Protein AF-A0A5J5DNN4-F1 (afdb_monomer_lite)

InterPro domains:
  IPR005844 Alpha-D-phosphohexomutase, alpha/beta/alpha domain I [PF02878] (53-198)
  IPR005845 Alpha-D-phosphohexomutase, alpha/beta/alpha domain II [PF02879] (226-315)
  IPR005846 Alpha-D-phosphohexomutase, alpha/beta/alpha domain III [PF02880] (324-445)
  IPR011993 PH-like domain superfamily [G3DSA:2.30.29.30] (633-802)
  IPR016055 Alpha-D-phosphohexomutase, alpha/beta/alpha I/II/III [SSF53738] (43-234)
  IPR016055 Alpha-D-phosphohexomutase, alpha/beta/alpha I/II/III [SSF53738] (225-314)
  IPR016055 Alpha-D-phosphohexomutase, alpha/beta/alpha I/II/III [SSF53738] (314-448)
  IPR016066 Alpha-D-phosphohexomutase, conserved site [PS00710] (157-166)
  IPR036900 Alpha-D-phosphohexomutase, C-terminal domain superfamily [SSF55957] (454-537)

Foldseek 3Di:
DPPPFADLPDPQLVVQLVVQLVFDPQVLQNVVSSVCRVVSVSVVSCQQEVDAFAFALQGGKDFDHHHRNHDDLLVLQLLLQLVLVLLVVVDVCQLVQAFEEAEKAADDVSRRDDRVLSSLLSLQNCVVVNGFYAYAPDHDDPLLFLLCLAVSQHQKGWYWAPPFDFLRMIGIWIAGSLSARDHPPVRVSSRVSSVVRSHGDPRSNVSVVSVVDPSYHHCHPVSLVVVLVQLLVQQQPLVLQLVFPAAAEDFQLLIPAQVLLQSNSVSSNHDGHHYLPVGRHHDSNSVQDRISACQVDPSSCVSVVVVCVVVVRDFPDDDDDDFQLLLLLLLLVLQVVSVCVVDPDPVLQALEEEEEAPLHWCLNVLVCVVVVHYYDYDDCVLSVSVVVVGHHQWYYYRSNFIDRGSSHNGGDPSSSSNSVSSSQSVVVVVVHGSVRVSLVSCLVRNDKDKDKFKWAAPDVVLLVVLLQCQCCPPNRHRDHDQAQVPWGWDDKDDPDPPAQWIWTATPQQKIKIWHDDPRHRIIMMMIIRTGGNPPSPVVVSVVVSVVVVVSCCVRRVVCVVSVIHGDDDPPDPDDPDDDDDDDDDDDDDDDDDDDDDDDDDDDDDDYDDDDDDDDDDDDDDDDDDDDDDDDDDDDDDDDDDDDDDDDDDDDDDDDDDDDDPDFDKDKFKKWFQDKDWDDPPCDLVCFQVRQVVSVPPDDDDDDDDDDDDDDDDDDPVRHGFIWIFIDTQFKTWIWTDDDPDDDDDPVPTDTPDMDGPVVVLSQQPSYPDQFKTWDWDDDPPTIMIIMMGGPDPPRPDPDPPDD

Organism: NCBI:txid54343

Radius of gyration: 35.08 Å; chains: 1; bounding box: 100×88×107 Å

Secondary structure (DSSP, 8-state):
-TT-PPP-S-HHHHHHHHHHHHH---HHHHHHHHHHHHTT-HHHHHHHHSSPPPPBTTBEEEEB-SSSSSB-HHHHHHHHHHHHHHHHHH-TTHHHH-EEEEE-S-EETTTTEEHHHHHHHHHHHHHTTT--EEE-SS---TTHHHHHHHHHT-SEEEEE--TTS-TTEEEEEEEETTSSBP-TTHHHHHHHHHHTT-SPPGGGG-HHHHTT-TTEE--HHHHHHHHHHHHGGG---HHHHHH-----EE--TTSTTHHHHHHHHHHTT---PEE-HHHHS--TT-TT-SS--GGGTHHHHHHHHHHHHHTT---SSS--PPPHHHHHHHHHHHHHHHHHHH--SHHHHTTEEEEE-TTS-THHHHHHHHHT-EEEE-STHHHHHHHTT-EEEEEEETTTEEE--TT-SS--HHHHHHHHHHHHHHHHTTT--HHHHHHHHHHHH-EEEE--EEEE---HHHHHHHHHHHHSGGG-TT---SEETTEEEEEEEES-SSSSEEEEEETTSEEEEEEE-SSSSEEEEEEEEEE-TT---HHHHHHHHHHHHHHHIIIII-TTTTTPEEPPP------------------PPPP--------PPPPP-------------------------------------------------------------EEEEEEEEEEEEE-TT--TTTHHHHHHHHHH-PPPP---------S-PPPGGGTT-EEEEEE-SS-EEEEE---TT----TTSS-EEEEE-HHHHHHHHTT-SSTTEEEEEEE-SS-EEEEEEEESSSS---S-----

pLDDT: mean 78.02, std 24.99, range [20.95, 98.94]

Sequence (803 aa):
MENGLSTTGNSKLDQAVKQWLQYDKNPKTASMVQELVKEGAVEALKKYFSSRMEFGTAGLRAAMGPGTSCMNDLTIIQTTQGFCHYLEKSFDTFKERGVVIGYDARAHPPSGGSSKRFASLAAAVFISRGVPVHLFSDITPTPFVPFTVLHLGLCAGIMVTASHNPKQDNGYKVYWDNGAQIVSPHDKGISQAIEENLEPWPESWSTEEALKSPLLKDPYQDIHTQYFKAIQKHCHHRNLNKSSKVKIVHTSVHGVGHTFVQSAFKAFDLHPPYAVEEQKDPDPEFPTVKYPNPEEGEGVLTLSFALAEREGATVVGQWRVFSGNELGALLGWWMFRCWKNQNCGAAAVKNLYMLSSTVSSKILRAIALKEGFHFEWMGNRARELLDQGKTVLFAFEEAIGYMCSPSVLDKDGVSAAAIAGEMISYLATKSSSLSQQLTAIYEEYGYHISKNSYFICHDQDVTRSLFERLRNYSGQKDSYPTKCGCFSISAVLPTSRSSQMITFTFSNGGVATMRTSGTEPKIKYYTELCAAPGNSNVTHLKKELDDLVDAIVENFFEPEKNKLQPKPEHTRLAKYDSKSRGRQLPLTPPAMEGLYFEVKPRRDGPSRPGSAEKPLPNITLNHRSRPCSSLSHITSSTLCPQKPYSARERNTTLGGKIKEEGEEEIRYKLILIGSLPVHHLTTMAMLPWVVVEISKSRPAEKNLGAGLWSGGQLDPSTCNQTVFLCVSALLVRCVSVLGEGVVWDPLTHTVLFECRPHQVTKLIHNSQEPSSFGCLVRDTKNCACYVFQCQDSTKVCVCVKIR

Structure (mmCIF, N/CA/C/O backbone):
data_AF-A0A5J5DNN4-F1
#
_entry.id   AF-A0A5J5DNN4-F1
#
loop_
_atom_site.group_PDB
_atom_site.id
_atom_site.type_symbol
_atom_site.label_atom_id
_atom_site.label_alt_id
_atom_site.label_comp_id
_atom_site.label_asym_id
_atom_site.label_entity_id
_atom_site.label_seq_id
_atom_site.pdbx_PDB_ins_code
_atom_site.Cartn_x
_atom_site.Cartn_y
_atom_site.Cartn_z
_atom_site.occupancy
_atom_site.B_iso_or_equiv
_atom_site.auth_seq_id
_atom_site.auth_comp_id
_atom_site.auth_asym_id
_atom_site.auth_atom_id
_atom_site.pdbx_PDB_model_num
ATOM 1 N N . MET A 1 1 ? -19.894 19.365 38.255 1.00 50.62 1 MET A N 1
ATOM 2 C CA . MET A 1 1 ? -19.599 18.009 37.740 1.00 50.62 1 MET A CA 1
ATOM 3 C C . MET A 1 1 ? -19.631 17.055 38.920 1.00 50.62 1 MET A C 1
ATOM 5 O O . MET A 1 1 ? -18.997 17.367 39.915 1.00 50.62 1 MET A O 1
ATOM 9 N N . GLU A 1 2 ? -20.380 15.954 38.853 1.00 43.12 2 GLU A N 1
ATOM 10 C CA . GLU A 1 2 ? -20.715 15.148 40.049 1.00 43.12 2 GLU A CA 1
ATOM 11 C C . GLU A 1 2 ? -19.610 14.182 40.522 1.00 43.12 2 GLU A C 1
ATOM 13 O O . GLU A 1 2 ? -19.668 13.718 41.652 1.00 43.12 2 GLU A O 1
ATOM 18 N N . ASN A 1 3 ? -18.562 13.944 39.720 1.00 48.94 3 ASN A N 1
ATOM 19 C CA . ASN A 1 3 ? -17.510 12.955 40.020 1.00 48.94 3 ASN A CA 1
ATOM 20 C C . ASN A 1 3 ? -16.156 13.568 40.447 1.00 48.94 3 ASN A C 1
ATOM 22 O O . ASN A 1 3 ? -15.115 12.953 40.240 1.00 48.94 3 ASN A O 1
ATOM 26 N N . GLY A 1 4 ? -16.131 14.791 40.989 1.00 57.00 4 GLY A N 1
ATOM 27 C CA . GLY A 1 4 ? -14.917 15.371 41.600 1.00 57.00 4 GLY A CA 1
ATOM 28 C C . GLY A 1 4 ? -13.737 15.687 40.662 1.00 57.00 4 GLY A C 1
ATOM 29 O O . GLY A 1 4 ? -12.667 16.047 41.143 1.00 57.00 4 GLY A O 1
ATOM 30 N N . LEU A 1 5 ? -13.914 15.581 39.341 1.00 62.59 5 LEU A N 1
ATOM 31 C CA . LEU A 1 5 ? -12.908 15.969 38.347 1.00 62.59 5 LEU A CA 1
ATOM 32 C C . LEU A 1 5 ? -12.748 17.498 38.289 1.00 62.59 5 LEU A C 1
ATOM 34 O O . LEU A 1 5 ? -13.735 18.235 38.202 1.00 62.59 5 LEU A O 1
ATOM 38 N N . SER A 1 6 ? -11.497 17.962 38.295 1.00 67.62 6 SER A N 1
ATOM 39 C CA . SER A 1 6 ? -11.097 19.352 38.052 1.00 67.62 6 SER A CA 1
ATOM 40 C C . SER A 1 6 ? -11.575 19.827 36.675 1.00 67.62 6 SER A C 1
ATOM 42 O O . SER A 1 6 ? -11.400 19.134 35.676 1.00 67.62 6 SER A O 1
ATOM 44 N N . THR A 1 7 ? -12.167 21.023 36.603 1.00 75.81 7 THR A N 1
ATOM 45 C CA . THR A 1 7 ? -12.537 21.640 35.316 1.00 75.81 7 THR A CA 1
ATOM 46 C C . THR A 1 7 ? -11.297 22.129 34.570 1.00 75.81 7 THR A C 1
ATOM 48 O O . THR A 1 7 ? -10.399 22.723 35.165 1.00 75.81 7 THR A O 1
ATOM 51 N N . THR A 1 8 ? -11.267 21.928 33.253 1.00 76.25 8 THR A N 1
ATOM 52 C CA . THR A 1 8 ? -10.230 22.478 32.362 1.00 76.25 8 THR A CA 1
ATOM 53 C C . THR A 1 8 ? -10.441 23.961 32.035 1.00 76.25 8 THR A C 1
ATOM 55 O O . THR A 1 8 ? -9.649 24.550 31.300 1.00 76.25 8 THR A O 1
ATOM 58 N N . GLY A 1 9 ? -11.536 24.569 32.512 1.00 78.69 9 GLY A N 1
ATOM 59 C CA . GLY A 1 9 ? -11.973 25.910 32.113 1.00 78.69 9 GLY A CA 1
ATOM 60 C C . GLY A 1 9 ? -12.621 25.971 30.721 1.00 78.69 9 GLY A C 1
ATOM 61 O O . GLY A 1 9 ? -13.058 27.040 30.300 1.00 78.69 9 GLY A O 1
ATOM 62 N N . ASN A 1 10 ? -12.723 24.844 30.006 1.00 84.31 10 ASN A N 1
ATOM 63 C CA . ASN A 1 10 ? -13.400 24.737 28.716 1.00 84.31 10 ASN A CA 1
ATOM 64 C C . ASN A 1 10 ? -14.517 23.687 28.798 1.00 84.31 10 ASN A C 1
ATOM 66 O O . ASN A 1 10 ? -14.261 22.485 28.800 1.00 84.31 10 ASN A O 1
ATOM 70 N N . SER A 1 11 ? -15.771 24.143 28.809 1.00 86.88 11 SER A N 1
ATOM 71 C CA . SER A 1 11 ? -16.946 23.277 28.975 1.00 86.88 11 SER A CA 1
ATOM 72 C C . SER A 1 11 ? -17.093 22.203 27.892 1.00 86.88 11 SER A C 1
ATOM 74 O O . SER A 1 11 ? -17.558 21.107 28.194 1.00 86.88 11 SER A O 1
ATOM 76 N N . LYS A 1 12 ? -16.660 22.472 26.650 1.00 89.31 12 LYS A N 1
ATOM 77 C CA . LYS A 1 12 ? -16.677 21.473 25.566 1.00 89.31 12 LYS A CA 1
ATOM 78 C C . LYS A 1 12 ? -15.655 20.364 25.813 1.00 89.31 12 LYS A C 1
ATOM 80 O O . LYS A 1 12 ? -15.958 19.197 25.582 1.00 89.31 12 LYS A O 1
ATOM 85 N N . LEU A 1 13 ? -14.466 20.727 26.298 1.00 90.88 13 LEU A N 1
ATOM 86 C CA . LEU A 1 13 ? -13.407 19.773 26.628 1.00 90.88 13 LEU A CA 1
ATOM 87 C C . LEU A 1 13 ? -13.798 18.919 27.842 1.00 90.88 13 LEU A C 1
ATOM 89 O O . LEU A 1 13 ? -13.702 17.697 27.775 1.00 90.88 13 LEU A O 1
ATOM 93 N N . ASP A 1 14 ? -14.323 19.545 28.900 1.00 90.94 14 ASP A N 1
ATOM 94 C CA . ASP A 1 14 ? -14.837 18.848 30.088 1.00 90.94 14 ASP A CA 1
ATOM 95 C C . ASP A 1 14 ? -15.946 17.843 29.721 1.00 90.94 14 ASP A C 1
ATOM 97 O O . ASP A 1 14 ? -15.953 16.710 30.207 1.00 90.94 14 ASP A O 1
ATOM 101 N N . GLN A 1 15 ? -16.865 18.225 28.824 1.00 92.12 15 GLN A N 1
ATOM 102 C CA . GLN A 1 15 ? -17.929 17.343 28.340 1.00 92.12 15 GLN A CA 1
ATOM 103 C C . GLN A 1 15 ? -17.380 16.167 27.517 1.00 92.12 15 GLN A C 1
ATOM 105 O O . GLN A 1 15 ? -17.783 15.029 27.762 1.00 92.12 15 GLN A O 1
ATOM 110 N N . ALA A 1 16 ? -16.452 16.417 26.586 1.00 93.00 16 ALA A N 1
ATOM 111 C CA . ALA A 1 16 ? -15.834 15.372 25.766 1.00 93.00 16 ALA A CA 1
ATOM 112 C C . ALA A 1 16 ? -15.063 14.352 26.623 1.00 93.00 16 ALA A C 1
ATOM 114 O O . ALA A 1 16 ? -15.222 13.145 26.442 1.00 93.00 16 ALA A O 1
ATOM 115 N N . VAL A 1 17 ? -14.296 14.830 27.609 1.00 95.56 17 VAL A N 1
ATOM 116 C CA . VAL A 1 17 ? -13.583 13.986 28.580 1.00 95.56 17 VAL A CA 1
ATOM 117 C C . VAL A 1 17 ? -14.564 13.159 29.418 1.00 95.56 17 VAL A C 1
ATOM 119 O O . VAL A 1 17 ? -14.379 11.948 29.540 1.00 95.56 17 VAL A O 1
ATOM 122 N N . LYS A 1 18 ? -15.632 13.772 29.957 1.00 94.00 18 LYS A N 1
ATOM 123 C CA . LYS A 1 18 ? -16.647 13.057 30.753 1.00 94.00 18 LYS A CA 1
ATOM 124 C C . LYS A 1 18 ? -17.340 11.961 29.937 1.00 94.00 18 LYS A C 1
ATOM 126 O O . LYS A 1 18 ? -17.487 10.848 30.433 1.00 94.00 18 LYS A O 1
ATOM 131 N N . GLN A 1 19 ? -17.758 12.263 28.706 1.00 94.94 19 GLN A N 1
ATOM 132 C CA . GLN A 1 19 ? -18.444 11.302 27.837 1.00 94.94 19 GLN A CA 1
ATOM 133 C C . GLN A 1 19 ? -17.520 10.147 27.433 1.00 94.94 19 GLN A C 1
ATOM 135 O O . GLN A 1 19 ? -17.921 8.988 27.473 1.00 94.94 19 GLN A O 1
ATOM 140 N N . TRP A 1 20 ? -16.265 10.440 27.094 1.00 96.81 20 TRP A N 1
ATOM 141 C CA . TRP A 1 20 ? -15.301 9.404 26.735 1.00 96.81 20 TRP A CA 1
ATOM 142 C C . TRP A 1 20 ? -14.981 8.487 27.927 1.00 96.81 20 TRP A C 1
ATOM 144 O O . TRP A 1 20 ? -14.999 7.273 27.763 1.00 96.81 20 TRP A O 1
ATOM 154 N N . LEU A 1 21 ? -14.812 9.034 29.141 1.00 96.62 21 LEU A N 1
ATOM 155 C CA . LEU A 1 21 ? -14.639 8.248 30.376 1.00 96.62 21 LEU A CA 1
ATOM 156 C C . LEU A 1 21 ? -15.882 7.433 30.781 1.00 96.62 21 LEU A C 1
ATOM 158 O O . LEU A 1 21 ? -15.760 6.494 31.561 1.00 96.62 21 LEU A O 1
ATOM 162 N N . GLN A 1 22 ? -17.072 7.788 30.289 1.00 96.12 22 GLN A N 1
ATOM 163 C CA . GLN A 1 22 ? -18.293 6.995 30.468 1.00 96.12 22 GLN A CA 1
ATOM 164 C C . GLN A 1 22 ? -18.346 5.796 29.504 1.00 96.12 22 GLN A C 1
ATOM 166 O O . GLN A 1 22 ? -18.951 4.775 29.831 1.00 96.12 22 GLN A O 1
ATOM 171 N N . TYR A 1 23 ? -17.742 5.919 28.319 1.00 97.06 23 TYR A N 1
ATOM 172 C CA . TYR A 1 23 ? -17.803 4.907 27.263 1.00 97.06 23 TYR A CA 1
ATOM 173 C C . TYR A 1 23 ? -16.580 3.981 27.209 1.00 97.06 23 TYR A C 1
ATOM 175 O O . TYR A 1 23 ? -16.749 2.809 26.872 1.00 97.06 23 TYR A O 1
ATOM 183 N N . ASP A 1 24 ? -15.372 4.462 27.517 1.00 96.69 24 ASP A N 1
ATOM 184 C CA . ASP A 1 24 ? -14.155 3.642 27.498 1.00 96.69 24 ASP A CA 1
ATOM 185 C C . ASP A 1 24 ? -14.097 2.705 28.713 1.00 96.69 24 ASP A C 1
ATOM 187 O O . ASP A 1 24 ? -14.154 3.143 29.861 1.00 96.69 24 ASP A O 1
ATOM 191 N N . LYS A 1 25 ? -13.957 1.398 28.461 1.00 96.00 25 LYS A N 1
ATOM 192 C CA . LYS A 1 25 ? -13.813 0.370 29.509 1.00 96.00 25 LYS A CA 1
ATOM 193 C C . LYS A 1 25 ? -12.375 -0.133 29.668 1.00 96.00 25 LYS A C 1
ATOM 195 O O . LYS A 1 25 ? -12.145 -1.092 30.403 1.00 96.00 25 LYS A O 1
ATOM 200 N N . ASN A 1 26 ? -11.398 0.467 28.984 1.00 96.38 26 ASN A N 1
ATOM 201 C CA . ASN A 1 26 ? -9.994 0.108 29.151 1.00 96.38 26 ASN A CA 1
ATOM 202 C C . ASN A 1 26 ? -9.388 0.868 30.349 1.00 96.38 26 ASN A C 1
ATOM 204 O O . ASN A 1 26 ? -9.248 2.091 30.301 1.00 96.38 26 ASN A O 1
ATOM 208 N N . PRO A 1 27 ? -8.974 0.169 31.425 1.00 96.56 27 PRO A N 1
ATOM 209 C CA . PRO A 1 27 ? -8.499 0.830 32.636 1.00 96.56 27 PRO A CA 1
ATOM 210 C C . PRO A 1 27 ? -7.217 1.639 32.409 1.00 96.56 27 PRO A C 1
ATOM 212 O O . PRO A 1 27 ? -7.030 2.654 33.068 1.00 96.56 27 PRO A O 1
ATOM 215 N N . LYS A 1 28 ? -6.347 1.250 31.465 1.00 97.50 28 LYS A N 1
ATOM 216 C CA . LYS A 1 28 ? -5.095 1.973 31.196 1.00 97.50 28 LYS A CA 1
ATOM 217 C C . LYS A 1 28 ? -5.367 3.336 30.571 1.00 97.50 28 LYS A C 1
ATOM 219 O O . LYS A 1 28 ? -4.886 4.347 31.073 1.00 97.50 28 LYS A O 1
ATOM 224 N N . THR A 1 29 ? -6.157 3.379 29.500 1.00 97.25 29 THR A N 1
ATOM 225 C CA . THR A 1 29 ? -6.492 4.639 28.824 1.00 97.25 29 THR A CA 1
ATOM 226 C C . THR A 1 29 ? -7.408 5.516 29.679 1.00 97.25 29 THR A C 1
ATOM 228 O O . THR A 1 29 ? -7.217 6.731 29.691 1.00 97.25 29 THR A O 1
ATOM 231 N N . ALA A 1 30 ? -8.310 4.929 30.474 1.00 96.44 30 ALA A N 1
ATOM 232 C CA . ALA A 1 30 ? -9.082 5.657 31.480 1.00 96.44 30 ALA A CA 1
ATOM 233 C C . ALA A 1 30 ? -8.187 6.313 32.552 1.00 96.44 30 ALA A C 1
ATOM 235 O O . ALA A 1 30 ? -8.322 7.515 32.793 1.00 96.44 30 ALA A O 1
ATOM 236 N N . SER A 1 31 ? -7.236 5.576 33.145 1.00 96.62 31 SER A N 1
ATOM 237 C CA . SER A 1 31 ? -6.292 6.132 34.128 1.00 96.62 31 SER A CA 1
ATOM 238 C C . SER A 1 31 ? -5.433 7.252 33.539 1.00 96.62 31 SER A C 1
ATOM 240 O O . SER A 1 31 ? -5.339 8.307 34.160 1.00 96.62 31 SER A O 1
ATOM 242 N N . MET A 1 32 ? -4.912 7.097 32.313 1.00 96.50 32 MET A N 1
ATOM 243 C CA . MET A 1 32 ? -4.156 8.164 31.633 1.00 96.50 32 MET A CA 1
ATOM 244 C C . MET A 1 32 ? -4.957 9.474 31.529 1.00 96.50 32 MET A C 1
ATOM 246 O O . MET A 1 32 ? -4.408 10.554 31.729 1.00 96.50 32 MET A O 1
ATOM 250 N N . VAL A 1 33 ? -6.259 9.413 31.224 1.00 96.44 33 VAL A N 1
ATOM 251 C CA . VAL A 1 33 ? -7.107 10.619 31.154 1.00 96.44 33 VAL A CA 1
ATOM 252 C C . VAL A 1 33 ? -7.389 11.187 32.544 1.00 96.44 33 VAL A C 1
ATOM 254 O O . VAL A 1 33 ? -7.335 12.402 32.726 1.00 96.44 33 VAL A O 1
ATOM 257 N N . GLN A 1 34 ? -7.662 10.334 33.533 1.00 94.69 34 GLN A N 1
ATOM 258 C CA . GLN A 1 34 ? -7.910 10.757 34.916 1.00 94.69 34 GLN A CA 1
ATOM 259 C C . GLN A 1 34 ? -6.688 11.452 35.537 1.00 94.69 34 GLN A C 1
ATOM 261 O O . GLN A 1 34 ? -6.844 12.470 36.213 1.00 94.69 34 GLN A O 1
ATOM 266 N N . GLU A 1 35 ? -5.479 10.954 35.266 1.00 94.94 35 GLU A N 1
ATOM 267 C CA . GLU A 1 35 ? -4.212 11.573 35.670 1.00 94.94 35 GLU A CA 1
ATOM 268 C C . GLU A 1 35 ? -4.037 12.955 35.029 1.00 94.94 35 GLU A C 1
ATOM 270 O O . GLU A 1 35 ? -3.863 13.937 35.749 1.00 94.94 35 GLU A O 1
ATOM 275 N N . LEU A 1 36 ? -4.215 13.077 33.708 1.00 94.56 36 LEU A N 1
ATOM 276 C CA . LEU A 1 36 ? -4.119 14.366 33.007 1.00 94.56 36 LEU A CA 1
ATOM 277 C C . LEU A 1 36 ? -5.132 15.410 33.515 1.00 94.56 36 LEU A C 1
ATOM 279 O O . LEU A 1 36 ? -4.816 16.599 33.569 1.00 94.56 36 LEU A O 1
ATOM 283 N N . VAL A 1 37 ? -6.343 14.994 33.908 1.00 91.75 37 VAL A N 1
ATOM 284 C CA . VAL A 1 37 ? -7.329 15.899 34.529 1.00 91.75 37 VAL A CA 1
ATOM 285 C C . VAL A 1 37 ? -6.897 16.313 35.938 1.00 91.75 37 VAL A C 1
ATOM 287 O O . VAL A 1 37 ? -6.982 17.496 36.279 1.00 91.75 37 VAL A O 1
ATOM 290 N N . LYS A 1 38 ? -6.398 15.370 36.747 1.00 90.94 38 LYS A N 1
ATOM 291 C CA . LYS A 1 38 ? -5.888 15.623 38.105 1.00 90.94 38 LYS A CA 1
ATOM 292 C C . LYS A 1 38 ? -4.681 16.569 38.108 1.00 90.94 38 LYS A C 1
ATOM 294 O O . LYS A 1 38 ? -4.567 17.400 39.003 1.00 90.94 38 LYS A O 1
ATOM 299 N N . GLU A 1 39 ? -3.809 16.464 37.109 1.00 93.00 39 GLU A N 1
ATOM 300 C CA . GLU A 1 39 ? -2.645 17.339 36.913 1.00 93.00 39 GLU A CA 1
ATOM 301 C C . GLU A 1 39 ? -3.001 18.712 36.318 1.00 93.00 39 GLU A C 1
ATOM 303 O O . GLU A 1 39 ? -2.156 19.604 36.280 1.00 93.00 39 GLU A O 1
ATOM 308 N N . GLY A 1 40 ? -4.235 18.907 35.835 1.00 90.19 40 GLY A N 1
ATOM 309 C CA . GLY A 1 40 ? -4.625 20.129 35.127 1.00 90.19 40 GLY A CA 1
ATOM 310 C C . GLY A 1 40 ? -3.934 20.284 33.766 1.00 90.19 40 GLY A C 1
ATOM 311 O O . GLY A 1 40 ? -3.735 21.404 33.295 1.00 90.19 40 GLY A O 1
ATOM 312 N N . ALA A 1 41 ? -3.565 19.177 33.113 1.00 92.56 41 ALA A N 1
ATOM 313 C CA . ALA A 1 41 ? -2.799 19.140 31.867 1.00 92.56 41 ALA A CA 1
ATOM 314 C C . ALA A 1 41 ? -3.656 19.486 30.625 1.00 92.56 41 ALA A C 1
ATOM 316 O O . ALA A 1 41 ? -3.788 18.698 29.683 1.00 92.56 41 ALA A O 1
ATOM 317 N N . VAL A 1 42 ? -4.249 20.687 30.611 1.00 91.44 42 VAL A N 1
ATOM 318 C CA . VAL A 1 42 ? -5.247 21.130 29.617 1.00 91.44 42 VAL A CA 1
ATOM 319 C C . VAL A 1 42 ? -4.757 21.002 28.169 1.00 91.44 42 VAL A C 1
ATOM 321 O O . VAL A 1 42 ? -5.523 20.562 27.316 1.00 91.44 42 VAL A O 1
ATOM 324 N N . GLU A 1 43 ? -3.494 21.316 27.864 1.00 90.38 43 GLU A N 1
ATOM 325 C CA . GLU A 1 43 ? -2.964 21.194 26.492 1.00 90.38 43 GLU A CA 1
ATOM 326 C C . GLU A 1 43 ? -2.813 19.735 26.029 1.00 90.38 43 GLU A C 1
ATOM 328 O O . GLU A 1 43 ? -3.056 19.422 24.860 1.00 90.38 43 GLU A O 1
ATOM 333 N N . ALA A 1 44 ? -2.486 18.814 26.941 1.00 92.25 44 ALA A N 1
ATOM 334 C CA . ALA A 1 44 ? -2.463 17.386 26.636 1.00 92.25 44 ALA A CA 1
ATOM 335 C C . ALA A 1 44 ? -3.886 16.855 26.404 1.00 92.25 44 ALA A C 1
ATOM 337 O O . ALA A 1 44 ? -4.129 16.156 25.421 1.00 92.25 44 ALA A O 1
ATOM 338 N N . LEU A 1 45 ? -4.848 17.255 27.243 1.00 94.31 45 LEU A N 1
ATOM 339 C CA . LEU A 1 45 ? -6.263 16.929 27.044 1.00 94.31 45 LEU A CA 1
ATOM 340 C C . LEU A 1 45 ? -6.780 17.486 25.707 1.00 94.31 45 LEU A C 1
ATOM 342 O O . LEU A 1 45 ? -7.373 16.741 24.931 1.00 94.31 45 LEU A O 1
ATOM 346 N N . LYS A 1 46 ? -6.476 18.744 25.357 1.00 92.19 46 LYS A N 1
ATOM 347 C CA . LYS A 1 46 ? -6.799 19.306 24.034 1.00 92.19 46 LYS A CA 1
ATOM 348 C C . LYS A 1 46 ? -6.248 18.441 22.901 1.00 92.19 46 LYS A C 1
ATOM 350 O O . LYS A 1 46 ? -7.001 18.131 21.981 1.00 92.19 46 LYS A O 1
ATOM 355 N N . LYS A 1 47 ? -4.984 18.010 22.957 1.00 90.75 47 LYS A N 1
ATOM 356 C CA . LYS A 1 47 ? -4.397 17.131 21.932 1.00 90.75 47 LYS A CA 1
ATOM 357 C C . LYS A 1 47 ? -5.201 15.834 21.735 1.00 90.75 47 LYS A C 1
ATOM 359 O O . LYS A 1 47 ? -5.410 15.425 20.594 1.00 90.75 47 LYS A O 1
ATOM 364 N N . TYR A 1 48 ? -5.678 15.212 22.815 1.00 94.75 48 TYR A N 1
ATOM 365 C CA . TYR A 1 48 ? -6.426 13.947 22.761 1.00 94.75 48 TYR A CA 1
ATOM 366 C C . TYR A 1 48 ? -7.929 14.092 22.446 1.00 94.75 48 TYR A C 1
ATOM 368 O O . TYR A 1 48 ? -8.540 13.113 22.017 1.00 94.75 48 TYR A O 1
ATOM 376 N N . PHE A 1 49 ? -8.524 15.277 22.637 1.00 95.12 49 PHE A N 1
ATOM 377 C CA . PHE A 1 49 ? -9.985 15.474 22.606 1.00 95.12 49 PHE A CA 1
ATOM 378 C C . PHE A 1 49 ? -10.503 16.611 21.704 1.00 95.12 49 PHE A C 1
ATOM 380 O O . PHE A 1 49 ? -11.715 16.745 21.556 1.00 95.12 49 PHE A O 1
ATOM 387 N N . SER A 1 50 ? -9.648 17.445 21.095 1.00 83.62 50 SER A N 1
ATOM 388 C CA . SER A 1 50 ? -10.128 18.600 20.297 1.00 83.62 50 SER A CA 1
ATOM 389 C C . SER A 1 50 ? -10.728 18.220 18.942 1.00 83.62 50 SER A C 1
ATOM 391 O O . SER A 1 50 ? -11.499 18.994 18.379 1.00 83.62 50 SER A O 1
ATOM 393 N N . SER A 1 51 ? -10.361 17.059 18.402 1.00 85.50 51 SER A N 1
ATOM 394 C CA . SER A 1 51 ? -10.804 16.568 17.097 1.00 85.50 51 SER A CA 1
ATOM 395 C C . SER A 1 51 ? -10.902 15.050 17.125 1.00 85.50 51 SER A C 1
ATOM 397 O O . SER A 1 51 ? -10.007 14.375 17.630 1.00 85.50 51 SER A O 1
ATOM 399 N N . ARG A 1 52 ? -11.967 14.497 16.554 1.00 90.12 52 ARG A N 1
ATOM 400 C CA . ARG A 1 52 ? -12.062 13.060 16.299 1.00 90.12 52 ARG A CA 1
ATOM 401 C C . ARG A 1 52 ? -11.218 12.693 15.076 1.00 90.12 52 ARG A C 1
ATOM 403 O O . ARG A 1 52 ? -11.079 13.509 14.169 1.00 90.12 52 ARG A O 1
ATOM 410 N N . MET A 1 53 ? -10.648 11.490 15.047 1.00 90.06 53 MET A N 1
ATOM 411 C CA . MET A 1 53 ? -9.976 10.993 13.842 1.00 90.06 53 MET A CA 1
ATOM 412 C C . MET A 1 53 ? -10.966 10.845 12.682 1.00 90.06 53 MET A C 1
ATOM 414 O O . MET A 1 53 ? -11.993 10.185 12.825 1.00 90.06 53 MET A O 1
ATOM 418 N N . GLU A 1 54 ? -10.630 11.415 11.527 1.00 87.62 54 GLU A N 1
ATOM 419 C CA . GLU A 1 54 ? -11.444 11.310 10.316 1.00 87.62 54 GLU A CA 1
ATOM 420 C C . GLU A 1 54 ? -11.253 9.948 9.634 1.00 87.62 54 GLU A C 1
ATOM 422 O O . GLU A 1 54 ? -10.128 9.517 9.371 1.00 87.62 54 GLU A O 1
ATOM 427 N N . PHE A 1 55 ? -12.360 9.277 9.306 1.00 92.25 55 PHE A N 1
ATOM 428 C CA . PHE A 1 55 ? -12.348 8.052 8.509 1.00 92.25 55 PHE A CA 1
ATOM 429 C C . PHE A 1 55 ? -12.316 8.394 7.011 1.00 92.25 55 PHE A C 1
ATOM 431 O O . PHE A 1 55 ? -13.226 9.049 6.502 1.00 92.25 55 PHE A O 1
ATOM 438 N N . GLY A 1 56 ? -11.277 7.947 6.300 1.00 88.19 56 GLY A N 1
ATOM 439 C CA . GLY A 1 56 ? -11.101 8.204 4.864 1.00 88.19 56 GLY A CA 1
ATOM 440 C C . GLY A 1 56 ? -10.861 6.938 4.039 1.00 88.19 56 GLY A C 1
ATOM 441 O O . GLY A 1 56 ? -10.942 5.820 4.541 1.00 88.19 56 GLY A O 1
ATOM 442 N N . THR A 1 57 ? -10.485 7.099 2.767 1.00 84.25 57 THR A N 1
ATOM 443 C CA . THR A 1 57 ? -10.129 5.970 1.876 1.00 84.25 57 THR A CA 1
ATOM 444 C C . THR A 1 57 ? -8.984 5.110 2.425 1.00 84.25 57 THR A C 1
ATOM 446 O O . THR A 1 57 ? -8.931 3.905 2.194 1.00 84.25 57 THR A O 1
ATOM 449 N N . ALA A 1 58 ? -8.078 5.707 3.208 1.00 84.25 58 ALA A N 1
ATOM 450 C CA . ALA A 1 58 ? -6.992 5.023 3.910 1.00 84.25 58 ALA A CA 1
ATOM 451 C C . ALA A 1 58 ? -7.435 4.261 5.180 1.00 84.25 58 ALA A C 1
ATOM 453 O O . ALA A 1 58 ? -6.591 3.619 5.814 1.00 84.25 58 ALA A O 1
ATOM 454 N N . GLY A 1 59 ? -8.719 4.340 5.549 1.00 92.44 59 GLY A N 1
ATOM 455 C CA . GLY A 1 59 ? -9.231 3.943 6.855 1.00 92.44 59 GLY A CA 1
ATOM 456 C C . GLY A 1 59 ? -8.843 4.941 7.952 1.00 92.44 59 GLY A C 1
ATOM 457 O O . GLY A 1 59 ? -8.700 6.133 7.677 1.00 92.44 59 GLY A O 1
ATOM 458 N N . LEU A 1 60 ? -8.638 4.452 9.179 1.00 94.38 60 LEU A N 1
ATOM 459 C CA . LEU A 1 60 ? -8.069 5.234 10.290 1.00 94.38 60 LEU A CA 1
ATOM 460 C C . LEU A 1 60 ? -6.573 4.968 10.462 1.00 94.38 60 LEU A C 1
ATOM 462 O O . LEU A 1 60 ? -6.108 3.845 10.243 1.00 94.38 60 LEU A O 1
ATOM 466 N N . ARG A 1 61 ? -5.828 5.980 10.925 1.00 93.25 61 ARG A N 1
ATOM 467 C CA . ARG A 1 61 ? -4.444 5.826 11.393 1.00 93.25 61 ARG A CA 1
ATOM 468 C C . ARG A 1 61 ? -4.036 6.947 12.347 1.00 93.25 61 ARG A C 1
ATOM 470 O O . ARG A 1 61 ? -4.112 8.112 11.972 1.00 93.25 61 ARG A O 1
ATOM 477 N N . ALA A 1 62 ? -3.544 6.586 13.530 1.00 93.38 62 ALA A N 1
ATOM 478 C CA . ALA A 1 62 ? -2.909 7.506 14.476 1.00 93.38 62 ALA A CA 1
ATOM 479 C C . ALA A 1 62 ? -2.093 6.740 15.527 1.00 93.38 62 ALA A C 1
ATOM 481 O O . ALA A 1 62 ? -2.166 5.511 15.616 1.00 93.38 62 ALA A O 1
ATOM 482 N N . ALA A 1 63 ? -1.379 7.488 16.370 1.00 95.06 63 ALA A N 1
ATOM 483 C CA . ALA A 1 63 ? -0.764 6.975 17.587 1.00 95.06 63 ALA A CA 1
ATOM 484 C C . ALA A 1 63 ? -1.801 6.288 18.498 1.00 95.06 63 ALA A C 1
ATOM 486 O O . ALA A 1 63 ? -2.929 6.766 18.654 1.00 95.06 63 ALA A O 1
ATOM 487 N N . MET A 1 64 ? -1.404 5.179 19.120 1.00 97.44 64 MET A N 1
ATOM 488 C CA . MET A 1 64 ? -2.183 4.473 20.131 1.00 97.44 64 MET A CA 1
ATOM 489 C C . MET A 1 64 ? -2.168 5.247 21.451 1.00 97.44 64 MET A C 1
ATOM 491 O O . MET A 1 64 ? -1.104 5.564 21.981 1.00 97.44 64 MET A O 1
ATOM 495 N N . GLY A 1 65 ? -3.340 5.537 22.008 1.00 97.12 65 GLY A N 1
ATOM 496 C CA . GLY A 1 65 ? -3.457 6.400 23.184 1.00 97.12 65 GLY A CA 1
ATOM 497 C C . GLY A 1 65 ? -4.900 6.790 23.510 1.00 97.12 65 GLY A C 1
ATOM 498 O O . GLY A 1 65 ? -5.817 6.390 22.793 1.00 97.12 65 GLY A O 1
ATOM 499 N N . PRO A 1 66 ? -5.117 7.550 24.594 1.00 97.50 66 PRO A N 1
ATOM 500 C CA . PRO A 1 66 ? -6.449 7.936 25.050 1.00 97.50 66 PRO A CA 1
ATOM 501 C C . PRO A 1 66 ? -7.126 8.982 24.148 1.00 97.50 66 PRO A C 1
ATOM 503 O O . PRO A 1 66 ? -6.476 9.670 23.362 1.00 97.50 66 PRO A O 1
ATOM 506 N N . GLY A 1 67 ? -8.437 9.146 24.331 1.0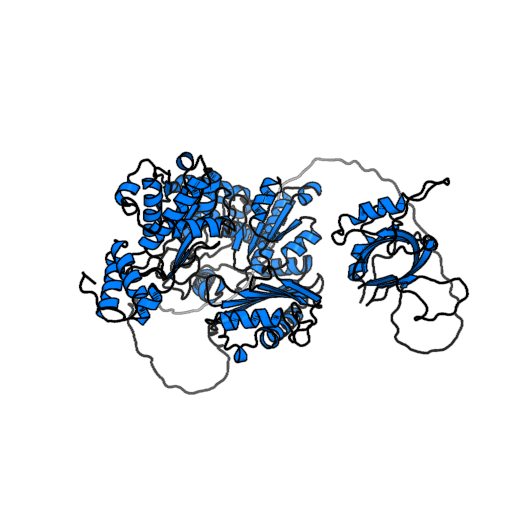0 96.88 67 GLY A N 1
ATOM 507 C CA . GLY A 1 67 ? -9.241 10.191 23.691 1.00 96.88 67 GLY A CA 1
ATOM 508 C C . GLY A 1 67 ? -9.722 9.870 22.274 1.00 96.88 67 GLY A C 1
ATOM 509 O O . GLY A 1 67 ? -9.672 8.733 21.812 1.00 96.88 67 GLY A O 1
ATOM 510 N N . THR A 1 68 ? -10.256 10.879 21.588 1.00 95.31 68 THR A N 1
ATOM 511 C CA . THR A 1 68 ? -10.869 10.752 20.252 1.00 95.31 68 THR A CA 1
ATOM 512 C C . THR A 1 68 ? -9.887 10.974 19.099 1.00 95.31 68 THR A C 1
ATOM 514 O O . THR A 1 68 ? -10.194 10.597 17.968 1.00 95.31 68 THR A O 1
ATOM 517 N N . SER A 1 69 ? -8.719 11.564 19.377 1.00 95.19 69 SER A N 1
ATOM 518 C CA . SER A 1 69 ? -7.636 11.809 18.408 1.00 95.19 69 SER A CA 1
ATOM 519 C C . SER A 1 69 ? -6.696 10.607 18.188 1.00 95.19 69 SER A C 1
ATOM 521 O O . SER A 1 69 ? -5.739 10.724 17.422 1.00 95.19 69 SER A O 1
ATOM 523 N N . CYS A 1 70 ? -6.894 9.488 18.894 1.00 96.75 70 CYS A N 1
ATOM 524 C CA . CYS A 1 70 ? -5.931 8.385 18.983 1.00 96.75 70 CYS A CA 1
ATOM 525 C C . CYS A 1 70 ? -6.573 7.012 18.765 1.00 96.75 70 CYS A C 1
ATOM 527 O O . CYS A 1 70 ? -7.762 6.822 18.998 1.00 96.75 70 CYS A O 1
ATOM 529 N N . MET A 1 71 ? -5.763 6.028 18.365 1.00 97.81 71 MET A N 1
ATOM 530 C CA . MET A 1 71 ? -6.204 4.636 18.243 1.00 97.81 71 MET A CA 1
ATOM 531 C C . MET A 1 71 ? -6.346 3.997 19.634 1.00 97.81 71 MET A C 1
ATOM 533 O O . MET A 1 71 ? -5.365 3.864 20.368 1.00 97.81 71 MET A O 1
ATOM 537 N N . ASN A 1 72 ? -7.554 3.567 19.986 1.00 98.31 72 ASN A N 1
ATOM 538 C CA . ASN A 1 72 ? -7.859 2.835 21.218 1.00 98.31 72 ASN A CA 1
ATOM 539 C C . ASN A 1 72 ? -9.101 1.949 21.046 1.00 98.31 72 ASN A C 1
ATOM 541 O O . ASN A 1 72 ? -9.747 1.952 19.997 1.00 98.31 72 ASN A O 1
ATOM 545 N N . ASP A 1 73 ? -9.417 1.185 22.090 1.00 98.44 73 ASP A N 1
ATOM 546 C CA . ASP A 1 73 ? -10.505 0.210 22.096 1.00 98.44 73 ASP A CA 1
ATOM 547 C C . ASP A 1 73 ? -11.866 0.848 21.778 1.00 98.44 73 ASP A C 1
ATOM 549 O O . ASP A 1 73 ? -12.588 0.351 20.912 1.00 98.44 73 ASP A O 1
ATOM 553 N N . LEU A 1 74 ? -12.187 1.981 22.416 1.00 98.38 74 LEU A N 1
ATOM 554 C CA . LEU A 1 74 ? -13.434 2.705 22.176 1.00 98.38 74 LEU A CA 1
ATOM 555 C C . LEU A 1 74 ? -13.532 3.203 20.726 1.00 98.38 74 LEU A C 1
ATOM 557 O O . LEU A 1 74 ? -14.575 3.035 20.092 1.00 98.38 74 LEU A O 1
ATOM 561 N N . THR A 1 75 ? -12.456 3.765 20.168 1.00 97.94 75 THR A N 1
ATOM 562 C CA . THR A 1 75 ? -12.420 4.160 18.752 1.00 97.94 75 THR A CA 1
ATOM 563 C C . THR A 1 75 ? -12.682 2.965 17.840 1.00 97.94 75 THR A C 1
ATOM 565 O O . THR A 1 75 ? -13.489 3.078 16.919 1.00 97.94 75 THR A O 1
ATOM 568 N N . ILE A 1 76 ? -12.039 1.819 18.080 1.00 98.56 76 ILE A N 1
ATOM 569 C CA . ILE A 1 76 ? -12.221 0.604 17.271 1.00 98.56 76 ILE A CA 1
ATOM 570 C C . ILE A 1 76 ? -13.667 0.105 17.334 1.00 98.56 76 ILE A C 1
ATOM 572 O O . ILE A 1 76 ? -14.232 -0.234 16.290 1.00 98.56 76 ILE A O 1
ATOM 576 N N . ILE A 1 77 ? -14.279 0.114 18.522 1.00 98.75 77 ILE A N 1
ATOM 577 C CA . ILE A 1 77 ? -15.693 -0.221 18.702 1.00 98.75 77 ILE A CA 1
ATOM 578 C C . ILE A 1 77 ? -16.566 0.730 17.881 1.00 98.75 77 ILE A C 1
ATOM 580 O O . ILE A 1 77 ? -17.245 0.276 16.966 1.00 98.75 77 ILE A O 1
ATOM 584 N N . GLN A 1 78 ? -16.494 2.041 18.123 1.00 98.50 78 GLN A N 1
ATOM 585 C CA . GLN A 1 78 ? -17.319 3.045 17.432 1.00 98.50 78 GLN A CA 1
ATOM 586 C C . GLN A 1 78 ? -17.153 2.984 15.902 1.00 98.50 78 GLN A C 1
ATOM 588 O O . GLN A 1 78 ? -18.132 3.039 15.159 1.00 98.50 78 GLN A O 1
ATOM 593 N N . THR A 1 79 ? -15.914 2.803 15.432 1.00 98.62 79 THR A N 1
ATOM 594 C CA . THR A 1 79 ? -15.586 2.635 14.006 1.00 98.62 79 THR A CA 1
ATOM 595 C C . THR A 1 79 ? -16.275 1.405 13.427 1.00 98.62 79 THR A C 1
ATOM 597 O O . THR A 1 79 ? -16.905 1.474 12.374 1.00 98.62 79 THR A O 1
ATOM 600 N N . THR A 1 80 ? -16.193 0.277 14.135 1.00 98.88 80 THR A N 1
ATOM 601 C CA . THR A 1 80 ? -16.783 -0.982 13.676 1.00 98.88 80 THR A CA 1
ATOM 602 C C . THR A 1 80 ? -18.310 -0.969 13.781 1.00 98.88 80 THR A C 1
ATOM 604 O O . THR A 1 80 ? -18.966 -1.580 12.946 1.00 98.88 80 THR A O 1
ATOM 607 N N . GLN A 1 81 ? -18.897 -0.237 14.734 1.00 98.75 81 GLN A N 1
ATOM 608 C CA . GLN A 1 81 ? -20.352 -0.073 14.848 1.00 98.75 81 GLN A CA 1
ATOM 609 C C . GLN A 1 81 ? -20.915 0.683 13.647 1.00 98.75 81 GLN A C 1
ATOM 611 O O . GLN A 1 81 ? -21.826 0.188 12.983 1.00 98.75 81 GLN A O 1
ATOM 616 N N . GLY A 1 82 ? -20.321 1.835 13.316 1.00 98.56 82 GLY A N 1
ATOM 617 C CA . GLY A 1 82 ? -20.682 2.586 12.117 1.00 98.56 82 GLY A CA 1
ATOM 618 C C . GLY A 1 82 ? -20.461 1.782 10.839 1.00 98.56 82 GLY A C 1
ATOM 619 O O . GLY A 1 82 ? -21.325 1.754 9.965 1.00 98.56 82 GLY A O 1
ATOM 620 N N . PHE A 1 83 ? -19.352 1.043 10.752 1.00 98.75 83 PHE A N 1
ATOM 621 C CA . PHE A 1 83 ? -19.087 0.193 9.595 1.00 98.75 83 PHE A CA 1
ATOM 622 C C . PHE A 1 83 ? -20.085 -0.972 9.468 1.00 98.75 83 PHE A C 1
ATOM 624 O O . PHE A 1 83 ? -20.596 -1.218 8.378 1.00 98.75 83 PHE A O 1
ATOM 631 N N . CYS A 1 84 ? -20.439 -1.637 10.572 1.00 98.75 84 CYS A N 1
ATOM 632 C CA . CYS A 1 84 ? -21.466 -2.679 10.615 1.00 98.75 84 CYS A CA 1
ATOM 633 C C . CYS A 1 84 ? -22.835 -2.141 10.181 1.00 98.75 84 CYS A C 1
ATOM 635 O O . CYS A 1 84 ? -23.478 -2.738 9.324 1.00 98.75 84 CYS A O 1
ATOM 637 N N . HIS A 1 85 ? -23.243 -0.980 10.699 1.00 98.44 85 HIS A N 1
ATOM 638 C CA . HIS A 1 85 ? -24.487 -0.314 10.315 1.00 98.44 85 HIS A CA 1
ATOM 639 C C . HIS A 1 85 ? -24.511 0.078 8.826 1.00 98.44 85 HIS A C 1
ATOM 641 O O . HIS A 1 85 ? -25.533 -0.060 8.151 1.00 98.44 85 HIS A O 1
ATOM 647 N N . TYR A 1 86 ? -23.378 0.535 8.284 1.00 98.62 86 TYR A N 1
ATOM 648 C CA . TYR A 1 86 ? -23.244 0.844 6.861 1.00 98.62 86 TYR A CA 1
ATOM 649 C C . TYR A 1 86 ? -23.299 -0.416 5.980 1.00 98.62 86 TYR A C 1
ATOM 651 O O . TYR A 1 86 ? -23.934 -0.390 4.926 1.00 98.62 86 TYR A O 1
ATOM 659 N N . LEU A 1 87 ? -22.697 -1.529 6.412 1.00 98.62 87 LEU A N 1
ATOM 660 C CA . LEU A 1 87 ? -22.771 -2.819 5.716 1.00 98.62 87 LEU A CA 1
ATOM 661 C C . LEU A 1 87 ? -24.181 -3.426 5.755 1.00 98.62 87 LEU A C 1
ATOM 663 O O . LEU A 1 87 ? -24.648 -3.882 4.715 1.00 98.62 87 LEU A O 1
ATOM 667 N N . GLU A 1 88 ? -24.890 -3.356 6.890 1.00 97.94 88 GLU A N 1
ATOM 668 C CA . GLU A 1 88 ? -26.304 -3.763 6.999 1.00 97.94 88 GLU A CA 1
ATOM 669 C C . GLU A 1 88 ? -27.203 -2.983 6.022 1.00 97.94 88 GLU A C 1
ATOM 671 O O . GLU A 1 88 ? -28.107 -3.565 5.433 1.00 97.94 88 GLU A O 1
ATOM 676 N N . LYS A 1 89 ? -26.931 -1.689 5.792 1.00 97.69 89 LYS A N 1
ATOM 677 C CA . LYS A 1 89 ? -27.627 -0.871 4.778 1.00 97.69 89 LYS A CA 1
ATOM 678 C C . LYS A 1 89 ? -27.192 -1.157 3.331 1.00 97.69 89 LYS A C 1
ATOM 680 O O . LYS A 1 89 ? -27.896 -0.753 2.410 1.00 97.69 89 LYS A O 1
ATOM 685 N N . SER A 1 90 ? -26.023 -1.768 3.122 1.00 97.94 90 SER A N 1
ATOM 686 C CA . SER A 1 90 ? -25.409 -1.939 1.792 1.00 97.94 90 SER A CA 1
ATOM 687 C C . SER A 1 90 ? -25.591 -3.340 1.201 1.00 97.94 90 SER A C 1
ATOM 689 O O . SER A 1 90 ? -25.450 -3.500 -0.009 1.00 97.94 90 SER A O 1
ATOM 691 N N . PHE A 1 91 ? -25.869 -4.351 2.030 1.00 97.94 91 PHE A N 1
ATOM 692 C CA . PHE A 1 91 ? -25.957 -5.748 1.609 1.00 97.94 91 PHE A CA 1
ATOM 693 C C . PHE A 1 91 ? -27.063 -6.508 2.358 1.00 97.94 91 PHE A C 1
ATOM 695 O O . PHE A 1 91 ? -26.897 -6.853 3.527 1.00 97.94 91 PHE A O 1
ATOM 702 N N . ASP A 1 92 ? -28.129 -6.901 1.658 1.00 97.12 92 ASP A N 1
ATOM 703 C CA . ASP A 1 92 ? -29.192 -7.752 2.229 1.00 97.12 92 ASP A CA 1
ATOM 704 C C . ASP A 1 92 ? -28.643 -9.098 2.751 1.00 97.12 92 ASP A C 1
ATOM 706 O O . ASP A 1 92 ? -29.070 -9.619 3.779 1.00 97.12 92 ASP A O 1
ATOM 710 N N . THR A 1 93 ? -27.621 -9.632 2.074 1.00 97.31 93 THR A N 1
ATOM 711 C CA . THR A 1 93 ? -26.935 -10.896 2.398 1.00 97.31 93 THR A CA 1
ATOM 712 C C . THR A 1 93 ? -25.856 -10.758 3.481 1.00 97.31 93 THR A C 1
ATOM 714 O O . THR A 1 93 ? -25.073 -11.685 3.703 1.00 97.31 93 THR A O 1
ATOM 717 N N . PHE A 1 94 ? -25.764 -9.618 4.179 1.00 98.38 94 PHE A N 1
ATOM 718 C CA . PHE A 1 94 ? -24.650 -9.352 5.097 1.00 98.38 94 PHE A CA 1
ATOM 719 C C . PHE A 1 94 ? -24.529 -10.374 6.236 1.00 98.38 94 PHE A C 1
ATOM 721 O O . PHE A 1 94 ? -23.424 -10.816 6.551 1.00 98.38 94 PHE A O 1
ATOM 728 N N . LYS A 1 95 ? -25.657 -10.806 6.816 1.00 97.75 95 LYS A N 1
ATOM 729 C CA . LYS A 1 95 ? -25.674 -11.794 7.914 1.00 97.75 95 LYS A CA 1
ATOM 730 C C . LYS A 1 95 ? -25.432 -13.234 7.449 1.00 97.75 95 LYS A C 1
ATOM 732 O O . LYS A 1 95 ? -25.217 -14.109 8.278 1.00 97.75 95 LYS A O 1
ATOM 737 N N . GLU A 1 96 ? -25.413 -13.472 6.140 1.00 97.69 96 GLU A N 1
ATOM 738 C CA . GLU A 1 96 ? -25.053 -14.759 5.536 1.00 97.69 96 GLU A CA 1
ATOM 739 C C . GLU A 1 96 ? -23.566 -14.787 5.153 1.00 97.69 96 GLU A C 1
ATOM 741 O O . GLU A 1 96 ? -22.854 -15.739 5.472 1.00 97.69 96 GLU A O 1
ATOM 746 N N . ARG A 1 97 ? -23.092 -13.719 4.492 1.00 98.44 97 ARG A N 1
ATOM 747 C CA . ARG A 1 97 ? -21.729 -13.600 3.944 1.00 98.44 97 ARG A CA 1
ATOM 748 C C . ARG A 1 97 ? -20.689 -13.190 4.986 1.00 98.44 97 ARG A C 1
ATOM 750 O O . ARG A 1 97 ? -19.581 -13.710 4.964 1.00 98.44 97 ARG A O 1
ATOM 757 N N . GLY A 1 98 ? -21.018 -12.268 5.891 1.00 98.69 98 GLY A N 1
ATOM 758 C CA . GLY A 1 98 ? -20.106 -11.805 6.939 1.00 98.69 98 GLY A CA 1
ATOM 759 C C . GLY A 1 98 ? -18.880 -11.015 6.454 1.00 98.69 98 GLY A C 1
ATOM 760 O O . GLY A 1 98 ? -18.863 -10.447 5.356 1.00 98.69 98 GLY A O 1
ATOM 761 N N . VAL A 1 99 ? -17.850 -10.964 7.309 1.00 98.94 99 VAL A N 1
ATOM 762 C CA . VAL A 1 99 ? -16.584 -10.226 7.092 1.00 98.94 99 VAL A CA 1
ATOM 763 C C . VAL A 1 99 ? -15.345 -11.064 7.420 1.00 98.94 99 VAL A C 1
ATOM 765 O O . VAL A 1 99 ? -15.434 -12.050 8.148 1.00 98.94 99 VAL A O 1
ATOM 768 N N . VAL A 1 100 ? -14.169 -10.632 6.951 1.00 98.94 100 VAL A N 1
ATOM 769 C CA . VAL A 1 100 ? -12.849 -11.123 7.406 1.00 98.94 100 VAL A CA 1
ATOM 770 C C . VAL A 1 100 ? -12.081 -10.038 8.162 1.00 98.94 100 VAL A C 1
ATOM 772 O O . VAL A 1 100 ? -12.161 -8.862 7.814 1.00 98.94 100 VAL A O 1
ATOM 775 N N . ILE A 1 101 ? -11.312 -10.421 9.183 1.00 98.94 101 ILE A N 1
ATOM 776 C CA . ILE A 1 101 ? -10.483 -9.516 9.986 1.00 98.94 101 ILE A CA 1
ATOM 777 C C . ILE A 1 101 ? -9.076 -10.112 10.140 1.00 98.94 101 ILE A C 1
ATOM 779 O O . ILE A 1 101 ? -8.918 -11.224 10.644 1.00 98.94 101 ILE A O 1
ATOM 783 N N . GLY A 1 102 ? -8.058 -9.362 9.714 1.00 98.62 102 GLY A N 1
ATOM 784 C CA . GLY A 1 102 ? -6.634 -9.667 9.900 1.00 98.62 102 GLY A CA 1
ATOM 785 C C . GLY A 1 102 ? -5.900 -8.559 10.658 1.00 98.62 102 GLY A C 1
ATOM 786 O O . GLY A 1 102 ? -6.412 -7.445 10.809 1.00 98.62 102 GLY A O 1
ATOM 787 N N . TYR A 1 103 ? -4.696 -8.857 11.149 1.00 98.56 103 TYR A N 1
ATOM 788 C CA . TYR A 1 103 ? -3.900 -7.926 11.953 1.00 98.56 103 TYR A CA 1
ATOM 789 C C . TYR A 1 103 ? -2.388 -8.153 11.825 1.00 98.56 103 TYR A C 1
ATOM 791 O O . TYR A 1 103 ? -1.930 -9.258 11.532 1.00 98.56 103 TYR A O 1
ATOM 799 N N . ASP A 1 104 ? -1.609 -7.092 12.061 1.00 96.88 104 ASP A N 1
ATOM 800 C CA . ASP A 1 104 ? -0.148 -7.162 12.183 1.00 96.88 104 ASP A CA 1
ATOM 801 C C . ASP A 1 104 ? 0.326 -7.327 13.645 1.00 96.88 104 ASP A C 1
ATOM 803 O O . ASP A 1 104 ? -0.472 -7.523 14.560 1.00 96.88 104 ASP A O 1
ATOM 807 N N . ALA A 1 105 ? 1.640 -7.276 13.876 1.00 95.38 105 ALA A N 1
ATOM 808 C CA . ALA A 1 105 ? 2.240 -7.494 15.195 1.00 95.38 105 ALA A CA 1
ATOM 809 C C . ALA A 1 105 ? 2.255 -6.256 16.122 1.00 95.38 105 ALA A C 1
ATOM 811 O O . ALA A 1 105 ? 2.811 -6.334 17.216 1.00 95.38 105 ALA A O 1
ATOM 812 N N . ARG A 1 106 ? 1.695 -5.101 15.720 1.00 95.50 106 ARG A N 1
ATOM 813 C CA . ARG A 1 106 ? 1.856 -3.844 16.479 1.00 95.50 106 ARG A CA 1
ATOM 814 C C . ARG A 1 106 ? 1.178 -3.896 17.848 1.00 95.50 106 ARG A C 1
ATOM 816 O O . ARG A 1 106 ? 0.040 -4.347 17.992 1.00 95.50 106 ARG A O 1
ATOM 823 N N . ALA A 1 107 ? 1.858 -3.340 18.844 1.00 96.56 107 ALA A N 1
ATOM 824 C CA . ALA A 1 107 ? 1.373 -3.203 20.209 1.00 96.56 107 ALA A CA 1
ATOM 825 C C . ALA A 1 107 ? 1.889 -1.902 20.832 1.00 96.56 107 ALA A C 1
ATOM 827 O O . ALA A 1 107 ? 2.964 -1.428 20.483 1.00 96.56 107 ALA A O 1
ATOM 828 N N . HIS A 1 108 ? 1.132 -1.347 21.775 1.00 96.38 108 HIS A N 1
ATOM 829 C CA . HIS A 1 108 ? 1.545 -0.215 22.600 1.00 96.38 108 HIS A CA 1
ATOM 830 C C . HIS A 1 108 ? 1.224 -0.520 24.074 1.00 96.38 108 HIS A C 1
ATOM 832 O O . HIS A 1 108 ? 0.159 -0.128 24.578 1.00 96.38 108 HIS A O 1
ATOM 838 N N . PRO A 1 109 ? 2.127 -1.232 24.785 1.00 94.56 109 PRO A N 1
ATOM 839 C CA . PRO A 1 109 ? 1.904 -1.705 26.153 1.00 94.56 109 PRO A CA 1
ATOM 840 C C . PRO A 1 109 ? 1.427 -0.648 27.170 1.00 94.56 109 PRO A C 1
ATOM 842 O O . PRO A 1 109 ? 0.577 -1.014 27.992 1.00 94.56 109 PRO A O 1
ATOM 845 N N . PRO A 1 110 ? 1.865 0.633 27.124 1.00 95.38 110 PRO A N 1
ATOM 846 C CA . PRO A 1 110 ? 1.337 1.696 27.986 1.00 95.38 110 PRO A CA 1
ATOM 847 C C . PRO A 1 110 ? -0.179 1.895 27.864 1.00 95.38 110 PRO A C 1
ATOM 849 O O . PRO A 1 110 ? -0.866 1.938 28.877 1.00 95.38 110 PRO A O 1
ATOM 852 N N . SER A 1 111 ? -0.723 1.921 26.642 1.00 95.25 111 SER A N 1
ATOM 853 C CA . SER A 1 111 ? -2.179 2.023 26.410 1.00 95.25 111 SER A CA 1
ATOM 854 C C . SER A 1 111 ? -2.933 0.695 26.572 1.00 95.25 111 SER A C 1
ATOM 856 O O . SER A 1 111 ? -4.155 0.670 26.686 1.00 95.25 111 SER A O 1
ATOM 858 N N . GLY A 1 112 ? -2.220 -0.435 26.520 1.00 95.38 112 GLY A N 1
ATOM 859 C CA . GLY A 1 112 ? -2.822 -1.768 26.401 1.00 95.38 112 GLY A CA 1
ATOM 860 C C . GLY A 1 112 ? -3.378 -2.099 25.008 1.00 95.38 112 GLY A C 1
ATOM 861 O O . GLY A 1 112 ? -3.825 -3.225 24.801 1.00 95.38 112 GLY A O 1
ATOM 862 N N . GLY A 1 113 ? -3.327 -1.163 24.055 1.00 96.81 113 GLY A N 1
ATOM 863 C CA . GLY A 1 113 ? -3.721 -1.389 22.667 1.00 96.81 113 GLY A CA 1
ATOM 864 C C . GLY A 1 113 ? -2.750 -2.307 21.918 1.00 96.81 113 GLY A C 1
ATOM 865 O O . GLY A 1 113 ? -1.535 -2.270 22.128 1.00 96.81 113 GLY A O 1
ATOM 866 N N . SER A 1 114 ? -3.287 -3.129 21.020 1.00 98.00 114 SER A N 1
ATOM 867 C CA . SER A 1 114 ? -2.523 -3.924 20.052 1.00 98.00 114 SER A CA 1
ATOM 868 C C . SER A 1 114 ? -3.402 -4.288 18.863 1.00 98.00 114 SER A C 1
ATOM 870 O O . SER A 1 114 ? -4.627 -4.330 18.991 1.00 98.00 114 SER A O 1
ATOM 872 N N . SER A 1 115 ? -2.800 -4.587 17.711 1.00 98.38 115 SER A N 1
ATOM 873 C CA . SER A 1 115 ? -3.558 -4.942 16.505 1.00 98.38 115 SER A CA 1
ATOM 874 C C . SER A 1 115 ? -4.427 -6.184 16.725 1.00 98.38 115 SER A C 1
ATOM 876 O O . SER A 1 115 ? -5.581 -6.203 16.303 1.00 98.38 115 SER A O 1
ATOM 878 N N . LYS A 1 116 ? -3.926 -7.172 17.483 1.00 98.00 116 LYS A N 1
ATOM 879 C CA . LYS A 1 116 ? -4.698 -8.350 17.909 1.00 98.00 116 LYS A CA 1
ATOM 880 C C . LYS A 1 116 ? -5.899 -7.973 18.785 1.00 98.00 116 LYS A C 1
ATOM 882 O O . LYS A 1 116 ? -7.007 -8.423 18.515 1.00 98.00 116 LYS A O 1
ATOM 887 N N . ARG A 1 117 ? -5.713 -7.114 19.799 1.00 97.88 117 ARG A N 1
ATOM 888 C CA . ARG A 1 117 ? -6.809 -6.655 20.677 1.00 97.88 117 ARG A CA 1
ATOM 889 C C . ARG A 1 117 ? -7.884 -5.908 19.888 1.00 97.88 117 ARG A C 1
ATOM 891 O O . ARG A 1 117 ? -9.069 -6.185 20.046 1.00 97.88 117 ARG A O 1
ATOM 898 N N . PHE A 1 118 ? -7.465 -4.995 19.019 1.00 98.75 118 PHE A N 1
ATOM 899 C CA . PHE A 1 118 ? -8.353 -4.222 18.158 1.00 98.75 118 PHE A CA 1
ATOM 900 C C . PHE A 1 118 ? -9.114 -5.120 17.163 1.00 98.75 118 PHE A C 1
ATOM 902 O O . PHE A 1 118 ? -10.312 -4.932 16.967 1.00 98.75 118 PHE A O 1
ATOM 909 N N . ALA A 1 119 ? -8.478 -6.151 16.599 1.00 98.81 119 ALA A N 1
ATOM 910 C CA . ALA A 1 119 ? -9.160 -7.129 15.751 1.00 98.81 119 ALA A CA 1
ATOM 911 C C . ALA A 1 119 ? -10.216 -7.950 16.518 1.00 98.81 119 ALA A C 1
ATOM 913 O O . ALA A 1 119 ? -11.326 -8.128 16.017 1.00 98.81 119 ALA A O 1
ATOM 914 N N . SER A 1 120 ? -9.924 -8.383 17.753 1.00 98.56 120 SER A N 1
ATOM 915 C CA . SER A 1 120 ? -10.906 -9.062 18.614 1.00 98.56 120 SER A CA 1
ATOM 916 C C . SER A 1 120 ? -12.101 -8.170 18.976 1.00 98.56 120 SER A C 1
ATOM 918 O O . SER A 1 120 ? -13.231 -8.653 19.008 1.00 98.56 120 SER A O 1
ATOM 920 N N . LEU A 1 121 ? -11.879 -6.874 19.225 1.00 98.81 121 LEU A N 1
ATOM 921 C CA . LEU A 1 121 ? -12.955 -5.905 19.486 1.00 98.81 121 LEU A CA 1
ATOM 922 C C . LEU A 1 121 ? -13.833 -5.689 18.248 1.00 98.81 121 LEU A C 1
ATOM 924 O O . LEU A 1 121 ? -15.057 -5.717 18.350 1.00 98.81 121 LEU A O 1
ATOM 928 N N . ALA A 1 122 ? -13.226 -5.556 17.067 1.00 98.88 122 ALA A N 1
ATOM 929 C CA . ALA A 1 122 ? -13.974 -5.476 15.816 1.00 98.88 122 ALA A CA 1
ATOM 930 C C . ALA A 1 122 ? -14.821 -6.746 15.578 1.00 98.88 122 ALA A C 1
ATOM 932 O O . ALA A 1 122 ? -15.996 -6.646 15.229 1.00 98.88 122 ALA A O 1
ATOM 933 N N . ALA A 1 123 ? -14.272 -7.938 15.846 1.00 98.81 123 ALA A N 1
ATOM 934 C CA . ALA A 1 123 ? -15.019 -9.194 15.763 1.00 98.81 123 ALA A CA 1
ATOM 935 C C . ALA A 1 123 ? -16.225 -9.232 16.724 1.00 98.81 123 ALA A C 1
ATOM 937 O O . ALA A 1 123 ? -17.315 -9.632 16.314 1.00 98.81 123 ALA A O 1
ATOM 938 N N . ALA A 1 124 ? -16.064 -8.773 17.972 1.00 98.69 124 ALA A N 1
ATOM 939 C CA . ALA A 1 124 ? -17.150 -8.720 18.956 1.00 98.69 124 ALA A CA 1
ATOM 940 C C . ALA A 1 124 ? -18.309 -7.803 18.519 1.00 98.69 124 ALA A C 1
ATOM 942 O O . ALA A 1 124 ? -19.480 -8.167 18.658 1.00 98.69 124 ALA A O 1
ATOM 943 N N . VAL A 1 125 ? -18.002 -6.651 17.913 1.00 98.81 125 VAL A N 1
ATOM 944 C CA . VAL A 1 125 ? -19.017 -5.733 17.368 1.00 98.81 125 VAL A CA 1
ATOM 945 C C . VAL A 1 125 ? -19.859 -6.382 16.261 1.00 98.81 125 VAL A C 1
ATOM 947 O O . VAL A 1 125 ? -21.080 -6.264 16.289 1.00 98.81 125 VAL A O 1
ATOM 950 N N . PHE A 1 126 ? -19.256 -7.112 15.320 1.00 98.81 126 PHE A N 1
ATOM 951 C CA . PHE A 1 126 ? -20.025 -7.831 14.292 1.00 98.81 126 PHE A CA 1
ATOM 952 C C . PHE A 1 126 ? -20.830 -9.003 14.873 1.00 98.81 126 PHE A C 1
ATOM 954 O O . PHE A 1 126 ? -22.015 -9.163 14.569 1.00 98.81 126 PHE A O 1
ATOM 961 N N . ILE A 1 127 ? -20.220 -9.795 15.759 1.00 98.69 127 ILE A N 1
ATOM 962 C CA . ILE A 1 127 ? -20.859 -10.975 16.356 1.00 98.69 127 ILE A CA 1
ATOM 963 C C . ILE A 1 127 ? -22.069 -10.588 17.217 1.00 98.69 127 ILE A C 1
ATOM 965 O O . ILE A 1 127 ? -23.101 -11.250 17.128 1.00 98.69 127 ILE A O 1
ATOM 969 N N . SER A 1 128 ? -22.005 -9.478 17.963 1.00 97.75 128 SER A N 1
ATOM 970 C CA . SER A 1 128 ? -23.156 -8.941 18.715 1.00 97.75 128 SER A CA 1
ATOM 971 C C . SER A 1 128 ? -24.345 -8.515 17.836 1.00 97.75 128 SER A C 1
ATOM 973 O O . SER A 1 128 ? -25.469 -8.419 18.325 1.00 97.75 128 SER A O 1
ATOM 975 N N . ARG A 1 129 ? -24.146 -8.325 16.522 1.00 97.81 129 ARG A N 1
ATOM 976 C CA . ARG A 1 129 ? -25.222 -8.091 15.537 1.00 97.81 129 ARG A CA 1
ATOM 977 C C . ARG A 1 129 ? -25.618 -9.335 14.739 1.00 97.81 129 ARG A C 1
ATOM 979 O O . ARG A 1 129 ? -26.439 -9.235 13.823 1.00 97.81 129 ARG A O 1
ATOM 986 N N . GLY A 1 130 ? -25.094 -10.505 15.104 1.00 97.81 130 GLY A N 1
ATOM 987 C CA . GLY A 1 130 ? -25.378 -11.774 14.436 1.00 97.81 130 GLY A CA 1
ATOM 988 C C . GLY A 1 130 ? -24.676 -11.927 13.084 1.00 97.81 130 GLY A C 1
ATOM 989 O O . GLY A 1 130 ? -25.149 -12.682 12.242 1.00 97.81 130 GLY A O 1
ATOM 990 N N . VAL A 1 131 ? -23.584 -11.193 12.851 1.00 98.69 131 VAL A N 1
ATOM 991 C CA . VAL A 1 131 ? -22.816 -11.238 11.600 1.00 98.69 131 VAL A CA 1
ATOM 992 C C . VAL A 1 131 ? -21.689 -12.281 11.718 1.00 98.69 131 VAL A C 1
ATOM 994 O O . VAL A 1 131 ? -20.941 -12.241 12.699 1.00 98.69 131 VAL A O 1
ATOM 997 N N . PRO A 1 132 ? -21.518 -13.197 10.743 1.00 98.75 132 PRO A N 1
ATOM 998 C CA . PRO A 1 132 ? -20.379 -14.114 10.694 1.00 98.75 132 PRO A CA 1
ATOM 999 C C . PRO A 1 132 ? -19.037 -13.379 10.553 1.00 98.75 132 PRO A C 1
ATOM 1001 O O . PRO A 1 132 ? -18.913 -12.433 9.773 1.00 98.75 132 PRO A O 1
ATOM 1004 N N . VAL A 1 133 ? -18.008 -13.843 11.265 1.00 98.94 133 VAL A N 1
ATOM 1005 C CA . VAL A 1 133 ? -16.666 -13.242 11.245 1.00 98.94 133 VAL A CA 1
ATOM 1006 C C . VAL A 1 133 ? -15.602 -14.303 10.997 1.00 98.94 133 VAL A C 1
ATOM 1008 O O . VAL A 1 133 ? -15.472 -15.269 11.744 1.00 98.94 133 VAL A O 1
ATOM 1011 N N . HIS A 1 134 ? -14.782 -14.077 9.977 1.00 98.88 134 HIS A N 1
ATOM 1012 C CA . HIS A 1 134 ? -13.553 -14.814 9.716 1.00 98.88 134 HIS A CA 1
ATOM 1013 C C . HIS A 1 134 ? -12.367 -14.053 10.334 1.00 98.88 134 HIS A C 1
ATOM 1015 O O . HIS A 1 134 ? -11.815 -13.154 9.706 1.00 98.88 134 HIS A O 1
ATOM 1021 N N . LEU A 1 135 ? -11.985 -14.364 11.573 1.00 98.81 135 LEU A N 1
ATOM 1022 C CA . LEU A 1 135 ? -10.862 -13.717 12.267 1.00 98.81 135 LEU A CA 1
ATOM 1023 C C . LEU A 1 135 ? -9.624 -14.606 12.168 1.00 98.81 135 LEU A C 1
ATOM 1025 O O . LEU A 1 135 ? -9.643 -15.724 12.677 1.00 98.81 135 LEU A O 1
ATOM 1029 N N . PHE A 1 136 ? -8.544 -14.111 11.562 1.00 98.62 136 PHE A N 1
ATOM 1030 C CA . PHE A 1 136 ? -7.265 -14.825 11.575 1.00 98.62 136 PHE A CA 1
ATOM 1031 C C . PHE A 1 136 ? -6.772 -15.021 13.017 1.00 98.62 136 PHE A C 1
ATOM 1033 O O . PHE A 1 136 ? -6.667 -14.057 13.776 1.00 98.62 136 PHE A O 1
ATOM 1040 N N . SER A 1 137 ? -6.457 -16.263 13.397 1.00 96.50 137 SER A N 1
ATOM 1041 C CA . SER A 1 137 ? -5.987 -16.607 14.753 1.00 96.50 137 SER A CA 1
ATOM 1042 C C . SER A 1 137 ? -4.584 -16.082 15.095 1.00 96.50 137 SER A C 1
ATOM 1044 O O . SER A 1 137 ? -4.233 -15.934 16.275 1.00 96.50 137 SER A O 1
ATOM 1046 N N . ASP A 1 138 ? -3.796 -15.757 14.072 1.00 96.69 138 ASP A N 1
ATOM 1047 C CA . ASP A 1 138 ? -2.431 -15.253 14.168 1.00 96.69 138 ASP A CA 1
ATOM 1048 C C . ASP A 1 138 ? -2.169 -14.121 13.154 1.00 96.69 138 ASP A C 1
ATOM 1050 O O . ASP A 1 138 ? -2.989 -13.836 12.276 1.00 96.69 138 ASP A O 1
ATOM 1054 N N . ILE A 1 139 ? -1.029 -13.446 13.304 1.00 96.31 139 ILE A N 1
ATOM 1055 C CA . ILE A 1 139 ? -0.596 -12.336 12.454 1.00 96.31 139 ILE A CA 1
ATOM 1056 C C . ILE A 1 139 ? -0.631 -12.699 10.966 1.00 96.31 139 ILE A C 1
ATOM 1058 O O . ILE A 1 139 ? -0.261 -13.799 10.550 1.00 96.31 139 ILE A O 1
ATOM 1062 N N . THR A 1 140 ? -1.048 -11.746 10.137 1.00 95.50 140 THR A N 1
ATOM 1063 C CA . THR A 1 140 ? -1.208 -11.962 8.695 1.00 95.50 140 THR A CA 1
ATOM 1064 C C . THR A 1 140 ? -0.711 -10.777 7.871 1.00 95.50 140 THR A C 1
ATOM 1066 O O . THR A 1 140 ? -0.811 -9.624 8.295 1.00 95.50 140 THR A O 1
ATOM 1069 N N . PRO A 1 141 ? -0.152 -11.015 6.670 1.00 96.69 141 PRO A N 1
ATOM 1070 C CA . PRO A 1 141 ? 0.202 -9.943 5.759 1.00 96.69 141 PRO A CA 1
ATOM 1071 C C . PRO A 1 141 ? -1.080 -9.358 5.162 1.00 96.69 141 PRO A C 1
ATOM 1073 O O . PRO A 1 141 ? -1.996 -10.089 4.793 1.00 96.69 141 PRO A O 1
ATOM 1076 N N . THR A 1 142 ? -1.108 -8.032 4.999 1.00 96.56 142 THR A N 1
ATOM 1077 C CA . THR A 1 142 ? -2.242 -7.294 4.407 1.00 96.56 142 THR A CA 1
ATOM 1078 C C . THR A 1 142 ? -2.906 -7.984 3.195 1.00 96.56 142 THR A C 1
ATOM 1080 O O . THR A 1 142 ? -4.127 -8.095 3.240 1.00 96.56 142 THR A O 1
ATOM 1083 N N . PRO A 1 143 ? -2.193 -8.504 2.165 1.00 96.69 143 PRO A N 1
ATOM 1084 C CA . PRO A 1 143 ? -2.814 -9.166 1.005 1.00 96.69 143 PRO A CA 1
ATOM 1085 C C . PRO A 1 143 ? -3.729 -10.366 1.316 1.00 96.69 143 PRO A C 1
ATOM 1087 O O . PRO A 1 143 ? -4.602 -10.673 0.505 1.00 96.69 143 PRO A O 1
ATOM 1090 N N . PHE A 1 144 ? -3.595 -11.026 2.475 1.00 98.06 144 PHE A N 1
ATOM 1091 C CA . PHE A 1 144 ? -4.473 -12.146 2.847 1.00 98.06 144 PHE A CA 1
ATOM 1092 C C . PHE A 1 144 ? -5.922 -11.697 3.083 1.00 98.06 144 PHE A C 1
ATOM 1094 O O . PHE A 1 144 ? -6.845 -12.458 2.800 1.00 98.06 144 PHE A O 1
ATOM 1101 N N . VAL A 1 145 ? -6.145 -10.466 3.554 1.00 98.31 145 VAL A N 1
ATOM 1102 C CA . VAL A 1 145 ? -7.490 -9.929 3.822 1.00 98.31 145 VAL A CA 1
ATOM 1103 C C . VAL A 1 145 ? -8.312 -9.782 2.527 1.00 98.31 145 VAL A C 1
ATOM 1105 O O . VAL A 1 145 ? -9.314 -10.488 2.409 1.00 98.31 145 VAL A O 1
ATOM 1108 N N . PRO A 1 146 ? -7.913 -8.976 1.517 1.00 96.81 146 PRO A N 1
ATOM 1109 C CA . PRO A 1 146 ? -8.655 -8.869 0.259 1.00 96.81 146 PRO A CA 1
ATOM 1110 C C . PRO A 1 146 ? -8.689 -10.180 -0.539 1.00 96.81 146 PRO A C 1
ATOM 1112 O O . PRO A 1 146 ? -9.698 -10.459 -1.187 1.00 96.81 146 PRO A O 1
ATOM 1115 N N . PHE A 1 147 ? -7.651 -11.025 -0.447 1.00 98.00 147 PHE A N 1
ATOM 1116 C CA . PHE A 1 147 ? -7.704 -12.379 -1.006 1.00 98.00 147 PHE A CA 1
ATOM 1117 C C . PHE A 1 147 ? -8.846 -13.199 -0.387 1.00 98.00 147 PHE A C 1
ATOM 1119 O O . PHE A 1 147 ? -9.612 -13.823 -1.113 1.00 98.00 147 PHE A O 1
ATOM 1126 N N . THR A 1 148 ? -9.000 -13.168 0.941 1.00 98.62 148 THR A N 1
ATOM 1127 C CA . THR A 1 148 ? -10.061 -13.904 1.652 1.00 98.62 148 THR A CA 1
ATOM 1128 C C . THR A 1 148 ? -11.450 -13.381 1.308 1.00 98.62 148 THR A C 1
ATOM 1130 O O . THR A 1 148 ? -12.356 -14.188 1.105 1.00 98.62 148 THR A O 1
ATOM 1133 N N . VAL A 1 149 ? -11.616 -12.056 1.188 1.00 98.31 149 VAL A N 1
ATOM 1134 C CA . VAL A 1 149 ? -12.885 -11.446 0.751 1.00 98.31 149 VAL A CA 1
ATOM 1135 C C . VAL A 1 149 ? -13.321 -12.025 -0.593 1.00 98.31 149 VAL A C 1
ATOM 1137 O O . VAL A 1 149 ? -14.439 -12.521 -0.706 1.00 98.31 149 VAL A O 1
ATOM 1140 N N . LEU A 1 150 ? -12.419 -12.036 -1.580 1.00 96.69 150 LEU A N 1
ATOM 1141 C CA . LEU A 1 150 ? -12.692 -12.581 -2.911 1.00 96.69 150 LEU A CA 1
ATOM 1142 C C . LEU A 1 150 ? -12.855 -14.106 -2.914 1.00 96.69 150 LEU A C 1
ATOM 1144 O O . LEU A 1 150 ? -13.699 -14.627 -3.638 1.00 96.69 150 LEU A O 1
ATOM 1148 N N . HIS A 1 151 ? -12.051 -14.828 -2.131 1.00 97.75 151 HIS A N 1
ATOM 1149 C CA . HIS A 1 151 ? -12.039 -16.291 -2.129 1.00 97.75 151 HIS A CA 1
ATOM 1150 C C . HIS A 1 151 ? -13.291 -16.897 -1.484 1.00 97.75 151 HIS A C 1
ATOM 1152 O O . HIS A 1 151 ? -13.806 -17.898 -1.978 1.00 97.75 151 HIS A O 1
ATOM 1158 N N . LEU A 1 152 ? -13.782 -16.287 -0.401 1.00 98.06 152 LEU A N 1
ATOM 1159 C CA . LEU A 1 152 ? -14.960 -16.747 0.341 1.00 98.06 152 LEU A CA 1
ATOM 1160 C C . LEU A 1 152 ? -16.238 -15.958 0.001 1.00 98.06 152 LEU A C 1
ATOM 1162 O O . LEU A 1 152 ? -17.306 -16.286 0.509 1.00 98.06 152 LEU A O 1
ATOM 1166 N N . GLY A 1 153 ? -16.147 -14.927 -0.847 1.00 97.69 153 GLY A N 1
ATOM 1167 C CA . GLY A 1 153 ? -17.287 -14.103 -1.252 1.00 97.69 153 GLY A CA 1
ATOM 1168 C C . GLY A 1 153 ? -17.871 -13.259 -0.115 1.00 97.69 153 GLY A C 1
ATOM 1169 O O . GLY A 1 153 ? -19.085 -13.090 -0.043 1.00 97.69 153 GLY A O 1
ATOM 1170 N N . LEU A 1 154 ? -17.039 -12.734 0.786 1.00 98.69 154 LEU A N 1
ATOM 1171 C CA . LEU A 1 154 ? -17.475 -11.966 1.966 1.00 98.69 154 LEU A CA 1
ATOM 1172 C C . LEU A 1 154 ? -17.944 -10.551 1.574 1.00 98.69 154 LEU A C 1
ATOM 1174 O O . LEU A 1 154 ? -17.641 -10.087 0.476 1.00 98.69 154 LEU A O 1
ATOM 1178 N N . CYS A 1 155 ? -18.671 -9.845 2.446 1.00 98.62 155 CYS A N 1
ATOM 1179 C CA . CYS A 1 155 ? -19.108 -8.465 2.160 1.00 98.62 155 CYS A CA 1
ATOM 1180 C C . CYS A 1 155 ? -18.003 -7.418 2.373 1.00 98.62 155 CYS A C 1
ATOM 1182 O O . CYS A 1 155 ? -18.049 -6.343 1.781 1.00 98.62 155 CYS A O 1
ATOM 1184 N N . ALA A 1 156 ? -17.031 -7.699 3.243 1.00 98.56 156 ALA A N 1
ATOM 1185 C CA . ALA A 1 156 ? -15.926 -6.790 3.529 1.00 98.56 156 ALA A CA 1
ATOM 1186 C C . ALA A 1 156 ? -14.746 -7.491 4.213 1.00 98.56 156 ALA A C 1
ATOM 1188 O O . ALA A 1 156 ? -14.881 -8.578 4.783 1.00 98.56 156 ALA A O 1
ATOM 1189 N N . GLY A 1 157 ? -13.596 -6.817 4.206 1.00 98.62 157 GLY A N 1
ATOM 1190 C CA . GLY A 1 157 ? -12.411 -7.199 4.967 1.00 98.62 157 GLY A CA 1
ATOM 1191 C C . GLY A 1 157 ? -11.834 -6.033 5.765 1.00 98.62 157 GLY A C 1
ATOM 1192 O O . GLY A 1 157 ? -11.824 -4.898 5.293 1.00 98.62 157 GLY A O 1
ATOM 1193 N N . ILE A 1 158 ? -11.316 -6.310 6.959 1.00 98.81 158 ILE A N 1
ATOM 1194 C CA . ILE A 1 158 ? -10.612 -5.347 7.814 1.00 98.81 158 ILE A CA 1
ATOM 1195 C C . ILE A 1 158 ? -9.171 -5.808 8.005 1.00 98.81 158 ILE A C 1
ATOM 1197 O O . ILE A 1 158 ? -8.922 -6.969 8.325 1.00 98.81 158 ILE A O 1
ATOM 1201 N N . MET A 1 159 ? -8.222 -4.886 7.854 1.00 98.50 159 MET A N 1
ATOM 1202 C CA . MET A 1 159 ? -6.826 -5.108 8.223 1.00 98.50 159 MET A CA 1
ATOM 1203 C C . MET A 1 159 ? -6.410 -4.094 9.289 1.00 98.50 159 MET A C 1
ATOM 1205 O O . MET A 1 159 ? -6.323 -2.893 9.015 1.00 98.50 159 MET A O 1
ATOM 1209 N N . VAL A 1 160 ? -6.122 -4.581 10.496 1.00 98.62 160 VAL A N 1
ATOM 1210 C CA . VAL A 1 160 ? -5.628 -3.755 11.602 1.00 98.62 160 VAL A CA 1
ATOM 1211 C C . VAL A 1 160 ? -4.110 -3.610 11.488 1.00 98.62 160 VAL A C 1
ATOM 1213 O O . VAL A 1 160 ? -3.358 -4.554 11.735 1.00 98.62 160 VAL A O 1
ATOM 1216 N N . THR A 1 161 ? -3.664 -2.442 11.024 1.00 96.38 161 THR A N 1
ATOM 1217 C CA . THR A 1 161 ? -2.250 -2.125 10.775 1.00 96.38 161 THR A CA 1
ATOM 1218 C C . THR A 1 161 ? -2.047 -0.635 10.484 1.00 96.38 161 THR A C 1
ATOM 1220 O O . THR A 1 161 ? -2.838 -0.014 9.769 1.00 96.38 161 THR A O 1
ATOM 1223 N N . ALA A 1 162 ? -0.916 -0.071 10.924 1.00 92.81 162 ALA A N 1
ATOM 1224 C CA . ALA A 1 162 ? -0.422 1.224 10.435 1.00 92.81 162 ALA A CA 1
ATOM 1225 C C . ALA A 1 162 ? 0.609 1.110 9.291 1.00 92.81 162 ALA A C 1
ATOM 1227 O O . ALA A 1 162 ? 1.182 2.112 8.867 1.00 92.81 162 ALA A O 1
ATOM 1228 N N . SER A 1 163 ? 0.826 -0.083 8.728 1.00 89.81 163 SER A N 1
ATOM 1229 C CA . SER A 1 163 ? 1.750 -0.310 7.609 1.00 89.81 163 SER A CA 1
ATOM 1230 C C . SER A 1 163 ? 3.205 0.054 7.984 1.00 89.81 163 SER A C 1
ATOM 1232 O O . SER A 1 163 ? 3.753 -0.559 8.896 1.00 89.81 163 SER A O 1
ATOM 1234 N N . HIS A 1 164 ? 3.826 1.042 7.328 1.00 87.38 164 HIS A N 1
ATOM 1235 C CA . HIS A 1 164 ? 5.209 1.491 7.562 1.00 87.38 164 HIS A CA 1
ATOM 1236 C C . HIS A 1 164 ? 5.356 2.595 8.631 1.00 87.38 164 HIS A C 1
ATOM 1238 O O . HIS A 1 164 ? 6.458 3.094 8.856 1.00 87.38 164 HIS A O 1
ATOM 1244 N N . ASN A 1 165 ? 4.255 3.044 9.245 1.00 86.44 165 ASN A N 1
ATOM 1245 C CA . ASN A 1 165 ? 4.266 4.144 10.215 1.00 86.44 165 ASN A CA 1
ATOM 1246 C C . ASN A 1 165 ? 5.123 3.836 11.465 1.00 86.44 165 ASN A C 1
ATOM 1248 O O . ASN A 1 165 ? 5.413 2.665 11.739 1.00 86.44 165 ASN A O 1
ATOM 1252 N N . PRO A 1 166 ? 5.482 4.859 12.270 1.00 87.06 166 PRO A N 1
ATOM 1253 C CA . PRO A 1 166 ? 6.149 4.678 13.561 1.00 87.06 166 PRO A CA 1
ATOM 1254 C C . PRO A 1 166 ? 5.470 3.624 14.444 1.00 87.06 166 PRO A C 1
ATOM 1256 O O . PRO A 1 166 ? 4.264 3.409 14.346 1.00 87.06 166 PRO A O 1
ATOM 1259 N N . LYS A 1 167 ? 6.229 2.979 15.336 1.00 90.62 167 LYS A N 1
ATOM 1260 C CA . LYS A 1 167 ? 5.723 1.880 16.179 1.00 90.62 167 LYS A CA 1
ATOM 1261 C C . LYS A 1 167 ? 4.516 2.222 17.053 1.00 90.62 167 LYS A C 1
ATOM 1263 O O . LYS A 1 167 ? 3.658 1.377 17.270 1.00 90.62 167 LYS A O 1
ATOM 1268 N N . GLN A 1 168 ? 4.431 3.481 17.481 1.00 93.44 168 GLN A N 1
ATOM 1269 C CA . GLN A 1 168 ? 3.326 3.975 18.300 1.00 93.44 168 GLN A CA 1
ATOM 1270 C C . GLN A 1 168 ? 2.003 4.045 17.531 1.00 93.44 168 GLN A C 1
ATOM 1272 O O . GLN A 1 168 ? 0.949 4.085 18.157 1.00 93.44 168 GLN A O 1
ATOM 1277 N N . ASP A 1 169 ? 2.029 4.048 16.197 1.00 94.19 169 ASP A N 1
ATOM 1278 C CA . ASP A 1 169 ? 0.823 4.137 15.382 1.00 94.19 169 ASP A CA 1
ATOM 1279 C C . ASP A 1 169 ? 0.178 2.767 15.174 1.00 94.19 169 ASP A C 1
ATOM 1281 O O . ASP A 1 169 ? 0.855 1.768 14.905 1.00 94.19 169 ASP A O 1
ATOM 1285 N N . ASN A 1 170 ? -1.154 2.752 15.180 1.00 96.88 170 ASN A N 1
ATOM 1286 C CA . ASN A 1 170 ? -1.951 1.669 14.610 1.00 96.88 170 ASN A CA 1
ATOM 1287 C C . ASN A 1 170 ? -2.958 2.227 13.589 1.00 96.88 170 ASN A C 1
ATOM 1289 O O . ASN A 1 170 ? -3.029 3.437 13.365 1.00 96.88 170 ASN A O 1
ATOM 1293 N N . GLY A 1 171 ? -3.711 1.354 12.929 1.00 96.69 171 GLY A N 1
ATOM 1294 C CA . GLY A 1 171 ? -4.699 1.756 11.939 1.00 96.69 171 GLY A CA 1
ATOM 1295 C C . GLY A 1 171 ? -5.747 0.688 11.675 1.00 96.69 171 GLY A C 1
ATOM 1296 O O . GLY A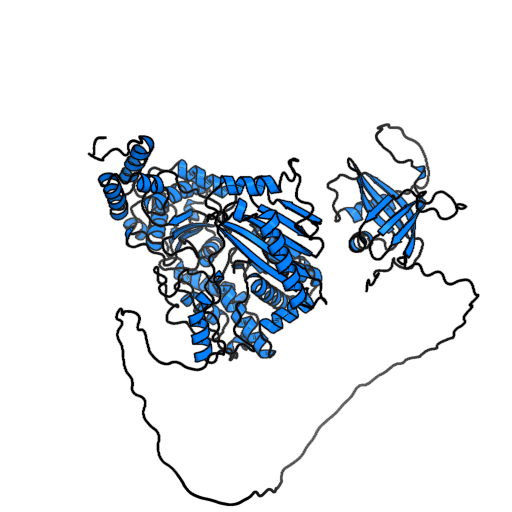 1 171 ? -5.601 -0.462 12.079 1.00 96.69 171 GLY A O 1
ATOM 1297 N N . TYR A 1 172 ? -6.812 1.089 10.991 1.00 98.06 172 TYR A N 1
ATOM 1298 C CA . TYR A 1 172 ? -7.964 0.255 10.660 1.00 98.06 172 TYR A CA 1
ATOM 1299 C C . TYR A 1 172 ? -8.269 0.458 9.178 1.00 98.06 172 TYR A C 1
ATOM 1301 O O . TYR A 1 172 ? -8.870 1.466 8.813 1.00 98.06 172 TYR A O 1
ATOM 1309 N N . LYS A 1 173 ? -7.794 -0.447 8.317 1.00 96.81 173 LYS A N 1
ATOM 1310 C CA . LYS A 1 173 ? -8.023 -0.403 6.863 1.00 96.81 173 LYS A CA 1
ATOM 1311 C C . LYS A 1 173 ? -9.237 -1.250 6.495 1.00 96.81 173 LYS A C 1
ATOM 1313 O O . LYS A 1 173 ? -9.423 -2.316 7.077 1.00 96.81 173 LYS A O 1
ATOM 1318 N N . VAL A 1 174 ? -9.994 -0.819 5.487 1.00 97.56 174 VAL A N 1
ATOM 1319 C CA . VAL A 1 174 ? -11.194 -1.515 4.999 1.00 97.56 174 VAL A CA 1
ATOM 1320 C C . VAL A 1 174 ? -11.082 -1.847 3.509 1.00 97.56 174 VAL A C 1
ATOM 1322 O O . VAL A 1 174 ? -10.707 -1.004 2.692 1.00 97.56 174 VAL A O 1
ATOM 1325 N N . TYR A 1 175 ? -11.470 -3.075 3.179 1.00 96.88 175 TYR A N 1
ATOM 1326 C CA . TYR A 1 175 ? -11.636 -3.616 1.835 1.00 96.88 175 TYR A CA 1
ATOM 1327 C C . TYR A 1 175 ? -13.117 -3.927 1.607 1.00 96.88 175 TYR A C 1
ATOM 1329 O O . TYR A 1 175 ? -13.782 -4.453 2.503 1.00 96.88 175 TYR A O 1
ATOM 1337 N N . TRP A 1 176 ? -13.630 -3.589 0.427 1.00 96.62 176 TRP A N 1
ATOM 1338 C CA . TRP A 1 176 ? -15.018 -3.860 0.042 1.00 96.62 176 TRP A CA 1
ATOM 1339 C C . TRP A 1 176 ? -15.165 -5.272 -0.548 1.00 96.62 176 TRP A C 1
ATOM 1341 O O . TRP A 1 176 ? -14.166 -5.967 -0.738 1.00 96.62 176 TRP A O 1
ATOM 1351 N N . ASP A 1 177 ? -16.390 -5.705 -0.854 1.00 96.12 177 ASP A N 1
ATOM 1352 C CA . ASP A 1 177 ? -16.689 -7.065 -1.338 1.00 96.12 177 ASP A CA 1
ATOM 1353 C C . ASP A 1 177 ? -15.971 -7.451 -2.646 1.00 96.12 177 ASP A C 1
ATOM 1355 O O . ASP A 1 177 ? -15.698 -8.620 -2.913 1.00 96.12 177 ASP A O 1
ATOM 1359 N N . ASN A 1 178 ? -15.586 -6.448 -3.431 1.00 93.38 178 ASN A N 1
ATOM 1360 C CA . ASN A 1 178 ? -14.787 -6.580 -4.642 1.00 93.38 178 ASN A CA 1
ATOM 1361 C C . ASN A 1 178 ? -13.277 -6.805 -4.392 1.00 93.38 178 ASN A C 1
ATOM 1363 O O . ASN A 1 178 ? -12.504 -6.837 -5.353 1.00 93.38 178 ASN A O 1
ATOM 1367 N N . GLY A 1 179 ? -12.845 -6.921 -3.130 1.00 93.06 179 GLY A N 1
ATOM 1368 C CA . GLY A 1 179 ? -11.452 -7.124 -2.722 1.00 93.06 179 GLY A CA 1
ATOM 1369 C C . GLY A 1 179 ? -10.537 -5.907 -2.891 1.00 93.06 179 GLY A C 1
ATOM 1370 O O . GLY A 1 179 ? -9.340 -6.019 -2.640 1.00 93.06 179 GLY A O 1
ATOM 1371 N N . ALA A 1 180 ? -11.058 -4.754 -3.312 1.00 92.25 180 ALA A N 1
ATOM 1372 C CA . ALA A 1 180 ? -10.302 -3.510 -3.406 1.00 92.25 180 ALA A CA 1
ATOM 1373 C C . ALA A 1 180 ? -10.462 -2.670 -2.130 1.00 92.25 180 ALA A C 1
ATOM 1375 O O . ALA A 1 180 ? -11.447 -2.779 -1.393 1.00 92.25 180 ALA A O 1
ATOM 1376 N N . GLN A 1 181 ? -9.483 -1.805 -1.869 1.00 91.94 181 GLN A N 1
ATOM 1377 C CA . GLN A 1 181 ? -9.574 -0.815 -0.799 1.00 91.94 181 GLN A CA 1
ATOM 1378 C C . GLN A 1 181 ? -10.684 0.209 -1.107 1.00 91.94 181 GLN A C 1
ATOM 1380 O O . GLN A 1 181 ? -10.884 0.599 -2.258 1.00 91.94 181 GLN A O 1
ATOM 1385 N N . ILE A 1 182 ? -11.416 0.649 -0.080 1.00 91.62 182 ILE A N 1
ATOM 1386 C CA . ILE A 1 182 ? -12.553 1.564 -0.256 1.00 91.62 182 ILE A CA 1
ATOM 1387 C C . ILE A 1 182 ? -12.164 2.936 -0.835 1.00 91.62 182 ILE A C 1
ATOM 1389 O O . ILE A 1 182 ? -11.128 3.524 -0.519 1.00 91.62 182 ILE A O 1
ATOM 1393 N N . VAL A 1 183 ? -13.073 3.481 -1.642 1.00 88.06 183 VAL A N 1
ATOM 1394 C CA . VAL A 1 183 ? -13.036 4.844 -2.193 1.00 88.06 183 VAL A CA 1
ATOM 1395 C C . VAL A 1 183 ? -14.406 5.508 -2.018 1.00 88.06 183 VAL A C 1
ATOM 1397 O O . VAL A 1 183 ? -15.358 4.867 -1.568 1.00 88.06 183 VAL A O 1
ATOM 1400 N N . SER A 1 184 ? -14.536 6.789 -2.369 1.00 84.31 184 SER A N 1
ATOM 1401 C CA . SER A 1 184 ? -15.840 7.464 -2.347 1.00 84.31 184 SER A CA 1
ATOM 1402 C C . SER A 1 184 ? -16.837 6.810 -3.316 1.00 84.31 184 SER A C 1
ATOM 1404 O O . SER A 1 184 ? -16.442 6.469 -4.432 1.00 84.31 184 SER A O 1
ATOM 1406 N N . PRO A 1 185 ? -18.116 6.641 -2.924 1.00 92.12 185 PRO A N 1
ATOM 1407 C CA . PRO A 1 185 ? -18.775 7.242 -1.754 1.00 92.12 185 PRO A CA 1
ATOM 1408 C C . PRO A 1 185 ? -18.667 6.458 -0.431 1.00 92.12 185 PRO A C 1
ATOM 1410 O O . PRO A 1 185 ? -19.119 6.968 0.594 1.00 92.12 185 PRO A O 1
ATOM 1413 N N . HIS A 1 186 ? -18.098 5.246 -0.421 1.00 95.06 186 HIS A N 1
ATOM 1414 C CA . HIS A 1 186 ? -18.098 4.380 0.768 1.00 95.06 186 HIS A CA 1
ATOM 1415 C C . HIS A 1 186 ? -17.321 4.977 1.947 1.00 95.06 186 HIS A C 1
ATOM 1417 O O . HIS A 1 186 ? -17.775 4.867 3.080 1.00 95.06 186 HIS A O 1
ATOM 1423 N N . ASP A 1 187 ? -16.201 5.661 1.693 1.00 92.94 187 ASP A N 1
ATOM 1424 C CA . ASP A 1 187 ? -15.421 6.352 2.733 1.00 92.94 187 ASP A CA 1
ATOM 1425 C C . ASP A 1 187 ? -16.276 7.318 3.576 1.00 92.94 187 ASP A C 1
ATOM 1427 O O . ASP A 1 187 ? -16.297 7.237 4.804 1.00 92.94 187 ASP A O 1
ATOM 1431 N N . LYS A 1 188 ? -17.054 8.174 2.911 1.00 94.25 188 LYS A N 1
ATOM 1432 C CA . LYS A 1 188 ? -17.961 9.145 3.534 1.00 94.25 188 LYS A CA 1
ATOM 1433 C C . LYS A 1 188 ? -19.174 8.483 4.172 1.00 94.25 188 LYS A C 1
ATOM 1435 O O . LYS A 1 188 ? -19.573 8.900 5.252 1.00 94.25 188 LYS A O 1
ATOM 1440 N N . GLY A 1 189 ? -19.744 7.465 3.524 1.00 97.75 189 GLY A N 1
ATOM 1441 C CA . GLY A 1 189 ? -20.885 6.720 4.062 1.00 97.75 189 GLY A CA 1
ATOM 1442 C C . GLY A 1 189 ? -20.550 6.011 5.377 1.00 97.75 189 GLY A C 1
ATOM 1443 O O . GLY A 1 189 ? -21.321 6.092 6.331 1.00 97.75 189 GLY A O 1
ATOM 1444 N N . ILE A 1 190 ? -19.365 5.398 5.455 1.00 98.06 190 ILE A N 1
ATOM 1445 C CA . ILE A 1 190 ? -18.843 4.796 6.686 1.00 98.06 190 ILE A CA 1
ATOM 1446 C C . ILE A 1 190 ? -18.555 5.884 7.726 1.00 98.06 190 ILE A C 1
ATOM 1448 O O . ILE A 1 190 ? -19.005 5.757 8.859 1.00 98.06 190 ILE A O 1
ATOM 1452 N N . SER A 1 191 ? -17.873 6.972 7.347 1.00 96.75 191 SER A N 1
ATOM 1453 C CA . SER A 1 191 ? -17.575 8.091 8.257 1.00 96.75 191 SER A CA 1
ATOM 1454 C C . SER A 1 191 ? -18.842 8.675 8.902 1.00 96.75 191 SER A C 1
ATOM 1456 O O . SER A 1 191 ? -18.914 8.793 10.122 1.00 96.75 191 SER A O 1
ATOM 1458 N N . GLN A 1 192 ? -19.896 8.922 8.114 1.00 97.88 192 GLN A N 1
ATOM 1459 C CA . GLN A 1 192 ? -21.197 9.354 8.633 1.00 97.88 192 GLN A CA 1
ATOM 1460 C C . GLN A 1 192 ? -21.811 8.314 9.585 1.00 97.88 192 GLN A C 1
ATOM 1462 O O . GLN A 1 192 ? -22.257 8.666 10.674 1.00 97.88 192 GLN A O 1
ATOM 1467 N N . ALA A 1 193 ? -21.807 7.032 9.208 1.00 98.31 193 ALA A N 1
ATOM 1468 C CA . ALA A 1 193 ? -22.371 5.976 10.044 1.00 98.31 193 ALA A CA 1
ATOM 1469 C C . ALA A 1 193 ? -21.629 5.811 11.387 1.00 98.31 193 ALA A C 1
ATOM 1471 O O . ALA A 1 193 ? -22.244 5.388 12.365 1.00 98.31 193 ALA A O 1
ATOM 1472 N N . ILE A 1 194 ? -20.336 6.157 11.463 1.00 98.12 194 ILE A N 1
ATOM 1473 C CA . ILE A 1 194 ? -19.561 6.181 12.716 1.00 98.12 194 ILE A CA 1
ATOM 1474 C C . ILE A 1 194 ? -20.061 7.293 13.641 1.00 98.12 194 ILE A C 1
ATOM 1476 O O . ILE A 1 194 ? -20.311 7.022 14.815 1.00 98.12 194 ILE A O 1
ATOM 1480 N N . GLU A 1 195 ? -20.265 8.508 13.126 1.00 96.69 195 GLU A N 1
ATOM 1481 C CA . GLU A 1 195 ? -20.818 9.624 13.911 1.00 96.69 195 GLU A CA 1
ATOM 1482 C C . GLU A 1 195 ? -22.265 9.356 14.371 1.00 96.69 195 GLU A C 1
ATOM 1484 O O . GLU A 1 195 ? -22.661 9.774 15.457 1.00 96.69 195 GLU A O 1
ATOM 1489 N N . GLU A 1 196 ? -23.040 8.590 13.595 1.00 97.50 196 GLU A N 1
ATOM 1490 C CA . GLU A 1 196 ? -24.382 8.116 13.975 1.00 97.50 196 GLU A CA 1
ATOM 1491 C C . GLU A 1 196 ? -24.367 7.019 15.069 1.00 97.50 196 GLU A C 1
ATOM 1493 O O . GLU A 1 196 ? -25.401 6.764 15.682 1.00 97.50 196 GLU A O 1
ATOM 1498 N N . ASN A 1 197 ? -23.227 6.360 15.337 1.00 97.06 197 ASN A N 1
ATOM 1499 C CA . ASN A 1 197 ? -23.131 5.163 16.195 1.00 97.06 197 ASN A CA 1
ATOM 1500 C C . ASN A 1 197 ? -22.015 5.257 17.262 1.00 97.06 197 ASN A C 1
ATOM 1502 O O . ASN A 1 197 ? -21.276 4.296 17.500 1.00 97.06 197 ASN A O 1
ATOM 1506 N N . LEU A 1 198 ? -21.889 6.418 17.917 1.00 96.44 198 LEU A N 1
ATOM 1507 C CA . LEU A 1 198 ? -20.834 6.689 18.907 1.00 96.44 198 LEU A CA 1
ATOM 1508 C C . LEU A 1 198 ? -21.047 6.046 20.290 1.00 96.44 198 LEU A C 1
ATOM 1510 O O . LEU A 1 198 ? -20.070 5.851 21.015 1.00 96.44 198 LEU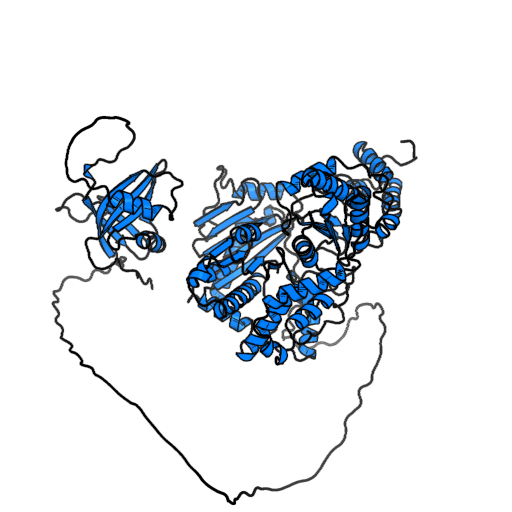 A O 1
ATOM 1514 N N . GLU A 1 199 ? -22.275 5.720 20.689 1.00 97.75 199 GLU A N 1
ATOM 1515 C CA . GLU A 1 199 ? -22.519 5.024 21.959 1.00 97.75 199 GLU A CA 1
ATOM 1516 C C . GLU A 1 199 ? -22.206 3.520 21.812 1.00 97.75 199 GLU A C 1
ATOM 1518 O O . GLU A 1 199 ? -22.750 2.878 20.907 1.00 97.75 199 GLU A O 1
ATOM 1523 N N . PRO A 1 200 ? -21.329 2.926 22.649 1.00 98.06 200 PRO A N 1
ATOM 1524 C CA . PRO A 1 200 ? -21.020 1.502 22.562 1.00 98.06 200 PRO A CA 1
ATOM 1525 C C . PRO A 1 200 ? -22.242 0.623 22.834 1.00 98.06 200 PRO A C 1
ATOM 1527 O O . PRO A 1 200 ? -22.903 0.757 23.863 1.00 98.06 200 PRO A O 1
ATOM 1530 N N . TRP A 1 201 ? -22.504 -0.337 21.951 1.00 97.38 201 TRP A N 1
ATOM 1531 C CA . TRP A 1 201 ? -23.515 -1.371 22.165 1.00 97.38 201 TRP A CA 1
ATOM 1532 C C . TRP A 1 201 ? -23.114 -2.247 23.368 1.00 97.38 201 TRP A C 1
ATOM 1534 O O . TRP A 1 201 ? -21.910 -2.452 23.573 1.00 97.38 201 TRP A O 1
ATOM 1544 N N . PRO A 1 202 ? -24.056 -2.774 24.174 1.00 92.19 202 PRO A N 1
ATOM 1545 C CA . PRO A 1 202 ? -23.726 -3.410 25.455 1.00 92.19 202 PRO A CA 1
ATOM 1546 C C . PRO A 1 202 ? -22.685 -4.537 25.337 1.00 92.19 202 PRO A C 1
ATOM 1548 O O . PRO A 1 202 ? -21.729 -4.582 26.116 1.00 92.19 202 PRO A O 1
ATOM 1551 N N . GLU A 1 203 ? -22.821 -5.372 24.305 1.00 94.38 203 GLU A N 1
ATOM 1552 C CA . GLU A 1 203 ? -21.999 -6.551 24.014 1.00 94.38 203 GLU A CA 1
ATOM 1553 C C . GLU A 1 203 ? -20.750 -6.243 23.158 1.00 94.38 203 GLU A C 1
ATOM 1555 O O . GLU A 1 203 ? -19.926 -7.126 22.928 1.00 94.38 203 GLU A O 1
ATOM 1560 N N . SER A 1 204 ? -20.553 -4.998 22.700 1.00 94.25 204 SER A N 1
ATOM 1561 C CA . SER A 1 204 ? -19.404 -4.609 21.847 1.00 94.25 204 SER A CA 1
ATOM 1562 C C . SER A 1 204 ? -18.030 -4.830 22.498 1.00 94.25 204 SER A C 1
ATOM 1564 O O . SER A 1 204 ? -17.015 -4.932 21.810 1.00 94.25 204 SER A O 1
ATOM 1566 N N . TRP A 1 205 ? -18.002 -4.922 23.829 1.00 96.69 205 TRP A N 1
ATOM 1567 C CA . TRP A 1 205 ? -16.805 -5.143 24.643 1.00 96.69 205 TRP A CA 1
ATOM 1568 C C . TRP A 1 205 ? -16.539 -6.628 24.958 1.00 96.69 205 TRP A C 1
ATOM 1570 O O . TRP A 1 205 ? -15.468 -6.953 25.470 1.00 96.69 205 TRP A O 1
ATOM 1580 N N . SER A 1 206 ? -17.490 -7.522 24.666 1.00 94.75 206 SER A N 1
ATOM 1581 C CA . SER A 1 206 ? -17.503 -8.941 25.061 1.00 94.75 206 SER A CA 1
ATOM 1582 C C . SER A 1 206 ? -16.633 -9.815 24.150 1.00 94.75 206 SER A C 1
ATOM 1584 O O . SER A 1 206 ? -17.108 -10.697 23.431 1.00 94.75 206 SER A O 1
ATOM 1586 N N . THR A 1 207 ? -15.326 -9.538 24.131 1.00 94.75 207 THR A N 1
ATOM 1587 C CA . THR A 1 207 ? -14.374 -10.241 23.256 1.00 94.75 207 THR A CA 1
ATOM 1588 C C . THR A 1 207 ? -14.190 -11.709 23.631 1.00 94.75 207 THR A C 1
ATOM 1590 O O . THR A 1 207 ? -14.012 -12.536 22.741 1.00 94.75 207 THR A O 1
ATOM 1593 N N . GLU A 1 208 ? -14.273 -12.071 24.913 1.00 95.06 208 GLU A N 1
ATOM 1594 C CA . GLU A 1 208 ? -14.123 -13.460 25.362 1.00 95.06 208 GLU A CA 1
ATOM 1595 C C . GLU A 1 208 ? -15.308 -14.344 24.964 1.00 95.06 208 GLU A C 1
ATOM 1597 O O . GLU A 1 208 ? -15.129 -15.528 24.677 1.00 95.06 208 GLU A O 1
ATOM 1602 N N . GLU A 1 209 ? -16.515 -13.783 24.943 1.00 94.94 209 GLU A N 1
ATOM 1603 C CA . GLU A 1 209 ? -17.735 -14.426 24.458 1.00 94.94 209 GLU A CA 1
ATOM 1604 C C . GLU A 1 209 ? -17.716 -14.518 22.929 1.00 94.94 209 GLU A C 1
ATOM 1606 O O . GLU A 1 209 ? -17.992 -15.579 22.368 1.00 94.94 209 GLU A O 1
ATOM 1611 N N . ALA A 1 210 ? -17.313 -13.439 22.248 1.00 95.38 210 ALA A N 1
ATOM 1612 C CA . ALA A 1 210 ? -17.177 -13.414 20.794 1.00 95.38 210 ALA A CA 1
ATOM 1613 C C . ALA A 1 210 ? -16.175 -14.464 20.283 1.00 95.38 210 ALA A C 1
ATOM 1615 O O . ALA A 1 210 ? -16.455 -15.146 19.299 1.00 95.38 210 ALA A O 1
ATOM 1616 N N . LEU A 1 211 ? -15.057 -14.668 20.993 1.00 93.88 211 LEU A N 1
ATOM 1617 C CA . LEU A 1 211 ? -14.061 -15.707 20.693 1.00 93.88 211 LEU A CA 1
ATOM 1618 C C . LEU A 1 211 ? -14.577 -17.150 20.854 1.00 93.88 211 LEU A C 1
ATOM 1620 O O . LEU A 1 211 ? -13.940 -18.076 20.357 1.00 93.88 211 LEU A O 1
ATOM 1624 N N . LYS A 1 212 ? -15.722 -17.350 21.519 1.00 96.69 212 LYS A N 1
ATOM 1625 C CA . LYS A 1 212 ? -16.390 -18.653 21.704 1.00 96.69 212 LYS A CA 1
ATOM 1626 C C . LYS A 1 212 ? -17.636 -18.808 20.816 1.00 96.69 212 LYS A C 1
ATOM 1628 O O . LYS A 1 212 ? -18.304 -19.838 20.875 1.00 96.69 212 LYS A O 1
ATOM 1633 N N . SER A 1 213 ? -17.979 -17.789 20.025 1.00 98.00 213 SER A N 1
ATOM 1634 C CA . SER A 1 213 ? -19.204 -17.756 19.224 1.00 98.00 213 SER A CA 1
ATOM 1635 C C . SER A 1 213 ? -19.136 -18.702 18.017 1.00 98.00 213 SER A C 1
ATOM 1637 O O . SER A 1 213 ? -18.126 -18.699 17.313 1.00 98.00 213 SER A O 1
ATOM 1639 N N . PRO A 1 214 ? -20.218 -19.432 17.674 1.00 97.88 214 PRO A N 1
ATOM 1640 C CA . PRO A 1 214 ? -20.283 -20.231 16.445 1.00 97.88 214 PRO A CA 1
ATOM 1641 C C . PRO A 1 214 ? -20.270 -19.379 15.160 1.00 97.88 214 PRO A C 1
ATOM 1643 O O . PRO A 1 214 ? -20.109 -19.918 14.065 1.00 97.88 214 PRO A O 1
ATOM 1646 N N . LEU A 1 215 ? -20.444 -18.056 15.275 1.00 98.38 215 LEU A N 1
ATOM 1647 C CA . LEU A 1 215 ? -20.291 -17.109 14.168 1.00 98.38 215 LEU A CA 1
ATOM 1648 C C . LEU A 1 215 ? -18.823 -16.786 13.856 1.00 98.38 215 LEU A C 1
ATOM 1650 O O . LEU A 1 215 ? -18.546 -16.255 12.779 1.00 98.38 215 LEU A O 1
ATOM 1654 N N . LEU A 1 216 ? -17.894 -17.094 14.768 1.00 98.62 216 LEU A N 1
ATOM 1655 C CA . LEU A 1 216 ? -16.465 -16.893 14.564 1.00 98.62 216 LEU A CA 1
ATOM 1656 C C . LEU A 1 216 ? -15.839 -18.115 13.880 1.00 98.62 216 LEU A C 1
ATOM 1658 O O . LEU A 1 216 ? -16.034 -19.255 14.299 1.00 98.62 216 LEU A O 1
ATOM 1662 N N . LYS A 1 217 ? -15.042 -17.870 12.843 1.00 98.44 217 LYS A N 1
ATOM 1663 C CA . LYS A 1 217 ? -14.263 -18.884 12.124 1.00 98.44 217 LYS A CA 1
ATOM 1664 C C . LYS A 1 217 ? -12.821 -18.408 11.995 1.00 98.44 217 LYS A C 1
ATOM 1666 O O . LYS A 1 217 ? -12.597 -17.233 11.718 1.00 98.44 217 LYS A O 1
ATOM 1671 N N . ASP A 1 218 ? -11.858 -19.315 12.132 1.00 98.31 218 ASP A N 1
ATOM 1672 C CA . ASP A 1 218 ? -10.461 -19.035 11.791 1.00 98.31 218 ASP A CA 1
ATOM 1673 C C . ASP A 1 218 ? -10.183 -19.442 10.331 1.00 98.31 218 ASP A C 1
ATOM 1675 O O . ASP A 1 218 ? -10.237 -20.633 10.014 1.00 98.31 218 ASP A O 1
ATOM 1679 N N . PRO A 1 219 ? -9.904 -18.494 9.418 1.00 98.19 219 PRO A N 1
ATOM 1680 C CA . PRO A 1 219 ? -9.579 -18.796 8.030 1.00 98.19 219 PRO A CA 1
ATOM 1681 C C . PRO A 1 219 ? -8.102 -19.180 7.807 1.00 98.19 219 PRO A C 1
ATOM 1683 O O . PRO A 1 219 ? -7.753 -19.537 6.682 1.00 98.19 219 PRO A O 1
ATOM 1686 N N . TYR A 1 220 ? -7.221 -19.089 8.819 1.00 97.38 220 TYR A N 1
ATOM 1687 C CA . TYR A 1 220 ? -5.763 -19.038 8.626 1.00 97.38 220 TYR A CA 1
ATOM 1688 C C . TYR A 1 220 ? -5.193 -20.162 7.751 1.00 97.38 220 TYR A C 1
ATOM 1690 O O . TYR A 1 220 ? -4.532 -19.884 6.750 1.00 97.38 220 TYR A O 1
ATOM 1698 N N . GLN A 1 221 ? -5.440 -21.427 8.102 1.00 97.31 221 GLN A N 1
ATOM 1699 C CA . GLN A 1 221 ? -4.787 -22.571 7.445 1.00 97.31 221 GLN A CA 1
ATOM 1700 C C . GLN A 1 221 ? -5.285 -22.819 6.012 1.00 97.31 221 GLN A C 1
ATOM 1702 O O . GLN A 1 221 ? -4.483 -23.121 5.120 1.00 97.31 221 GLN A O 1
ATOM 1707 N N . ASP A 1 222 ? -6.590 -22.664 5.770 1.00 97.75 222 ASP A N 1
ATOM 1708 C CA . ASP A 1 222 ? -7.141 -22.780 4.418 1.00 97.75 222 ASP A CA 1
ATOM 1709 C C . ASP A 1 222 ? -6.655 -21.617 3.552 1.00 97.75 222 ASP A C 1
ATOM 1711 O O . ASP A 1 222 ? -6.006 -21.849 2.535 1.00 97.75 222 ASP A O 1
ATOM 1715 N N . ILE A 1 223 ? -6.823 -20.366 3.995 1.00 98.25 223 ILE A N 1
ATOM 1716 C CA . ILE A 1 223 ? -6.394 -19.205 3.209 1.00 98.25 223 ILE A CA 1
ATOM 1717 C C . ILE A 1 223 ? -4.891 -19.212 2.935 1.00 98.25 223 ILE A C 1
ATOM 1719 O O . ILE A 1 223 ? -4.501 -18.924 1.806 1.00 98.25 223 ILE A O 1
ATOM 1723 N N . HIS A 1 224 ? -4.048 -19.611 3.893 1.00 97.69 224 HIS A N 1
ATOM 1724 C CA . HIS A 1 224 ? -2.621 -19.823 3.642 1.00 97.69 224 HIS A CA 1
ATOM 1725 C C . HIS A 1 224 ? -2.419 -20.785 2.455 1.00 97.69 224 HIS A C 1
ATOM 1727 O O . HIS A 1 224 ? -1.733 -20.461 1.484 1.00 97.69 224 HIS A O 1
ATOM 1733 N N . THR A 1 225 ? -3.080 -21.943 2.478 1.00 97.94 225 THR A N 1
ATOM 1734 C CA . THR A 1 225 ? -3.006 -22.953 1.413 1.00 97.94 225 THR A CA 1
ATOM 1735 C C . THR A 1 225 ? -3.511 -22.426 0.063 1.00 97.94 225 THR A C 1
ATOM 1737 O O . THR A 1 225 ? -2.831 -22.582 -0.957 1.00 97.94 225 THR A O 1
ATOM 1740 N N . GLN A 1 226 ? -4.676 -21.774 0.036 1.00 98.38 226 GLN A N 1
ATOM 1741 C CA . GLN A 1 226 ? -5.306 -21.290 -1.196 1.00 98.38 226 GLN A CA 1
ATOM 1742 C C . GLN A 1 226 ? -4.556 -20.097 -1.800 1.00 98.38 226 GLN A C 1
ATOM 1744 O O . GLN A 1 226 ? -4.392 -20.040 -3.020 1.00 98.38 226 GLN A O 1
ATOM 1749 N N . TYR A 1 227 ? -4.040 -19.182 -0.973 1.00 98.38 227 TYR A N 1
ATOM 1750 C CA . TYR A 1 227 ? -3.230 -18.048 -1.416 1.00 98.38 227 TYR A CA 1
ATOM 1751 C C . TYR A 1 227 ? -1.937 -18.525 -2.091 1.00 98.38 227 TYR A C 1
ATOM 1753 O O . TYR A 1 227 ? -1.652 -18.142 -3.229 1.00 98.38 227 TYR A O 1
ATOM 1761 N N . PHE A 1 228 ? -1.181 -19.434 -1.457 1.00 98.12 228 PHE A N 1
ATOM 1762 C CA . PHE A 1 228 ? 0.057 -19.934 -2.064 1.00 98.12 228 PHE A CA 1
ATOM 1763 C C . PHE A 1 228 ? -0.209 -20.733 -3.348 1.00 98.12 228 PHE A C 1
ATOM 1765 O O . PHE A 1 228 ? 0.522 -20.583 -4.329 1.00 98.12 228 PHE A O 1
ATOM 1772 N N . LYS A 1 229 ? -1.313 -21.487 -3.404 1.00 97.69 229 LYS A N 1
ATOM 1773 C CA . LYS A 1 229 ? -1.801 -22.156 -4.621 1.00 97.69 229 LYS A CA 1
ATOM 1774 C C . LYS A 1 229 ? -2.252 -21.176 -5.717 1.00 97.69 229 LYS A C 1
ATOM 1776 O O . LYS A 1 229 ? -2.125 -21.484 -6.903 1.00 97.69 229 LYS A O 1
ATOM 1781 N N . ALA A 1 230 ? -2.766 -19.999 -5.360 1.00 97.25 230 ALA A N 1
ATOM 1782 C CA . ALA A 1 230 ? -3.133 -18.963 -6.320 1.00 97.25 230 ALA A CA 1
ATOM 1783 C C . ALA A 1 230 ? -1.889 -18.335 -6.965 1.00 97.25 230 ALA A C 1
ATOM 1785 O O . ALA A 1 230 ? -1.803 -18.294 -8.195 1.00 97.25 230 ALA A O 1
ATOM 1786 N N . ILE A 1 231 ? -0.892 -17.930 -6.166 1.00 96.88 231 ILE A N 1
ATOM 1787 C CA . ILE A 1 231 ? 0.315 -17.276 -6.700 1.00 96.88 231 ILE A CA 1
ATOM 1788 C C . ILE A 1 231 ? 1.210 -18.232 -7.506 1.00 96.88 231 ILE A C 1
ATOM 1790 O O . ILE A 1 231 ? 1.918 -17.785 -8.404 1.00 96.88 231 ILE A O 1
ATOM 1794 N N . GLN A 1 232 ? 1.120 -19.550 -7.278 1.00 96.31 232 GLN A N 1
ATOM 1795 C CA . GLN A 1 232 ? 1.812 -20.577 -8.077 1.00 96.31 232 GLN A CA 1
ATOM 1796 C C . GLN A 1 232 ? 1.541 -20.497 -9.583 1.00 96.31 232 GLN A C 1
ATOM 1798 O O . GLN A 1 232 ? 2.382 -20.939 -10.367 1.00 96.31 232 GLN A O 1
ATOM 1803 N N . LYS A 1 233 ? 0.403 -19.923 -9.994 1.00 94.31 233 LYS A N 1
ATOM 1804 C CA . LYS A 1 233 ? 0.049 -19.692 -11.404 1.00 94.31 233 LYS A CA 1
ATOM 1805 C C . LYS A 1 233 ? 0.980 -18.687 -12.102 1.00 94.31 233 LYS A C 1
ATOM 1807 O O . LYS A 1 233 ? 1.020 -18.663 -13.326 1.00 94.31 233 LYS A O 1
ATOM 1812 N N . HIS A 1 234 ? 1.730 -17.896 -11.331 1.00 95.06 234 HIS A N 1
ATOM 1813 C CA . HIS A 1 234 ? 2.711 -16.909 -11.798 1.00 95.06 234 HIS A CA 1
ATOM 1814 C C . HIS A 1 234 ? 4.169 -17.397 -11.665 1.00 95.06 234 HIS A C 1
ATOM 1816 O O . HIS A 1 234 ? 5.100 -16.608 -11.797 1.00 95.06 234 HIS A O 1
ATOM 1822 N N . CYS A 1 235 ? 4.383 -18.690 -11.394 1.00 96.81 235 CYS A N 1
ATOM 1823 C CA . CYS A 1 235 ? 5.700 -19.326 -11.450 1.00 96.81 235 CYS A CA 1
ATOM 1824 C C . CYS A 1 235 ? 5.923 -19.901 -12.854 1.00 96.81 235 CYS A C 1
ATOM 1826 O O . CYS A 1 235 ? 5.316 -20.909 -13.229 1.00 96.81 235 CYS A O 1
ATOM 1828 N N . HIS A 1 236 ? 6.795 -19.265 -13.633 1.00 96.12 236 HIS A N 1
ATOM 1829 C CA . HIS A 1 236 ? 7.035 -19.597 -15.036 1.00 96.12 236 HIS A CA 1
ATOM 1830 C C . HIS A 1 236 ? 8.296 -20.454 -15.239 1.00 96.12 236 HIS A C 1
ATOM 1832 O O . HIS A 1 236 ? 8.430 -21.121 -16.266 1.00 96.12 236 HIS A O 1
ATOM 1838 N N . HIS A 1 237 ? 9.210 -20.483 -14.261 1.00 96.44 237 HIS A N 1
ATOM 1839 C CA . HIS A 1 237 ? 10.548 -21.072 -14.391 1.00 96.44 237 HIS A CA 1
ATOM 1840 C C . HIS A 1 237 ? 10.882 -22.112 -13.302 1.00 96.44 237 HIS A C 1
ATOM 1842 O O . HIS A 1 237 ? 12.043 -22.341 -12.972 1.00 96.44 237 HIS A O 1
ATOM 1848 N N . ARG A 1 238 ? 9.874 -22.841 -12.811 1.00 96.88 238 ARG A N 1
ATOM 1849 C CA . ARG A 1 238 ? 9.950 -23.854 -11.734 1.00 96.88 238 ARG A CA 1
ATOM 1850 C C . ARG A 1 238 ? 11.174 -24.793 -11.745 1.00 96.88 238 ARG A C 1
ATOM 1852 O O . ARG A 1 238 ? 11.785 -25.011 -10.705 1.00 96.88 238 ARG A O 1
ATOM 1859 N N . ASN A 1 239 ? 11.563 -25.351 -12.897 1.00 97.19 239 ASN A N 1
ATOM 1860 C CA . ASN A 1 239 ? 12.742 -26.236 -12.982 1.00 97.19 239 ASN A CA 1
ATOM 1861 C C . ASN A 1 239 ? 14.068 -25.479 -12.814 1.00 97.19 239 ASN A C 1
ATOM 1863 O O . ASN A 1 239 ? 15.010 -26.004 -12.226 1.00 97.19 239 ASN A O 1
ATOM 1867 N N . LEU A 1 240 ? 14.130 -24.244 -13.313 1.00 96.50 240 LEU A N 1
ATOM 1868 C CA . LEU A 1 240 ? 15.275 -23.358 -13.144 1.00 96.50 240 LEU A CA 1
ATOM 1869 C C . LEU A 1 240 ? 15.391 -22.951 -11.670 1.00 96.50 240 LEU A C 1
ATOM 1871 O O . LEU A 1 240 ? 16.482 -23.071 -11.117 1.00 96.50 240 LEU A O 1
ATOM 1875 N N . ASN A 1 241 ? 14.276 -22.599 -11.017 1.00 97.31 241 ASN A N 1
ATOM 1876 C CA . ASN A 1 241 ? 14.209 -22.256 -9.589 1.00 97.31 241 ASN A CA 1
ATOM 1877 C C . ASN A 1 241 ? 14.827 -23.354 -8.704 1.00 97.31 241 ASN A C 1
ATOM 1879 O O . ASN A 1 241 ? 15.733 -23.061 -7.926 1.00 97.31 241 ASN A O 1
ATOM 1883 N N . LYS A 1 242 ? 14.445 -24.623 -8.928 1.00 97.31 242 LYS A N 1
ATOM 1884 C CA . LYS A 1 242 ? 14.993 -25.815 -8.236 1.00 97.31 242 LYS A CA 1
ATOM 1885 C C . LYS A 1 242 ? 16.494 -26.032 -8.408 1.00 97.31 242 LYS A C 1
ATOM 1887 O O . LYS A 1 242 ? 17.104 -26.745 -7.619 1.00 97.31 242 LYS A O 1
ATOM 1892 N N . SER A 1 243 ? 17.061 -25.515 -9.494 1.00 96.31 243 SER A N 1
ATOM 1893 C CA . SER A 1 243 ? 18.476 -25.673 -9.852 1.00 96.31 243 SER A CA 1
ATOM 1894 C C . SER A 1 243 ? 19.312 -24.420 -9.570 1.00 96.31 243 SER A C 1
ATOM 1896 O O . SER A 1 243 ? 20.529 -24.427 -9.775 1.00 96.31 243 SER A O 1
ATOM 1898 N N . SER A 1 244 ? 18.661 -23.335 -9.143 1.00 92.94 244 SER A N 1
ATOM 1899 C CA . SER A 1 244 ? 19.276 -22.024 -8.978 1.00 92.94 244 SER A CA 1
ATOM 1900 C C . SER A 1 244 ? 20.273 -22.042 -7.827 1.00 92.94 244 SER A C 1
ATOM 1902 O O . SER A 1 244 ? 19.943 -22.393 -6.702 1.00 92.94 244 SER A O 1
ATOM 1904 N N . LYS A 1 245 ? 21.508 -21.612 -8.094 1.00 91.31 245 LYS A N 1
ATOM 1905 C CA . LYS A 1 245 ? 22.538 -21.425 -7.057 1.00 91.31 245 LYS A CA 1
ATOM 1906 C C . LYS A 1 245 ? 22.593 -19.987 -6.534 1.00 91.31 245 LYS A C 1
ATOM 1908 O O . LYS A 1 245 ? 23.522 -19.637 -5.810 1.00 91.31 245 LYS A O 1
ATOM 1913 N N . VAL A 1 246 ? 21.634 -19.145 -6.928 1.00 90.56 246 VAL A N 1
ATOM 1914 C CA . VAL A 1 246 ? 21.543 -17.761 -6.460 1.00 90.56 246 VAL A CA 1
ATOM 1915 C C . VAL A 1 246 ? 21.170 -17.760 -4.983 1.00 90.56 246 VAL A C 1
ATOM 1917 O O . VAL A 1 246 ? 20.147 -18.315 -4.589 1.00 90.56 246 VAL A O 1
ATOM 1920 N N . LYS A 1 247 ? 21.988 -17.092 -4.172 1.00 92.75 247 LYS A N 1
ATOM 1921 C CA . LYS A 1 247 ? 21.675 -16.809 -2.773 1.00 92.75 247 LYS A CA 1
ATOM 1922 C C . LYS A 1 247 ? 20.904 -15.497 -2.695 1.00 92.75 247 LYS A C 1
ATOM 1924 O O . LYS A 1 247 ? 21.353 -14.488 -3.233 1.00 92.75 247 LYS A O 1
ATOM 1929 N N . ILE A 1 248 ? 19.756 -15.518 -2.029 1.00 93.88 248 ILE A N 1
ATOM 1930 C CA . ILE A 1 248 ? 18.901 -14.346 -1.816 1.00 93.88 248 ILE A CA 1
ATOM 1931 C C . ILE A 1 248 ? 18.827 -14.099 -0.313 1.00 93.88 248 ILE A C 1
ATOM 1933 O O . ILE A 1 248 ? 18.575 -15.034 0.443 1.00 93.88 248 ILE A O 1
ATOM 1937 N N . VAL A 1 249 ? 19.046 -12.855 0.110 1.00 94.38 249 VAL A N 1
ATOM 1938 C CA . VAL A 1 249 ? 18.832 -12.407 1.492 1.00 94.38 249 VAL A CA 1
ATOM 1939 C C . VAL A 1 249 ? 17.468 -11.732 1.598 1.00 94.38 249 VAL A C 1
ATOM 1941 O O . VAL A 1 249 ? 17.065 -10.996 0.699 1.00 94.38 249 VAL A O 1
ATOM 1944 N N . HIS A 1 250 ? 16.767 -11.975 2.702 1.00 94.62 250 HIS A N 1
ATOM 1945 C CA . HIS A 1 250 ? 15.488 -11.360 3.022 1.00 94.62 250 HIS A CA 1
ATOM 1946 C C . HIS A 1 250 ? 15.465 -10.872 4.475 1.00 94.62 250 HIS A C 1
ATOM 1948 O O . HIS A 1 250 ? 15.781 -11.615 5.405 1.00 94.62 250 HIS A O 1
ATOM 1954 N N . THR A 1 251 ? 15.017 -9.633 4.669 1.00 94.38 251 THR A N 1
ATOM 1955 C CA . THR A 1 251 ? 14.645 -9.086 5.976 1.00 94.38 251 THR A CA 1
ATOM 1956 C C . THR A 1 251 ? 13.152 -8.790 5.997 1.00 94.38 251 THR A C 1
ATOM 1958 O O . THR A 1 251 ? 12.597 -8.324 5.005 1.00 94.38 251 THR A O 1
ATOM 1961 N N . SER A 1 252 ? 12.498 -9.060 7.128 1.00 93.50 252 SER A N 1
ATOM 1962 C CA . SER A 1 252 ? 11.115 -8.626 7.371 1.00 93.50 252 SER A CA 1
ATOM 1963 C C . SER A 1 252 ? 11.038 -7.324 8.160 1.00 93.50 252 SER A C 1
ATOM 1965 O O . SER A 1 252 ? 9.943 -6.797 8.333 1.00 93.50 252 SER A O 1
ATOM 1967 N N . VAL A 1 253 ? 12.184 -6.790 8.604 1.00 93.31 253 VAL A N 1
ATOM 1968 C CA . VAL A 1 253 ? 12.305 -5.549 9.382 1.00 93.31 253 VAL A CA 1
ATOM 1969 C C . VAL A 1 253 ? 11.355 -5.554 10.591 1.00 93.31 253 VAL A C 1
ATOM 1971 O O . VAL A 1 253 ? 10.623 -4.595 10.817 1.00 93.31 253 VAL A O 1
ATOM 1974 N N . HIS A 1 254 ? 11.323 -6.668 11.335 1.00 94.44 254 HIS A N 1
ATOM 1975 C CA . HIS A 1 254 ? 10.401 -6.924 12.462 1.00 94.44 254 HIS A CA 1
ATOM 1976 C C . HIS A 1 254 ? 8.902 -6.892 12.112 1.00 94.44 254 HIS A C 1
ATOM 1978 O O . HIS A 1 254 ? 8.037 -6.856 12.986 1.00 94.44 254 HIS A O 1
ATOM 1984 N N . GLY A 1 255 ? 8.567 -6.901 10.822 1.00 93.56 255 GLY A N 1
ATOM 1985 C CA . GLY A 1 255 ? 7.212 -7.069 10.316 1.00 93.56 255 GLY A CA 1
ATOM 1986 C C . GLY A 1 255 ? 6.824 -8.538 10.135 1.00 93.56 255 GLY A C 1
ATOM 1987 O O . GLY A 1 255 ? 7.610 -9.461 10.320 1.00 93.56 255 GLY A O 1
ATOM 1988 N N . VAL A 1 256 ? 5.591 -8.761 9.681 1.00 94.69 256 VAL A N 1
ATOM 1989 C CA . VAL A 1 256 ? 4.982 -10.101 9.566 1.00 94.69 256 VAL A CA 1
ATOM 1990 C C . VAL A 1 256 ? 5.528 -10.972 8.419 1.00 94.69 256 VAL A C 1
ATOM 1992 O O . VAL A 1 256 ? 5.030 -12.068 8.202 1.00 94.69 256 VAL A O 1
ATOM 1995 N N . GLY A 1 257 ? 6.491 -10.493 7.624 1.00 95.06 257 GLY A N 1
ATOM 1996 C CA . GLY A 1 257 ? 6.778 -11.029 6.285 1.00 95.06 257 GLY A CA 1
ATOM 1997 C C . GLY A 1 257 ? 7.441 -12.412 6.218 1.00 95.06 257 GLY A C 1
ATOM 1998 O O . GLY A 1 257 ? 7.227 -13.127 5.238 1.00 95.06 257 GLY A O 1
ATOM 1999 N N . HIS A 1 258 ? 8.239 -12.802 7.218 1.00 95.81 258 HIS A N 1
ATOM 2000 C CA . HIS A 1 258 ? 9.216 -13.891 7.088 1.00 95.81 258 HIS A CA 1
ATOM 2001 C C . HIS A 1 258 ? 8.583 -15.229 6.684 1.00 95.81 258 HIS A C 1
ATOM 2003 O O . HIS A 1 258 ? 8.886 -15.752 5.610 1.00 95.81 258 HIS A O 1
ATOM 2009 N N . THR A 1 259 ? 7.655 -15.746 7.492 1.00 96.25 259 THR A N 1
ATOM 2010 C CA . THR A 1 259 ? 6.984 -17.042 7.278 1.00 96.25 259 THR A CA 1
ATOM 2011 C C . THR A 1 259 ? 6.258 -17.114 5.930 1.00 96.25 259 THR A C 1
ATOM 2013 O O . THR A 1 259 ? 6.256 -18.151 5.259 1.00 96.25 259 THR A O 1
ATOM 2016 N N . PHE A 1 260 ? 5.688 -15.993 5.484 1.00 97.75 260 PHE A N 1
ATOM 2017 C CA . PHE A 1 260 ? 4.940 -15.913 4.232 1.00 97.75 260 PHE A CA 1
ATOM 2018 C C . PHE A 1 260 ? 5.867 -15.843 3.017 1.00 97.75 260 PHE A C 1
ATOM 2020 O O . PHE A 1 260 ? 5.589 -16.493 2.013 1.00 97.75 260 PHE A O 1
ATOM 2027 N N . VAL A 1 261 ? 7.003 -15.143 3.104 1.00 97.94 261 VAL A N 1
ATOM 2028 C CA . VAL A 1 261 ? 8.018 -15.132 2.037 1.00 97.94 261 VAL A CA 1
ATOM 2029 C C . VAL A 1 261 ? 8.711 -16.491 1.916 1.00 97.94 261 VAL A C 1
ATOM 2031 O O . VAL A 1 261 ? 8.878 -16.979 0.800 1.00 97.94 261 VAL A O 1
ATOM 2034 N N . GLN A 1 262 ? 9.016 -17.167 3.030 1.00 97.88 262 GLN A N 1
ATOM 2035 C CA . GLN A 1 262 ? 9.497 -18.559 3.011 1.00 97.88 262 GLN A CA 1
ATOM 2036 C C . GLN A 1 262 ? 8.499 -19.486 2.291 1.00 97.88 262 GLN A C 1
ATOM 2038 O O . GLN A 1 262 ? 8.873 -20.275 1.418 1.00 97.88 262 GL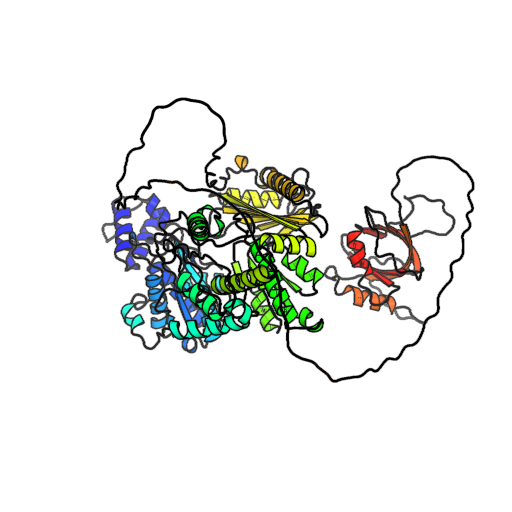N A O 1
ATOM 2043 N N . SER A 1 263 ? 7.207 -19.333 2.589 1.00 98.12 263 SER A N 1
ATOM 2044 C CA . SER A 1 263 ? 6.130 -20.084 1.936 1.00 98.12 263 SER A CA 1
ATOM 2045 C C . SER A 1 263 ? 5.963 -19.729 0.451 1.00 98.12 263 SER A C 1
ATOM 2047 O O . SER A 1 263 ? 5.734 -20.623 -0.363 1.00 98.12 263 SER A O 1
ATOM 2049 N N . ALA A 1 264 ? 6.158 -18.464 0.063 1.00 98.31 264 ALA A N 1
ATOM 2050 C CA . ALA A 1 264 ? 6.108 -18.017 -1.330 1.00 98.31 264 ALA A CA 1
ATOM 2051 C C . ALA A 1 264 ? 7.255 -18.603 -2.168 1.00 98.31 264 ALA A C 1
ATOM 2053 O O . ALA A 1 264 ? 7.030 -19.108 -3.269 1.00 98.31 264 ALA A O 1
ATOM 2054 N N . PHE A 1 265 ? 8.476 -18.600 -1.626 1.00 98.38 265 PHE A N 1
ATOM 2055 C CA . PHE A 1 265 ? 9.642 -19.206 -2.271 1.00 98.38 265 PHE A CA 1
ATOM 2056 C C . PHE A 1 265 ? 9.448 -20.716 -2.438 1.00 98.38 265 PHE A C 1
ATOM 2058 O O . PHE A 1 265 ? 9.604 -21.232 -3.547 1.00 98.38 265 PHE A O 1
ATOM 2065 N N . LYS A 1 266 ? 8.981 -21.409 -1.388 1.00 98.31 266 LYS A N 1
ATOM 2066 C CA . LYS A 1 266 ? 8.592 -22.826 -1.464 1.00 98.31 266 LYS A CA 1
ATOM 2067 C C . LYS A 1 266 ? 7.521 -23.071 -2.533 1.00 98.31 266 LYS A C 1
ATOM 2069 O O . LYS A 1 266 ? 7.624 -24.030 -3.289 1.00 98.31 266 LYS A O 1
ATOM 2074 N N . ALA A 1 267 ? 6.515 -22.204 -2.646 1.00 98.00 267 ALA A N 1
ATOM 2075 C CA . ALA A 1 267 ? 5.457 -22.338 -3.647 1.00 98.00 267 ALA A CA 1
ATOM 2076 C C . ALA A 1 267 ? 5.998 -22.267 -5.096 1.00 98.00 267 ALA A C 1
ATOM 2078 O O . ALA A 1 267 ? 5.504 -22.980 -5.979 1.00 98.00 267 ALA A O 1
ATOM 2079 N N . PHE A 1 268 ? 7.043 -21.468 -5.327 1.00 98.38 268 PHE A N 1
ATOM 2080 C CA . PHE A 1 268 ? 7.750 -21.305 -6.606 1.00 98.38 268 PHE A CA 1
ATOM 2081 C C . PHE A 1 268 ? 8.872 -22.343 -6.835 1.00 98.38 268 PHE A C 1
ATOM 2083 O O . PHE A 1 268 ? 9.550 -22.296 -7.863 1.00 98.38 268 PHE A O 1
ATOM 2090 N N . ASP A 1 269 ? 9.060 -23.289 -5.907 1.00 98.19 269 ASP A N 1
ATOM 2091 C CA . ASP A 1 269 ? 10.201 -24.213 -5.839 1.00 98.19 269 ASP A CA 1
ATOM 2092 C C . ASP A 1 269 ? 11.581 -23.509 -5.871 1.00 98.19 269 ASP A C 1
ATOM 2094 O O . ASP A 1 269 ? 12.553 -24.037 -6.413 1.00 98.19 269 ASP A O 1
ATOM 2098 N N . LEU A 1 270 ? 11.667 -22.305 -5.297 1.00 97.56 270 LEU A N 1
ATOM 2099 C CA . LEU A 1 270 ? 12.923 -21.601 -5.028 1.00 97.56 270 LEU A CA 1
ATOM 2100 C C . LEU A 1 270 ? 13.553 -22.115 -3.725 1.00 97.56 270 LEU A C 1
ATOM 2102 O O . LEU A 1 270 ? 12.854 -22.537 -2.801 1.00 97.56 270 LEU A O 1
ATOM 2106 N N . HIS A 1 271 ? 14.879 -22.018 -3.617 1.00 95.81 271 HIS A N 1
ATOM 2107 C CA . HIS A 1 271 ? 15.562 -22.235 -2.343 1.00 95.81 271 HIS A CA 1
ATOM 2108 C C . HIS A 1 271 ? 15.164 -21.155 -1.317 1.00 95.81 271 HIS A C 1
ATOM 2110 O O . HIS A 1 271 ? 15.105 -19.983 -1.692 1.00 95.81 271 HIS A O 1
ATOM 2116 N N . PRO A 1 272 ? 14.926 -21.517 -0.039 1.00 95.38 272 PRO A N 1
ATOM 2117 C CA . PRO A 1 272 ? 14.687 -20.572 1.052 1.00 95.38 272 PRO A CA 1
ATOM 2118 C C . PRO A 1 272 ? 15.670 -19.389 1.048 1.00 95.38 272 PRO A C 1
ATOM 2120 O O . PRO A 1 272 ? 16.881 -19.623 0.994 1.00 95.38 272 PRO A O 1
ATOM 2123 N N . PRO A 1 273 ? 15.199 -18.129 1.118 1.00 95.06 273 PRO A N 1
ATOM 2124 C CA . PRO A 1 273 ? 16.091 -16.991 1.254 1.00 95.06 273 PRO A CA 1
ATOM 2125 C C . PRO A 1 273 ? 16.709 -16.980 2.656 1.00 95.06 273 PRO A C 1
ATOM 2127 O O . PRO A 1 273 ? 16.050 -17.308 3.648 1.00 95.06 273 PRO A O 1
ATOM 2130 N N . TYR A 1 274 ? 17.969 -16.560 2.728 1.00 95.50 274 TYR A N 1
ATOM 2131 C CA . TYR A 1 274 ? 18.697 -16.343 3.972 1.00 95.50 274 TYR A CA 1
ATOM 2132 C C . TYR A 1 274 ? 18.026 -15.216 4.756 1.00 95.50 274 TYR A C 1
ATOM 2134 O O . TYR A 1 274 ? 17.877 -14.101 4.251 1.00 95.50 274 TYR A O 1
ATOM 2142 N N . ALA A 1 275 ? 17.604 -15.508 5.982 1.00 95.69 275 ALA A N 1
ATOM 2143 C CA . ALA A 1 275 ? 16.949 -14.537 6.840 1.00 95.69 275 ALA A CA 1
ATOM 2144 C C . ALA A 1 275 ? 17.978 -13.689 7.591 1.00 95.69 275 ALA A C 1
ATOM 2146 O O . ALA A 1 275 ? 18.953 -14.220 8.121 1.00 95.69 275 ALA A O 1
ATOM 2147 N N . VAL A 1 276 ? 17.735 -12.380 7.675 1.00 95.75 276 VAL A N 1
ATOM 2148 C CA . VAL A 1 276 ? 18.385 -11.536 8.687 1.00 95.75 276 VAL A CA 1
ATOM 2149 C C . VAL A 1 276 ? 17.792 -11.915 10.039 1.00 95.75 276 VAL A C 1
ATOM 2151 O O . VAL A 1 276 ? 16.671 -11.518 10.350 1.00 95.75 276 VAL A O 1
ATOM 2154 N N . GLU A 1 277 ? 18.512 -12.736 10.801 1.00 96.06 277 GLU A N 1
ATOM 2155 C CA . GLU A 1 277 ? 18.044 -13.326 12.061 1.00 96.06 277 GLU A CA 1
ATOM 2156 C C . GLU A 1 277 ? 17.575 -12.258 13.058 1.00 96.06 277 GLU A C 1
ATOM 2158 O O . GLU A 1 277 ? 16.530 -12.410 13.679 1.00 96.06 277 GLU A O 1
ATOM 2163 N N . GLU A 1 278 ? 18.273 -11.125 13.118 1.00 95.69 278 GLU A N 1
ATOM 2164 C CA . GLU A 1 278 ? 17.974 -9.982 13.984 1.00 95.69 278 GLU A CA 1
ATOM 2165 C C . GLU A 1 278 ? 16.748 -9.160 13.539 1.00 95.69 278 GLU A C 1
ATOM 2167 O O . GLU A 1 278 ? 16.441 -8.147 14.161 1.00 95.69 278 GLU A O 1
ATOM 2172 N N . GLN A 1 279 ? 16.089 -9.522 12.430 1.00 95.44 279 GLN A N 1
ATOM 2173 C CA . GLN A 1 279 ? 14.967 -8.778 11.830 1.00 95.44 279 GLN A CA 1
ATOM 2174 C C . GLN A 1 279 ? 13.862 -9.673 11.233 1.00 95.44 279 GLN A C 1
ATOM 2176 O O . GLN A 1 279 ? 12.956 -9.161 10.560 1.00 95.44 279 GLN A O 1
ATOM 2181 N N . LYS A 1 280 ? 13.961 -11.000 11.380 1.00 95.12 280 LYS A N 1
ATOM 2182 C CA . LYS A 1 280 ? 13.029 -11.952 10.753 1.00 95.12 280 LYS A CA 1
ATOM 2183 C C . LYS A 1 280 ? 11.722 -12.087 11.533 1.00 95.12 280 LYS A C 1
ATOM 2185 O O . LYS A 1 280 ? 10.671 -12.229 10.915 1.00 95.12 280 LYS A O 1
ATOM 2190 N N . ASP A 1 281 ? 11.811 -12.055 12.860 1.00 95.56 281 ASP A N 1
ATOM 2191 C CA . ASP A 1 281 ? 10.690 -12.315 13.750 1.00 95.56 281 ASP A CA 1
ATOM 2192 C C . ASP A 1 281 ? 9.925 -11.008 14.027 1.00 95.56 281 ASP A C 1
ATOM 2194 O O . ASP A 1 281 ? 10.544 -9.942 14.080 1.00 95.56 281 ASP A O 1
ATOM 2198 N N . PRO A 1 282 ? 8.589 -11.041 14.165 1.00 95.19 282 PRO A N 1
ATOM 2199 C CA . PRO A 1 282 ? 7.804 -9.836 14.400 1.00 95.19 282 PRO A CA 1
ATOM 2200 C C . PRO A 1 282 ? 8.054 -9.238 15.792 1.00 95.19 282 PRO A C 1
ATOM 2202 O O . PRO A 1 282 ? 7.834 -9.911 16.798 1.00 95.19 282 PRO A O 1
ATOM 2205 N N . ASP A 1 283 ? 8.418 -7.956 15.854 1.00 94.69 283 ASP A N 1
ATOM 2206 C CA . ASP A 1 283 ? 8.648 -7.216 17.103 1.00 94.69 283 ASP A CA 1
ATOM 2207 C C . ASP A 1 283 ? 7.976 -5.826 17.027 1.00 94.69 283 ASP A C 1
ATOM 2209 O O . ASP A 1 283 ? 8.351 -5.012 16.174 1.00 94.69 283 ASP A O 1
ATOM 2213 N N . PRO A 1 284 ? 6.995 -5.512 17.901 1.00 92.88 284 PRO A N 1
ATOM 2214 C CA . PRO A 1 284 ? 6.319 -4.214 17.910 1.00 92.88 284 PRO A CA 1
ATOM 2215 C C . PRO A 1 284 ? 7.244 -3.032 18.232 1.00 92.88 284 PRO A C 1
ATOM 2217 O O . PRO A 1 284 ? 6.890 -1.896 17.919 1.00 92.88 284 PRO A O 1
ATOM 2220 N N . GLU A 1 285 ? 8.412 -3.255 18.837 1.00 92.81 285 GLU A N 1
ATOM 2221 C CA . GLU A 1 285 ? 9.366 -2.201 19.184 1.00 92.81 285 GLU A CA 1
ATOM 2222 C C . GLU A 1 285 ? 10.341 -1.855 18.046 1.00 92.81 285 GLU A C 1
ATOM 2224 O O . GLU A 1 285 ? 10.990 -0.803 18.120 1.00 92.81 285 GLU A O 1
ATOM 2229 N N . PHE A 1 286 ? 10.404 -2.689 16.996 1.00 91.19 286 PHE A N 1
ATOM 2230 C CA . PHE A 1 286 ? 11.272 -2.566 15.813 1.00 91.19 286 PHE A CA 1
ATOM 2231 C C . PHE A 1 286 ? 12.753 -2.255 16.147 1.00 91.19 286 PHE A C 1
ATOM 2233 O O . PHE A 1 286 ? 13.341 -1.341 15.561 1.00 91.19 286 PHE A O 1
ATOM 2240 N N . PRO A 1 287 ? 13.393 -2.983 17.084 1.00 93.06 287 PRO A N 1
ATOM 2241 C CA . PRO A 1 287 ? 14.576 -2.526 17.828 1.00 93.06 287 PRO A CA 1
ATOM 2242 C C . PRO A 1 287 ? 15.811 -2.188 16.980 1.00 93.06 287 PRO A C 1
ATOM 2244 O O . PRO A 1 287 ? 16.644 -1.391 17.406 1.00 93.06 287 PRO A O 1
ATOM 2247 N N . THR A 1 288 ? 15.948 -2.755 15.778 1.00 91.69 288 THR A N 1
ATOM 2248 C CA . THR A 1 288 ? 17.110 -2.509 14.901 1.00 91.69 288 THR A CA 1
ATOM 2249 C C . THR A 1 288 ? 16.964 -1.295 13.975 1.00 91.69 288 THR A C 1
ATOM 2251 O O . THR A 1 288 ? 17.907 -0.981 13.254 1.00 91.69 288 THR A O 1
ATOM 2254 N N . VAL A 1 289 ? 15.786 -0.663 13.887 1.00 86.94 289 VAL A N 1
ATOM 2255 C CA . VAL A 1 289 ? 15.521 0.421 12.922 1.00 86.94 289 VAL A CA 1
ATOM 2256 C C . VAL A 1 289 ? 14.737 1.576 13.539 1.00 86.94 289 VAL A C 1
ATOM 2258 O O . VAL A 1 289 ? 13.868 1.392 14.382 1.00 86.94 289 VAL A O 1
ATOM 2261 N N . LYS A 1 290 ? 14.985 2.800 13.061 1.00 80.25 290 LYS A N 1
ATOM 2262 C CA . LYS A 1 290 ? 14.200 3.976 13.475 1.00 80.25 290 LYS A CA 1
ATOM 2263 C C . LYS A 1 290 ? 12.770 3.954 12.917 1.00 80.25 290 LYS A C 1
ATOM 2265 O O . LYS A 1 290 ? 11.843 4.399 13.589 1.00 80.25 290 LYS A O 1
ATOM 2270 N N . TYR A 1 291 ? 12.608 3.450 11.693 1.00 78.12 291 TYR A N 1
ATOM 2271 C CA . TYR A 1 291 ? 11.324 3.287 11.014 1.00 78.12 291 TYR A CA 1
ATOM 2272 C C . TYR A 1 291 ? 11.321 1.963 10.236 1.00 78.12 291 TYR A C 1
ATOM 2274 O O . TYR A 1 291 ? 12.283 1.705 9.508 1.00 78.12 291 TYR A O 1
ATOM 2282 N N . PRO A 1 292 ? 10.259 1.144 10.324 1.00 81.56 292 PRO A N 1
ATOM 2283 C CA . PRO A 1 292 ? 10.122 -0.085 9.546 1.00 81.56 292 PRO A CA 1
ATOM 2284 C C . PRO A 1 292 ? 9.603 0.214 8.134 1.00 81.56 292 PRO A C 1
ATOM 2286 O O . PRO A 1 292 ? 8.542 -0.255 7.723 1.00 81.56 292 PRO A O 1
ATOM 2289 N N . ASN A 1 293 ? 10.339 1.052 7.400 1.00 83.44 293 ASN A N 1
ATOM 2290 C CA . ASN A 1 293 ? 9.988 1.456 6.045 1.00 83.44 293 ASN A CA 1
ATOM 2291 C C . ASN A 1 293 ? 11.143 1.159 5.069 1.00 83.44 293 ASN A C 1
ATOM 2293 O O . ASN A 1 293 ? 12.184 1.811 5.170 1.00 83.44 293 ASN A O 1
ATOM 2297 N N . PRO A 1 294 ? 10.985 0.234 4.099 1.00 78.81 294 PRO A N 1
ATOM 2298 C CA . PRO A 1 294 ? 12.018 -0.033 3.096 1.00 78.81 294 PRO A CA 1
ATOM 2299 C C . PRO A 1 294 ? 12.331 1.177 2.194 1.00 78.81 294 PRO A C 1
ATOM 2301 O O . PRO A 1 294 ? 13.411 1.223 1.609 1.00 78.81 294 PRO A O 1
ATOM 2304 N N . GLU A 1 295 ? 11.450 2.185 2.111 1.00 79.25 295 GLU A N 1
ATOM 2305 C CA . GLU A 1 295 ? 11.717 3.439 1.383 1.00 79.25 295 GLU A CA 1
ATOM 2306 C C . GLU A 1 295 ? 12.845 4.288 2.008 1.00 79.25 295 GLU A C 1
ATOM 2308 O O . GLU A 1 295 ? 13.381 5.178 1.348 1.00 79.25 295 GLU A O 1
ATOM 2313 N N . GLU A 1 296 ? 13.247 4.029 3.260 1.00 76.25 296 GLU A N 1
ATOM 2314 C CA . GLU A 1 296 ? 14.377 4.729 3.898 1.00 76.25 296 GLU A CA 1
ATOM 2315 C C . GLU A 1 296 ? 15.754 4.252 3.386 1.00 76.25 296 GLU A C 1
ATOM 2317 O O . GLU A 1 296 ? 16.780 4.850 3.713 1.00 76.25 296 GLU A O 1
ATOM 2322 N N . GLY A 1 297 ? 15.788 3.218 2.538 1.00 76.62 297 GLY A N 1
ATOM 2323 C CA . GLY A 1 297 ? 16.968 2.815 1.776 1.00 76.62 297 GLY A CA 1
ATOM 2324 C C . GLY A 1 297 ? 18.049 2.110 2.600 1.00 76.62 297 GLY A C 1
ATOM 2325 O O . GLY A 1 297 ? 17.762 1.226 3.407 1.00 76.62 297 GLY A O 1
ATOM 2326 N N . GLU A 1 298 ? 19.315 2.469 2.357 1.00 79.00 298 GLU A N 1
ATOM 2327 C CA . GLU A 1 298 ? 20.498 1.744 2.857 1.00 79.00 298 GLU A CA 1
ATOM 2328 C C . GLU A 1 298 ? 20.490 1.538 4.378 1.00 79.00 298 GLU A C 1
ATOM 2330 O O . GLU A 1 298 ? 20.842 0.455 4.843 1.00 79.00 298 GLU A O 1
ATOM 2335 N N . GLY A 1 299 ? 20.011 2.521 5.150 1.00 81.50 299 GLY A N 1
ATOM 2336 C CA . GLY A 1 299 ? 19.970 2.438 6.612 1.00 81.50 299 GLY A CA 1
ATOM 2337 C C . GLY A 1 299 ? 19.171 1.238 7.133 1.00 81.50 299 GLY A C 1
ATOM 2338 O O . GLY A 1 299 ? 19.617 0.566 8.061 1.00 81.50 299 GLY A O 1
ATOM 2339 N N . VAL A 1 300 ? 18.042 0.910 6.495 1.00 84.88 300 VAL A N 1
ATOM 2340 C CA . VAL A 1 300 ? 17.191 -0.241 6.863 1.00 84.88 300 VAL A CA 1
ATOM 2341 C C . VAL A 1 300 ? 17.777 -1.570 6.366 1.00 84.88 300 VAL A C 1
ATOM 2343 O O . VAL A 1 300 ? 17.534 -2.615 6.966 1.00 84.88 300 VAL A O 1
ATOM 2346 N N . LEU A 1 301 ? 18.598 -1.535 5.311 1.00 89.06 301 LEU A N 1
ATOM 2347 C CA . LEU A 1 301 ? 19.191 -2.713 4.669 1.00 89.06 301 LEU A CA 1
ATOM 2348 C C . LEU A 1 301 ? 20.603 -3.065 5.167 1.00 89.06 301 LEU A C 1
ATOM 2350 O O . LEU A 1 301 ? 21.138 -4.092 4.757 1.00 89.06 301 LEU A O 1
ATOM 2354 N N . THR A 1 302 ? 21.190 -2.284 6.079 1.00 89.62 302 THR A N 1
ATOM 2355 C CA . THR A 1 302 ? 22.549 -2.492 6.626 1.00 89.62 302 THR A CA 1
ATOM 2356 C C . THR A 1 302 ? 22.829 -3.947 7.037 1.00 89.62 302 THR A C 1
ATOM 2358 O O . THR A 1 302 ? 23.811 -4.540 6.590 1.00 89.62 302 THR A O 1
ATOM 2361 N N . LEU A 1 303 ? 21.940 -4.561 7.830 1.00 92.06 303 LEU A N 1
ATOM 2362 C CA . LEU A 1 303 ? 22.083 -5.961 8.259 1.00 92.06 303 LEU A CA 1
ATOM 2363 C C . LEU A 1 303 ? 21.892 -6.960 7.104 1.00 92.06 303 LEU A C 1
ATOM 2365 O O . LEU A 1 303 ? 22.522 -8.015 7.088 1.00 92.06 303 LEU A O 1
ATOM 2369 N N . SER A 1 304 ? 21.081 -6.611 6.099 1.00 91.88 304 SER A N 1
ATOM 2370 C CA . SER A 1 304 ? 20.913 -7.431 4.891 1.00 91.88 304 SER A CA 1
ATOM 2371 C C . SER A 1 304 ? 22.180 -7.445 4.034 1.00 91.88 304 SER A C 1
ATOM 2373 O O . SER A 1 304 ? 22.545 -8.503 3.530 1.00 91.88 304 SER A O 1
ATOM 2375 N N . PHE A 1 305 ? 22.879 -6.312 3.898 1.00 90.31 305 PHE A N 1
ATOM 2376 C CA . PHE A 1 305 ? 24.159 -6.252 3.184 1.00 90.31 305 PHE A CA 1
ATOM 2377 C C . PHE A 1 305 ? 25.255 -7.031 3.922 1.00 90.31 305 PHE A C 1
ATOM 2379 O O . PHE A 1 305 ? 25.931 -7.848 3.302 1.00 90.31 305 PHE A O 1
ATOM 2386 N N . ALA A 1 306 ? 25.368 -6.867 5.245 1.00 90.75 306 ALA A N 1
ATOM 2387 C CA . ALA A 1 306 ? 26.330 -7.617 6.058 1.00 90.75 306 ALA A CA 1
ATOM 2388 C C . ALA A 1 306 ? 26.099 -9.141 5.983 1.00 90.75 306 ALA A C 1
ATOM 2390 O O . ALA A 1 306 ? 27.046 -9.913 5.819 1.00 90.75 306 ALA A O 1
ATOM 2391 N N . LEU A 1 307 ? 24.836 -9.583 6.039 1.00 92.62 307 LEU A N 1
ATOM 2392 C CA . LEU A 1 307 ? 24.480 -10.986 5.828 1.00 92.62 307 LEU A CA 1
ATOM 2393 C C . LEU A 1 307 ? 24.817 -11.448 4.405 1.00 92.62 307 LEU A C 1
ATOM 2395 O O . LEU A 1 307 ? 25.388 -12.520 4.225 1.00 92.62 307 LEU A O 1
ATOM 2399 N N . ALA A 1 308 ? 24.494 -10.648 3.390 1.00 90.62 308 ALA A N 1
ATOM 2400 C CA . ALA A 1 308 ? 24.748 -11.002 2.000 1.00 90.62 308 ALA A CA 1
ATOM 2401 C C . ALA A 1 308 ? 26.248 -11.160 1.702 1.00 90.62 308 ALA A C 1
ATOM 2403 O O . ALA A 1 308 ? 26.633 -12.106 1.016 1.00 90.62 308 ALA A O 1
ATOM 2404 N N . GLU A 1 309 ? 27.100 -10.303 2.268 1.00 90.00 309 GLU A N 1
ATOM 2405 C CA . GLU A 1 309 ? 28.558 -10.450 2.201 1.00 90.00 309 GLU A CA 1
ATOM 2406 C C . GLU A 1 309 ? 29.035 -11.724 2.910 1.00 90.00 309 GLU A C 1
ATOM 2408 O O . GLU A 1 309 ? 29.783 -12.504 2.318 1.00 90.00 309 GLU A O 1
ATOM 2413 N N . ARG A 1 310 ? 28.545 -11.992 4.131 1.00 91.69 310 ARG A N 1
ATOM 2414 C CA . ARG A 1 310 ? 28.894 -13.194 4.911 1.00 91.69 310 ARG A CA 1
ATOM 2415 C C . ARG A 1 310 ? 28.536 -14.493 4.189 1.00 91.69 310 ARG A C 1
ATOM 2417 O O . ARG A 1 310 ? 29.334 -15.427 4.165 1.00 91.69 310 ARG A O 1
ATOM 2424 N N . GLU A 1 311 ? 27.351 -14.556 3.588 1.00 91.00 311 GLU A N 1
ATOM 2425 C CA . GLU A 1 311 ? 26.897 -15.731 2.841 1.00 91.00 311 GLU A CA 1
ATOM 2426 C C . GLU A 1 311 ? 27.492 -15.798 1.423 1.00 91.00 311 GLU A C 1
ATOM 2428 O O . GLU A 1 311 ? 27.285 -16.788 0.719 1.00 91.00 311 GLU A O 1
ATOM 2433 N N . GLY A 1 312 ? 28.226 -14.778 0.964 1.00 86.56 312 GLY A N 1
ATOM 2434 C CA . GLY A 1 312 ? 28.722 -14.701 -0.412 1.00 86.56 312 GLY A CA 1
ATOM 2435 C C . GLY A 1 312 ? 27.594 -14.624 -1.447 1.00 86.56 312 GLY A C 1
ATOM 2436 O O . GLY A 1 312 ? 27.690 -15.221 -2.520 1.00 86.56 312 GLY A O 1
ATOM 2437 N N . ALA A 1 313 ? 26.496 -13.942 -1.117 1.00 83.75 313 ALA A N 1
ATOM 2438 C CA . ALA A 1 313 ? 25.414 -13.650 -2.046 1.00 83.75 313 ALA A CA 1
ATOM 2439 C C . ALA A 1 313 ? 25.870 -12.573 -3.040 1.00 83.75 313 ALA A C 1
ATOM 2441 O O . ALA A 1 313 ? 26.049 -11.407 -2.694 1.00 83.75 313 ALA A O 1
ATOM 2442 N N . THR A 1 314 ? 26.092 -12.976 -4.290 1.00 65.44 314 THR A N 1
ATOM 2443 C CA . THR A 1 314 ? 26.695 -12.118 -5.309 1.00 65.44 314 THR A CA 1
ATOM 2444 C C . THR A 1 314 ? 25.663 -11.278 -6.056 1.00 65.44 314 THR A C 1
ATOM 2446 O O . THR A 1 314 ? 24.842 -11.784 -6.820 1.00 65.44 314 THR A O 1
ATOM 2449 N N . VAL A 1 315 ? 25.789 -9.957 -5.942 1.00 55.75 315 VAL A N 1
ATOM 2450 C CA . VAL A 1 315 ? 25.397 -9.048 -7.026 1.00 55.75 315 VAL A CA 1
ATOM 2451 C C . VAL A 1 315 ? 26.601 -8.905 -7.955 1.00 55.75 315 VAL A C 1
ATOM 2453 O O . VAL A 1 315 ? 27.723 -8.705 -7.496 1.00 55.75 315 VAL A O 1
ATOM 2456 N N . VAL A 1 316 ? 26.398 -8.990 -9.272 1.00 45.69 316 VAL A N 1
ATOM 2457 C CA . VAL A 1 316 ? 27.446 -8.625 -10.240 1.00 45.69 316 VAL A CA 1
ATOM 2458 C C . VAL A 1 316 ? 27.542 -7.093 -10.270 1.00 45.69 316 VAL A C 1
ATOM 2460 O O . VAL A 1 316 ? 26.827 -6.429 -11.024 1.00 45.69 316 VAL A O 1
ATOM 2463 N N . GLY A 1 317 ? 28.370 -6.541 -9.378 1.00 51.03 317 GLY A N 1
ATOM 2464 C CA . GLY A 1 317 ? 28.554 -5.104 -9.157 1.00 51.03 317 GLY A CA 1
ATOM 2465 C C . GLY A 1 317 ? 28.677 -4.744 -7.670 1.00 51.03 317 GLY A C 1
ATOM 2466 O O . GLY A 1 317 ? 28.948 -5.602 -6.837 1.00 51.03 317 GLY A O 1
ATOM 2467 N N . GLN A 1 318 ? 28.471 -3.467 -7.344 1.00 63.31 318 GLN A N 1
ATOM 2468 C CA . GLN A 1 318 ? 28.310 -2.997 -5.961 1.00 63.31 318 GLN A CA 1
ATOM 2469 C C . GLN A 1 318 ? 26.856 -3.166 -5.490 1.00 63.31 318 GLN A C 1
ATOM 2471 O O . GLN A 1 318 ? 25.934 -3.193 -6.313 1.00 63.31 318 GLN A O 1
ATOM 2476 N N . TRP A 1 319 ? 26.647 -3.225 -4.170 1.00 76.69 319 TRP A N 1
ATOM 2477 C CA . TRP A 1 319 ? 25.313 -3.112 -3.577 1.00 76.69 319 TRP A CA 1
ATOM 2478 C C . TRP A 1 319 ? 24.649 -1.797 -4.001 1.00 76.69 319 TRP A C 1
ATOM 2480 O O . TRP A 1 319 ? 25.267 -0.734 -3.985 1.00 76.69 319 TRP A O 1
ATOM 2490 N N . ARG A 1 320 ? 23.382 -1.884 -4.412 1.00 84.75 320 ARG A N 1
ATOM 2491 C CA . ARG A 1 320 ? 22.567 -0.755 -4.865 1.00 84.75 320 ARG A CA 1
ATOM 2492 C C . ARG A 1 320 ? 21.142 -0.953 -4.380 1.00 84.75 320 ARG A C 1
ATOM 2494 O O . ARG A 1 320 ? 20.539 -1.990 -4.653 1.00 84.75 320 ARG A O 1
ATOM 2501 N N . VAL A 1 321 ? 20.587 0.072 -3.744 1.00 88.00 321 VAL A N 1
ATOM 2502 C CA . VAL A 1 321 ? 19.144 0.163 -3.508 1.00 88.00 321 VAL A CA 1
ATOM 2503 C C . VAL A 1 321 ? 18.467 0.595 -4.808 1.00 88.00 321 VAL A C 1
ATOM 2505 O O . VAL A 1 321 ? 18.848 1.600 -5.409 1.00 88.00 321 VAL A O 1
ATOM 2508 N N . PHE A 1 322 ? 17.481 -0.180 -5.253 1.00 91.25 322 PHE A N 1
ATOM 2509 C CA . PHE A 1 322 ? 16.607 0.189 -6.363 1.00 91.25 322 PHE A CA 1
ATOM 2510 C C . PHE A 1 322 ? 15.379 0.915 -5.808 1.00 91.25 322 PHE A C 1
ATOM 2512 O O . PHE A 1 322 ? 14.778 0.468 -4.832 1.00 91.25 322 PHE A O 1
ATOM 2519 N N . SER A 1 323 ? 14.996 2.020 -6.438 1.00 92.50 323 SER A N 1
ATOM 2520 C CA . SER A 1 323 ? 13.729 2.703 -6.161 1.00 92.50 323 SER A CA 1
ATOM 2521 C C . SER A 1 323 ? 12.530 1.846 -6.585 1.00 92.50 323 SER A C 1
ATOM 2523 O O . SER A 1 323 ? 12.652 0.969 -7.447 1.00 92.50 323 SER A O 1
ATOM 2525 N N . GLY A 1 324 ? 11.338 2.126 -6.048 1.00 93.81 324 GLY A N 1
ATOM 2526 C CA . GLY A 1 324 ? 10.129 1.403 -6.458 1.00 93.81 324 GLY A CA 1
ATOM 2527 C C . GLY A 1 324 ? 9.748 1.615 -7.929 1.00 93.81 324 GLY A C 1
ATOM 2528 O O . GLY A 1 324 ? 9.141 0.738 -8.535 1.00 93.81 324 GLY A O 1
ATOM 2529 N N . ASN A 1 325 ? 10.192 2.715 -8.549 1.00 96.12 325 ASN A N 1
ATOM 2530 C CA . ASN A 1 325 ? 10.104 2.921 -9.999 1.00 96.12 325 ASN A CA 1
ATOM 2531 C C . ASN A 1 325 ? 10.985 1.946 -10.793 1.00 96.12 325 ASN A C 1
ATOM 2533 O O . ASN A 1 325 ? 10.538 1.372 -11.784 1.00 96.12 325 ASN A O 1
ATOM 2537 N N . GLU A 1 326 ? 12.225 1.732 -10.358 1.00 96.19 326 GLU A N 1
ATOM 2538 C CA . GLU A 1 326 ? 13.168 0.825 -11.025 1.00 96.19 326 GLU A CA 1
ATOM 2539 C C . GLU A 1 326 ? 12.781 -0.647 -10.821 1.00 96.19 326 GLU A C 1
ATOM 2541 O O . GLU A 1 326 ? 12.860 -1.449 -11.752 1.00 96.19 326 GLU A O 1
ATOM 2546 N N . LEU A 1 327 ? 12.291 -1.001 -9.629 1.00 96.00 327 LEU A N 1
ATOM 2547 C CA . LEU A 1 327 ? 11.709 -2.318 -9.362 1.00 96.00 327 LEU A CA 1
ATOM 2548 C C . LEU A 1 327 ? 10.397 -2.529 -10.133 1.00 96.00 327 LEU A C 1
ATOM 2550 O O . LEU A 1 327 ? 10.196 -3.605 -10.691 1.00 96.00 327 LEU A O 1
ATOM 2554 N N . GLY A 1 328 ? 9.547 -1.504 -10.247 1.00 97.38 328 GLY A N 1
ATOM 2555 C CA . GLY A 1 328 ? 8.349 -1.523 -11.091 1.00 97.38 328 GLY A CA 1
ATOM 2556 C C . GLY A 1 328 ? 8.669 -1.740 -12.574 1.00 97.38 328 GLY A C 1
ATOM 2557 O O . GLY A 1 328 ? 7.988 -2.519 -13.239 1.00 97.38 328 GLY A O 1
ATOM 2558 N N . ALA A 1 329 ? 9.749 -1.135 -13.082 1.00 98.19 329 ALA A N 1
ATOM 2559 C CA . ALA A 1 329 ? 10.255 -1.381 -14.434 1.00 98.19 329 ALA A CA 1
ATOM 2560 C C . ALA A 1 329 ? 10.693 -2.844 -14.634 1.00 98.19 329 ALA A C 1
ATOM 2562 O O . ALA A 1 329 ? 10.284 -3.487 -15.602 1.00 98.19 329 ALA A O 1
ATOM 2563 N N . LEU A 1 330 ? 11.497 -3.377 -13.705 1.00 98.31 330 LEU A N 1
ATOM 2564 C CA . LEU A 1 330 ? 12.003 -4.754 -13.742 1.00 98.31 330 LEU A CA 1
ATOM 2565 C C . LEU A 1 330 ? 10.870 -5.790 -13.649 1.00 98.31 330 LEU A C 1
ATOM 2567 O O . LEU A 1 330 ? 10.805 -6.699 -14.476 1.00 98.31 330 LEU A O 1
ATOM 2571 N N . LEU A 1 331 ? 9.954 -5.630 -12.689 1.00 98.31 331 LEU A N 1
ATOM 2572 C CA . LEU A 1 331 ? 8.802 -6.518 -12.504 1.00 98.31 331 LEU A CA 1
ATOM 2573 C C . LEU A 1 331 ? 7.830 -6.440 -13.687 1.00 98.31 331 LEU A C 1
ATOM 2575 O O . LEU A 1 331 ? 7.423 -7.480 -14.199 1.00 98.31 331 LEU A O 1
ATOM 2579 N N . GLY A 1 332 ? 7.515 -5.239 -14.183 1.00 98.00 332 GLY A N 1
ATOM 2580 C CA . GLY A 1 332 ? 6.661 -5.065 -15.359 1.00 98.00 332 GLY A CA 1
ATOM 2581 C C . GLY A 1 332 ? 7.241 -5.726 -16.611 1.00 98.00 332 GLY A C 1
ATOM 2582 O O . GLY A 1 332 ? 6.550 -6.492 -17.284 1.00 98.00 332 GLY A O 1
ATOM 2583 N N . TRP A 1 333 ? 8.534 -5.518 -16.884 1.00 98.31 333 TRP A N 1
ATOM 2584 C CA . TRP A 1 333 ? 9.242 -6.220 -17.960 1.00 98.31 333 TRP A CA 1
ATOM 2585 C C . TRP A 1 333 ? 9.194 -7.743 -17.783 1.00 98.31 333 TRP A C 1
ATOM 2587 O O . TRP A 1 333 ? 8.878 -8.463 -18.732 1.00 98.31 333 TRP A O 1
ATOM 2597 N N . TRP A 1 334 ? 9.468 -8.242 -16.574 1.00 98.00 334 TRP A N 1
ATOM 2598 C CA . TRP A 1 334 ? 9.499 -9.674 -16.284 1.00 98.00 334 TRP A CA 1
ATOM 2599 C C . TRP A 1 334 ? 8.136 -10.340 -16.478 1.00 98.00 334 TRP A C 1
ATOM 2601 O O . TRP A 1 334 ? 8.031 -11.359 -17.166 1.00 98.00 334 TRP A O 1
ATOM 2611 N N . MET A 1 335 ? 7.083 -9.737 -15.925 1.00 97.25 335 MET A N 1
ATOM 2612 C CA . MET A 1 335 ? 5.720 -10.239 -16.050 1.00 97.25 335 MET A CA 1
ATOM 2613 C C . MET A 1 335 ? 5.253 -10.225 -17.503 1.00 97.25 335 MET A C 1
ATOM 2615 O O . MET A 1 335 ? 4.732 -11.233 -17.984 1.00 97.25 335 MET A O 1
ATOM 2619 N N . PHE A 1 336 ? 5.499 -9.133 -18.237 1.00 96.88 336 PHE A N 1
ATOM 2620 C CA . PHE A 1 336 ? 5.173 -9.070 -19.661 1.00 96.88 336 PHE A CA 1
ATOM 2621 C C . PHE A 1 336 ? 5.941 -10.122 -20.474 1.00 96.88 336 PHE A C 1
ATOM 2623 O O . PHE A 1 336 ? 5.345 -10.826 -21.288 1.00 96.88 336 PHE A O 1
ATOM 2630 N N . ARG A 1 337 ? 7.244 -10.291 -20.217 1.00 95.44 337 ARG A N 1
ATOM 2631 C CA . ARG A 1 337 ? 8.086 -11.309 -20.859 1.00 95.44 337 ARG A CA 1
ATOM 2632 C C . ARG A 1 337 ? 7.536 -12.719 -20.647 1.00 95.44 337 ARG A C 1
ATOM 2634 O O . ARG A 1 337 ? 7.409 -13.474 -21.611 1.00 95.44 337 ARG A O 1
ATOM 2641 N N . CYS A 1 338 ? 7.219 -13.077 -19.406 1.00 95.44 338 CYS A N 1
ATOM 2642 C CA . CYS A 1 338 ? 6.698 -14.399 -19.069 1.00 95.44 338 CYS A CA 1
ATOM 2643 C C . CYS A 1 338 ? 5.331 -14.650 -19.707 1.00 95.44 338 CYS A C 1
ATOM 2645 O O . CYS A 1 338 ? 5.123 -15.692 -20.330 1.00 95.44 338 CYS A O 1
ATOM 2647 N N . TRP A 1 339 ? 4.437 -13.661 -19.643 1.00 94.12 339 TRP A N 1
ATOM 2648 C CA . TRP A 1 339 ? 3.132 -13.719 -20.292 1.00 94.12 339 TRP A CA 1
ATOM 2649 C C . TRP A 1 339 ? 3.257 -13.873 -21.819 1.00 94.12 339 TRP A C 1
ATOM 2651 O O . TRP A 1 339 ? 2.610 -14.749 -22.393 1.00 94.12 339 TRP A O 1
ATOM 2661 N N . LYS A 1 340 ? 4.140 -13.106 -22.478 1.00 93.19 340 LYS A N 1
ATOM 2662 C CA . LYS A 1 340 ? 4.366 -13.132 -23.939 1.00 93.19 340 LYS A CA 1
ATOM 2663 C C . LYS A 1 340 ? 4.917 -14.475 -24.424 1.00 93.19 340 LYS A C 1
ATOM 2665 O O . LYS A 1 340 ? 4.523 -14.946 -25.488 1.00 93.19 340 LYS A O 1
ATOM 2670 N N . ASN A 1 341 ? 5.776 -15.118 -23.629 1.00 91.06 341 ASN A N 1
ATOM 2671 C CA . ASN A 1 341 ? 6.296 -16.459 -23.921 1.00 91.06 341 ASN A CA 1
ATOM 2672 C C . ASN A 1 341 ? 5.212 -17.552 -23.853 1.00 91.06 341 ASN A C 1
ATOM 2674 O O . ASN A 1 341 ? 5.362 -18.588 -24.493 1.00 91.06 341 ASN A O 1
ATOM 2678 N N . GLN A 1 342 ? 4.143 -17.340 -23.078 1.00 88.06 342 GLN A N 1
ATOM 2679 C CA . GLN A 1 342 ? 3.021 -18.279 -22.947 1.00 88.06 342 GLN A CA 1
ATOM 2680 C C . GLN A 1 342 ? 1.849 -17.956 -23.892 1.00 88.06 342 GLN A C 1
ATOM 2682 O O . GLN A 1 342 ? 1.083 -18.849 -24.240 1.00 88.06 342 GLN A O 1
ATOM 2687 N N . ASN A 1 343 ? 1.713 -16.698 -24.324 1.00 85.38 343 ASN A N 1
ATOM 2688 C CA . ASN A 1 343 ? 0.573 -16.191 -25.092 1.00 85.38 343 ASN A CA 1
ATOM 2689 C C . ASN A 1 343 ? 1.032 -15.638 -26.450 1.00 85.38 343 ASN A C 1
ATOM 2691 O O . ASN A 1 343 ? 1.140 -14.428 -26.662 1.00 85.38 343 ASN A O 1
ATOM 2695 N N . CYS A 1 344 ? 1.315 -16.534 -27.397 1.00 72.88 344 CYS A N 1
ATOM 2696 C CA . CYS A 1 344 ? 1.751 -16.156 -28.740 1.00 72.88 344 CYS A CA 1
ATOM 2697 C C . CYS A 1 344 ? 0.577 -15.679 -29.617 1.00 72.88 344 CYS A C 1
ATOM 2699 O O . CYS A 1 344 ? -0.111 -16.486 -30.238 1.00 72.88 344 CYS A O 1
ATOM 2701 N N . GLY A 1 345 ? 0.372 -14.362 -29.726 1.00 71.69 345 GLY A N 1
ATOM 2702 C CA . GLY A 1 345 ? -0.533 -13.785 -30.728 1.00 71.69 345 GLY A CA 1
ATOM 2703 C C . GLY A 1 345 ? -0.918 -12.327 -30.473 1.00 71.69 345 GLY A C 1
ATOM 2704 O O . GLY A 1 345 ? -1.275 -11.951 -29.360 1.00 71.69 345 GLY A O 1
ATOM 2705 N N . ALA A 1 346 ? -0.923 -11.501 -31.525 1.00 68.00 346 ALA A N 1
ATOM 2706 C CA . ALA A 1 346 ? -1.210 -10.063 -31.423 1.00 68.00 346 ALA A CA 1
ATOM 2707 C C . ALA A 1 346 ? -2.620 -9.733 -30.886 1.00 68.00 346 ALA A C 1
ATOM 2709 O O . ALA A 1 346 ? -2.832 -8.661 -30.325 1.00 68.00 346 ALA A O 1
ATOM 2710 N N . ALA A 1 347 ? -3.590 -10.644 -31.031 1.00 74.81 347 ALA A N 1
ATOM 2711 C CA . ALA A 1 347 ? -4.938 -10.465 -30.490 1.00 74.81 347 ALA A CA 1
ATOM 2712 C C . ALA A 1 347 ? -4.983 -10.539 -28.952 1.00 74.81 347 ALA A C 1
ATOM 2714 O O . ALA A 1 347 ? -5.756 -9.809 -28.337 1.00 74.81 347 ALA A O 1
ATOM 2715 N N . ALA A 1 348 ? -4.134 -11.365 -28.327 1.00 77.38 348 ALA A N 1
ATOM 2716 C CA . ALA A 1 348 ? -4.080 -11.498 -26.870 1.00 77.38 348 ALA A CA 1
ATOM 2717 C C . ALA A 1 348 ? -3.554 -10.213 -26.205 1.00 77.38 348 ALA A C 1
ATOM 2719 O O . ALA A 1 348 ? -4.074 -9.779 -25.180 1.00 77.38 348 ALA A O 1
ATOM 2720 N N . VAL A 1 349 ? -2.575 -9.558 -26.843 1.00 87.94 349 VAL A N 1
ATOM 2721 C CA . VAL A 1 349 ? -1.943 -8.320 -26.353 1.00 87.94 349 VAL A CA 1
ATOM 2722 C C . VAL A 1 349 ? -2.955 -7.169 -26.228 1.00 87.94 349 VAL A C 1
ATOM 2724 O O . VAL A 1 349 ? -2.894 -6.394 -25.279 1.00 87.94 349 VAL A O 1
ATOM 2727 N N . LYS A 1 350 ? -3.952 -7.098 -27.122 1.00 87.38 350 LYS A N 1
ATOM 2728 C CA . LYS A 1 350 ? -4.996 -6.051 -27.125 1.00 87.38 350 LYS A CA 1
ATOM 2729 C C . LYS A 1 350 ? -5.965 -6.100 -25.937 1.00 87.38 350 LYS A C 1
ATOM 2731 O O . LYS A 1 350 ? -6.721 -5.159 -25.737 1.00 87.38 350 LYS A O 1
ATOM 2736 N N . ASN A 1 351 ? -5.990 -7.189 -25.169 1.00 91.00 351 ASN A N 1
ATOM 2737 C CA . ASN A 1 351 ? -6.782 -7.287 -23.936 1.00 91.00 351 ASN A CA 1
ATOM 2738 C C . ASN A 1 351 ? -5.908 -7.231 -22.675 1.00 91.00 351 ASN A C 1
ATOM 2740 O O . ASN A 1 351 ? -6.425 -7.423 -21.574 1.00 91.00 351 ASN A O 1
ATOM 2744 N N . LEU A 1 352 ? -4.605 -6.980 -22.832 1.00 94.94 352 LEU A N 1
ATOM 2745 C CA . LEU A 1 352 ? -3.634 -6.923 -21.752 1.00 94.94 352 LEU A CA 1
ATOM 2746 C C . LEU A 1 352 ? -3.469 -5.487 -21.247 1.00 94.94 352 LEU A C 1
ATOM 2748 O O . LEU A 1 352 ? -3.315 -4.555 -22.037 1.00 94.94 352 LEU A O 1
ATOM 2752 N N . TYR A 1 353 ? -3.474 -5.329 -19.927 1.00 96.31 353 TYR A N 1
ATOM 2753 C CA . TYR A 1 353 ? -3.353 -4.049 -19.244 1.00 96.31 353 TYR A CA 1
ATOM 2754 C C . TYR A 1 353 ? -2.258 -4.104 -18.181 1.00 96.31 353 TYR A C 1
ATOM 2756 O O . TYR A 1 353 ? -2.136 -5.083 -17.439 1.00 96.31 353 TYR A O 1
ATOM 2764 N N . MET A 1 354 ? -1.504 -3.013 -18.070 1.00 97.50 354 MET A N 1
ATOM 2765 C CA . MET A 1 354 ? -0.707 -2.703 -16.886 1.00 97.50 354 MET A CA 1
ATOM 2766 C C . MET A 1 354 ? -1.078 -1.334 -16.329 1.00 97.50 354 MET A C 1
ATOM 2768 O O . MET A 1 354 ? -1.530 -0.451 -17.060 1.00 97.50 354 MET A O 1
ATOM 2772 N N . LEU A 1 355 ? -0.884 -1.172 -15.025 1.00 95.94 355 LEU A N 1
ATOM 2773 C CA . LEU A 1 355 ? -1.349 -0.015 -14.271 1.00 95.94 355 LEU A CA 1
ATOM 2774 C C . LEU A 1 355 ? -0.215 0.592 -13.438 1.00 95.94 355 LEU A C 1
ATOM 2776 O O . LEU A 1 355 ? 0.680 -0.110 -12.970 1.00 95.94 355 LEU A O 1
ATOM 2780 N N . SER A 1 356 ? -0.273 1.893 -13.173 1.00 93.94 356 SER A N 1
ATOM 2781 C CA . SER A 1 356 ? 0.548 2.497 -12.117 1.00 93.94 356 SER A CA 1
ATOM 2782 C C . SER A 1 356 ? -0.164 3.656 -11.435 1.00 93.94 356 SER A C 1
ATOM 2784 O O . SER A 1 356 ? -1.077 4.249 -12.013 1.00 93.94 356 SER A O 1
ATOM 2786 N N . SER A 1 357 ? 0.243 4.025 -10.219 1.00 89.62 357 SER A N 1
ATOM 2787 C CA . SER A 1 357 ? -0.256 5.275 -9.630 1.00 89.62 357 SER A CA 1
ATOM 2788 C C . SER A 1 357 ? 0.196 6.486 -10.462 1.00 89.62 357 SER A C 1
ATOM 2790 O O . SER A 1 357 ? 1.198 6.437 -11.180 1.00 89.62 357 SER A O 1
ATOM 2792 N N . THR A 1 358 ? -0.543 7.592 -10.370 1.00 86.81 358 THR A N 1
ATOM 2793 C CA . THR A 1 358 ? -0.321 8.827 -11.153 1.00 86.81 358 THR A CA 1
ATOM 2794 C C . THR A 1 358 ? 1.003 9.540 -10.863 1.00 86.81 358 THR A C 1
ATOM 2796 O O . THR A 1 358 ? 1.426 10.381 -11.653 1.00 86.81 358 THR A O 1
ATOM 2799 N N . VAL A 1 359 ? 1.655 9.206 -9.746 1.00 89.62 359 VAL A N 1
ATOM 2800 C CA . VAL A 1 359 ? 2.980 9.714 -9.347 1.00 89.62 359 VAL A CA 1
ATOM 2801 C C . VAL A 1 359 ? 4.119 8.730 -9.637 1.00 89.62 359 VAL A C 1
ATOM 2803 O O . VAL A 1 359 ? 5.283 9.067 -9.441 1.00 89.62 359 VAL A O 1
ATOM 2806 N N . SER A 1 360 ? 3.796 7.525 -10.112 1.00 93.75 360 SER A N 1
ATOM 2807 C CA . SER A 1 360 ? 4.789 6.517 -10.486 1.00 93.75 360 SER A CA 1
ATOM 2808 C C . SER A 1 360 ? 5.387 6.783 -11.867 1.00 93.75 360 SER A C 1
ATOM 2810 O O . SER A 1 360 ? 4.830 7.524 -12.684 1.00 93.75 360 SER A O 1
ATOM 2812 N N . SER A 1 361 ? 6.527 6.148 -12.135 1.00 94.38 361 SER A N 1
ATOM 2813 C CA . SER A 1 361 ? 7.219 6.245 -13.416 1.00 94.38 361 SER A CA 1
ATOM 2814 C C . SER A 1 361 ? 6.341 5.801 -14.584 1.00 94.38 361 SER A C 1
ATOM 2816 O O . SER A 1 361 ? 5.637 4.791 -14.532 1.00 94.38 361 SER A O 1
ATOM 2818 N N . LYS A 1 362 ? 6.458 6.530 -15.694 1.00 93.00 362 LYS A N 1
ATOM 2819 C CA . LYS A 1 362 ? 5.758 6.260 -16.956 1.00 93.00 362 LYS A CA 1
ATOM 2820 C C . LYS A 1 362 ? 6.380 5.105 -17.751 1.00 93.00 362 LYS A C 1
ATOM 2822 O O . LYS A 1 362 ? 5.946 4.858 -18.873 1.00 93.00 362 LYS A O 1
ATOM 2827 N N . ILE A 1 363 ? 7.348 4.374 -17.191 1.00 95.75 363 ILE A N 1
ATOM 2828 C CA . ILE A 1 363 ? 8.028 3.252 -17.855 1.00 95.75 363 ILE A CA 1
ATOM 2829 C C . ILE A 1 363 ? 7.055 2.188 -18.384 1.00 95.75 363 ILE A C 1
ATOM 2831 O O . ILE A 1 363 ? 7.179 1.773 -19.533 1.00 95.75 363 ILE A O 1
ATOM 2835 N N . LEU A 1 364 ? 6.018 1.806 -17.626 1.00 96.31 364 LEU A N 1
ATOM 2836 C CA . LEU A 1 364 ? 5.034 0.824 -18.110 1.00 96.31 364 LEU A CA 1
ATOM 2837 C C . LEU A 1 364 ? 4.243 1.331 -19.320 1.00 96.31 364 LEU A C 1
ATOM 2839 O O . LEU A 1 364 ? 3.869 0.539 -20.179 1.00 96.31 364 LEU A O 1
ATOM 2843 N N . ARG A 1 365 ? 4.042 2.649 -19.437 1.00 93.25 365 ARG A N 1
ATOM 2844 C CA . ARG A 1 365 ? 3.449 3.271 -20.626 1.00 93.25 365 ARG A CA 1
ATOM 2845 C C . ARG A 1 365 ? 4.396 3.210 -21.825 1.00 93.25 365 ARG A C 1
ATOM 2847 O O . ARG A 1 365 ? 3.924 3.002 -22.937 1.00 93.25 365 ARG A O 1
ATOM 2854 N N . ALA A 1 366 ? 5.701 3.383 -21.620 1.00 93.56 366 ALA A N 1
ATOM 2855 C CA . ALA A 1 366 ? 6.696 3.244 -22.684 1.00 93.56 366 ALA A CA 1
ATOM 2856 C C . ALA A 1 366 ? 6.776 1.793 -23.196 1.00 93.56 366 ALA A C 1
ATOM 2858 O O . ALA A 1 366 ? 6.746 1.570 -24.407 1.00 93.56 366 ALA A O 1
ATOM 2859 N N . ILE A 1 367 ? 6.759 0.811 -22.284 1.00 94.69 367 ILE A N 1
ATOM 2860 C CA . ILE A 1 367 ? 6.663 -0.616 -22.630 1.00 94.69 367 ILE A CA 1
ATOM 2861 C C . ILE A 1 367 ? 5.351 -0.893 -23.383 1.00 94.69 367 ILE A C 1
ATOM 2863 O O . ILE A 1 367 ? 5.390 -1.442 -24.482 1.00 94.69 367 ILE A O 1
ATOM 2867 N N . ALA A 1 368 ? 4.203 -0.436 -22.869 1.00 93.56 368 ALA A N 1
ATOM 2868 C CA . ALA A 1 368 ? 2.893 -0.602 -23.508 1.00 93.56 368 ALA A CA 1
ATOM 2869 C C . ALA A 1 368 ? 2.850 -0.054 -24.946 1.00 93.56 368 ALA A C 1
ATOM 2871 O O . ALA A 1 368 ? 2.389 -0.738 -25.858 1.00 93.56 368 ALA A O 1
ATOM 2872 N N . LEU A 1 369 ? 3.382 1.156 -25.166 1.00 91.12 369 LEU A N 1
ATOM 2873 C CA . LEU A 1 369 ? 3.437 1.798 -26.484 1.00 91.12 369 LEU A CA 1
ATOM 2874 C C . LEU A 1 369 ? 4.287 1.023 -27.497 1.00 91.12 369 LEU A C 1
ATOM 2876 O O . LEU A 1 369 ? 3.956 1.028 -28.681 1.00 91.12 369 LEU A O 1
ATOM 2880 N N . LYS A 1 370 ? 5.372 0.378 -27.052 1.00 91.69 370 LYS A N 1
ATOM 2881 C CA . LYS A 1 370 ? 6.248 -0.413 -27.923 1.00 91.69 370 LYS A CA 1
ATOM 2882 C C . LYS A 1 370 ? 5.688 -1.810 -28.199 1.00 91.69 370 LYS A C 1
ATOM 2884 O O . LYS A 1 370 ? 5.756 -2.291 -29.325 1.00 91.69 370 LYS A O 1
ATOM 2889 N N . GLU A 1 371 ? 5.135 -2.447 -27.172 1.00 92.69 371 GLU A N 1
ATOM 2890 C CA . GLU A 1 371 ? 4.703 -3.847 -27.207 1.00 92.69 371 GLU A CA 1
ATOM 2891 C C . GLU A 1 371 ? 3.243 -4.036 -27.647 1.00 92.69 371 GLU A C 1
ATOM 2893 O O . GLU A 1 371 ? 2.851 -5.142 -28.016 1.00 92.69 371 GLU A O 1
ATOM 2898 N N . GLY A 1 372 ? 2.443 -2.965 -27.649 1.00 91.38 372 GLY A N 1
ATOM 2899 C CA . GLY A 1 372 ? 1.074 -2.945 -28.170 1.00 91.38 372 GLY A CA 1
ATOM 2900 C C . GLY A 1 372 ? -0.023 -3.315 -27.168 1.00 91.38 372 GLY A C 1
ATOM 2901 O O . GLY A 1 372 ? -1.153 -3.558 -27.594 1.00 91.38 372 GLY A O 1
ATOM 2902 N N . PHE A 1 373 ? 0.285 -3.374 -25.866 1.00 93.56 373 PHE A N 1
ATOM 2903 C CA . PHE A 1 373 ? -0.713 -3.542 -24.799 1.00 93.56 373 PHE A CA 1
ATOM 2904 C C . PHE A 1 373 ? -1.190 -2.190 -24.246 1.00 93.56 373 PHE A C 1
ATOM 2906 O O . PHE A 1 373 ? -0.713 -1.129 -24.651 1.00 93.56 373 PHE A O 1
ATOM 2913 N N . HIS A 1 374 ? -2.152 -2.207 -23.323 1.00 93.12 374 HIS A N 1
ATOM 2914 C CA . HIS A 1 374 ? -2.732 -0.994 -22.751 1.00 93.12 374 HIS A CA 1
ATOM 2915 C C . HIS A 1 374 ? -2.083 -0.590 -21.419 1.00 93.12 374 HIS A C 1
ATOM 2917 O O . HIS A 1 374 ? -1.823 -1.415 -20.545 1.00 93.12 374 HIS A O 1
ATOM 2923 N N . PHE A 1 375 ? -1.866 0.713 -21.246 1.00 92.88 375 PHE A N 1
ATOM 2924 C CA . PHE A 1 375 ? -1.477 1.314 -19.972 1.00 92.88 375 PHE A CA 1
ATOM 2925 C C . PHE A 1 375 ? -2.578 2.259 -19.494 1.00 92.88 375 PHE A C 1
ATOM 2927 O O . PHE A 1 375 ? -3.025 3.117 -20.259 1.00 92.88 375 PHE A O 1
ATOM 2934 N N . GLU A 1 376 ? -2.961 2.141 -18.227 1.00 89.81 376 GLU A N 1
ATOM 2935 C CA . GLU A 1 376 ? -3.904 3.044 -17.561 1.00 89.81 376 GLU A CA 1
ATOM 2936 C C . GLU A 1 376 ? -3.413 3.401 -16.143 1.00 89.81 376 GLU A C 1
ATOM 2938 O O . GLU A 1 376 ? -2.452 2.828 -15.628 1.00 89.81 376 GLU A O 1
ATOM 2943 N N . TRP A 1 377 ? -4.054 4.376 -15.498 1.00 80.38 377 TRP A N 1
ATOM 2944 C CA . TRP A 1 377 ? -3.711 4.777 -14.131 1.00 80.38 377 TRP A CA 1
ATOM 2945 C C . TRP A 1 377 ? -4.461 3.932 -13.093 1.00 80.38 377 TRP A C 1
ATOM 2947 O O . TRP A 1 377 ? -5.598 3.516 -13.315 1.00 80.38 377 TRP A O 1
ATOM 2957 N N . MET A 1 378 ? -3.824 3.683 -11.949 1.00 77.25 378 MET A N 1
ATOM 2958 C CA . MET A 1 378 ? -4.375 2.857 -10.876 1.00 77.25 378 MET A CA 1
ATOM 2959 C C . MET A 1 378 ? -5.497 3.568 -10.098 1.00 77.25 378 MET A C 1
ATOM 2961 O O . MET A 1 378 ? -5.504 4.786 -9.926 1.00 77.25 378 MET A O 1
ATOM 2965 N N . GLY A 1 379 ? -6.414 2.750 -9.596 1.00 67.19 379 GLY A N 1
ATOM 2966 C CA . GLY A 1 379 ? -7.544 3.040 -8.718 1.00 67.19 379 GLY A CA 1
ATOM 2967 C C . GLY A 1 379 ? -8.315 1.725 -8.568 1.00 67.19 379 GLY A C 1
ATOM 2968 O O . GLY A 1 379 ? -7.719 0.657 -8.721 1.00 67.19 379 GLY A O 1
ATOM 2969 N N . ASN A 1 380 ? -9.646 1.770 -8.474 1.00 81.31 380 ASN A N 1
ATOM 2970 C CA . ASN A 1 380 ? -10.472 0.561 -8.658 1.00 81.31 380 ASN A CA 1
ATOM 2971 C C . ASN A 1 380 ? -10.440 0.022 -10.105 1.00 81.31 380 ASN A C 1
ATOM 2973 O O . ASN A 1 380 ? -11.006 -1.029 -10.397 1.00 81.31 380 ASN A O 1
ATOM 2977 N N . ARG A 1 381 ? -9.704 0.690 -11.002 1.00 88.06 381 ARG A N 1
ATOM 2978 C CA . ARG A 1 381 ? -9.594 0.367 -12.423 1.00 88.06 381 ARG A CA 1
ATOM 2979 C C . ARG A 1 381 ? -9.141 -1.067 -12.712 1.00 88.06 381 ARG A C 1
ATOM 2981 O O . ARG A 1 381 ? -9.573 -1.646 -13.703 1.00 88.06 381 ARG A O 1
ATOM 2988 N N . ALA A 1 382 ? -8.332 -1.669 -11.835 1.00 90.88 382 ALA A N 1
ATOM 2989 C CA . ALA A 1 382 ? -7.968 -3.083 -11.945 1.00 90.88 382 ALA A CA 1
ATOM 2990 C C . ALA A 1 382 ? -9.201 -4.006 -11.883 1.00 90.88 382 ALA A C 1
ATOM 2992 O O . ALA A 1 382 ? -9.333 -4.900 -12.716 1.00 90.88 382 ALA A O 1
ATOM 2993 N N . ARG A 1 383 ? -10.126 -3.753 -10.946 1.00 89.69 383 ARG A N 1
ATOM 2994 C CA . ARG A 1 383 ? -11.394 -4.487 -10.805 1.00 89.69 383 ARG A CA 1
ATOM 2995 C C . ARG A 1 383 ? -12.273 -4.288 -12.037 1.00 89.69 383 ARG A C 1
ATOM 2997 O O . ARG A 1 383 ? -12.634 -5.269 -12.676 1.00 89.69 383 ARG A O 1
ATOM 3004 N N . GLU A 1 384 ? -12.496 -3.035 -12.436 1.00 92.00 384 GLU A N 1
ATOM 3005 C CA . GLU A 1 384 ? -13.311 -2.689 -13.612 1.00 92.00 384 GLU A CA 1
ATOM 3006 C C . GLU A 1 384 ? -12.826 -3.375 -14.899 1.00 92.00 384 GLU A C 1
ATOM 3008 O O . GLU A 1 384 ? -13.628 -3.844 -15.703 1.00 92.00 384 GLU A O 1
ATOM 3013 N N . LEU A 1 385 ? -11.508 -3.433 -15.113 1.00 93.69 385 LEU A N 1
ATOM 3014 C CA . LEU A 1 385 ? -10.910 -4.109 -16.264 1.00 93.69 385 LEU A CA 1
ATOM 3015 C C . LEU A 1 385 ? -11.143 -5.625 -16.211 1.00 93.69 385 LEU A C 1
ATOM 3017 O O . LEU A 1 385 ? -11.492 -6.220 -17.230 1.00 93.69 385 LEU A O 1
ATOM 3021 N N . LEU A 1 386 ? -10.994 -6.246 -15.038 1.00 92.38 386 LEU A N 1
ATOM 3022 C CA . LEU A 1 386 ? -11.282 -7.670 -14.845 1.00 92.38 386 LEU A CA 1
ATOM 3023 C C . LEU A 1 386 ? -12.778 -7.980 -15.058 1.00 92.38 386 LEU A C 1
ATOM 3025 O O . LEU A 1 386 ? -13.097 -8.991 -15.679 1.00 92.38 386 LEU A O 1
ATOM 3029 N N . ASP A 1 387 ? -13.685 -7.094 -14.633 1.00 92.00 387 ASP A N 1
ATOM 3030 C CA . ASP A 1 387 ? -15.135 -7.206 -14.883 1.00 92.00 387 ASP A CA 1
ATOM 3031 C C . ASP A 1 387 ? -15.485 -7.068 -16.373 1.00 92.00 387 ASP A C 1
ATOM 3033 O O . ASP A 1 387 ? -16.390 -7.728 -16.877 1.00 92.00 387 ASP A O 1
ATOM 3037 N N . GLN A 1 388 ? -14.707 -6.275 -17.115 1.00 94.81 388 GLN A N 1
ATOM 3038 C CA . GLN A 1 388 ? -14.772 -6.160 -18.579 1.00 94.81 388 GLN A CA 1
ATOM 3039 C C . GLN A 1 388 ? -14.098 -7.340 -19.316 1.00 94.81 388 GLN A C 1
ATOM 3041 O O . GLN A 1 388 ? -13.891 -7.273 -20.533 1.00 94.81 388 GLN A O 1
ATOM 3046 N N . GLY A 1 389 ? -13.709 -8.404 -18.602 1.00 93.81 389 GLY A N 1
ATOM 3047 C CA . GLY A 1 389 ? -13.031 -9.577 -19.162 1.00 93.81 389 GLY A CA 1
ATOM 3048 C C . GLY A 1 389 ? -11.617 -9.294 -19.686 1.00 93.81 389 GLY A C 1
ATOM 3049 O O . GLY A 1 389 ? -11.107 -10.047 -20.518 1.00 93.81 389 GLY A O 1
ATOM 3050 N N . LYS A 1 390 ? -10.981 -8.197 -19.254 1.00 94.12 390 LYS A N 1
ATOM 3051 C CA . LYS A 1 390 ? -9.599 -7.855 -19.620 1.00 94.12 390 LYS A CA 1
ATOM 3052 C C . LYS A 1 390 ? -8.600 -8.550 -18.701 1.00 94.12 390 LYS A C 1
ATOM 3054 O O . LYS A 1 390 ? -8.914 -8.948 -17.585 1.00 94.12 390 LYS A O 1
ATOM 3059 N N . THR A 1 391 ? -7.359 -8.675 -19.161 1.00 93.25 391 THR A N 1
ATOM 3060 C CA . THR A 1 391 ? -6.255 -9.211 -18.361 1.00 93.25 391 THR A CA 1
ATOM 3061 C C . THR A 1 391 ? -5.440 -8.066 -17.774 1.00 93.25 391 THR A C 1
ATOM 3063 O O . THR A 1 391 ? -4.659 -7.433 -18.481 1.00 93.25 391 THR A O 1
ATOM 3066 N N . VAL A 1 392 ? -5.584 -7.817 -16.473 1.00 95.19 392 VAL A N 1
ATOM 3067 C CA . VAL A 1 392 ? -4.675 -6.938 -15.724 1.00 95.19 392 VAL A CA 1
ATOM 3068 C C . VAL A 1 392 ? -3.478 -7.771 -15.283 1.00 95.19 392 VAL A C 1
ATOM 3070 O O . VAL A 1 392 ? -3.621 -8.677 -14.464 1.00 95.19 392 VAL A O 1
ATOM 3073 N N . LEU A 1 393 ? -2.309 -7.504 -15.866 1.00 95.00 393 LEU A N 1
ATOM 3074 C CA . LEU A 1 393 ? -1.112 -8.313 -15.639 1.00 95.00 393 LEU A CA 1
ATOM 3075 C C . LEU A 1 393 ? -0.286 -7.817 -14.452 1.00 95.00 393 LEU A C 1
ATOM 3077 O O . LEU A 1 393 ? 0.189 -8.630 -13.672 1.00 95.00 393 LEU A O 1
ATOM 3081 N N . PHE A 1 394 ? -0.112 -6.503 -14.317 1.00 97.06 394 PHE A N 1
ATOM 3082 C CA . PHE A 1 394 ? 0.729 -5.901 -13.282 1.00 97.06 394 PHE A CA 1
ATOM 3083 C C . PHE A 1 394 ? 0.226 -4.503 -12.920 1.00 97.06 394 PHE A C 1
ATOM 3085 O O . PHE A 1 394 ? -0.180 -3.744 -13.805 1.00 97.06 394 PHE A O 1
ATOM 3092 N N . ALA A 1 395 ? 0.291 -4.146 -11.638 1.00 96.69 395 ALA A N 1
ATOM 3093 C CA . ALA A 1 395 ? 0.108 -2.770 -11.183 1.00 96.69 395 ALA A CA 1
ATOM 3094 C C . ALA A 1 395 ? 1.183 -2.380 -10.159 1.00 96.69 395 ALA A C 1
ATOM 3096 O O . ALA A 1 395 ? 1.576 -3.222 -9.352 1.00 96.69 395 ALA A O 1
ATOM 3097 N N . PHE A 1 396 ? 1.647 -1.124 -10.151 1.00 96.44 396 PHE A N 1
ATOM 3098 C CA . PHE A 1 396 ? 2.594 -0.669 -9.120 1.00 96.44 396 PHE A CA 1
ATOM 3099 C C . PHE A 1 396 ? 2.457 0.792 -8.668 1.00 96.44 396 PHE A C 1
ATOM 3101 O O . PHE A 1 396 ? 1.930 1.657 -9.371 1.00 96.44 396 PHE A O 1
ATOM 3108 N N . GLU A 1 397 ? 2.980 1.052 -7.474 1.00 92.94 397 GLU A N 1
ATOM 3109 C CA . GLU A 1 397 ? 3.180 2.368 -6.881 1.00 92.94 397 GLU A CA 1
ATOM 3110 C C . GLU A 1 397 ? 4.674 2.564 -6.575 1.00 92.94 397 GLU A C 1
ATOM 3112 O O . GLU A 1 397 ? 5.329 1.656 -6.062 1.00 92.94 397 GLU A O 1
ATOM 3117 N N . GLU A 1 398 ? 5.214 3.755 -6.851 1.00 91.81 398 GLU A N 1
ATOM 3118 C CA . GLU A 1 398 ? 6.631 4.087 -6.615 1.00 91.81 398 GLU A CA 1
ATOM 3119 C C . GLU A 1 398 ? 7.088 3.926 -5.155 1.00 91.81 398 GLU A C 1
ATOM 3121 O O . GLU A 1 398 ? 8.254 3.609 -4.920 1.00 91.81 398 GLU A O 1
ATOM 3126 N N . ALA A 1 399 ? 6.157 4.018 -4.201 1.00 89.31 399 ALA A N 1
ATOM 3127 C CA . ALA A 1 399 ? 6.327 3.710 -2.779 1.00 89.31 399 ALA A CA 1
ATOM 3128 C C . ALA A 1 399 ? 6.419 2.188 -2.497 1.00 89.31 399 ALA A C 1
ATOM 3130 O O . ALA A 1 399 ? 5.805 1.669 -1.565 1.00 89.31 399 ALA A O 1
ATOM 3131 N N . ILE A 1 400 ? 7.165 1.460 -3.338 1.00 91.31 400 ILE A N 1
ATOM 3132 C CA . ILE A 1 400 ? 7.493 0.027 -3.208 1.00 91.31 400 ILE A CA 1
ATOM 3133 C C . ILE A 1 400 ? 6.225 -0.856 -3.090 1.00 91.31 400 ILE A C 1
ATOM 3135 O O . ILE A 1 400 ? 6.171 -1.838 -2.351 1.00 91.31 400 ILE A O 1
ATOM 3139 N N . GLY A 1 401 ? 5.171 -0.498 -3.829 1.00 94.00 401 GLY A N 1
ATOM 3140 C CA . GLY A 1 401 ? 3.900 -1.221 -3.847 1.00 94.00 401 GLY A CA 1
ATOM 3141 C C . GLY A 1 401 ? 3.698 -1.976 -5.156 1.00 94.00 401 GLY A C 1
ATOM 3142 O O . GLY A 1 401 ? 3.651 -1.344 -6.204 1.00 94.00 401 GLY A O 1
ATOM 3143 N N . TYR A 1 402 ? 3.524 -3.299 -5.120 1.00 95.81 402 TYR A N 1
ATOM 3144 C CA . TYR A 1 402 ? 3.391 -4.125 -6.331 1.00 95.81 402 TYR A CA 1
ATOM 3145 C C . TYR A 1 402 ? 2.188 -5.062 -6.244 1.00 95.81 402 TYR A C 1
ATOM 3147 O O . TYR A 1 402 ? 2.020 -5.755 -5.247 1.00 95.81 402 TYR A O 1
ATOM 3155 N N . MET A 1 403 ? 1.380 -5.112 -7.297 1.00 95.94 403 MET A N 1
ATOM 3156 C CA . MET A 1 403 ? 0.268 -6.044 -7.471 1.00 95.94 403 MET A CA 1
ATOM 3157 C C . MET A 1 403 ? 0.635 -7.000 -8.612 1.00 95.94 403 MET A C 1
ATOM 3159 O O . MET A 1 403 ? 0.441 -6.693 -9.792 1.00 95.94 403 MET A O 1
ATOM 3163 N N . CYS A 1 404 ? 1.222 -8.141 -8.252 1.00 94.25 404 CYS A N 1
ATOM 3164 C CA . CYS A 1 404 ? 1.765 -9.122 -9.199 1.00 94.25 404 CYS A CA 1
ATOM 3165 C C . CYS A 1 404 ? 0.811 -10.297 -9.500 1.00 94.25 404 CYS A C 1
ATOM 3167 O O . CYS A 1 404 ? 1.183 -11.233 -10.206 1.00 94.25 404 CYS A O 1
ATOM 3169 N N . SER A 1 405 ? -0.412 -10.280 -8.963 1.00 90.88 405 SER A N 1
ATOM 3170 C CA . SER A 1 405 ? -1.457 -11.261 -9.263 1.00 90.88 405 SER A CA 1
ATOM 3171 C C . SER A 1 405 ? -2.830 -10.589 -9.225 1.00 90.88 405 SER A C 1
ATOM 3173 O O . SER A 1 405 ? -3.107 -9.879 -8.264 1.00 90.88 405 SER A O 1
ATOM 3175 N N . PRO A 1 406 ? -3.740 -10.858 -10.181 1.00 89.19 406 PRO A N 1
ATOM 3176 C CA . PRO A 1 406 ? -5.122 -10.374 -10.117 1.00 89.19 406 PRO A CA 1
ATOM 3177 C C . PRO A 1 406 ? -5.954 -11.062 -9.017 1.00 89.19 406 PRO A C 1
ATOM 3179 O O . PRO A 1 406 ? -7.112 -10.707 -8.820 1.00 89.19 406 PRO A O 1
ATOM 3182 N N . SER A 1 407 ? -5.386 -12.042 -8.298 1.00 90.81 407 SER A N 1
ATOM 3183 C CA . SER A 1 407 ? -6.018 -12.679 -7.130 1.00 90.81 407 SER A CA 1
ATOM 3184 C C . SER A 1 407 ? -6.047 -11.769 -5.892 1.00 90.81 407 SER A C 1
ATOM 3186 O O . SER A 1 407 ? -6.743 -12.078 -4.929 1.00 90.81 407 SER A O 1
ATOM 3188 N N . VAL A 1 408 ? -5.276 -10.676 -5.899 1.00 93.44 408 VAL A N 1
ATOM 3189 C CA . VAL A 1 408 ? -5.183 -9.689 -4.817 1.00 93.44 408 VAL A CA 1
ATOM 3190 C C . VAL A 1 408 ? -5.236 -8.302 -5.448 1.00 93.44 408 VAL A C 1
ATOM 3192 O O . VAL A 1 408 ? -4.367 -7.965 -6.243 1.00 93.44 408 VAL A O 1
ATOM 3195 N N . LEU A 1 409 ? -6.236 -7.486 -5.107 1.00 91.50 409 LEU A N 1
ATOM 3196 C CA . LEU A 1 409 ? -6.400 -6.132 -5.663 1.00 91.50 409 LEU A CA 1
ATOM 3197 C C . LEU A 1 409 ? -5.826 -5.042 -4.738 1.00 91.50 409 LEU A C 1
ATOM 3199 O O . LEU A 1 409 ? -6.393 -3.963 -4.582 1.00 91.50 409 LEU A O 1
ATOM 3203 N N . ASP A 1 410 ? -4.679 -5.346 -4.132 1.00 91.94 410 ASP A N 1
ATOM 3204 C CA . ASP A 1 410 ? -3.830 -4.430 -3.365 1.00 91.94 410 ASP A CA 1
ATOM 3205 C C . ASP A 1 410 ? -2.359 -4.883 -3.489 1.00 91.94 410 ASP A C 1
ATOM 3207 O O . ASP A 1 410 ? -2.038 -5.895 -4.115 1.00 91.94 410 ASP A O 1
ATOM 3211 N N . LYS A 1 411 ? -1.454 -4.112 -2.893 1.00 93.12 411 LYS A N 1
ATOM 3212 C CA . LYS A 1 411 ? -0.016 -4.353 -2.828 1.00 93.12 411 LYS A CA 1
ATOM 3213 C C . LYS A 1 411 ? 0.296 -5.647 -2.079 1.00 93.12 411 LYS A C 1
ATOM 3215 O O . LYS A 1 411 ? -0.105 -5.837 -0.931 1.00 93.12 411 LYS A O 1
ATOM 3220 N N . ASP A 1 412 ? 1.107 -6.484 -2.704 1.00 95.94 412 ASP A N 1
ATOM 3221 C CA . ASP A 1 412 ? 1.482 -7.802 -2.222 1.00 95.94 412 ASP A CA 1
ATOM 3222 C C . ASP A 1 412 ? 2.999 -8.017 -2.347 1.00 95.94 412 ASP A C 1
ATOM 3224 O O . ASP A 1 412 ? 3.530 -8.491 -3.354 1.00 95.94 412 ASP A O 1
ATOM 3228 N N . GLY A 1 413 ? 3.710 -7.675 -1.270 1.00 95.56 413 GLY A N 1
ATOM 3229 C CA . GLY A 1 413 ? 5.147 -7.923 -1.154 1.00 95.56 413 GLY A CA 1
ATOM 3230 C C . GLY A 1 413 ? 5.518 -9.410 -1.099 1.00 95.56 413 GLY A C 1
ATOM 3231 O O . GLY A 1 413 ? 6.658 -9.754 -1.401 1.00 95.56 413 GLY A O 1
ATOM 3232 N N . VAL A 1 414 ? 4.581 -10.301 -0.751 1.00 97.25 414 VAL A N 1
ATOM 3233 C CA . VAL A 1 414 ? 4.844 -11.739 -0.603 1.00 97.25 414 VAL A CA 1
ATOM 3234 C C . VAL A 1 414 ? 4.941 -12.403 -1.977 1.00 97.25 414 VAL A C 1
ATOM 3236 O O . VAL A 1 414 ? 5.922 -13.100 -2.244 1.00 97.25 414 VAL A O 1
ATOM 3239 N N . SER A 1 415 ? 3.981 -12.158 -2.878 1.00 97.44 415 SER A N 1
ATOM 3240 C CA . SER A 1 415 ? 4.098 -12.644 -4.262 1.00 97.44 415 SER A CA 1
ATOM 3241 C C . SER A 1 415 ? 5.196 -11.915 -5.039 1.00 97.44 415 SER A C 1
ATOM 3243 O O . SER A 1 415 ? 5.952 -12.562 -5.767 1.00 97.44 415 SER A O 1
ATOM 3245 N N . ALA A 1 416 ? 5.368 -10.603 -4.828 1.00 97.56 416 ALA A N 1
ATOM 3246 C CA . ALA A 1 416 ? 6.448 -9.840 -5.452 1.00 97.56 416 ALA A CA 1
ATOM 3247 C C . ALA A 1 416 ? 7.843 -10.387 -5.097 1.00 97.56 416 ALA A C 1
ATOM 3249 O O . ALA A 1 416 ? 8.693 -10.479 -5.983 1.00 97.56 416 ALA A O 1
ATOM 3250 N N . ALA A 1 417 ? 8.076 -10.816 -3.850 1.00 97.06 417 ALA A N 1
ATOM 3251 C CA . ALA A 1 417 ? 9.352 -11.399 -3.431 1.00 97.06 417 ALA A CA 1
ATOM 3252 C C . ALA A 1 417 ? 9.675 -12.719 -4.160 1.00 97.06 417 ALA A C 1
ATOM 3254 O O . ALA A 1 417 ? 10.799 -12.899 -4.632 1.00 97.06 417 ALA A O 1
ATOM 3255 N N . ALA A 1 418 ? 8.702 -13.627 -4.305 1.00 97.81 418 ALA A N 1
ATOM 3256 C CA . ALA A 1 418 ? 8.906 -14.887 -5.029 1.00 97.81 418 ALA A CA 1
ATOM 3257 C C . ALA A 1 418 ? 9.094 -14.672 -6.542 1.00 97.81 418 ALA A C 1
ATOM 3259 O O . ALA A 1 418 ? 9.972 -15.282 -7.153 1.00 97.81 418 ALA A O 1
ATOM 3260 N N . ILE A 1 419 ? 8.331 -13.751 -7.139 1.00 97.94 419 ILE A N 1
ATOM 3261 C CA . ILE A 1 419 ? 8.457 -13.387 -8.559 1.00 97.94 419 ILE A CA 1
ATOM 3262 C C . ILE A 1 419 ? 9.812 -12.714 -8.830 1.00 97.94 419 ILE A C 1
ATOM 3264 O O . ILE A 1 419 ? 10.462 -13.024 -9.830 1.00 97.94 419 ILE A O 1
ATOM 3268 N N . ALA A 1 420 ? 10.295 -11.865 -7.918 1.00 97.25 420 ALA A N 1
ATOM 3269 C CA . ALA A 1 420 ? 11.646 -11.317 -7.980 1.00 97.25 420 ALA A CA 1
ATOM 3270 C C . ALA A 1 420 ? 12.718 -12.413 -7.843 1.00 97.25 420 ALA A C 1
ATOM 3272 O O . ALA A 1 420 ? 13.682 -12.410 -8.604 1.00 97.25 420 ALA A O 1
ATOM 3273 N N . GLY A 1 421 ? 12.544 -13.384 -6.939 1.00 96.38 421 GLY A N 1
ATOM 3274 C CA . GLY A 1 421 ? 13.462 -14.520 -6.791 1.00 96.38 421 GLY A CA 1
ATOM 3275 C C . GLY A 1 421 ? 13.564 -15.398 -8.046 1.00 96.38 421 GLY A C 1
ATOM 3276 O O . GLY A 1 421 ? 14.665 -15.811 -8.426 1.00 96.38 421 GLY A O 1
ATOM 3277 N N . GLU A 1 422 ? 12.444 -15.616 -8.741 1.00 97.75 422 GLU A N 1
ATOM 3278 C CA . GLU A 1 422 ? 12.411 -16.287 -10.045 1.00 97.75 422 GLU A CA 1
ATOM 3279 C C . GLU A 1 422 ? 13.107 -15.446 -11.132 1.00 97.75 422 GLU A C 1
ATOM 3281 O O . GLU A 1 422 ? 13.974 -15.960 -11.841 1.00 97.75 422 GLU A O 1
ATOM 3286 N N . MET A 1 423 ? 12.811 -14.142 -11.222 1.00 97.56 423 MET A N 1
ATOM 3287 C CA . MET A 1 423 ? 13.462 -13.222 -12.166 1.00 97.56 423 MET A CA 1
ATOM 3288 C C . MET A 1 423 ? 14.987 -13.181 -11.973 1.00 97.56 423 MET A C 1
ATOM 3290 O O . MET A 1 423 ? 15.734 -13.286 -12.945 1.00 97.56 423 MET A O 1
ATOM 3294 N N . ILE A 1 424 ? 15.469 -13.047 -10.732 1.00 95.00 424 ILE A N 1
ATOM 3295 C CA . ILE A 1 424 ? 16.907 -13.007 -10.420 1.00 95.00 424 ILE A CA 1
ATOM 3296 C C . ILE A 1 424 ? 17.561 -14.344 -10.788 1.00 95.00 424 ILE A C 1
ATOM 3298 O O . ILE A 1 424 ? 18.612 -14.357 -11.431 1.00 95.00 424 ILE A O 1
ATOM 3302 N N . SER A 1 425 ? 16.920 -15.470 -10.453 1.00 95.19 425 SER A N 1
ATOM 3303 C CA . SER A 1 425 ? 17.398 -16.802 -10.842 1.00 95.19 425 SER A CA 1
ATOM 3304 C C . SER A 1 425 ? 17.489 -16.944 -12.364 1.00 95.19 425 SER A C 1
ATOM 3306 O O . SER A 1 425 ? 18.493 -17.437 -12.882 1.00 95.19 425 SER A O 1
ATOM 3308 N N . TYR A 1 426 ? 16.487 -16.460 -13.105 1.00 95.75 426 TYR A N 1
ATOM 3309 C CA . TYR A 1 426 ? 16.514 -16.443 -14.566 1.00 95.75 426 TYR A CA 1
ATOM 3310 C C . TYR A 1 426 ? 17.672 -15.590 -15.107 1.00 95.75 426 TYR A C 1
ATOM 3312 O O . TYR A 1 426 ? 18.417 -16.058 -15.972 1.00 95.75 426 TYR A O 1
ATOM 3320 N N . LEU A 1 427 ? 17.865 -14.371 -14.594 1.00 94.12 427 LEU A N 1
ATOM 3321 C CA . LEU A 1 427 ? 18.927 -13.460 -15.040 1.00 94.12 427 LEU A CA 1
ATOM 3322 C C . LEU A 1 427 ? 20.334 -14.006 -14.754 1.00 94.12 427 LEU A C 1
ATOM 3324 O O . LEU A 1 427 ? 21.229 -13.838 -15.586 1.00 94.12 427 LEU A O 1
ATOM 3328 N N . ALA A 1 428 ? 20.515 -14.760 -13.666 1.00 91.56 428 ALA A N 1
ATOM 3329 C CA . ALA A 1 428 ? 21.761 -15.468 -13.384 1.00 91.56 428 ALA A CA 1
ATOM 3330 C C . ALA A 1 428 ? 22.118 -16.489 -14.485 1.00 91.56 428 ALA A C 1
ATOM 3332 O O . ALA A 1 428 ? 23.283 -16.592 -14.863 1.00 91.56 428 ALA A O 1
ATOM 3333 N N . THR A 1 429 ? 21.135 -17.166 -15.102 1.00 93.12 429 THR A N 1
ATOM 3334 C CA . THR A 1 429 ? 21.381 -18.045 -16.274 1.00 93.12 429 THR A CA 1
ATOM 3335 C C . THR A 1 429 ? 21.780 -17.293 -17.549 1.00 93.12 429 THR A C 1
ATOM 3337 O O . THR A 1 429 ? 22.194 -17.908 -18.532 1.00 93.12 429 THR A O 1
ATOM 3340 N N . LYS A 1 430 ? 21.639 -15.962 -17.552 1.00 91.12 430 LYS A N 1
ATOM 3341 C CA . LYS A 1 430 ? 22.079 -15.051 -18.618 1.00 91.12 430 LYS A CA 1
ATOM 3342 C C . LYS A 1 430 ? 23.338 -14.269 -18.238 1.00 91.12 430 LYS A C 1
ATOM 3344 O O . LYS A 1 430 ? 23.731 -13.385 -18.992 1.00 91.12 430 LYS A O 1
ATOM 3349 N N . SER A 1 431 ? 23.948 -14.577 -17.089 1.00 89.94 431 SER A N 1
ATOM 3350 C CA . SER A 1 431 ? 25.089 -13.847 -16.521 1.00 89.94 431 SER A CA 1
ATOM 3351 C C . SER A 1 431 ? 24.845 -12.333 -16.406 1.00 89.94 431 SER A C 1
ATOM 3353 O O . SER A 1 431 ? 25.773 -11.542 -16.566 1.00 89.94 431 SER A O 1
ATOM 3355 N N . SER A 1 432 ? 23.593 -11.932 -16.153 1.00 90.31 432 SER A N 1
ATOM 3356 C CA . SER A 1 432 ? 23.152 -10.533 -16.117 1.00 90.31 432 SER A CA 1
ATOM 3357 C C . SER A 1 432 ? 22.677 -10.139 -14.718 1.00 90.31 432 SER A C 1
ATOM 3359 O O . SER A 1 432 ? 22.016 -10.920 -14.033 1.00 90.31 432 SER A O 1
ATOM 3361 N N . SER A 1 433 ? 23.002 -8.922 -14.284 1.00 90.56 433 SER A N 1
ATOM 3362 C CA . SER A 1 433 ? 22.535 -8.341 -13.022 1.00 90.56 433 SER A CA 1
ATOM 3363 C C . SER A 1 433 ? 21.228 -7.566 -13.185 1.00 90.56 433 SER A C 1
ATOM 3365 O O . SER A 1 433 ? 20.876 -7.133 -14.281 1.00 90.56 433 SER A O 1
ATOM 3367 N N . LEU A 1 434 ? 20.532 -7.294 -12.074 1.00 91.62 434 LEU A N 1
ATOM 3368 C CA . LEU A 1 434 ? 19.367 -6.397 -12.077 1.00 91.62 434 LEU A CA 1
ATOM 3369 C C . LEU A 1 434 ? 19.713 -4.996 -12.609 1.00 91.62 434 LEU A C 1
ATOM 3371 O O . LEU A 1 434 ? 18.918 -4.408 -13.334 1.00 91.62 434 LEU A O 1
ATOM 3375 N N . SER A 1 435 ? 20.913 -4.479 -12.318 1.00 92.44 435 SER A N 1
ATOM 3376 C CA . SER A 1 435 ? 21.368 -3.189 -12.856 1.00 92.44 435 SER A CA 1
ATOM 3377 C C . SER A 1 435 ? 21.584 -3.245 -14.370 1.00 92.44 435 SER A C 1
ATOM 3379 O O . SER A 1 435 ? 21.193 -2.312 -15.062 1.00 92.44 435 SER A O 1
ATOM 3381 N N . GLN A 1 436 ? 22.162 -4.331 -14.894 1.00 93.31 436 GLN A N 1
ATOM 3382 C CA . GLN A 1 436 ? 22.337 -4.524 -16.339 1.00 93.31 436 GLN A CA 1
ATOM 3383 C C . GLN A 1 436 ? 20.991 -4.712 -17.049 1.00 93.31 436 GLN A C 1
ATOM 3385 O O . GLN A 1 436 ? 20.762 -4.104 -18.090 1.00 93.31 436 GLN A O 1
ATOM 3390 N N . GLN A 1 437 ? 20.072 -5.488 -16.466 1.00 95.81 437 GLN A N 1
ATOM 3391 C CA . GLN A 1 437 ? 18.732 -5.681 -17.017 1.00 95.81 437 GLN A CA 1
ATOM 3392 C C . GLN A 1 437 ? 17.900 -4.390 -16.994 1.00 95.81 437 GLN A C 1
ATOM 3394 O O . GLN A 1 437 ? 17.170 -4.128 -17.947 1.00 95.81 437 GLN A O 1
ATOM 3399 N N . LEU A 1 438 ? 18.031 -3.561 -15.954 1.00 95.56 438 LEU A N 1
ATOM 3400 C CA . LEU A 1 438 ? 17.405 -2.238 -15.897 1.00 95.56 438 LEU A CA 1
ATOM 3401 C C . LEU A 1 438 ? 17.968 -1.302 -16.977 1.00 95.56 438 LEU A C 1
ATOM 3403 O O . LEU A 1 438 ? 17.194 -0.638 -17.661 1.00 95.56 438 LEU A O 1
ATOM 3407 N N . THR A 1 439 ? 19.291 -1.286 -17.182 1.00 94.62 439 THR A N 1
ATOM 3408 C CA . THR A 1 439 ? 19.904 -0.541 -18.293 1.00 94.62 439 THR A CA 1
ATOM 3409 C C . THR A 1 439 ? 19.368 -1.023 -19.639 1.00 94.62 439 THR A C 1
ATOM 3411 O O . THR A 1 439 ? 18.946 -0.193 -20.434 1.00 94.62 439 THR A O 1
ATOM 3414 N N . ALA A 1 440 ? 19.282 -2.337 -19.866 1.00 96.25 440 ALA A N 1
ATOM 3415 C CA . ALA A 1 440 ? 18.727 -2.895 -21.099 1.00 96.25 440 ALA A CA 1
ATOM 3416 C C . ALA A 1 440 ? 17.246 -2.517 -21.308 1.00 96.25 440 ALA A C 1
ATOM 3418 O O . ALA A 1 440 ? 16.844 -2.228 -22.430 1.00 96.25 440 ALA A O 1
ATOM 3419 N N . ILE A 1 441 ? 16.436 -2.454 -20.241 1.00 97.44 441 ILE A N 1
ATOM 3420 C CA . ILE A 1 441 ? 15.058 -1.932 -20.298 1.00 97.44 441 ILE A CA 1
ATOM 3421 C C . ILE A 1 441 ? 15.068 -0.451 -20.718 1.00 97.44 441 ILE A C 1
ATOM 3423 O O . ILE A 1 441 ? 14.310 -0.061 -21.602 1.00 97.44 441 ILE A O 1
ATOM 3427 N N . TYR A 1 442 ? 15.939 0.384 -20.151 1.00 96.06 442 TYR A N 1
ATOM 3428 C CA . TYR A 1 442 ? 15.991 1.800 -20.529 1.00 96.06 442 TYR A CA 1
ATOM 3429 C C . TYR A 1 442 ? 16.552 2.053 -21.937 1.00 96.06 442 TYR A C 1
ATOM 3431 O O . TYR A 1 442 ? 16.061 2.932 -22.644 1.00 96.06 442 TYR A O 1
ATOM 3439 N N . GLU A 1 443 ? 17.515 1.256 -22.394 1.00 95.50 443 GLU A N 1
ATOM 3440 C CA . GLU A 1 443 ? 17.966 1.253 -23.791 1.00 95.50 443 GLU A CA 1
ATOM 3441 C C . GLU A 1 443 ? 16.838 0.822 -24.741 1.00 95.50 443 GLU A C 1
ATOM 3443 O O . GLU A 1 443 ? 16.706 1.364 -25.840 1.00 95.50 443 GLU A O 1
ATOM 3448 N N . GLU A 1 444 ? 15.999 -0.126 -24.311 1.00 96.19 444 GLU A N 1
ATOM 3449 C CA . GLU A 1 444 ? 14.939 -0.710 -25.125 1.00 96.19 444 GLU A CA 1
ATOM 3450 C C . GLU A 1 444 ? 13.672 0.165 -25.242 1.00 96.19 444 GLU A C 1
ATOM 3452 O O . GLU A 1 444 ? 13.072 0.217 -26.327 1.00 96.19 444 GLU A O 1
ATOM 3457 N N . TYR A 1 445 ? 13.250 0.811 -24.147 1.00 94.50 445 TYR A N 1
ATOM 3458 C CA . TYR A 1 445 ? 11.968 1.529 -24.029 1.00 94.50 445 TYR A CA 1
ATOM 3459 C C . TYR A 1 445 ? 12.112 3.038 -23.762 1.00 94.50 445 TYR A C 1
ATOM 3461 O O . TYR A 1 445 ? 11.164 3.784 -24.002 1.00 94.50 445 TYR A O 1
ATOM 3469 N N . GLY A 1 446 ? 13.289 3.504 -23.335 1.00 92.88 446 GLY A N 1
ATOM 3470 C CA . GLY A 1 446 ? 13.567 4.893 -22.958 1.00 92.88 446 GLY A CA 1
ATOM 3471 C C . GLY A 1 446 ? 14.014 5.015 -21.500 1.00 92.88 446 GLY A C 1
ATOM 3472 O O . GLY A 1 446 ? 13.697 4.169 -20.665 1.00 92.88 446 GLY A O 1
ATOM 3473 N N . TYR A 1 447 ? 14.753 6.075 -21.179 1.00 92.81 447 TYR A N 1
ATOM 3474 C CA . TYR A 1 447 ? 15.241 6.325 -19.823 1.00 92.81 447 TYR A CA 1
ATOM 3475 C C . TYR A 1 447 ? 14.189 7.059 -18.997 1.00 92.81 447 TYR A C 1
ATOM 3477 O O . TYR A 1 447 ? 13.682 8.106 -19.400 1.00 92.81 447 TYR A O 1
ATOM 3485 N N . HIS A 1 448 ? 13.911 6.520 -17.813 1.00 94.38 448 HIS A N 1
ATOM 3486 C CA . HIS A 1 448 ? 12.987 7.086 -16.838 1.00 94.38 448 HIS A CA 1
ATOM 3487 C C . HIS A 1 448 ? 13.743 7.336 -15.533 1.00 94.38 448 HIS A C 1
ATOM 3489 O O . HIS A 1 448 ? 13.929 6.424 -14.730 1.00 94.38 448 HIS A O 1
ATOM 3495 N N . ILE A 1 449 ? 14.228 8.563 -15.345 1.00 94.19 449 ILE A N 1
ATOM 3496 C CA . ILE A 1 449 ? 14.997 8.960 -14.158 1.00 94.19 449 ILE A CA 1
ATOM 3497 C C . ILE A 1 449 ? 14.063 9.730 -13.225 1.00 94.19 449 ILE A C 1
ATOM 3499 O O . ILE A 1 449 ? 13.413 10.664 -13.682 1.00 94.19 449 ILE A O 1
ATOM 3503 N N . SER A 1 450 ? 13.989 9.369 -11.939 1.00 94.56 450 SER A N 1
ATOM 3504 C CA . SER A 1 450 ? 13.098 10.027 -10.966 1.00 94.56 450 SER A CA 1
ATOM 3505 C C . SER A 1 450 ? 13.807 10.516 -9.702 1.00 94.56 450 SER A C 1
ATOM 3507 O O . SER A 1 450 ? 14.717 9.842 -9.217 1.00 94.56 450 SER A O 1
ATOM 3509 N N . LYS A 1 451 ? 13.350 11.643 -9.137 1.00 93.25 451 LYS A N 1
ATOM 3510 C CA . LYS A 1 451 ? 13.862 12.243 -7.892 1.00 93.25 451 LYS A CA 1
ATOM 3511 C C . LYS A 1 451 ? 12.688 12.736 -7.034 1.00 93.25 451 LYS A C 1
ATOM 3513 O O . LYS A 1 451 ? 12.159 13.827 -7.221 1.00 93.25 451 LYS A O 1
ATOM 3518 N N . ASN A 1 452 ? 12.279 11.906 -6.079 1.00 92.25 452 ASN A N 1
ATOM 3519 C CA . ASN A 1 452 ? 11.104 12.145 -5.238 1.00 92.25 452 ASN A CA 1
ATOM 3520 C C . ASN A 1 452 ? 11.546 12.571 -3.831 1.00 92.25 452 ASN A C 1
ATOM 3522 O O . ASN A 1 452 ? 12.502 12.015 -3.290 1.00 92.25 452 ASN A O 1
ATOM 3526 N N . SER A 1 453 ? 10.864 13.545 -3.227 1.00 91.19 453 SER A N 1
ATOM 3527 C CA . SER A 1 453 ? 11.126 13.962 -1.841 1.00 91.19 453 SER A CA 1
ATOM 3528 C C . SER A 1 453 ? 9.921 14.689 -1.236 1.00 91.19 453 SER A C 1
ATOM 3530 O O . SER A 1 453 ? 8.830 14.722 -1.810 1.00 91.19 453 SER A O 1
ATOM 3532 N N . TYR A 1 454 ? 10.090 15.251 -0.043 1.00 92.00 454 TYR A N 1
ATOM 3533 C CA . TYR A 1 454 ? 9.054 16.004 0.651 1.00 92.00 454 TYR A CA 1
ATOM 3534 C C . TYR A 1 454 ? 9.625 17.085 1.565 1.00 92.00 454 TYR A C 1
ATOM 3536 O O . TYR A 1 454 ? 10.754 16.994 2.046 1.00 92.00 454 TYR A O 1
ATOM 3544 N N . PHE A 1 455 ? 8.771 18.056 1.870 1.00 93.56 455 PHE A N 1
ATOM 3545 C CA . PHE A 1 455 ? 8.922 18.970 2.993 1.00 93.56 455 PHE A CA 1
ATOM 3546 C C . PHE A 1 455 ? 7.910 18.630 4.086 1.00 93.56 455 PHE A C 1
ATOM 3548 O O . PHE A 1 455 ? 6.819 18.133 3.793 1.00 93.56 455 PHE A O 1
ATOM 3555 N N . ILE A 1 456 ? 8.254 18.915 5.339 1.00 90.88 456 ILE A N 1
ATOM 3556 C CA . ILE A 1 456 ? 7.332 18.865 6.474 1.00 90.88 456 ILE A CA 1
ATOM 3557 C C . ILE A 1 456 ? 6.712 20.261 6.638 1.00 90.88 456 ILE A C 1
ATOM 3559 O O . ILE A 1 456 ? 7.418 21.271 6.680 1.00 90.88 456 ILE A O 1
ATOM 3563 N N . CYS A 1 457 ? 5.384 20.312 6.712 1.00 91.12 457 CYS A N 1
ATOM 3564 C CA . CYS A 1 457 ? 4.605 21.524 6.935 1.00 91.12 457 CYS A CA 1
ATOM 3565 C C . CYS A 1 457 ? 3.437 21.193 7.870 1.00 91.12 457 CYS A C 1
ATOM 3567 O O . CYS A 1 457 ? 2.532 20.445 7.507 1.00 91.12 457 CYS A O 1
ATOM 3569 N N . HIS A 1 458 ? 3.480 21.733 9.089 1.00 86.31 458 HIS A N 1
ATOM 3570 C CA . HIS A 1 458 ? 2.420 21.558 10.089 1.00 86.31 458 HIS A CA 1
ATOM 3571 C C . HIS A 1 458 ? 1.265 22.558 9.921 1.00 86.31 458 HIS A C 1
ATOM 3573 O O . HIS A 1 458 ? 0.221 22.394 10.545 1.00 86.31 458 HIS A O 1
ATOM 3579 N N . ASP A 1 459 ? 1.453 23.581 9.087 1.00 87.12 459 ASP A N 1
ATOM 3580 C CA . ASP A 1 459 ? 0.501 24.663 8.866 1.00 87.12 459 ASP A CA 1
ATOM 3581 C C . ASP A 1 459 ? -0.331 24.393 7.596 1.00 87.12 459 ASP A C 1
ATOM 3583 O O . ASP A 1 459 ? 0.170 24.369 6.463 1.00 87.12 459 ASP A O 1
ATOM 3587 N N . GLN A 1 460 ? -1.629 24.151 7.793 1.00 85.12 460 GLN A N 1
ATOM 3588 C CA . GLN A 1 460 ? -2.555 23.872 6.696 1.00 85.12 460 GLN A CA 1
ATOM 3589 C C . GLN A 1 460 ? -2.883 25.116 5.861 1.00 85.12 460 GLN A C 1
ATOM 3591 O O . GLN A 1 460 ? -3.189 24.971 4.677 1.00 85.12 460 GLN A O 1
ATOM 3596 N N . ASP A 1 461 ? -2.803 26.319 6.434 1.00 88.62 461 ASP A N 1
ATOM 3597 C CA . ASP A 1 461 ? -3.092 27.572 5.736 1.00 88.62 461 ASP A CA 1
ATOM 3598 C C . ASP A 1 461 ? -1.911 27.979 4.846 1.00 88.62 461 ASP A C 1
ATOM 3600 O O . ASP A 1 461 ? -2.126 28.366 3.695 1.00 88.62 461 ASP A O 1
ATOM 3604 N N . VAL A 1 462 ? -0.666 27.776 5.299 1.00 92.38 462 VAL A N 1
ATOM 3605 C CA . VAL A 1 462 ? 0.540 27.854 4.448 1.00 92.38 462 VAL A CA 1
ATOM 3606 C C . VAL A 1 462 ? 0.427 26.877 3.280 1.00 92.38 462 VAL A C 1
ATOM 3608 O O . VAL A 1 462 ? 0.623 27.256 2.123 1.00 92.38 462 VAL A O 1
ATOM 3611 N N . THR A 1 463 ? 0.053 25.627 3.564 1.00 90.69 463 THR A N 1
ATOM 3612 C CA . THR A 1 463 ? -0.094 24.599 2.529 1.00 90.69 463 THR A CA 1
ATOM 3613 C C . THR A 1 463 ? -1.191 24.974 1.522 1.00 90.69 463 THR A C 1
ATOM 3615 O O . THR A 1 463 ? -0.962 24.918 0.311 1.00 90.69 463 THR A O 1
ATOM 3618 N N . ARG A 1 464 ? -2.361 25.433 1.992 1.00 90.06 464 ARG A N 1
ATOM 3619 C CA . ARG A 1 464 ? -3.456 25.917 1.133 1.00 90.06 464 ARG A CA 1
ATOM 3620 C C . ARG A 1 464 ? -2.994 27.080 0.251 1.00 90.06 464 ARG A C 1
ATOM 3622 O O . ARG A 1 464 ? -3.154 27.008 -0.967 1.00 90.06 464 ARG A O 1
ATOM 3629 N N . SER A 1 465 ? -2.350 28.082 0.851 1.00 92.12 465 SER A N 1
ATOM 3630 C CA . SER A 1 465 ? -1.853 29.290 0.178 1.00 92.12 465 SER A CA 1
ATOM 3631 C C . SER A 1 465 ? -0.820 28.978 -0.908 1.00 92.12 465 SER A C 1
ATOM 3633 O O . SER A 1 465 ? -0.858 29.573 -1.983 1.00 92.12 465 SER A O 1
ATOM 3635 N N . LEU A 1 466 ? 0.073 28.009 -0.673 1.00 93.38 466 LEU A N 1
ATOM 3636 C CA . LEU A 1 466 ? 1.052 27.543 -1.661 1.00 93.38 466 LEU A CA 1
ATOM 3637 C C . LEU A 1 466 ? 0.354 26.966 -2.902 1.00 93.38 466 LEU A C 1
ATOM 3639 O O . LEU A 1 466 ? 0.646 27.376 -4.027 1.00 93.38 466 LEU A O 1
ATOM 3643 N N . PHE A 1 467 ? -0.607 26.055 -2.715 1.00 92.44 467 PHE A N 1
ATOM 3644 C CA . PHE A 1 467 ? -1.361 25.484 -3.835 1.00 92.44 467 PHE A CA 1
ATOM 3645 C C . PHE A 1 467 ? -2.266 26.520 -4.519 1.00 92.44 467 PHE A C 1
ATOM 3647 O O . PHE A 1 467 ? -2.393 26.498 -5.740 1.00 92.44 467 PHE A O 1
ATOM 3654 N N . GLU A 1 468 ? -2.881 27.442 -3.779 1.00 91.38 468 GLU A N 1
ATOM 3655 C CA . GLU A 1 468 ? -3.691 28.526 -4.350 1.00 91.38 468 GLU A CA 1
ATOM 3656 C C . GLU A 1 468 ? -2.853 29.508 -5.173 1.00 91.38 468 GLU A C 1
ATOM 3658 O O . GLU A 1 468 ? -3.265 29.851 -6.278 1.00 91.38 468 GLU A O 1
ATOM 3663 N N . ARG A 1 469 ? -1.644 29.872 -4.725 1.00 92.69 469 ARG A N 1
ATOM 3664 C CA . ARG A 1 469 ? -0.689 30.684 -5.502 1.00 92.69 469 ARG A CA 1
ATOM 3665 C C . ARG A 1 469 ? -0.303 30.027 -6.831 1.00 92.69 469 ARG A C 1
ATOM 3667 O O . ARG A 1 469 ? -0.101 30.730 -7.818 1.00 92.69 469 ARG A O 1
ATOM 3674 N N . LEU A 1 470 ? -0.192 28.698 -6.869 1.00 91.75 470 LEU A N 1
ATOM 3675 C CA . LEU A 1 470 ? 0.122 27.956 -8.097 1.00 91.75 470 LEU A CA 1
ATOM 3676 C C . LEU A 1 470 ? -1.081 27.784 -9.037 1.00 91.75 470 LEU A C 1
ATOM 3678 O O . LEU A 1 470 ? -0.865 27.605 -10.232 1.00 91.75 470 LEU A O 1
ATOM 3682 N N . ARG A 1 471 ? -2.321 27.837 -8.524 1.00 90.69 471 ARG A N 1
ATOM 3683 C CA . ARG A 1 471 ? -3.556 27.830 -9.338 1.00 90.69 471 ARG A CA 1
ATOM 3684 C C . ARG A 1 471 ? -4.020 29.225 -9.769 1.00 90.69 471 ARG A C 1
ATOM 3686 O O . ARG A 1 471 ? -4.816 29.321 -10.694 1.00 90.69 471 ARG A O 1
ATOM 3693 N N . ASN A 1 472 ? -3.583 30.271 -9.068 1.00 90.81 472 ASN A N 1
ATOM 3694 C CA . ASN A 1 472 ? -3.951 31.668 -9.304 1.00 90.81 472 ASN A CA 1
ATOM 3695 C C . ASN A 1 472 ? -2.689 32.521 -9.537 1.00 90.81 472 ASN A C 1
ATOM 3697 O O . ASN A 1 472 ? -2.403 33.495 -8.830 1.00 90.81 472 ASN A O 1
ATOM 3701 N N . TYR A 1 473 ? -1.863 32.075 -10.480 1.00 89.75 473 TYR A N 1
ATOM 3702 C CA . TYR A 1 473 ? -0.534 32.614 -10.721 1.00 89.75 473 TYR A CA 1
ATOM 3703 C C . TYR A 1 473 ? -0.591 34.060 -11.232 1.00 89.75 473 TYR A C 1
ATOM 3705 O O . TYR A 1 473 ? -1.441 34.427 -12.048 1.00 89.75 473 TYR A O 1
ATOM 3713 N N . SER A 1 474 ? 0.316 34.899 -10.724 1.00 87.69 474 SER A N 1
ATOM 3714 C CA . SER A 1 474 ? 0.339 36.351 -10.974 1.00 87.69 474 SER A CA 1
ATOM 3715 C C . SER A 1 474 ? -0.978 37.078 -10.636 1.00 87.69 474 SER A C 1
ATOM 3717 O O . SER A 1 474 ? -1.268 38.124 -11.209 1.00 87.69 474 SER A O 1
ATOM 3719 N N . GLY A 1 475 ? -1.784 36.539 -9.710 1.00 84.50 475 GLY A N 1
ATOM 3720 C CA . GLY A 1 475 ? -3.041 37.151 -9.256 1.00 84.50 475 GLY A CA 1
ATOM 3721 C C . GLY A 1 475 ? -4.219 37.003 -10.225 1.00 84.50 475 GLY A C 1
ATOM 3722 O O . GLY A 1 475 ? -5.314 37.479 -9.931 1.00 84.50 475 GLY A O 1
ATOM 3723 N N . GLN A 1 476 ? -4.027 36.333 -11.362 1.00 86.00 476 GLN A N 1
ATOM 3724 C CA . GLN A 1 476 ? -5.123 35.922 -12.237 1.00 86.00 476 GLN A CA 1
ATOM 3725 C C . GLN A 1 476 ? -5.745 34.631 -11.688 1.00 86.00 476 GLN A C 1
ATOM 3727 O O . GLN A 1 476 ? -5.074 33.849 -11.024 1.00 86.00 476 GLN A O 1
ATOM 3732 N N . LYS A 1 477 ? -7.044 34.413 -11.907 1.00 85.31 477 LYS A N 1
ATOM 3733 C CA . LYS A 1 477 ? -7.737 33.213 -11.416 1.00 85.31 477 LYS A CA 1
ATOM 3734 C C . LYS A 1 477 ? -7.585 32.056 -12.404 1.00 85.31 477 LYS A C 1
ATOM 3736 O O . LYS A 1 477 ? -7.736 32.269 -13.604 1.00 85.31 477 LYS A O 1
ATOM 3741 N N . ASP A 1 478 ? -7.363 30.843 -11.892 1.00 82.44 478 ASP A N 1
ATOM 3742 C CA . ASP A 1 478 ? -7.201 29.611 -12.686 1.00 82.44 478 ASP A CA 1
ATOM 3743 C C . ASP A 1 478 ? -6.038 29.679 -13.717 1.00 82.44 478 ASP A C 1
ATOM 3745 O O . ASP A 1 478 ? -5.975 28.889 -14.664 1.00 82.44 478 ASP A O 1
ATOM 3749 N N . SER A 1 479 ? -5.086 30.602 -13.521 1.00 88.19 479 SER A N 1
ATOM 3750 C CA . SER A 1 479 ? -3.824 30.708 -14.258 1.00 88.19 479 SER A CA 1
ATOM 3751 C C . SER A 1 479 ? -2.726 29.901 -13.559 1.00 88.19 479 SER A C 1
ATOM 3753 O O . SER A 1 479 ? -2.472 30.047 -12.364 1.00 88.19 479 SER A O 1
ATOM 3755 N N . TYR A 1 480 ? -2.014 29.073 -14.317 1.00 90.81 480 TYR A N 1
ATOM 3756 C CA . TYR A 1 480 ? -0.868 28.313 -13.816 1.00 90.81 480 TYR A CA 1
ATOM 3757 C C . TYR A 1 480 ? 0.448 28.899 -14.356 1.00 90.81 480 TYR A C 1
ATOM 3759 O O . TYR A 1 480 ? 0.437 29.530 -15.418 1.00 90.81 480 TYR A O 1
ATOM 3767 N N . PRO A 1 481 ? 1.593 28.681 -13.678 1.00 91.62 481 PRO A N 1
ATOM 3768 C CA . PRO A 1 481 ? 2.901 29.051 -14.208 1.00 91.62 481 PRO A CA 1
ATOM 3769 C C . PRO A 1 481 ? 3.142 28.476 -15.612 1.00 91.62 481 PRO A C 1
ATOM 3771 O O . PRO A 1 481 ? 2.919 27.290 -15.855 1.00 91.62 481 PRO A O 1
ATOM 3774 N N . THR A 1 482 ? 3.658 29.302 -16.524 1.00 92.19 482 THR A N 1
ATOM 3775 C CA . THR A 1 482 ? 4.106 28.876 -17.866 1.00 92.19 482 THR A CA 1
ATOM 3776 C C . THR A 1 482 ? 5.596 28.519 -17.909 1.00 92.19 482 THR A C 1
ATOM 3778 O O . THR A 1 482 ? 6.066 27.925 -18.881 1.00 92.19 482 THR A O 1
ATOM 3781 N N . LYS A 1 483 ? 6.346 28.851 -16.850 1.00 93.75 483 LYS A N 1
ATOM 3782 C CA . LYS A 1 483 ? 7.761 28.513 -16.650 1.00 93.75 483 LYS A CA 1
ATOM 3783 C C . LYS A 1 483 ? 8.052 28.207 -15.177 1.00 93.75 483 LYS A C 1
ATOM 3785 O O . LYS A 1 483 ? 7.302 28.622 -14.295 1.00 93.75 483 LYS A O 1
ATOM 3790 N N . CYS A 1 484 ? 9.157 27.513 -14.929 1.00 94.00 484 CYS A N 1
ATOM 3791 C CA . CYS A 1 484 ? 9.758 27.291 -13.616 1.00 94.00 484 CYS A CA 1
ATOM 3792 C C . CYS A 1 484 ? 11.280 27.438 -13.774 1.00 94.00 484 CYS A C 1
ATOM 3794 O O . CYS A 1 484 ? 11.907 26.604 -14.429 1.00 94.00 484 CYS A O 1
ATOM 3796 N N . GLY A 1 485 ? 11.864 28.539 -13.292 1.00 92.12 485 GLY A N 1
ATOM 3797 C CA . GLY A 1 485 ? 13.232 28.917 -13.662 1.00 92.12 485 GLY A CA 1
ATOM 3798 C C . GLY A 1 485 ? 13.404 28.996 -15.189 1.00 92.12 485 GLY A C 1
ATOM 3799 O O . GLY A 1 485 ? 12.618 29.641 -15.887 1.00 92.12 485 GLY A O 1
ATOM 3800 N N . CYS A 1 486 ? 14.407 28.296 -15.726 1.00 90.75 486 CYS A N 1
ATOM 3801 C CA . CYS A 1 486 ? 14.639 28.176 -17.170 1.00 90.75 486 CYS A CA 1
ATOM 3802 C C . CYS A 1 486 ? 13.696 27.182 -17.887 1.00 90.75 486 CYS A C 1
ATOM 3804 O O . CYS A 1 486 ? 13.584 27.224 -19.115 1.00 90.75 486 CYS A O 1
ATOM 3806 N N . PHE A 1 487 ? 12.991 26.310 -17.159 1.00 93.06 487 PHE A N 1
ATOM 3807 C CA . PHE A 1 487 ? 12.172 25.248 -17.744 1.00 93.06 487 PHE A CA 1
ATOM 3808 C C . PHE A 1 487 ? 10.802 25.771 -18.185 1.00 93.06 487 PHE A C 1
ATOM 3810 O O . PHE A 1 487 ? 10.063 26.373 -17.405 1.00 93.06 487 PHE A O 1
ATOM 3817 N N . SER A 1 488 ? 10.433 25.512 -19.441 1.00 91.88 488 SER A N 1
ATOM 3818 C CA . SER A 1 488 ? 9.122 25.893 -19.984 1.00 91.88 488 SER A CA 1
ATOM 3819 C C . SER A 1 488 ? 8.086 24.795 -19.753 1.00 91.88 488 SER A C 1
ATOM 3821 O O . SER A 1 488 ? 8.351 23.615 -19.991 1.00 91.88 488 SER A O 1
ATOM 3823 N N . ILE A 1 489 ? 6.893 25.184 -19.307 1.00 89.81 489 ILE A N 1
ATOM 3824 C CA . ILE A 1 489 ? 5.787 24.274 -18.998 1.00 89.81 489 ILE A CA 1
ATOM 3825 C C . ILE A 1 489 ? 4.918 24.112 -20.245 1.00 89.81 489 ILE A C 1
ATOM 3827 O O . ILE A 1 489 ? 4.520 25.087 -20.878 1.00 89.81 489 ILE A O 1
ATOM 3831 N N . SER A 1 490 ? 4.653 22.862 -20.617 1.00 76.94 490 SER A N 1
ATOM 3832 C CA . SER A 1 490 ? 3.900 22.478 -21.814 1.00 76.94 490 SER A CA 1
ATOM 3833 C C . SER A 1 490 ? 2.468 22.039 -21.507 1.00 76.94 490 SER A C 1
ATOM 3835 O O . SER A 1 490 ? 1.594 22.182 -22.359 1.00 76.94 490 SER A O 1
ATOM 3837 N N . ALA A 1 491 ? 2.210 21.524 -20.301 1.00 69.69 491 ALA A N 1
ATOM 3838 C CA . ALA A 1 491 ? 0.873 21.181 -19.827 1.00 69.69 491 ALA A CA 1
ATOM 3839 C C . ALA A 1 491 ? 0.796 21.207 -18.295 1.00 69.69 491 ALA A C 1
ATOM 3841 O O . ALA A 1 491 ? 1.781 20.927 -17.607 1.00 69.69 491 ALA A O 1
ATOM 3842 N N . VAL A 1 492 ? -0.401 21.476 -17.770 1.00 76.56 492 VAL A N 1
ATOM 3843 C CA . VAL A 1 492 ? -0.710 21.392 -16.338 1.00 76.56 492 VAL A CA 1
ATOM 3844 C C . VAL A 1 492 ? -1.984 20.578 -16.143 1.00 76.56 492 VAL A C 1
ATOM 3846 O O . VAL A 1 492 ? -2.976 20.792 -16.838 1.00 76.56 492 VAL A O 1
ATOM 3849 N N . LEU A 1 493 ? -1.945 19.629 -15.210 1.00 74.00 493 LEU A N 1
ATOM 3850 C CA . LEU A 1 493 ? -3.036 18.706 -14.905 1.00 74.00 493 LEU A CA 1
ATOM 3851 C C . LEU A 1 493 ? -3.312 18.711 -13.390 1.00 74.00 493 LEU A C 1
ATOM 3853 O O . LEU A 1 493 ? -2.597 18.043 -12.633 1.00 74.00 493 LEU A O 1
ATOM 3857 N N . PRO A 1 494 ? -4.331 19.448 -12.913 1.00 64.69 494 PRO A N 1
ATOM 3858 C CA . PRO A 1 494 ? -4.882 19.246 -11.579 1.00 64.69 494 PRO A CA 1
ATOM 3859 C C . PRO A 1 494 ? -5.748 17.978 -11.570 1.00 64.69 494 PRO A C 1
ATOM 3861 O O . PRO A 1 494 ? -6.610 17.803 -12.429 1.00 64.69 494 PRO A O 1
ATOM 3864 N N . THR A 1 495 ? -5.558 17.096 -10.586 1.00 58.78 495 THR A N 1
ATOM 3865 C CA . THR A 1 495 ? -6.396 15.885 -10.435 1.00 58.78 495 THR A CA 1
ATOM 3866 C C . THR A 1 495 ? -7.829 16.240 -10.023 1.00 58.78 495 THR A C 1
ATOM 3868 O O . THR A 1 495 ? -8.788 15.611 -10.456 1.00 58.78 495 THR A O 1
ATOM 3871 N N . SER A 1 496 ? -7.975 17.295 -9.224 1.00 65.81 496 SER A N 1
ATOM 3872 C CA . SER A 1 496 ? -9.224 17.991 -8.923 1.00 65.81 496 SER A CA 1
ATOM 3873 C C . SER A 1 496 ? -8.902 19.435 -8.522 1.00 65.81 496 SER A C 1
ATOM 3875 O O . SER A 1 496 ? -7.815 19.723 -8.015 1.00 65.81 496 SER A O 1
ATOM 3877 N N . ARG A 1 497 ? -9.861 20.352 -8.704 1.00 66.06 497 ARG A N 1
ATOM 3878 C CA . ARG A 1 497 ? -9.750 21.743 -8.228 1.00 66.06 497 ARG A CA 1
ATOM 3879 C C . ARG A 1 497 ? -9.654 21.832 -6.700 1.00 66.06 497 ARG A C 1
ATOM 3881 O O . ARG A 1 497 ? -8.964 22.711 -6.198 1.00 66.06 497 ARG A O 1
ATOM 3888 N N . SER A 1 498 ? -10.302 20.915 -5.976 1.00 65.81 498 SER A N 1
ATOM 3889 C CA . SER A 1 498 ? -10.275 20.858 -4.506 1.00 65.81 498 SER A CA 1
ATOM 3890 C C . SER A 1 498 ? -9.102 20.050 -3.943 1.00 65.81 498 SER A C 1
ATOM 3892 O O . SER A 1 498 ? -8.651 20.323 -2.833 1.00 65.81 498 SER A O 1
ATOM 3894 N N . SER A 1 499 ? -8.557 19.085 -4.693 1.00 77.38 499 SER A N 1
ATOM 3895 C CA . SER A 1 499 ? -7.391 18.318 -4.241 1.00 77.38 499 SER A CA 1
ATOM 3896 C C . SER A 1 499 ? -6.128 19.173 -4.286 1.00 77.38 499 SER A C 1
ATOM 3898 O O . SER A 1 499 ? -5.826 19.782 -5.317 1.00 77.38 499 SER A O 1
ATOM 3900 N N . GLN A 1 500 ? -5.340 19.161 -3.214 1.00 88.06 500 GLN A N 1
ATOM 3901 C CA . GLN A 1 500 ? -3.989 19.728 -3.190 1.00 88.06 500 GLN A CA 1
ATOM 3902 C C . GLN A 1 500 ? -3.013 18.777 -3.903 1.00 88.06 500 GLN A C 1
ATOM 3904 O O . GLN A 1 500 ? -2.191 18.107 -3.284 1.00 88.06 500 GLN A O 1
ATOM 3909 N N . MET A 1 501 ? -3.186 18.672 -5.224 1.00 89.94 501 MET A N 1
ATOM 3910 C CA . MET A 1 501 ? -2.372 17.887 -6.147 1.00 89.94 501 MET A CA 1
ATOM 3911 C C . MET A 1 501 ? -2.343 18.569 -7.522 1.00 89.94 501 MET A C 1
ATOM 3913 O O . MET A 1 501 ? -3.394 18.792 -8.127 1.00 89.94 501 MET A O 1
ATOM 3917 N N . ILE A 1 502 ? -1.147 18.901 -8.015 1.00 90.88 502 ILE A N 1
ATOM 3918 C CA . ILE A 1 502 ? -0.923 19.545 -9.320 1.00 90.88 502 ILE A CA 1
ATOM 3919 C C . ILE A 1 502 ? 0.229 18.825 -10.023 1.00 90.88 502 ILE A C 1
ATOM 3921 O O . ILE A 1 502 ? 1.286 18.634 -9.425 1.00 90.88 502 ILE A O 1
ATOM 3925 N N . THR A 1 503 ? 0.031 18.444 -11.288 1.00 90.69 503 THR A N 1
ATOM 3926 C CA . THR A 1 503 ? 1.085 17.890 -12.153 1.00 90.69 503 THR A CA 1
ATOM 3927 C C . THR A 1 503 ? 1.468 18.894 -13.237 1.00 90.69 503 THR A C 1
ATOM 3929 O O . THR A 1 503 ? 0.616 19.311 -14.019 1.00 90.69 503 THR A O 1
ATOM 3932 N N . PHE A 1 504 ? 2.751 19.233 -13.321 1.00 91.69 504 PHE A N 1
ATOM 3933 C CA . PHE A 1 504 ? 3.361 20.031 -14.381 1.00 91.69 504 PHE A CA 1
ATOM 3934 C C . PHE A 1 504 ? 4.112 19.116 -15.351 1.00 91.69 504 PHE A C 1
ATOM 3936 O O . PHE A 1 504 ? 4.839 18.221 -14.926 1.00 91.69 504 PHE A O 1
ATOM 3943 N N . THR A 1 505 ? 3.951 19.337 -16.655 1.00 90.44 505 THR A N 1
ATOM 3944 C CA . THR A 1 505 ? 4.756 18.703 -17.712 1.00 90.44 505 THR A CA 1
ATOM 3945 C C . THR A 1 505 ? 5.606 19.773 -18.382 1.00 90.44 505 THR A C 1
ATOM 3947 O O . THR A 1 505 ? 5.092 20.830 -18.743 1.00 90.44 505 THR A O 1
ATOM 3950 N N . PHE A 1 506 ? 6.895 19.503 -18.550 1.00 88.88 506 PHE A N 1
ATOM 3951 C CA . PHE A 1 506 ? 7.891 20.430 -19.076 1.00 88.88 506 PHE A CA 1
ATOM 3952 C C . PHE A 1 506 ? 8.269 20.080 -20.519 1.00 88.88 506 PHE A C 1
ATOM 3954 O O . PHE A 1 506 ? 8.085 18.954 -20.987 1.00 88.88 506 PHE A O 1
ATOM 3961 N N . SER A 1 507 ? 8.774 21.061 -21.267 1.00 85.62 507 SER A N 1
ATOM 3962 C CA . SER A 1 507 ? 9.096 20.908 -22.693 1.00 85.62 507 SER A CA 1
ATOM 3963 C C . SER A 1 507 ? 10.240 19.933 -22.988 1.00 85.62 507 SER A C 1
ATOM 3965 O O . SER A 1 507 ? 10.321 19.441 -24.109 1.00 85.62 507 SER A O 1
ATOM 3967 N N . ASN A 1 508 ? 11.091 19.644 -22.001 1.00 81.75 508 ASN A N 1
ATOM 3968 C CA . ASN A 1 508 ? 12.190 18.677 -22.074 1.00 81.75 508 ASN A CA 1
ATOM 3969 C C . ASN A 1 508 ? 11.773 17.226 -21.749 1.00 81.75 508 ASN A C 1
ATOM 3971 O O . ASN A 1 508 ? 12.619 16.345 -21.677 1.00 81.75 508 ASN A O 1
ATOM 3975 N N . GLY A 1 509 ? 10.481 16.960 -21.522 1.00 84.81 509 GLY A N 1
ATOM 3976 C CA . GLY A 1 509 ? 10.004 15.639 -21.091 1.00 84.81 509 GLY A CA 1
ATOM 3977 C C . GLY A 1 509 ? 10.061 15.414 -19.576 1.00 84.81 509 GLY A C 1
ATOM 3978 O O . GLY A 1 509 ? 9.703 14.331 -19.109 1.00 84.81 509 GLY A O 1
ATOM 3979 N N . GLY A 1 510 ? 10.462 16.429 -18.802 1.00 89.12 510 GLY A N 1
ATOM 3980 C CA . GLY A 1 510 ? 10.307 16.442 -17.353 1.00 89.12 510 GLY A CA 1
ATOM 3981 C C . GLY A 1 510 ? 8.833 16.477 -16.946 1.00 89.12 510 GLY A C 1
ATOM 3982 O O . GLY A 1 510 ? 8.001 17.113 -17.596 1.00 89.12 510 GLY A O 1
ATOM 3983 N N . VAL A 1 511 ? 8.494 15.818 -15.844 1.00 92.44 511 VAL A N 1
ATOM 3984 C CA . VAL A 1 511 ? 7.172 15.863 -15.212 1.00 92.44 511 VAL A CA 1
ATOM 3985 C C . VAL A 1 511 ? 7.364 16.005 -13.713 1.00 92.44 511 VAL A C 1
ATOM 3987 O O . VAL A 1 511 ? 8.162 15.272 -13.137 1.00 92.44 511 VAL A O 1
ATOM 3990 N N . ALA A 1 512 ? 6.627 16.918 -13.083 1.00 94.88 512 ALA A N 1
ATOM 3991 C CA . ALA A 1 512 ? 6.651 17.116 -11.640 1.00 94.88 512 ALA A CA 1
ATOM 3992 C C . ALA A 1 512 ? 5.240 17.156 -11.058 1.00 94.88 512 ALA A C 1
ATOM 3994 O O . ALA A 1 512 ? 4.420 17.978 -11.466 1.00 94.88 512 ALA A O 1
ATOM 3995 N N . THR A 1 513 ? 4.977 16.313 -10.066 1.00 93.75 513 THR A N 1
ATOM 3996 C CA . THR A 1 513 ? 3.704 16.269 -9.347 1.00 93.75 513 THR A CA 1
ATOM 3997 C C . THR A 1 513 ? 3.909 16.676 -7.900 1.00 93.75 513 THR A C 1
ATOM 3999 O O . THR A 1 513 ? 4.584 15.979 -7.146 1.00 93.75 513 THR A O 1
ATOM 4002 N N . MET A 1 514 ? 3.302 17.790 -7.498 1.00 93.69 514 MET A N 1
ATOM 4003 C CA . MET A 1 514 ? 3.266 18.262 -6.113 1.00 93.69 514 MET A CA 1
ATOM 4004 C C . MET A 1 514 ? 1.951 17.812 -5.477 1.00 93.69 514 MET A C 1
ATOM 4006 O O . MET A 1 514 ? 0.895 18.013 -6.080 1.00 93.69 514 MET A O 1
ATOM 4010 N N . ARG A 1 515 ? 1.983 17.228 -4.272 1.00 91.50 515 ARG A N 1
ATOM 4011 C CA . ARG A 1 515 ? 0.769 16.852 -3.524 1.00 91.50 515 ARG A CA 1
ATOM 4012 C C . ARG A 1 515 ? 0.951 16.888 -2.012 1.00 91.50 515 ARG A C 1
ATOM 4014 O O . ARG A 1 515 ? 2.057 16.693 -1.517 1.00 91.50 515 ARG A O 1
ATOM 4021 N N . THR A 1 516 ? -0.137 17.024 -1.263 1.00 88.06 516 THR A N 1
ATOM 4022 C CA . THR A 1 516 ? -0.118 16.723 0.176 1.00 88.06 516 THR A CA 1
ATOM 4023 C C . THR A 1 516 ? -0.141 15.220 0.466 1.00 88.06 516 THR A C 1
ATOM 4025 O O . THR A 1 516 ? -0.607 14.389 -0.331 1.00 88.06 516 THR A O 1
ATOM 4028 N N . SER A 1 517 ? 0.390 14.866 1.636 1.00 79.75 517 SER A N 1
ATOM 4029 C CA . SER A 1 517 ? 0.108 13.598 2.304 1.00 79.75 517 SER A CA 1
ATOM 4030 C C . SER A 1 517 ? -1.217 13.703 3.065 1.00 79.75 517 SER A C 1
ATOM 4032 O O . SER A 1 517 ? -1.494 14.731 3.673 1.00 79.75 517 SER A O 1
ATOM 4034 N N . GLY A 1 518 ? -2.037 12.650 3.028 1.00 68.12 518 GLY A N 1
ATOM 4035 C CA . GLY A 1 518 ? -3.309 12.602 3.765 1.00 68.12 518 GLY A CA 1
ATOM 4036 C C . GLY A 1 518 ? -3.173 12.118 5.213 1.00 68.12 518 GLY A C 1
ATOM 4037 O O . GLY A 1 518 ? -4.115 12.236 5.981 1.00 68.12 518 GLY A O 1
ATOM 4038 N N . THR A 1 519 ? -2.017 11.557 5.582 1.00 62.19 519 THR A N 1
ATOM 4039 C CA . THR A 1 519 ? -1.773 10.921 6.892 1.00 62.19 519 THR A CA 1
ATOM 4040 C C . THR A 1 519 ? -0.575 11.511 7.635 1.00 62.19 519 THR A C 1
ATOM 4042 O O . THR A 1 519 ? -0.202 11.018 8.693 1.00 62.19 519 THR A O 1
ATOM 4045 N N . GLU A 1 520 ? 0.092 12.514 7.061 1.00 70.94 520 GLU A N 1
ATOM 4046 C CA . GLU A 1 520 ? 1.299 13.129 7.618 1.00 70.94 520 GLU A CA 1
ATOM 4047 C C . GLU A 1 520 ? 1.324 14.627 7.270 1.00 70.94 520 GLU A C 1
ATOM 4049 O O . GLU A 1 520 ? 0.863 14.987 6.185 1.00 70.94 520 GLU A O 1
ATOM 4054 N N . PRO A 1 521 ? 1.925 15.500 8.100 1.00 81.50 521 PRO A N 1
ATOM 4055 C CA . PRO A 1 521 ? 2.098 16.926 7.807 1.00 81.50 521 PRO A CA 1
ATOM 4056 C C . PRO A 1 521 ? 3.215 17.141 6.768 1.00 81.50 521 PRO A C 1
ATOM 4058 O O . PRO A 1 521 ? 4.269 17.701 7.064 1.00 81.50 521 PRO A O 1
ATOM 4061 N N . LYS A 1 522 ? 3.035 16.609 5.552 1.00 88.25 522 LYS A N 1
ATOM 4062 C CA . LYS A 1 522 ? 4.043 16.597 4.481 1.00 88.25 522 LYS A CA 1
ATOM 4063 C C . LYS A 1 522 ? 3.476 17.086 3.154 1.00 88.25 522 LYS A C 1
ATOM 4065 O O . LYS A 1 522 ? 2.425 16.618 2.710 1.00 88.25 522 LYS A O 1
ATOM 4070 N N . ILE A 1 523 ? 4.251 17.920 2.465 1.00 92.62 523 ILE A N 1
ATOM 4071 C CA . ILE A 1 523 ? 4.046 18.265 1.055 1.00 92.62 523 ILE A CA 1
ATOM 4072 C C . ILE A 1 523 ? 5.103 17.507 0.247 1.00 92.62 523 ILE A C 1
ATOM 4074 O O . ILE A 1 523 ? 6.299 17.750 0.396 1.00 92.62 523 ILE A O 1
ATOM 4078 N N . LYS A 1 524 ? 4.666 16.544 -0.564 1.00 92.81 524 LYS A N 1
ATOM 4079 C CA . LYS A 1 524 ? 5.523 15.662 -1.365 1.00 92.81 524 LYS A CA 1
ATOM 4080 C C . LYS A 1 524 ? 5.662 16.200 -2.791 1.00 92.81 524 LYS A C 1
ATOM 4082 O O . LYS A 1 524 ? 4.701 16.746 -3.341 1.00 92.81 524 LYS A O 1
ATOM 4087 N N . TYR A 1 525 ? 6.822 15.987 -3.404 1.00 94.38 525 TYR A N 1
ATOM 4088 C CA . TYR A 1 525 ? 7.007 16.118 -4.845 1.00 94.38 525 TYR A CA 1
ATOM 4089 C C . TYR A 1 525 ? 7.555 14.835 -5.459 1.00 94.38 525 TYR A C 1
ATOM 4091 O O . TYR A 1 525 ? 8.386 14.137 -4.877 1.00 94.38 525 TYR A O 1
ATOM 4099 N N . TYR A 1 526 ? 7.089 14.571 -6.671 1.00 95.56 526 TYR A N 1
ATOM 4100 C CA . TYR A 1 526 ? 7.471 13.435 -7.490 1.00 95.56 526 TYR A CA 1
ATOM 4101 C C . TYR A 1 526 ? 7.943 13.978 -8.828 1.00 95.56 526 TYR A C 1
ATOM 4103 O O . TYR A 1 526 ? 7.133 14.582 -9.533 1.00 95.56 526 TYR A O 1
ATOM 4111 N N . THR A 1 527 ? 9.222 13.823 -9.168 1.00 96.56 527 THR A N 1
ATOM 4112 C CA . THR A 1 527 ? 9.738 14.269 -10.468 1.00 96.56 527 THR A CA 1
ATOM 4113 C C . THR A 1 527 ? 10.282 13.106 -11.276 1.00 96.56 527 THR A C 1
ATOM 4115 O O . THR A 1 527 ? 10.885 12.179 -10.739 1.00 96.56 527 THR A O 1
ATOM 4118 N N . GLU A 1 528 ? 10.051 13.152 -12.585 1.00 96.12 528 GLU A N 1
ATOM 4119 C CA . GLU A 1 528 ? 10.529 12.168 -13.550 1.00 96.12 528 GLU A CA 1
ATOM 4120 C C . GLU A 1 528 ? 10.953 12.876 -14.840 1.00 96.12 528 GLU A C 1
ATOM 4122 O O . GLU A 1 528 ? 10.157 13.610 -15.424 1.00 96.12 528 GLU A O 1
ATOM 4127 N N . LEU A 1 529 ? 12.169 12.614 -15.319 1.00 94.44 529 LEU A N 1
ATOM 4128 C CA . LEU A 1 529 ? 12.603 12.950 -16.674 1.00 94.44 529 LEU A CA 1
ATOM 4129 C C . LEU A 1 529 ? 12.467 11.706 -17.559 1.00 94.44 529 LEU A C 1
ATOM 4131 O O . LEU A 1 529 ? 13.078 10.670 -17.282 1.00 94.44 529 LEU A O 1
ATOM 4135 N N . CYS A 1 530 ? 11.647 11.812 -18.608 1.00 91.25 530 CYS A N 1
ATOM 4136 C CA . CYS A 1 530 ? 11.427 10.754 -19.594 1.00 91.25 530 CYS A CA 1
ATOM 4137 C C . CYS A 1 530 ? 12.194 11.072 -20.885 1.00 91.25 530 CYS A C 1
ATOM 4139 O O . CYS A 1 530 ? 11.798 11.979 -21.619 1.00 91.25 530 CYS A O 1
ATOM 4141 N N . ALA A 1 531 ? 13.239 10.306 -21.199 1.00 88.12 531 ALA A N 1
ATOM 4142 C CA . ALA A 1 531 ? 14.014 10.454 -22.431 1.00 88.12 531 ALA A CA 1
ATOM 4143 C C . ALA A 1 531 ? 13.810 9.257 -23.373 1.00 88.12 531 ALA A C 1
ATOM 4145 O O . ALA A 1 531 ? 13.801 8.102 -22.948 1.00 88.12 531 ALA A O 1
ATOM 4146 N N . ALA A 1 532 ? 13.659 9.523 -24.672 1.00 84.38 532 ALA A N 1
ATOM 4147 C CA . ALA A 1 532 ? 13.437 8.483 -25.678 1.00 84.38 532 ALA A CA 1
ATOM 4148 C C . ALA A 1 532 ? 14.650 7.529 -25.822 1.00 84.38 532 ALA A C 1
ATOM 4150 O O . ALA A 1 532 ? 15.779 7.951 -25.540 1.00 84.38 532 ALA A O 1
ATOM 4151 N N . PRO A 1 533 ? 14.451 6.282 -26.306 1.00 83.75 533 PRO A N 1
ATOM 4152 C CA . PRO A 1 533 ? 15.540 5.363 -26.650 1.00 83.75 533 PRO A CA 1
ATOM 4153 C C . PRO A 1 533 ? 16.659 6.033 -27.458 1.00 83.75 533 PRO A C 1
ATOM 4155 O O . PRO A 1 533 ? 16.397 6.847 -28.343 1.00 83.75 533 PRO A O 1
ATOM 4158 N N . GLY A 1 534 ? 17.910 5.686 -27.150 1.00 78.31 534 GLY A N 1
ATOM 4159 C CA . GLY A 1 534 ? 19.110 6.290 -27.745 1.00 78.31 534 GLY A CA 1
ATOM 4160 C C . GLY A 1 534 ? 19.713 7.456 -26.947 1.00 78.31 534 GLY A C 1
ATOM 4161 O O . GLY A 1 534 ? 20.904 7.720 -27.091 1.00 78.31 534 GLY A O 1
ATOM 4162 N N . ASN A 1 535 ? 18.963 8.094 -26.041 1.00 79.38 535 ASN A N 1
ATOM 4163 C CA . ASN A 1 535 ? 19.485 9.139 -25.146 1.00 79.38 535 ASN A CA 1
ATOM 4164 C C . ASN A 1 535 ? 20.196 8.537 -23.918 1.00 79.38 535 ASN A C 1
ATOM 4166 O O . ASN A 1 535 ? 19.756 8.697 -22.784 1.00 79.38 535 ASN A O 1
ATOM 4170 N N . SER A 1 536 ? 21.293 7.808 -24.136 1.00 80.69 536 SER A N 1
ATOM 4171 C CA . SER A 1 536 ? 21.946 6.975 -23.110 1.00 80.69 536 SER A CA 1
ATOM 4172 C C . SER A 1 536 ? 22.863 7.708 -22.120 1.00 80.69 536 SER A C 1
ATOM 4174 O O . SER A 1 536 ? 23.433 7.078 -21.226 1.00 80.69 536 SER A O 1
ATOM 4176 N N . ASN A 1 537 ? 23.004 9.036 -22.212 1.00 89.81 537 ASN A N 1
ATOM 4177 C CA . ASN A 1 537 ? 23.819 9.812 -21.272 1.00 89.81 537 ASN A CA 1
ATOM 4178 C C . ASN A 1 537 ? 23.082 10.048 -19.938 1.00 89.81 537 ASN A C 1
ATOM 4180 O O . ASN A 1 537 ? 22.609 11.145 -19.641 1.00 89.81 537 ASN A O 1
ATOM 4184 N N . VAL A 1 538 ? 23.021 9.002 -19.109 1.00 88.81 538 VAL A N 1
ATOM 4185 C CA . VAL A 1 538 ? 22.370 9.018 -17.786 1.00 88.81 538 VAL A CA 1
ATOM 4186 C C . VAL A 1 538 ? 22.922 10.117 -16.870 1.00 88.81 538 VAL A C 1
ATOM 4188 O O . VAL A 1 538 ? 22.171 10.672 -16.074 1.00 88.81 538 VAL A O 1
ATOM 4191 N N . THR A 1 539 ? 24.208 10.463 -16.974 1.00 93.44 539 THR A N 1
ATOM 4192 C CA . THR A 1 539 ? 24.814 11.546 -16.178 1.00 93.44 539 THR A CA 1
ATOM 4193 C C . THR A 1 539 ? 24.220 12.905 -16.544 1.00 93.44 539 THR A C 1
ATOM 4195 O O . THR A 1 539 ? 23.893 13.686 -15.653 1.00 93.44 539 THR A O 1
ATOM 4198 N N . HIS A 1 540 ? 24.028 13.171 -17.839 1.00 93.06 540 HIS A N 1
ATOM 4199 C CA . HIS A 1 540 ? 23.374 14.389 -18.311 1.00 93.06 540 HIS A CA 1
ATOM 4200 C C . HIS A 1 540 ? 21.896 14.433 -17.901 1.00 93.06 540 HIS A C 1
ATOM 4202 O O . HIS A 1 540 ? 21.476 15.418 -17.301 1.00 93.06 540 HIS A O 1
ATOM 4208 N N . LEU A 1 541 ? 21.148 13.341 -18.111 1.00 92.94 541 LEU A N 1
ATOM 4209 C CA . LEU A 1 541 ? 19.733 13.243 -17.719 1.00 92.94 541 LEU A CA 1
ATOM 4210 C C . LEU A 1 541 ? 19.522 13.429 -16.207 1.00 92.94 541 LEU A C 1
ATOM 4212 O O . LEU A 1 541 ? 18.564 14.071 -15.786 1.00 92.94 541 LEU A O 1
ATOM 4216 N N . LYS A 1 542 ? 20.422 12.890 -15.373 1.00 94.25 542 LYS A N 1
ATOM 4217 C CA . LYS A 1 542 ? 20.392 13.121 -13.921 1.00 94.25 542 LYS A CA 1
ATOM 4218 C C . LYS A 1 542 ? 20.613 14.590 -13.584 1.00 94.25 542 LYS A C 1
ATOM 4220 O O . LYS A 1 542 ? 19.808 15.140 -12.846 1.00 94.25 542 LYS A O 1
ATOM 4225 N N . LYS A 1 543 ? 21.632 15.228 -14.172 1.00 95.38 543 LYS A N 1
ATOM 4226 C CA . LYS A 1 543 ? 21.898 16.655 -13.950 1.00 95.38 543 LYS A CA 1
ATOM 4227 C C . LYS A 1 543 ? 20.712 17.527 -14.379 1.00 95.38 543 LYS A C 1
ATOM 4229 O O . LYS A 1 543 ? 20.337 18.430 -13.651 1.00 95.38 543 LYS A O 1
ATOM 4234 N N . GLU A 1 544 ? 20.100 17.241 -15.525 1.00 94.81 544 GLU A N 1
ATOM 4235 C CA . GLU A 1 544 ? 18.931 17.984 -16.008 1.00 94.81 544 GLU A CA 1
ATOM 4236 C C . GLU A 1 544 ? 17.710 17.822 -15.083 1.00 94.81 544 GLU A C 1
ATOM 4238 O O . GLU A 1 544 ? 16.984 18.785 -14.833 1.00 94.81 544 GLU A O 1
ATOM 4243 N N . LEU A 1 545 ? 17.499 16.624 -14.526 1.00 95.94 545 LEU A N 1
ATOM 4244 C CA . LEU A 1 545 ? 16.469 16.398 -13.511 1.00 95.94 545 LEU A CA 1
ATOM 4245 C C . LEU A 1 545 ? 16.800 17.085 -12.178 1.00 95.94 545 LEU A C 1
ATOM 4247 O O . LEU A 1 545 ? 15.889 17.584 -11.520 1.00 95.94 545 LEU A O 1
ATOM 4251 N N . ASP A 1 546 ? 18.072 17.106 -11.774 1.00 96.69 546 ASP A N 1
ATOM 4252 C CA . ASP A 1 546 ? 18.532 17.828 -10.587 1.00 96.69 546 ASP A CA 1
ATOM 4253 C C . ASP A 1 546 ? 18.265 19.334 -10.743 1.00 96.69 546 ASP A C 1
ATOM 4255 O O . ASP A 1 546 ? 17.571 19.900 -9.902 1.00 96.69 546 ASP A O 1
ATOM 4259 N N . ASP A 1 547 ? 18.680 19.934 -11.865 1.00 97.06 547 ASP A N 1
ATOM 4260 C CA . ASP A 1 547 ? 18.424 21.340 -12.211 1.00 97.06 547 ASP A CA 1
ATOM 4261 C C . ASP A 1 547 ? 16.912 21.669 -12.201 1.00 97.06 547 ASP A C 1
ATOM 4263 O O . ASP A 1 547 ? 16.495 22.725 -11.719 1.00 97.06 547 ASP A O 1
ATOM 4267 N N . LEU A 1 548 ? 16.066 20.759 -12.711 1.00 96.12 548 LEU A N 1
ATOM 4268 C CA . LEU A 1 548 ? 14.605 20.906 -12.697 1.00 96.12 548 LEU A CA 1
ATOM 4269 C C . LEU A 1 548 ? 14.026 20.835 -11.277 1.00 96.12 548 LEU A C 1
ATOM 4271 O O . LEU A 1 548 ? 13.123 21.602 -10.940 1.00 96.12 548 LEU A O 1
ATOM 4275 N N . VAL A 1 549 ? 14.521 19.919 -10.441 1.00 96.81 549 VAL A N 1
ATOM 4276 C CA . VAL A 1 549 ? 14.095 19.803 -9.039 1.00 96.81 549 VAL A CA 1
ATOM 4277 C C . VAL A 1 549 ? 14.486 21.045 -8.250 1.00 96.81 549 VAL A C 1
ATOM 4279 O O . VAL A 1 549 ? 13.652 21.558 -7.506 1.00 96.81 549 VAL A O 1
ATOM 4282 N N . ASP A 1 550 ? 15.692 21.564 -8.455 1.00 96.94 550 ASP A N 1
ATOM 4283 C CA . ASP A 1 550 ? 16.168 22.772 -7.785 1.00 96.94 550 ASP A CA 1
ATOM 4284 C C . ASP A 1 550 ? 15.310 23.985 -8.192 1.00 96.94 550 ASP A C 1
ATOM 4286 O O . ASP A 1 550 ? 14.815 24.707 -7.323 1.00 96.94 550 ASP A O 1
ATOM 4290 N N . ALA A 1 551 ? 14.987 24.128 -9.486 1.00 96.81 551 ALA A N 1
ATOM 4291 C CA . ALA A 1 551 ? 14.058 25.152 -9.970 1.00 96.81 551 ALA A CA 1
ATOM 4292 C C . ALA A 1 551 ? 12.657 25.037 -9.333 1.00 96.81 551 ALA A C 1
ATOM 4294 O O . ALA A 1 551 ? 12.077 26.051 -8.940 1.00 96.81 551 ALA A O 1
ATOM 4295 N N . ILE A 1 552 ? 12.113 23.822 -9.181 1.00 95.69 552 ILE A N 1
ATOM 4296 C CA . ILE A 1 552 ? 10.814 23.578 -8.525 1.00 95.69 552 ILE A CA 1
ATOM 4297 C C . ILE A 1 552 ? 10.870 23.914 -7.029 1.00 95.69 552 ILE A C 1
ATOM 4299 O O . ILE A 1 552 ? 9.934 24.518 -6.496 1.00 95.69 552 ILE A O 1
ATOM 4303 N N . VAL A 1 553 ? 11.947 23.541 -6.338 1.00 96.06 553 VAL A N 1
ATOM 4304 C CA . VAL A 1 553 ? 12.133 23.853 -4.915 1.00 96.06 553 VAL A CA 1
ATOM 4305 C C . VAL A 1 553 ? 12.196 25.366 -4.706 1.00 96.06 553 VAL A C 1
ATOM 4307 O O . VAL A 1 553 ? 11.438 25.898 -3.896 1.00 96.06 553 VAL A O 1
ATOM 4310 N N . GLU A 1 554 ? 13.021 26.067 -5.480 1.00 95.94 554 GLU A N 1
ATOM 4311 C CA . GLU A 1 554 ? 13.173 27.520 -5.406 1.00 95.94 554 GLU A CA 1
ATOM 4312 C C . GLU A 1 554 ? 11.866 28.252 -5.761 1.00 95.94 554 GLU A C 1
ATOM 4314 O O . GLU A 1 554 ? 11.342 29.020 -4.956 1.00 95.94 554 GLU A O 1
ATOM 4319 N N . ASN A 1 555 ? 11.298 27.986 -6.942 1.00 94.88 555 ASN A N 1
ATOM 4320 C CA . ASN A 1 555 ? 10.253 28.828 -7.534 1.00 94.88 555 ASN A CA 1
ATOM 4321 C C . ASN A 1 555 ? 8.828 28.410 -7.131 1.00 94.88 555 ASN A C 1
ATOM 4323 O O . ASN A 1 555 ? 7.914 29.242 -7.111 1.00 94.88 555 ASN A O 1
ATOM 4327 N N . PHE A 1 556 ? 8.587 27.121 -6.854 1.00 94.81 556 PHE A N 1
ATOM 4328 C CA . PHE A 1 556 ? 7.249 26.622 -6.510 1.00 94.81 556 PHE A CA 1
ATOM 4329 C C . PHE A 1 556 ? 7.087 26.376 -5.014 1.00 94.81 556 PHE A C 1
ATOM 4331 O O . PHE A 1 556 ? 6.089 26.835 -4.454 1.00 94.81 556 PHE A O 1
ATOM 4338 N N . PHE A 1 557 ? 8.042 25.707 -4.361 1.00 94.94 557 PHE A N 1
ATOM 4339 C CA . PHE A 1 557 ? 7.970 25.467 -2.917 1.00 94.94 557 PHE A CA 1
ATOM 4340 C C . PHE A 1 557 ? 8.358 26.687 -2.076 1.00 94.94 557 PHE A C 1
ATOM 4342 O O . PHE A 1 557 ? 7.751 26.873 -1.024 1.00 94.94 557 PHE A O 1
ATOM 4349 N N . GLU A 1 558 ? 9.307 27.517 -2.527 1.00 94.94 558 GLU A N 1
ATOM 4350 C CA . GLU A 1 558 ? 9.829 28.692 -1.801 1.00 94.94 558 GLU A CA 1
ATOM 4351 C C . GLU A 1 558 ? 10.071 28.393 -0.295 1.00 94.94 558 GLU A C 1
ATOM 4353 O O . GLU A 1 558 ? 9.448 29.023 0.570 1.00 94.94 558 GLU A O 1
ATOM 4358 N N . PRO A 1 559 ? 10.891 27.381 0.059 1.00 94.94 559 PRO A N 1
ATOM 4359 C CA . PRO A 1 559 ? 10.859 26.756 1.382 1.00 94.94 559 PRO A CA 1
ATOM 4360 C C . PRO A 1 559 ? 11.160 27.711 2.541 1.00 94.94 559 PRO A C 1
ATOM 4362 O O . PRO A 1 559 ? 10.513 27.606 3.578 1.00 94.94 559 PRO A O 1
ATOM 4365 N N . GLU A 1 560 ? 12.066 28.676 2.368 1.00 92.94 560 GLU A N 1
ATOM 4366 C CA . GLU A 1 560 ? 12.381 29.677 3.399 1.00 92.94 560 GLU A CA 1
ATOM 4367 C C . GLU A 1 560 ? 11.178 30.586 3.697 1.00 92.94 560 GLU A C 1
ATOM 4369 O O . GLU A 1 560 ? 10.751 30.726 4.845 1.00 92.94 560 GLU A O 1
ATOM 4374 N N . LYS A 1 561 ? 10.570 31.141 2.643 1.00 93.00 561 LYS A N 1
ATOM 4375 C CA . LYS A 1 561 ? 9.389 32.015 2.703 1.00 93.00 561 LYS A CA 1
ATOM 4376 C C . LYS A 1 561 ? 8.176 31.303 3.303 1.00 93.00 561 LYS A C 1
ATOM 4378 O O . LYS A 1 561 ? 7.454 31.888 4.107 1.00 93.00 561 LYS A O 1
ATOM 4383 N N . ASN A 1 562 ? 7.977 30.037 2.939 1.00 92.88 562 ASN A N 1
ATOM 4384 C CA . ASN A 1 562 ? 6.875 29.203 3.421 1.00 92.88 562 ASN A CA 1
ATOM 4385 C C . ASN A 1 562 ? 7.220 28.411 4.701 1.00 92.88 562 ASN A C 1
ATOM 4387 O O . ASN A 1 562 ? 6.417 27.588 5.137 1.00 92.88 562 ASN A O 1
ATOM 4391 N N . LYS A 1 563 ? 8.392 28.645 5.316 1.00 92.56 563 LYS A N 1
ATOM 4392 C CA . LYS A 1 563 ? 8.871 27.977 6.547 1.00 92.56 563 LYS A CA 1
ATOM 4393 C C . LYS A 1 563 ? 8.794 26.441 6.485 1.00 92.56 563 LYS A C 1
ATOM 4395 O O . LYS A 1 563 ? 8.502 25.774 7.480 1.00 92.56 563 LYS A O 1
ATOM 4400 N N . LEU A 1 564 ? 9.037 25.881 5.303 1.00 92.94 564 LEU A N 1
ATOM 4401 C CA . LEU A 1 564 ? 8.983 24.449 5.040 1.00 92.94 564 LEU A CA 1
ATOM 4402 C C . LEU A 1 564 ? 10.228 23.768 5.609 1.00 92.94 564 LEU A C 1
ATOM 4404 O O . LEU A 1 564 ? 11.354 24.121 5.262 1.00 92.94 564 LEU A O 1
ATOM 4408 N N . GLN A 1 565 ? 10.037 22.759 6.456 1.00 92.38 565 GLN A N 1
ATOM 4409 C CA . GLN A 1 565 ? 11.156 22.005 7.016 1.00 92.38 565 GLN A CA 1
ATOM 4410 C C . GLN A 1 565 ? 11.613 20.936 6.005 1.00 92.38 565 GLN A C 1
ATOM 4412 O O . GLN A 1 565 ? 10.764 20.209 5.473 1.00 92.38 565 GLN A O 1
ATOM 4417 N N . PRO A 1 566 ? 12.919 20.805 5.710 1.00 88.62 566 PRO A N 1
ATOM 4418 C CA . PRO A 1 566 ? 13.416 19.779 4.796 1.00 88.62 566 PRO A CA 1
ATOM 4419 C C . PRO A 1 566 ? 13.202 18.366 5.361 1.00 88.62 566 PRO A C 1
ATOM 4421 O O . PRO A 1 566 ? 13.085 18.178 6.576 1.00 88.62 566 PRO A O 1
ATOM 4424 N N . LYS A 1 567 ? 13.196 17.345 4.488 1.00 82.38 567 LYS A N 1
ATOM 4425 C CA . LYS A 1 567 ? 13.350 15.949 4.930 1.00 82.38 567 LYS A CA 1
ATOM 4426 C C . LYS A 1 567 ? 14.628 15.858 5.789 1.00 82.38 567 LYS A C 1
ATOM 4428 O O . LYS A 1 567 ? 15.675 16.284 5.306 1.00 82.38 567 LYS A O 1
ATOM 4433 N N . PRO A 1 568 ? 14.579 15.297 7.015 1.00 72.19 568 PRO A N 1
ATOM 4434 C CA . PRO A 1 568 ? 15.787 15.051 7.792 1.00 72.19 568 PRO A CA 1
ATOM 4435 C C . PRO A 1 568 ? 16.745 14.176 6.984 1.00 72.19 568 PRO A C 1
ATOM 4437 O O . PRO A 1 568 ? 16.369 13.075 6.573 1.00 72.19 568 PRO A O 1
ATOM 4440 N N . GLU A 1 569 ? 17.960 14.660 6.734 1.00 56.66 569 GLU A N 1
ATOM 4441 C CA . GLU A 1 569 ? 18.971 13.842 6.077 1.00 56.66 569 GLU A CA 1
ATOM 4442 C C . GLU A 1 569 ? 19.332 12.662 6.983 1.00 56.66 569 GLU A C 1
ATOM 4444 O O . GLU A 1 569 ? 19.630 12.834 8.168 1.00 56.66 569 GLU A O 1
ATOM 4449 N N . HIS A 1 570 ? 19.349 11.452 6.419 1.00 46.22 570 HIS A N 1
ATOM 4450 C CA . HIS A 1 570 ? 20.144 10.384 7.014 1.00 46.22 570 HIS A CA 1
ATOM 4451 C C . HIS A 1 570 ? 21.596 10.800 6.854 1.00 46.22 570 HIS A C 1
ATOM 4453 O O . HIS A 1 570 ? 22.101 10.836 5.730 1.00 46.22 570 HIS A O 1
ATOM 4459 N N . THR A 1 571 ? 22.244 11.148 7.965 1.00 29.61 571 THR A N 1
ATOM 4460 C CA . THR A 1 571 ? 23.652 11.534 7.982 1.00 29.61 571 THR A CA 1
ATOM 4461 C C . THR A 1 571 ? 24.458 10.451 7.278 1.00 29.61 571 THR A C 1
ATOM 4463 O O . THR A 1 571 ? 24.649 9.362 7.823 1.00 29.61 571 THR A O 1
ATOM 4466 N N . ARG A 1 572 ? 24.949 10.734 6.063 1.00 29.64 572 ARG A N 1
ATOM 4467 C CA . ARG A 1 572 ? 25.975 9.890 5.449 1.00 29.64 572 ARG A CA 1
ATOM 4468 C C . ARG A 1 572 ? 27.115 9.823 6.453 1.00 29.64 572 ARG A C 1
ATOM 4470 O O . ARG A 1 572 ? 27.674 10.866 6.788 1.00 29.64 572 ARG A O 1
ATOM 4477 N N . LEU A 1 573 ? 27.462 8.620 6.911 1.00 27.20 573 LEU A N 1
ATOM 4478 C CA . LEU A 1 573 ? 28.717 8.393 7.621 1.00 27.20 573 LEU A CA 1
ATOM 4479 C C . LEU A 1 573 ? 29.833 8.881 6.696 1.00 27.20 573 LEU A C 1
ATOM 4481 O O . LEU A 1 573 ? 30.110 8.289 5.650 1.00 27.20 573 LEU A O 1
ATOM 4485 N N . ALA A 1 574 ? 30.358 10.063 7.011 1.00 25.80 574 ALA A N 1
ATOM 4486 C CA . ALA A 1 574 ? 31.155 10.822 6.072 1.00 25.80 574 ALA A CA 1
ATOM 4487 C C . ALA A 1 574 ? 32.496 10.120 5.872 1.00 25.80 574 ALA A C 1
ATOM 4489 O O . ALA A 1 574 ? 33.281 10.003 6.807 1.00 25.80 574 ALA A O 1
ATOM 4490 N N . LYS A 1 575 ? 32.705 9.657 4.635 1.00 26.58 575 LYS A N 1
ATOM 4491 C CA . LYS A 1 575 ? 33.979 9.303 4.000 1.00 26.58 575 LYS A CA 1
ATOM 4492 C C . LYS A 1 575 ? 35.175 9.174 4.954 1.00 26.58 575 LYS A C 1
ATOM 4494 O O . LYS A 1 575 ? 35.806 10.167 5.313 1.00 26.58 575 LYS A O 1
ATOM 4499 N N . TYR A 1 576 ? 35.604 7.932 5.172 1.00 27.55 576 TYR A N 1
ATOM 4500 C CA . TYR A 1 576 ? 37.037 7.665 5.261 1.00 27.55 576 TYR A CA 1
ATOM 4501 C C . TYR A 1 576 ? 37.676 8.130 3.942 1.00 27.55 576 TYR A C 1
ATOM 4503 O O . TYR A 1 576 ? 37.599 7.433 2.933 1.00 27.55 576 TYR A O 1
ATOM 4511 N N . ASP A 1 577 ? 38.267 9.323 3.937 1.00 25.81 577 ASP A N 1
ATOM 4512 C CA . ASP A 1 577 ? 39.153 9.767 2.864 1.00 25.81 577 ASP A CA 1
ATOM 4513 C C . ASP A 1 577 ? 40.478 10.270 3.443 1.00 25.81 577 ASP A C 1
ATOM 4515 O O . ASP A 1 577 ? 40.590 10.780 4.559 1.00 25.81 577 ASP A O 1
ATOM 4519 N N . SER A 1 578 ? 41.518 10.029 2.668 1.00 31.00 578 SER A N 1
ATOM 4520 C CA . SER A 1 578 ? 42.911 10.115 3.051 1.00 31.00 578 SER A CA 1
ATOM 4521 C C . SER A 1 578 ? 43.439 11.553 3.028 1.00 31.00 578 SER A C 1
ATOM 4523 O O . SER A 1 578 ? 43.529 12.159 1.962 1.00 31.00 578 SER A O 1
ATOM 4525 N N . LYS A 1 579 ? 43.862 12.071 4.196 1.00 27.22 579 LYS A N 1
ATOM 4526 C CA . LYS A 1 579 ? 45.078 12.902 4.410 1.00 27.22 579 LYS A CA 1
ATOM 4527 C C . LYS A 1 579 ? 45.074 13.601 5.777 1.00 27.22 579 LYS A C 1
ATOM 4529 O O . LYS A 1 579 ? 44.528 14.687 5.926 1.00 27.22 579 LYS A O 1
ATOM 4534 N N . SER A 1 580 ? 45.855 13.073 6.715 1.00 25.88 580 SER A N 1
ATOM 4535 C CA . SER A 1 580 ? 46.711 13.890 7.590 1.00 25.88 580 SER A CA 1
ATOM 4536 C C . SER A 1 580 ? 47.714 12.992 8.318 1.00 25.88 580 SER A C 1
ATOM 4538 O O . SER A 1 580 ? 47.382 11.913 8.804 1.00 25.88 580 SER A O 1
ATOM 4540 N N . ARG A 1 581 ? 48.988 13.401 8.341 1.00 30.06 581 ARG A N 1
ATOM 4541 C CA . ARG A 1 581 ? 50.029 12.704 9.105 1.00 30.06 581 ARG A CA 1
ATOM 4542 C C . ARG A 1 581 ? 50.029 13.225 10.540 1.00 30.06 581 ARG A C 1
ATOM 4544 O O . ARG A 1 581 ? 50.247 14.411 10.741 1.00 30.06 581 ARG A O 1
ATOM 4551 N N . GLY A 1 582 ? 49.925 12.305 11.496 1.00 28.28 582 GLY A N 1
ATOM 4552 C CA . GLY A 1 582 ? 50.519 12.430 12.827 1.00 28.28 582 GLY A CA 1
ATOM 4553 C C . GLY A 1 582 ? 49.866 13.404 13.810 1.00 28.28 582 GLY A C 1
ATOM 4554 O O . GLY A 1 582 ? 50.205 14.582 13.842 1.00 28.28 582 GLY A O 1
ATOM 4555 N N . ARG A 1 583 ? 49.105 12.846 14.757 1.00 26.80 583 ARG A N 1
ATOM 4556 C CA . ARG A 1 583 ? 49.422 12.902 16.199 1.00 26.80 583 ARG A CA 1
ATOM 4557 C C . ARG A 1 583 ? 48.583 11.869 16.952 1.00 26.80 583 ARG A C 1
ATOM 4559 O O . ARG A 1 583 ? 47.486 11.521 16.533 1.00 26.80 583 ARG A O 1
ATOM 4566 N N . GLN A 1 584 ? 49.154 11.349 18.028 1.00 26.14 584 GLN A N 1
ATOM 4567 C CA . GLN A 1 584 ? 48.582 10.320 18.893 1.00 26.14 584 GLN A CA 1
ATOM 4568 C C . GLN A 1 584 ? 48.113 10.989 20.195 1.00 26.14 584 GLN A C 1
ATOM 4570 O O . GLN A 1 584 ? 48.791 11.921 20.627 1.00 26.14 584 GLN A O 1
ATOM 4575 N N . LEU A 1 585 ? 47.027 10.474 20.799 1.00 26.30 585 LEU A N 1
ATOM 4576 C CA . LEU A 1 585 ? 46.512 10.631 22.186 1.00 26.30 585 LEU A CA 1
ATOM 4577 C C . LEU A 1 585 ? 45.001 10.985 22.260 1.00 26.30 585 LEU A C 1
ATOM 4579 O O . LEU A 1 585 ? 44.451 11.468 21.271 1.00 26.30 585 LEU A O 1
ATOM 4583 N N . PRO A 1 586 ? 44.295 10.606 23.352 1.00 30.44 586 PRO A N 1
ATOM 4584 C CA . PRO A 1 586 ? 42.968 9.993 23.226 1.00 30.44 586 PRO A CA 1
ATOM 4585 C C . PRO A 1 586 ? 41.834 10.747 23.936 1.00 30.44 586 PRO A C 1
ATOM 4587 O O . PRO A 1 586 ? 42.076 11.482 24.890 1.00 30.44 586 PRO A O 1
ATOM 4590 N N . LEU A 1 587 ? 40.584 10.442 23.565 1.00 26.97 587 LEU A N 1
ATOM 4591 C CA . LEU A 1 587 ? 39.406 10.657 24.415 1.00 26.97 587 LEU A CA 1
ATOM 4592 C C . LEU A 1 587 ? 38.395 9.508 24.264 1.00 26.97 587 LEU A C 1
ATOM 4594 O O . LEU A 1 587 ? 37.990 9.156 23.158 1.00 26.97 587 LEU A O 1
ATOM 4598 N N . THR A 1 588 ? 37.991 8.944 25.400 1.00 24.28 588 THR A N 1
ATOM 4599 C CA . THR A 1 588 ? 36.893 7.983 25.567 1.00 24.28 588 THR A CA 1
ATOM 4600 C C . THR A 1 588 ? 35.534 8.693 25.659 1.00 24.28 588 THR A C 1
ATOM 4602 O O . THR A 1 588 ? 35.433 9.698 26.364 1.00 24.28 588 THR A O 1
ATOM 4605 N N . PRO A 1 589 ? 34.458 8.157 25.053 1.00 26.81 589 PRO A N 1
ATOM 4606 C CA . PRO A 1 589 ? 33.080 8.435 25.462 1.00 26.81 589 PRO A CA 1
ATOM 4607 C C . PRO A 1 589 ? 32.669 7.542 26.658 1.00 26.81 589 PRO A C 1
ATOM 4609 O O . PRO A 1 589 ? 33.275 6.486 26.857 1.00 26.81 589 PRO A O 1
ATOM 4612 N N . PRO A 1 590 ? 31.656 7.928 27.458 1.00 26.00 590 PRO A N 1
ATOM 4613 C CA . PRO A 1 590 ? 31.204 7.150 28.613 1.00 26.00 590 PRO A CA 1
ATOM 4614 C C . PRO A 1 590 ? 30.391 5.907 28.215 1.00 26.00 590 PRO A C 1
ATOM 4616 O O . PRO A 1 590 ? 29.762 5.864 27.159 1.00 26.00 590 PRO A O 1
ATOM 4619 N N . ALA A 1 591 ? 30.404 4.900 29.088 1.00 21.91 591 ALA A N 1
ATOM 4620 C CA . ALA A 1 591 ? 29.805 3.589 28.853 1.00 21.91 591 ALA A CA 1
ATOM 4621 C C . ALA A 1 591 ? 28.301 3.517 29.183 1.00 21.91 591 ALA A C 1
ATOM 4623 O O . ALA A 1 591 ? 27.817 4.184 30.096 1.00 21.91 591 ALA A O 1
ATOM 4624 N N . MET A 1 592 ? 27.606 2.588 28.521 1.00 22.30 592 MET A N 1
ATOM 4625 C CA . MET A 1 592 ? 26.594 1.750 29.171 1.00 22.30 592 MET A CA 1
ATOM 4626 C C . MET A 1 592 ? 26.776 0.296 28.718 1.00 22.30 592 MET A C 1
ATOM 4628 O O . MET A 1 592 ? 27.309 0.035 27.639 1.00 22.30 592 MET A O 1
ATOM 4632 N N . GLU A 1 593 ? 26.423 -0.637 29.597 1.00 22.98 593 GLU A N 1
ATOM 4633 C CA . GLU A 1 593 ? 26.956 -2.002 29.606 1.00 22.98 593 GLU A CA 1
ATOM 4634 C C . GLU A 1 593 ? 26.102 -3.001 28.806 1.00 22.98 593 GLU A C 1
ATOM 4636 O O . GLU A 1 593 ? 24.874 -2.942 28.806 1.00 22.98 593 GLU A O 1
ATOM 4641 N N . GLY A 1 594 ? 26.765 -3.968 28.164 1.00 21.34 594 GLY A N 1
ATOM 4642 C CA . GLY A 1 594 ? 26.150 -5.106 27.477 1.00 21.34 594 GLY A CA 1
ATOM 4643 C C . GLY A 1 594 ? 27.141 -6.272 27.408 1.00 21.34 594 GLY A C 1
ATOM 4644 O O . GLY A 1 594 ? 28.310 -6.068 27.090 1.00 21.34 594 GLY A O 1
ATOM 4645 N N . LEU A 1 595 ? 26.698 -7.475 27.785 1.00 22.19 595 LEU A N 1
ATOM 4646 C CA . LEU A 1 595 ? 27.569 -8.614 28.112 1.00 22.19 595 LEU A CA 1
ATOM 4647 C C . LEU A 1 595 ? 28.435 -9.136 26.948 1.00 22.19 595 LEU A C 1
ATOM 4649 O O . LEU A 1 595 ? 27.973 -9.302 25.822 1.00 22.19 595 LEU A O 1
ATOM 4653 N N . TYR A 1 596 ? 29.680 -9.494 27.279 1.00 20.95 596 TYR A N 1
ATOM 4654 C CA . TYR A 1 596 ? 30.647 -10.151 26.396 1.00 20.95 596 TYR A CA 1
ATOM 4655 C C . TYR A 1 596 ? 30.603 -11.682 26.518 1.00 20.95 596 TYR A C 1
ATOM 4657 O O . TYR A 1 596 ? 30.486 -12.215 27.620 1.00 20.95 596 TYR A O 1
ATOM 4665 N N . PHE A 1 597 ? 30.880 -12.377 25.411 1.00 22.09 597 PHE A N 1
ATOM 4666 C CA . PHE A 1 597 ? 31.453 -13.728 25.424 1.00 22.09 597 PHE A CA 1
ATOM 4667 C C . PHE A 1 597 ? 32.730 -13.752 24.567 1.00 22.09 597 PHE A C 1
ATOM 4669 O O . PHE A 1 597 ? 32.686 -13.505 23.363 1.00 22.09 597 PHE A O 1
ATOM 4676 N N . GLU A 1 598 ? 33.878 -14.036 25.189 1.00 20.98 598 GLU A N 1
ATOM 4677 C CA . GLU A 1 598 ? 35.163 -14.222 24.499 1.00 20.98 598 GLU A CA 1
ATOM 4678 C C . GLU A 1 598 ? 35.291 -15.630 23.897 1.00 20.98 598 GLU A C 1
ATOM 4680 O O . GLU A 1 598 ? 35.057 -16.628 24.580 1.00 20.98 598 GLU A O 1
ATOM 4685 N N . VAL A 1 599 ? 35.837 -15.725 22.679 1.00 23.31 599 VAL A N 1
ATOM 4686 C CA . VAL A 1 599 ? 36.502 -16.945 22.188 1.00 23.31 599 VAL A CA 1
ATOM 4687 C C . VAL A 1 599 ? 37.864 -16.569 21.597 1.00 23.31 599 VAL A C 1
ATOM 4689 O O . VAL A 1 599 ? 37.971 -15.715 20.720 1.00 23.31 599 VAL A O 1
ATOM 4692 N N . LYS A 1 600 ? 38.927 -17.194 22.116 1.00 23.53 600 LYS A N 1
ATOM 4693 C CA . LYS A 1 600 ? 40.332 -16.844 21.841 1.00 23.53 600 LYS A CA 1
ATOM 4694 C C . LYS A 1 600 ? 40.798 -17.258 20.434 1.00 23.53 600 LYS A C 1
ATOM 4696 O O . LYS A 1 600 ? 40.483 -18.370 20.010 1.00 23.53 600 LYS A O 1
ATOM 4701 N N . PRO A 1 601 ? 41.674 -16.477 19.772 1.00 25.73 601 PRO A N 1
ATOM 4702 C CA . PRO A 1 601 ? 42.422 -16.949 18.608 1.00 25.73 601 PRO A CA 1
ATOM 4703 C C . PRO A 1 601 ? 43.556 -17.904 19.029 1.00 25.73 601 PRO A C 1
ATOM 4705 O O . PRO A 1 601 ? 44.214 -17.696 20.053 1.00 25.73 601 PRO A O 1
ATOM 4708 N N . ARG A 1 602 ? 43.835 -18.938 18.220 1.00 25.91 602 ARG A N 1
ATOM 4709 C CA . ARG A 1 602 ? 45.057 -19.762 18.333 1.00 25.91 602 ARG A CA 1
ATOM 4710 C C . ARG A 1 602 ? 46.093 -19.360 17.277 1.00 25.91 602 ARG A C 1
ATOM 4712 O O . ARG A 1 602 ? 45.742 -18.855 16.220 1.00 25.91 602 ARG A O 1
ATOM 4719 N N . ARG A 1 603 ? 47.369 -19.533 17.640 1.00 28.64 603 ARG A N 1
ATOM 4720 C CA . ARG A 1 603 ? 48.568 -19.000 16.966 1.00 28.64 603 ARG A CA 1
ATOM 4721 C C . ARG A 1 603 ? 49.160 -19.960 15.925 1.00 28.64 603 ARG A C 1
ATOM 4723 O O . ARG A 1 603 ? 49.012 -21.171 16.064 1.00 28.64 603 ARG A O 1
ATOM 4730 N N . ASP A 1 604 ? 49.927 -19.393 14.996 1.00 32.44 604 ASP A N 1
ATOM 4731 C CA . ASP A 1 604 ? 50.802 -20.082 14.034 1.00 32.44 604 ASP A CA 1
ATOM 4732 C C . ASP A 1 604 ? 52.157 -20.559 14.603 1.00 32.44 604 ASP A C 1
ATOM 4734 O O . ASP A 1 604 ? 52.667 -20.012 15.585 1.00 32.44 604 ASP A O 1
ATOM 4738 N N . GLY A 1 605 ? 52.792 -21.484 13.862 1.00 27.42 605 GLY A N 1
ATOM 4739 C CA . GLY A 1 605 ? 54.255 -21.666 13.757 1.00 27.42 605 GLY A CA 1
ATOM 4740 C C . GLY A 1 605 ? 54.772 -23.105 13.977 1.00 27.42 605 GLY A C 1
ATOM 4741 O O . GLY A 1 605 ? 54.096 -23.868 14.667 1.00 27.42 605 GLY A O 1
ATOM 4742 N N . PRO A 1 606 ? 55.987 -23.490 13.498 1.00 40.25 606 PRO A N 1
ATOM 4743 C CA . PRO A 1 606 ? 56.922 -22.826 12.567 1.00 40.25 606 PRO A CA 1
ATOM 4744 C C . PRO A 1 606 ? 57.354 -23.737 11.362 1.00 40.25 606 PRO A C 1
ATOM 4746 O O . PRO A 1 606 ? 56.529 -24.481 10.845 1.00 40.25 606 PRO A O 1
ATOM 4749 N N . SER A 1 607 ? 58.586 -23.622 10.817 1.00 28.34 607 SER A N 1
ATOM 4750 C CA . SER A 1 607 ? 58.856 -23.719 9.357 1.00 28.34 607 SER A CA 1
ATOM 4751 C C . SER A 1 607 ? 60.104 -24.505 8.841 1.00 28.34 607 SER A C 1
ATOM 4753 O O . SER A 1 607 ? 61.155 -24.476 9.472 1.00 28.34 607 SER A O 1
ATOM 4755 N N . ARG A 1 608 ? 60.008 -25.016 7.580 1.00 28.91 608 ARG A N 1
ATOM 4756 C CA . ARG A 1 608 ? 61.081 -25.359 6.571 1.00 28.91 608 ARG A CA 1
ATOM 4757 C C . ARG A 1 608 ? 62.075 -26.521 6.889 1.00 28.91 608 ARG A C 1
ATOM 4759 O O . ARG A 1 608 ? 62.069 -26.968 8.028 1.00 28.91 608 ARG A O 1
ATOM 4766 N N . PRO A 1 609 ? 62.947 -27.013 5.948 1.00 40.09 609 PRO A N 1
ATOM 4767 C CA . PRO A 1 609 ? 63.177 -26.702 4.506 1.00 40.09 609 PRO A CA 1
ATOM 4768 C C . PRO A 1 609 ? 63.202 -27.934 3.530 1.00 40.09 609 PRO A C 1
ATOM 4770 O O . PRO A 1 609 ? 63.105 -29.074 3.968 1.00 40.09 609 PRO A O 1
ATOM 4773 N N . GLY A 1 610 ? 63.414 -27.729 2.212 1.00 25.89 610 GLY A N 1
ATOM 4774 C CA . GLY A 1 610 ? 63.737 -28.797 1.227 1.00 25.89 610 GLY A CA 1
ATOM 4775 C C . GLY A 1 610 ? 63.641 -28.354 -0.252 1.00 25.89 610 GLY A C 1
ATOM 4776 O O . GLY A 1 610 ? 62.903 -27.416 -0.543 1.00 25.89 610 GLY A O 1
ATOM 4777 N N . SER A 1 611 ? 64.391 -28.968 -1.184 1.00 25.27 611 SER A N 1
ATOM 4778 C CA . SER A 1 611 ? 64.669 -28.416 -2.536 1.00 25.27 611 SER A CA 1
ATOM 4779 C C . SER A 1 611 ? 64.609 -29.409 -3.718 1.00 25.27 611 SER A C 1
ATOM 4781 O O . SER A 1 611 ? 64.923 -30.577 -3.532 1.00 25.27 611 SER A O 1
ATOM 4783 N N . ALA A 1 612 ? 64.415 -28.851 -4.930 1.00 27.77 612 ALA A N 1
ATOM 4784 C CA . ALA A 1 612 ? 64.899 -29.306 -6.258 1.00 27.77 612 ALA A CA 1
ATOM 4785 C C . ALA A 1 612 ? 64.027 -30.196 -7.205 1.00 27.77 612 ALA A C 1
ATOM 4787 O O . ALA A 1 612 ? 63.422 -31.179 -6.807 1.00 27.77 612 ALA A O 1
ATOM 4788 N N . GLU A 1 613 ? 64.075 -29.796 -8.493 1.00 27.94 613 GLU A N 1
ATOM 4789 C CA . GLU A 1 613 ? 64.006 -30.542 -9.783 1.00 27.94 613 GLU A CA 1
ATOM 4790 C C . GLU A 1 613 ? 62.730 -31.240 -10.366 1.00 27.94 613 GLU A C 1
ATOM 4792 O O . GLU A 1 613 ? 62.213 -32.224 -9.859 1.00 27.94 613 GLU A O 1
ATOM 4797 N N . LYS A 1 614 ? 62.291 -30.692 -11.529 1.00 27.19 614 LYS A N 1
ATOM 4798 C CA . LYS A 1 614 ? 61.883 -31.266 -12.857 1.00 27.19 614 LYS A CA 1
ATOM 4799 C C . LYS A 1 614 ? 61.711 -32.809 -13.064 1.00 27.19 614 LYS A C 1
ATOM 4801 O O . LYS A 1 614 ? 62.454 -33.562 -12.455 1.00 27.19 614 LYS A O 1
ATOM 4806 N N . PRO A 1 615 ? 61.061 -33.277 -14.174 1.00 40.41 615 PRO A N 1
ATOM 4807 C CA . PRO A 1 615 ? 59.836 -32.830 -14.874 1.00 40.41 615 PRO A CA 1
ATOM 4808 C C . PRO A 1 615 ? 58.928 -34.024 -15.365 1.00 40.41 615 PRO A C 1
ATOM 4810 O O . PRO A 1 615 ? 59.063 -35.151 -14.908 1.00 40.41 615 PRO A O 1
ATOM 4813 N N . LEU A 1 616 ? 58.011 -33.758 -16.316 1.00 32.16 616 LEU A N 1
ATOM 4814 C CA . LEU A 1 616 ? 57.092 -34.665 -17.066 1.00 32.16 616 LEU A CA 1
ATOM 4815 C C . LEU A 1 616 ? 57.633 -36.045 -17.526 1.00 32.16 616 LEU A C 1
ATOM 4817 O O . LEU A 1 616 ? 58.817 -36.170 -17.838 1.00 32.16 616 LEU A O 1
ATOM 4821 N N . PRO A 1 617 ? 56.719 -37.006 -17.806 1.00 34.91 617 PRO A N 1
ATOM 4822 C CA . PRO A 1 617 ? 56.595 -37.470 -19.204 1.00 34.91 617 PRO A CA 1
ATOM 4823 C C . PRO A 1 617 ? 55.153 -37.668 -19.747 1.00 34.91 617 PRO A C 1
ATOM 4825 O O . PRO A 1 617 ? 54.180 -37.775 -19.006 1.00 34.91 617 PRO A O 1
ATOM 4828 N N . ASN A 1 618 ? 55.052 -37.745 -21.082 1.00 26.75 618 ASN A N 1
ATOM 4829 C CA . ASN A 1 618 ? 53.870 -38.105 -21.892 1.00 26.75 618 ASN A CA 1
ATOM 4830 C C . ASN A 1 618 ? 53.944 -39.582 -22.377 1.00 26.75 618 ASN A C 1
ATOM 4832 O O . ASN A 1 618 ? 54.990 -40.206 -22.227 1.00 26.75 618 ASN A O 1
ATOM 4836 N N . ILE A 1 619 ? 52.903 -40.021 -23.123 1.00 27.64 619 ILE A N 1
ATOM 4837 C CA . ILE A 1 619 ? 52.910 -40.937 -24.311 1.00 27.64 619 ILE A CA 1
ATOM 4838 C C . ILE A 1 619 ? 52.094 -42.267 -24.201 1.00 27.64 619 ILE A C 1
ATOM 4840 O O . ILE A 1 619 ? 52.534 -43.223 -23.583 1.00 27.64 619 ILE A O 1
ATOM 4844 N N . THR A 1 620 ? 50.930 -42.285 -24.896 1.00 25.58 620 THR A N 1
ATOM 4845 C CA . THR A 1 620 ? 50.192 -43.349 -25.673 1.00 25.58 620 THR A CA 1
ATOM 4846 C C . THR A 1 620 ? 50.167 -44.840 -25.231 1.00 25.58 620 THR A C 1
ATOM 4848 O O . THR A 1 620 ? 51.189 -45.375 -24.838 1.00 25.58 620 THR A O 1
ATOM 4851 N N . LEU A 1 621 ? 49.076 -45.623 -25.404 1.00 25.45 621 LEU A N 1
ATOM 4852 C CA . LEU A 1 621 ? 48.628 -46.201 -26.704 1.00 25.45 621 LEU A CA 1
ATOM 4853 C C . LEU A 1 621 ? 47.222 -46.893 -26.688 1.00 25.45 621 LEU A C 1
ATOM 4855 O O . LEU A 1 621 ? 46.960 -47.735 -25.842 1.00 25.45 621 LEU A O 1
ATOM 4859 N N . ASN A 1 622 ? 46.418 -46.608 -27.729 1.00 27.12 622 ASN A N 1
ATOM 4860 C CA . ASN A 1 622 ? 45.577 -47.469 -28.612 1.00 27.12 622 ASN A CA 1
ATOM 4861 C C . ASN A 1 622 ? 44.529 -48.542 -28.186 1.00 27.12 622 ASN A C 1
ATOM 4863 O O . ASN A 1 622 ? 44.671 -49.285 -27.226 1.00 27.12 622 ASN A O 1
ATOM 4867 N N . HIS A 1 623 ? 43.600 -48.734 -29.156 1.00 28.80 623 HIS A N 1
ATOM 4868 C CA . HIS A 1 623 ? 42.643 -49.843 -29.416 1.00 28.80 623 HIS A CA 1
ATOM 4869 C C . HIS A 1 623 ? 41.355 -49.857 -28.560 1.00 28.80 623 HIS A C 1
ATOM 4871 O O . HIS A 1 623 ? 41.420 -49.650 -27.361 1.00 28.80 623 HIS A O 1
ATOM 4877 N N . ARG A 1 624 ? 40.126 -50.085 -29.074 1.00 25.95 624 ARG A N 1
ATOM 4878 C CA . ARG A 1 624 ? 39.530 -50.532 -30.379 1.00 25.95 624 ARG A CA 1
ATOM 4879 C C . ARG A 1 624 ? 38.076 -49.954 -30.464 1.00 25.95 624 ARG A C 1
ATOM 4881 O O . ARG A 1 624 ? 37.599 -49.480 -29.443 1.00 25.95 624 ARG A O 1
ATOM 4888 N N . SER A 1 625 ? 37.267 -49.917 -31.541 1.00 26.38 625 SER A N 1
ATOM 4889 C CA . SER A 1 625 ? 37.298 -50.440 -32.931 1.00 26.38 625 SER A CA 1
ATOM 4890 C C . SER A 1 625 ? 36.654 -49.432 -33.948 1.00 26.38 625 SER A C 1
ATOM 4892 O O . SER A 1 625 ? 37.211 -48.355 -34.133 1.00 26.38 625 SER A O 1
ATOM 4894 N N . ARG A 1 626 ? 35.552 -49.780 -34.655 1.00 26.83 626 ARG A N 1
ATOM 4895 C CA . ARG A 1 626 ? 34.841 -49.115 -35.797 1.00 26.83 626 ARG A CA 1
ATOM 4896 C C . ARG A 1 626 ? 33.439 -49.816 -36.005 1.00 26.83 626 ARG A C 1
ATOM 4898 O O . ARG A 1 626 ? 33.202 -50.748 -35.239 1.00 26.83 626 ARG A O 1
ATOM 4905 N N . PRO A 1 627 ? 32.610 -49.596 -37.072 1.00 43.81 627 PRO A N 1
ATOM 4906 C CA . PRO A 1 627 ? 31.875 -48.375 -37.511 1.00 43.81 627 PRO A CA 1
ATOM 4907 C C . PRO A 1 627 ? 30.436 -48.636 -38.112 1.00 43.81 627 PRO A C 1
ATOM 4909 O O . PRO A 1 627 ? 30.003 -49.778 -38.179 1.00 43.81 627 PRO A O 1
ATOM 4912 N N . CYS A 1 628 ? 29.811 -47.599 -38.723 1.00 23.58 628 CYS A N 1
ATOM 4913 C CA . CYS A 1 628 ? 28.716 -47.630 -39.749 1.00 23.58 628 CYS A CA 1
ATOM 4914 C C . CYS A 1 628 ? 27.306 -48.114 -39.300 1.00 23.58 628 CYS A C 1
ATOM 4916 O O . CYS A 1 628 ? 27.195 -48.832 -38.319 1.00 23.58 628 CYS A O 1
ATOM 4918 N N . SER A 1 629 ? 26.159 -47.743 -39.909 1.00 25.19 629 SER A N 1
ATOM 4919 C CA . SER A 1 629 ? 25.801 -47.097 -41.212 1.00 25.19 629 SER A CA 1
ATOM 4920 C C . SER A 1 629 ? 24.328 -46.574 -41.153 1.00 25.19 629 SER A C 1
ATOM 4922 O O . SER A 1 629 ? 23.619 -46.992 -40.245 1.00 25.19 629 SER A O 1
ATOM 4924 N N . SER A 1 630 ? 23.726 -45.769 -42.056 1.00 26.70 630 SER A N 1
ATOM 4925 C CA . SER A 1 630 ? 24.179 -44.822 -43.113 1.00 26.70 630 SER A CA 1
ATOM 4926 C C . SER A 1 630 ? 22.974 -44.189 -43.874 1.00 26.70 630 SER A C 1
ATOM 4928 O O . SER A 1 630 ? 22.054 -44.938 -44.179 1.00 26.70 630 SER A O 1
ATOM 4930 N N . LEU A 1 631 ? 23.083 -42.922 -44.342 1.00 26.84 631 LEU A N 1
ATOM 4931 C CA . LEU A 1 631 ? 22.395 -42.329 -45.539 1.00 26.84 631 LEU A CA 1
ATOM 4932 C C . LEU A 1 631 ? 20.843 -42.120 -45.489 1.00 26.84 631 LEU A C 1
ATOM 4934 O O . LEU A 1 631 ? 20.162 -42.791 -44.729 1.00 26.84 631 LEU A O 1
ATOM 4938 N N . SER A 1 632 ? 20.186 -41.201 -46.234 1.00 26.42 632 SER A N 1
ATOM 4939 C CA . SER A 1 632 ? 20.615 -40.178 -47.230 1.00 26.42 632 SER A CA 1
ATOM 4940 C C . SER A 1 632 ? 19.541 -39.102 -47.550 1.00 26.42 632 SER A C 1
ATOM 4942 O O . SER A 1 632 ? 18.354 -39.397 -47.545 1.00 26.42 632 SER A O 1
ATOM 4944 N N . HIS A 1 633 ? 20.014 -37.901 -47.927 1.00 26.28 633 HIS A N 1
ATOM 4945 C CA . HIS A 1 633 ? 19.509 -36.904 -48.910 1.00 26.28 633 HIS A CA 1
ATOM 4946 C C . HIS A 1 633 ? 18.039 -36.844 -49.395 1.00 26.28 633 HIS A C 1
ATOM 4948 O O . HIS A 1 633 ? 17.547 -37.804 -49.973 1.00 26.28 633 HIS A O 1
ATOM 4954 N N . ILE A 1 634 ? 17.504 -35.606 -49.470 1.00 24.22 634 ILE A N 1
ATOM 4955 C CA . ILE A 1 634 ? 16.956 -34.996 -50.711 1.00 24.22 634 ILE A CA 1
ATOM 4956 C C . ILE A 1 634 ? 17.399 -33.516 -50.794 1.00 24.22 634 ILE A C 1
ATOM 4958 O O . ILE A 1 634 ? 17.437 -32.814 -49.786 1.00 24.22 634 ILE A O 1
ATOM 4962 N N . THR A 1 635 ? 17.709 -33.041 -52.004 1.00 24.72 635 THR A N 1
ATOM 4963 C CA . THR A 1 635 ? 17.963 -31.633 -52.375 1.00 24.72 635 THR A CA 1
ATOM 4964 C C . THR A 1 635 ? 17.108 -31.247 -53.583 1.00 24.72 635 THR A C 1
ATOM 4966 O O . THR A 1 635 ? 16.938 -32.076 -54.472 1.00 24.72 635 THR A O 1
ATOM 4969 N N . SER A 1 636 ? 16.662 -29.990 -53.688 1.00 23.80 636 SER A N 1
ATOM 4970 C CA . SER A 1 636 ? 16.327 -29.360 -54.980 1.00 23.80 636 SER A CA 1
ATOM 4971 C C . SER A 1 636 ? 16.363 -27.827 -54.887 1.00 23.80 636 SER A C 1
ATOM 4973 O O . SER A 1 636 ? 16.285 -27.262 -53.797 1.00 23.80 636 SER A O 1
ATOM 4975 N N . SER A 1 637 ? 16.526 -27.165 -56.033 1.00 23.39 637 SER A N 1
ATOM 4976 C CA . SER A 1 637 ? 16.897 -25.754 -56.185 1.00 23.39 637 SER A CA 1
ATOM 4977 C C . SER A 1 637 ? 16.277 -25.131 -57.437 1.00 23.39 637 SER A C 1
ATOM 4979 O O . SER A 1 637 ? 16.249 -25.791 -58.469 1.00 23.39 637 SER A O 1
ATOM 4981 N N . THR A 1 638 ? 15.942 -23.840 -57.389 1.00 23.83 638 THR A N 1
ATOM 4982 C CA . THR A 1 638 ? 15.719 -22.938 -58.547 1.00 23.83 638 THR A CA 1
ATOM 4983 C C . THR A 1 638 ? 15.560 -21.517 -57.993 1.00 23.83 638 THR A C 1
ATOM 4985 O O . THR A 1 638 ? 14.912 -21.365 -56.965 1.00 23.83 638 THR A O 1
ATOM 4988 N N . LEU A 1 639 ? 15.980 -20.408 -58.597 1.00 23.95 639 LEU A N 1
ATOM 4989 C CA . LEU A 1 639 ? 17.010 -20.016 -59.570 1.00 23.95 639 LEU A CA 1
ATOM 4990 C C . LEU A 1 639 ? 16.850 -18.474 -59.675 1.00 23.95 639 LEU A C 1
ATOM 4992 O O . LEU A 1 639 ? 15.753 -17.955 -59.475 1.00 23.95 639 LEU A O 1
ATOM 4996 N N . CYS A 1 640 ? 17.927 -17.732 -59.927 1.00 21.31 640 CYS A N 1
ATOM 4997 C CA . CYS A 1 640 ? 17.925 -16.259 -60.006 1.00 21.31 640 CYS A CA 1
ATOM 4998 C C . CYS A 1 640 ? 17.632 -15.780 -61.451 1.00 21.31 640 CYS A C 1
ATOM 5000 O O . CYS A 1 640 ? 17.634 -16.611 -62.363 1.00 21.31 640 CYS A O 1
ATOM 5002 N N . PRO A 1 641 ? 17.439 -14.469 -61.705 1.00 27.50 641 PRO A N 1
ATOM 5003 C CA . PRO A 1 641 ? 18.573 -13.713 -62.262 1.00 27.50 641 PRO A CA 1
ATOM 5004 C C . PRO A 1 641 ? 18.720 -12.252 -61.772 1.00 27.50 641 PRO A C 1
ATOM 5006 O O . PRO A 1 641 ? 17.881 -11.703 -61.063 1.00 27.50 641 PRO A O 1
ATOM 5009 N N . GLN A 1 642 ? 19.844 -11.627 -62.145 1.00 23.03 642 GLN A N 1
ATOM 5010 C CA . GLN A 1 642 ? 20.337 -10.341 -61.629 1.00 23.03 642 GLN A CA 1
ATOM 5011 C C . GLN A 1 642 ? 20.246 -9.174 -62.639 1.00 23.03 642 GLN A C 1
ATOM 5013 O O . GLN A 1 642 ? 20.527 -9.396 -63.811 1.00 23.03 642 GLN A O 1
ATOM 5018 N N . LYS A 1 643 ? 20.151 -7.934 -62.104 1.00 27.80 643 LYS A N 1
ATOM 5019 C CA . LYS A 1 643 ? 20.832 -6.685 -62.579 1.00 27.80 643 LYS A CA 1
ATOM 5020 C C . LYS A 1 643 ? 20.388 -6.096 -63.953 1.00 27.80 643 LYS A C 1
ATOM 5022 O O . LYS A 1 643 ? 19.736 -6.812 -64.701 1.00 27.80 643 LYS A O 1
ATOM 5027 N N . PRO A 1 644 ? 20.674 -4.803 -64.296 1.00 27.61 644 PRO A N 1
ATOM 5028 C CA . PRO A 1 644 ? 21.837 -3.987 -63.889 1.00 27.61 644 PRO A CA 1
ATOM 5029 C C . PRO A 1 644 ? 21.604 -2.497 -63.508 1.00 27.61 644 PRO A C 1
ATOM 5031 O O . PRO A 1 644 ? 20.488 -2.019 -63.356 1.00 27.61 644 PRO A O 1
ATOM 5034 N N . TYR A 1 645 ? 22.730 -1.797 -63.309 1.00 24.38 645 TYR A N 1
ATOM 5035 C CA . TYR A 1 645 ? 22.912 -0.356 -63.053 1.00 24.38 645 TYR A CA 1
ATOM 5036 C C . TYR A 1 645 ? 22.950 0.483 -64.353 1.00 24.38 645 TYR A C 1
ATOM 5038 O O . TYR A 1 645 ? 23.508 0.025 -65.347 1.00 24.38 645 TYR A O 1
ATOM 5046 N N . SER A 1 646 ? 22.566 1.765 -64.272 1.00 23.61 646 SER A N 1
ATOM 5047 C CA . SER A 1 646 ? 23.016 2.866 -65.157 1.00 23.61 646 SER A CA 1
ATOM 5048 C C . SER A 1 646 ? 22.990 4.190 -64.366 1.00 23.61 646 SER A C 1
ATOM 5050 O O . SER A 1 646 ? 21.978 4.520 -63.761 1.00 23.61 646 SER A O 1
ATOM 5052 N N . ALA A 1 647 ? 24.128 4.852 -64.116 1.00 21.30 647 ALA A N 1
ATOM 5053 C CA . ALA A 1 647 ? 24.672 5.958 -64.930 1.00 21.30 647 ALA A CA 1
ATOM 5054 C C . ALA A 1 647 ? 23.658 7.125 -65.097 1.00 21.30 647 ALA A C 1
ATOM 5056 O O . ALA A 1 647 ? 22.683 6.967 -65.815 1.00 21.30 647 ALA A O 1
ATOM 5057 N N . ARG A 1 648 ? 23.701 8.215 -64.308 1.00 24.72 648 ARG A N 1
ATOM 5058 C CA . ARG A 1 648 ? 24.694 9.322 -64.224 1.00 24.72 648 ARG A CA 1
ATOM 5059 C C . ARG A 1 648 ? 24.531 10.347 -65.358 1.00 24.72 648 ARG A C 1
ATOM 5061 O O . ARG A 1 648 ? 25.023 10.090 -66.442 1.00 24.72 648 ARG A O 1
ATOM 5068 N N . GLU A 1 649 ? 24.039 11.548 -65.036 1.00 22.91 649 GLU A N 1
ATOM 5069 C CA . GLU A 1 649 ? 24.592 12.801 -65.582 1.00 22.91 649 GLU A CA 1
ATOM 5070 C C . GLU A 1 649 ? 24.244 14.034 -64.730 1.00 22.91 649 GLU A C 1
ATOM 5072 O O . GLU A 1 649 ? 23.358 13.990 -63.878 1.00 22.91 649 GLU A O 1
ATOM 5077 N N . ARG A 1 650 ? 25.035 15.102 -64.889 1.00 25.66 650 ARG A N 1
ATOM 5078 C CA . ARG A 1 650 ? 24.917 16.379 -64.164 1.00 25.66 650 ARG A CA 1
ATOM 5079 C C . ARG A 1 650 ? 24.509 17.461 -65.157 1.00 25.66 650 ARG A C 1
ATOM 5081 O O . ARG A 1 650 ? 24.990 17.426 -66.281 1.00 25.66 650 ARG A O 1
ATOM 5088 N N . ASN A 1 651 ? 23.825 18.501 -64.691 1.00 22.38 651 ASN A N 1
ATOM 5089 C CA . ASN A 1 651 ? 24.005 19.833 -65.263 1.00 22.38 651 ASN A CA 1
ATOM 5090 C C . ASN A 1 651 ? 24.173 20.858 -64.141 1.00 22.38 651 ASN A C 1
ATOM 5092 O O . ASN A 1 651 ? 23.381 20.919 -63.205 1.00 22.38 651 ASN A O 1
ATOM 5096 N N . THR A 1 652 ? 25.255 21.625 -64.230 1.00 24.42 652 THR A N 1
ATOM 5097 C CA . THR A 1 652 ? 25.620 22.711 -63.316 1.00 24.42 652 THR A CA 1
ATOM 5098 C C . THR A 1 652 ? 25.717 23.998 -64.112 1.00 24.42 652 THR A C 1
ATOM 5100 O O . THR A 1 652 ? 26.474 24.039 -65.081 1.00 24.42 652 THR A O 1
ATOM 5103 N N . THR A 1 653 ? 25.077 25.065 -63.642 1.00 23.69 653 THR A N 1
ATOM 5104 C CA . THR A 1 653 ? 25.351 26.427 -64.118 1.00 23.69 653 THR A CA 1
ATOM 5105 C C . THR A 1 653 ? 25.456 27.387 -62.935 1.00 23.69 653 THR A C 1
ATOM 5107 O O . THR A 1 653 ? 24.810 27.202 -61.907 1.00 23.69 653 THR A O 1
ATOM 5110 N N . LEU A 1 654 ? 26.373 28.349 -63.053 1.00 24.39 654 LEU A N 1
ATOM 5111 C CA . LEU A 1 654 ? 26.871 29.206 -61.971 1.00 24.39 654 LEU A CA 1
ATOM 5112 C C . LEU A 1 654 ? 25.855 30.265 -61.512 1.00 24.39 654 LEU A C 1
ATOM 5114 O O . LEU A 1 654 ? 25.129 30.814 -62.334 1.00 24.39 654 LEU A O 1
ATOM 5118 N N . GLY A 1 655 ? 25.947 30.678 -60.240 1.00 22.58 655 GLY A N 1
ATOM 5119 C CA . GLY A 1 655 ? 25.367 31.951 -59.794 1.00 22.58 655 GLY A CA 1
ATOM 5120 C C . GLY A 1 655 ? 25.385 32.205 -58.282 1.00 22.58 655 GLY A C 1
ATOM 5121 O O . GLY A 1 655 ? 24.380 31.984 -57.629 1.00 22.58 655 GLY A O 1
ATOM 5122 N N . GLY A 1 656 ? 26.491 32.743 -57.747 1.00 23.66 656 GLY A N 1
ATOM 5123 C CA . GLY A 1 656 ? 26.503 33.471 -56.463 1.00 23.66 656 GLY A CA 1
ATOM 5124 C C . GLY A 1 656 ? 26.493 32.645 -55.164 1.00 23.66 656 GLY A C 1
ATOM 5125 O O . GLY A 1 656 ? 25.549 31.933 -54.850 1.00 23.66 656 GLY A O 1
ATOM 5126 N N . LYS A 1 657 ? 27.526 32.824 -54.327 1.00 28.98 657 LYS A N 1
ATOM 5127 C CA . LYS A 1 657 ? 27.451 32.478 -52.899 1.00 28.98 657 LYS A CA 1
ATOM 5128 C C . LYS A 1 657 ? 26.804 33.634 -52.138 1.00 28.98 657 LYS A C 1
ATOM 5130 O O . LYS A 1 657 ? 27.443 34.670 -51.982 1.00 28.98 657 LYS A O 1
ATOM 5135 N N . ILE A 1 658 ? 25.632 33.401 -51.559 1.00 26.11 658 ILE A N 1
ATOM 5136 C CA . ILE A 1 658 ? 25.217 34.052 -50.313 1.00 26.11 658 ILE A CA 1
ATOM 5137 C C . ILE A 1 658 ? 24.922 32.919 -49.331 1.00 26.11 658 ILE A C 1
ATOM 5139 O O . ILE A 1 658 ? 24.167 32.002 -49.646 1.00 26.11 658 ILE A O 1
ATOM 5143 N N . LYS A 1 659 ? 25.592 32.932 -48.176 1.00 31.19 659 LYS A N 1
ATOM 5144 C CA . LYS A 1 659 ? 25.281 32.032 -47.063 1.00 31.19 659 LYS A CA 1
ATOM 5145 C C . LYS A 1 659 ? 24.274 32.741 -46.164 1.00 31.19 659 LYS A C 1
ATOM 5147 O O . LYS A 1 659 ? 24.674 33.590 -45.375 1.00 31.19 659 LYS A O 1
ATOM 5152 N N . GLU A 1 660 ? 23.017 32.336 -46.244 1.00 31.53 660 GLU A N 1
ATOM 5153 C CA . GLU A 1 660 ? 22.094 32.419 -45.114 1.00 31.53 660 GLU A CA 1
ATOM 5154 C C . GLU A 1 660 ? 21.822 30.987 -44.649 1.00 31.53 660 GLU A C 1
ATOM 5156 O O . GLU A 1 660 ? 21.519 30.110 -45.459 1.00 31.53 660 GLU A O 1
ATOM 5161 N N . GLU A 1 661 ? 21.988 30.722 -43.354 1.00 37.00 661 GLU A N 1
ATOM 5162 C CA . GLU A 1 661 ? 21.662 29.423 -42.754 1.00 37.00 661 GLU A CA 1
ATOM 5163 C C . GLU A 1 661 ? 20.161 29.395 -42.429 1.00 37.00 661 GLU A C 1
ATOM 5165 O O . GLU A 1 661 ? 19.746 29.564 -41.286 1.00 37.00 661 GLU A O 1
ATOM 5170 N N . GLY A 1 662 ? 19.343 29.244 -43.475 1.00 38.62 662 GLY A N 1
ATOM 5171 C CA . GLY A 1 662 ? 17.901 29.013 -43.368 1.00 38.62 662 GLY A CA 1
ATOM 5172 C C . GLY A 1 662 ? 17.565 27.528 -43.198 1.00 38.62 662 GLY A C 1
ATOM 5173 O O . GLY A 1 662 ? 18.250 26.665 -43.747 1.00 38.62 662 GLY A O 1
ATOM 5174 N N . GLU A 1 663 ? 16.499 27.218 -42.454 1.00 51.84 663 GLU A N 1
ATOM 5175 C CA . GLU A 1 663 ? 15.990 25.844 -42.340 1.00 51.84 663 GLU A CA 1
ATOM 5176 C C . GLU A 1 663 ? 15.466 25.326 -43.692 1.00 51.84 663 GLU A C 1
ATOM 5178 O O . GLU A 1 663 ? 14.721 26.025 -44.381 1.00 51.84 663 GLU A O 1
ATOM 5183 N N . GLU A 1 664 ? 15.780 24.075 -44.052 1.00 55.59 664 GLU A N 1
ATOM 5184 C CA . GLU A 1 664 ? 15.125 23.405 -45.184 1.00 55.59 664 GLU A CA 1
ATOM 5185 C C . GLU A 1 664 ? 13.644 23.139 -44.859 1.00 55.59 664 GLU A C 1
ATOM 5187 O O . GLU A 1 664 ? 13.302 22.241 -44.087 1.00 55.59 664 GLU A O 1
ATOM 5192 N N . GLU A 1 665 ? 12.754 23.924 -45.469 1.00 65.50 665 GLU A N 1
ATOM 5193 C CA . GLU A 1 665 ? 11.303 23.739 -45.407 1.00 65.50 665 GLU A CA 1
ATOM 5194 C C . GLU A 1 665 ? 10.823 22.852 -46.570 1.00 65.50 665 GLU A C 1
ATOM 5196 O O . GLU A 1 665 ? 10.776 23.277 -47.726 1.00 65.50 665 GLU A O 1
ATOM 5201 N N . ILE A 1 666 ? 10.412 21.619 -46.267 1.00 69.00 666 ILE A N 1
ATOM 5202 C CA . ILE A 1 666 ? 9.822 20.693 -47.244 1.00 69.00 666 ILE A CA 1
ATOM 5203 C C . ILE A 1 666 ? 8.351 21.064 -47.455 1.00 69.00 666 ILE A C 1
ATOM 5205 O O . ILE A 1 666 ? 7.601 21.192 -46.488 1.00 69.00 666 ILE A O 1
ATOM 5209 N N . ARG A 1 667 ? 7.910 21.196 -48.712 1.00 70.25 667 ARG A N 1
ATOM 5210 C CA . ARG A 1 667 ? 6.526 21.557 -49.064 1.00 70.25 667 ARG A CA 1
ATOM 5211 C C . ARG A 1 667 ? 5.824 20.416 -49.800 1.00 70.25 667 ARG A C 1
ATOM 5213 O O . ARG A 1 667 ? 6.308 19.971 -50.835 1.00 70.25 667 ARG A O 1
ATOM 5220 N N . TYR A 1 668 ? 4.669 19.985 -49.296 1.00 69.50 668 TYR A N 1
ATOM 5221 C CA . TYR A 1 668 ? 3.796 18.992 -49.936 1.00 69.50 668 TYR A CA 1
ATOM 5222 C C . TYR A 1 668 ? 2.544 19.672 -50.496 1.00 69.50 668 TYR A C 1
ATOM 5224 O O . TYR A 1 668 ? 1.915 20.463 -49.788 1.00 69.50 668 TYR A O 1
ATOM 5232 N N . LYS A 1 669 ? 2.158 19.355 -51.740 1.00 73.25 669 LYS A N 1
ATOM 5233 C CA . LYS A 1 669 ? 0.948 19.898 -52.374 1.00 73.25 669 LYS A CA 1
ATOM 5234 C C . LYS A 1 669 ? -0.272 19.045 -52.014 1.00 73.25 669 LYS A C 1
ATOM 5236 O O . LYS A 1 669 ? -0.341 17.861 -52.347 1.00 73.25 669 LYS A O 1
ATOM 5241 N N . LEU A 1 670 ? -1.245 19.656 -51.349 1.00 75.50 670 LEU A N 1
ATOM 5242 C CA . LEU A 1 670 ? -2.485 19.017 -50.914 1.00 75.50 670 LEU A CA 1
ATOM 5243 C C . LEU A 1 670 ? -3.700 19.745 -51.501 1.00 75.50 670 LEU A C 1
ATOM 5245 O O . LEU A 1 670 ? -3.631 20.919 -51.861 1.00 75.50 670 LEU A O 1
ATOM 5249 N N . ILE A 1 671 ? -4.835 19.057 -51.543 1.00 75.81 671 ILE A N 1
ATOM 5250 C CA . ILE A 1 671 ? -6.144 19.632 -51.859 1.00 75.81 671 ILE A CA 1
ATOM 5251 C C . ILE A 1 671 ? -7.021 19.539 -50.612 1.00 75.81 671 ILE A C 1
ATOM 5253 O O . ILE A 1 671 ? -7.176 18.451 -50.061 1.00 75.81 671 ILE A O 1
ATOM 5257 N N . LEU A 1 672 ? -7.622 20.648 -50.175 1.00 73.25 672 LEU A N 1
ATOM 5258 C CA . LEU A 1 672 ? -8.693 20.616 -49.174 1.00 73.25 672 LEU A CA 1
ATOM 5259 C C . LEU A 1 672 ? -9.955 20.028 -49.828 1.00 73.25 672 LEU A C 1
ATOM 5261 O O . LEU A 1 672 ? -10.552 20.661 -50.699 1.00 73.25 672 LEU A O 1
ATOM 5265 N N . ILE A 1 673 ? -10.353 18.817 -49.427 1.00 75.31 673 ILE A N 1
ATOM 5266 C CA . ILE A 1 673 ? -11.504 18.111 -50.018 1.00 75.31 673 ILE A CA 1
ATOM 5267 C C . ILE A 1 673 ? -12.822 18.355 -49.276 1.00 75.31 673 ILE A C 1
ATOM 5269 O O . ILE A 1 673 ? -13.880 18.093 -49.841 1.00 75.31 673 ILE A O 1
ATOM 5273 N N . GLY A 1 674 ? -12.770 18.884 -48.051 1.00 75.31 674 GLY A N 1
ATOM 5274 C CA . GLY A 1 674 ? -13.949 19.326 -47.309 1.00 75.31 674 GLY A CA 1
ATOM 5275 C C . GLY A 1 674 ? -13.664 19.614 -45.837 1.00 75.31 674 GLY A C 1
ATOM 5276 O O . GLY A 1 674 ? -12.560 19.380 -45.338 1.00 75.31 674 GLY A O 1
ATOM 5277 N N . SER A 1 675 ? -14.674 20.110 -45.126 1.00 77.94 675 SER A N 1
ATOM 5278 C CA . SER A 1 675 ? -14.639 20.268 -43.673 1.00 77.94 675 SER A CA 1
ATOM 5279 C C . SER A 1 675 ? -16.016 20.045 -43.048 1.00 77.94 675 SER A C 1
ATOM 5281 O O . SER A 1 675 ? -17.043 20.169 -43.714 1.00 77.94 675 SER A O 1
ATOM 5283 N N . LEU A 1 676 ? -16.034 19.702 -41.759 1.00 75.50 676 LEU A N 1
ATOM 5284 C CA . LEU A 1 676 ? -17.250 19.511 -40.971 1.00 75.50 676 LEU A CA 1
ATOM 5285 C C . LEU A 1 676 ? -17.076 20.155 -39.587 1.00 75.50 676 LEU A C 1
ATOM 5287 O O . LEU A 1 676 ? -16.096 19.847 -38.902 1.00 75.50 676 LEU A O 1
ATOM 5291 N N . PRO A 1 677 ? -17.996 21.023 -39.132 1.00 78.56 677 PRO A N 1
ATOM 5292 C CA . PRO A 1 677 ? -18.055 21.441 -37.735 1.00 78.56 677 PRO A CA 1
ATOM 5293 C C . PRO A 1 677 ? -18.282 20.226 -36.831 1.00 78.56 677 PRO A C 1
ATOM 5295 O O . PRO A 1 677 ? -19.163 19.410 -37.089 1.00 78.56 677 PRO A O 1
ATOM 5298 N N . VAL A 1 678 ? -17.504 20.102 -35.758 1.00 72.06 678 VAL A N 1
ATOM 5299 C CA . VAL A 1 678 ? -17.588 18.972 -34.824 1.00 72.06 678 VAL A CA 1
ATOM 5300 C C . VAL A 1 678 ? -17.644 19.457 -33.382 1.00 72.06 678 VAL A C 1
ATOM 5302 O O . VAL A 1 678 ? -17.160 20.535 -33.034 1.00 72.06 678 VAL A O 1
ATOM 5305 N N . HIS A 1 679 ? -18.230 18.650 -32.499 1.00 78.06 679 HIS A N 1
ATOM 5306 C CA . HIS A 1 679 ? -18.321 19.013 -31.090 1.00 78.06 679 HIS A CA 1
ATOM 5307 C C . HIS A 1 679 ? -16.927 19.066 -30.440 1.00 78.06 679 HIS A C 1
ATOM 5309 O O . HIS A 1 679 ? -16.049 18.270 -30.771 1.00 78.06 679 HIS A O 1
ATOM 5315 N N . HIS A 1 680 ? -16.718 19.948 -29.459 1.00 66.69 680 HIS A N 1
ATOM 5316 C CA . HIS A 1 680 ? -15.411 20.137 -28.806 1.00 66.69 680 HIS A CA 1
ATOM 5317 C C . HIS A 1 680 ? -14.904 18.913 -28.009 1.00 66.69 680 HIS A C 1
ATOM 5319 O O . HIS A 1 680 ? -13.755 18.902 -27.573 1.00 66.69 680 HIS A O 1
ATOM 5325 N N . LEU A 1 681 ? -15.753 17.896 -27.813 1.00 62.59 681 LEU A N 1
ATOM 5326 C CA . LEU A 1 681 ? -15.408 16.597 -27.216 1.00 62.59 681 LEU A CA 1
ATOM 5327 C C . LEU A 1 681 ? -14.999 15.534 -28.256 1.00 62.59 681 LEU A C 1
ATOM 5329 O O . LEU A 1 681 ? -14.722 14.397 -27.883 1.00 62.59 681 LEU A O 1
ATOM 5333 N N . THR A 1 682 ? -14.971 15.869 -29.550 1.00 66.19 682 THR A N 1
ATOM 5334 C CA . THR A 1 682 ? -14.594 14.932 -30.621 1.00 66.19 682 THR A CA 1
ATOM 5335 C C . THR A 1 682 ? -13.136 14.519 -30.455 1.00 66.19 682 THR A C 1
ATOM 5337 O O . THR A 1 682 ? -12.227 15.345 -30.517 1.00 66.19 682 THR A O 1
ATOM 5340 N N . THR A 1 683 ? -12.904 13.230 -30.210 1.00 62.31 683 THR A N 1
ATOM 5341 C CA . THR A 1 683 ? -11.569 12.705 -29.895 1.00 62.31 683 THR A CA 1
ATOM 5342 C C . THR A 1 683 ? -10.841 12.187 -31.136 1.00 62.31 683 THR A C 1
ATOM 5344 O O . THR A 1 683 ? -11.450 11.873 -32.160 1.00 62.31 683 THR A O 1
ATOM 5347 N N . MET A 1 684 ? -9.524 11.981 -31.013 1.00 58.91 684 MET A N 1
ATOM 5348 C CA . MET A 1 684 ? -8.701 11.346 -32.055 1.00 58.91 684 MET A CA 1
ATOM 5349 C C . MET A 1 684 ? -9.181 9.938 -32.464 1.00 58.91 684 MET A C 1
ATOM 5351 O O . MET A 1 684 ? -8.794 9.468 -33.530 1.00 58.91 684 MET A O 1
ATOM 5355 N N . ALA A 1 685 ? -10.011 9.271 -31.650 1.00 52.84 685 ALA A N 1
ATOM 5356 C CA . ALA A 1 685 ? -10.600 7.968 -31.970 1.00 52.84 685 ALA A CA 1
ATOM 5357 C C . ALA A 1 685 ? -11.843 8.065 -32.878 1.00 52.84 685 ALA A C 1
ATOM 5359 O O . ALA A 1 685 ? -12.163 7.104 -33.571 1.00 52.84 685 ALA A O 1
ATOM 5360 N N . MET A 1 686 ? -12.529 9.214 -32.899 1.00 63.31 686 MET A N 1
ATOM 5361 C CA . MET A 1 686 ? -13.695 9.475 -33.762 1.00 63.31 686 MET A CA 1
ATOM 5362 C C . MET A 1 686 ? -13.308 10.084 -35.117 1.00 63.31 686 MET A C 1
ATOM 5364 O O . MET A 1 686 ? -14.049 9.954 -36.089 1.00 63.31 686 MET A O 1
ATOM 5368 N N . LEU A 1 687 ? -12.122 10.694 -35.203 1.00 65.69 687 LEU A N 1
ATOM 5369 C CA . LEU A 1 687 ? -11.569 11.300 -36.420 1.00 65.69 687 LEU A CA 1
ATOM 5370 C C . LEU A 1 687 ? -11.648 10.418 -37.687 1.00 65.69 687 LEU A C 1
ATOM 5372 O O . LEU A 1 687 ? -12.063 10.946 -38.717 1.00 65.69 687 LEU A O 1
ATOM 5376 N N . PRO A 1 688 ? -11.324 9.105 -37.659 1.00 65.81 688 PRO A N 1
ATOM 5377 C CA . PRO A 1 688 ? -11.403 8.260 -38.854 1.00 65.81 688 PRO A CA 1
ATOM 5378 C C . PRO A 1 688 ? -12.820 8.168 -39.441 1.00 65.81 688 PRO A C 1
ATOM 5380 O O . PRO A 1 688 ? -12.972 8.103 -40.657 1.00 65.81 688 PRO A O 1
ATOM 5383 N N . TRP A 1 689 ? -13.856 8.202 -38.595 1.00 69.62 689 TRP A N 1
ATOM 5384 C CA . TRP A 1 689 ? -15.255 8.193 -39.034 1.00 69.62 689 TRP A CA 1
ATOM 5385 C C . TRP A 1 689 ? -15.644 9.507 -39.714 1.00 69.62 689 TRP A C 1
ATOM 5387 O O . TRP A 1 689 ? -16.192 9.478 -40.812 1.00 69.62 689 TRP A O 1
ATOM 5397 N N . VAL A 1 690 ? -15.282 10.644 -39.112 1.00 70.38 690 VAL A N 1
ATOM 5398 C CA . VAL A 1 690 ? -15.540 11.984 -39.674 1.00 70.38 690 VAL A CA 1
ATOM 5399 C C . VAL A 1 690 ? -14.822 12.174 -41.016 1.00 70.38 690 VAL A C 1
ATOM 5401 O O . VAL A 1 690 ? -15.400 12.703 -41.961 1.00 70.38 690 VAL A O 1
ATOM 5404 N N . VAL A 1 691 ? -13.583 11.681 -41.139 1.00 70.00 691 VAL A N 1
ATOM 5405 C CA . VAL A 1 691 ? -12.835 11.681 -42.410 1.00 70.00 691 VAL A CA 1
ATOM 5406 C C . VAL A 1 691 ? -13.562 10.865 -43.478 1.00 70.00 691 VAL A C 1
ATOM 5408 O O . VAL A 1 691 ? -13.726 11.340 -44.596 1.00 70.00 691 VAL A O 1
ATOM 5411 N N . VAL A 1 692 ? -14.038 9.662 -43.142 1.00 71.06 692 VAL A N 1
ATOM 5412 C CA . VAL A 1 692 ? -14.794 8.807 -44.072 1.00 71.06 692 VAL A CA 1
ATOM 5413 C C . VAL A 1 692 ? -16.129 9.440 -44.482 1.00 71.06 692 VAL A C 1
ATOM 5415 O O . VAL A 1 692 ? -16.545 9.278 -45.626 1.00 71.06 692 VAL A O 1
ATOM 5418 N N . GLU A 1 693 ? -16.799 10.159 -43.584 1.00 74.38 693 GLU A N 1
ATOM 5419 C CA . GLU A 1 693 ? -18.057 10.858 -43.865 1.00 74.38 693 GLU A CA 1
ATOM 5420 C C . GLU A 1 693 ? -17.857 12.020 -44.853 1.00 74.38 693 GLU A C 1
ATOM 5422 O O . GLU A 1 693 ? -18.528 12.066 -45.884 1.00 74.38 693 GLU A O 1
ATOM 5427 N N . ILE A 1 694 ? -16.857 12.878 -44.613 1.00 73.31 694 ILE A N 1
ATOM 5428 C CA . ILE A 1 694 ? -16.489 13.993 -45.506 1.00 73.31 694 ILE A CA 1
ATOM 5429 C C . ILE A 1 694 ? -15.982 13.480 -46.867 1.00 73.31 694 ILE A C 1
ATOM 5431 O O . ILE A 1 694 ? -16.323 14.037 -47.909 1.00 73.31 694 ILE A O 1
ATOM 5435 N N . SER A 1 695 ? -15.209 12.389 -46.899 1.00 70.69 695 SER A N 1
ATOM 5436 C CA . SER A 1 695 ? -14.736 11.793 -48.160 1.00 70.69 695 SER A CA 1
ATOM 5437 C C . SER A 1 695 ? -15.862 11.170 -48.998 1.00 70.69 695 SER A C 1
ATOM 5439 O O . SER A 1 695 ? -15.733 11.071 -50.217 1.00 70.69 695 SER A O 1
ATOM 5441 N N . LYS A 1 696 ? -16.978 10.761 -48.375 1.00 68.56 696 LYS A N 1
ATOM 5442 C CA . LYS A 1 696 ? -18.146 10.181 -49.064 1.00 68.56 696 LYS A CA 1
ATOM 5443 C C . LYS A 1 696 ? -19.129 11.221 -49.603 1.00 68.56 696 LYS A C 1
ATOM 5445 O O . LYS A 1 696 ? -19.931 10.882 -50.468 1.00 68.56 696 LYS A O 1
ATOM 5450 N N . SER A 1 697 ? -19.100 12.463 -49.124 1.00 56.50 697 SER A N 1
ATOM 5451 C CA . SER A 1 697 ? -20.173 13.443 -49.352 1.00 56.50 697 SER A CA 1
ATOM 5452 C C . SER A 1 697 ? -20.084 14.243 -50.665 1.00 56.50 697 SER A C 1
ATOM 5454 O O . SER A 1 697 ? -20.647 15.334 -50.747 1.00 56.50 697 SER A O 1
ATOM 5456 N N . ARG A 1 698 ? -19.409 13.738 -51.711 1.00 52.34 698 ARG A N 1
ATOM 5457 C CA . ARG A 1 698 ? -19.473 14.334 -53.062 1.00 52.34 698 ARG A CA 1
ATOM 5458 C C . ARG A 1 698 ? -20.743 13.871 -53.796 1.00 52.34 698 ARG A C 1
ATOM 5460 O O . ARG A 1 698 ? -20.867 12.672 -54.046 1.00 52.34 698 ARG A O 1
ATOM 5467 N N . PRO A 1 699 ? -21.657 14.771 -54.206 1.00 41.88 699 PRO A N 1
ATOM 5468 C CA . PRO A 1 699 ? -22.823 14.387 -54.994 1.00 41.88 699 PRO A CA 1
ATOM 5469 C C . PRO A 1 699 ? -22.467 14.182 -56.470 1.00 41.88 699 PRO A C 1
ATOM 5471 O O . PRO A 1 699 ? -21.741 14.984 -57.059 1.00 41.88 699 PRO A O 1
ATOM 5474 N N . ALA A 1 700 ? -23.097 13.193 -57.103 1.00 30.56 700 ALA A N 1
ATOM 5475 C CA . ALA A 1 700 ? -23.573 13.402 -58.467 1.00 30.56 700 ALA A CA 1
ATOM 5476 C C . ALA A 1 700 ? -24.743 14.408 -58.410 1.00 30.56 700 ALA A C 1
ATOM 5478 O O . ALA A 1 700 ? -25.548 14.370 -57.479 1.00 30.56 700 ALA A O 1
ATOM 5479 N N . GLU A 1 701 ? -24.822 15.339 -59.359 1.00 35.56 701 GLU A N 1
ATOM 5480 C CA . GLU A 1 701 ? -25.780 16.452 -59.308 1.00 35.56 701 GLU A CA 1
ATOM 5481 C C . GLU A 1 701 ? -27.258 15.999 -59.361 1.00 35.56 701 GLU A C 1
ATOM 5483 O O . GLU A 1 701 ? -27.637 15.280 -60.288 1.00 35.56 701 GLU A O 1
ATOM 5488 N N . LYS A 1 702 ? -28.123 16.530 -58.473 1.00 28.98 702 LYS A N 1
ATOM 5489 C CA . LYS A 1 702 ? -29.187 17.515 -58.823 1.00 28.98 702 LYS A CA 1
ATOM 5490 C C . LYS A 1 702 ? -30.238 17.771 -57.717 1.00 28.98 702 LYS A C 1
ATOM 5492 O O . LYS A 1 702 ? -30.790 16.845 -57.141 1.00 28.98 702 LYS A O 1
ATOM 5497 N N . ASN A 1 703 ? -30.612 19.054 -57.612 1.00 27.16 703 ASN A N 1
ATOM 5498 C CA . ASN A 1 703 ? -31.916 19.628 -57.212 1.00 27.16 703 ASN A CA 1
ATOM 5499 C C . ASN A 1 703 ? -32.406 19.654 -55.735 1.00 27.16 703 ASN A C 1
ATOM 5501 O O . ASN A 1 703 ? -32.977 18.699 -55.230 1.00 27.16 703 ASN A O 1
ATOM 5505 N N . LEU A 1 704 ? -32.369 20.885 -55.183 1.00 29.48 704 LEU A N 1
ATOM 5506 C CA . LEU A 1 704 ? -33.475 21.659 -54.558 1.00 29.48 704 LEU A CA 1
ATOM 5507 C C . LEU A 1 704 ? -34.230 21.127 -53.311 1.00 29.48 704 LEU A C 1
ATOM 5509 O O . LEU A 1 704 ? -35.016 20.191 -53.410 1.00 29.48 704 LEU A O 1
ATOM 5513 N N . GLY A 1 705 ? -34.173 21.880 -52.192 1.00 24.45 705 GLY A N 1
ATOM 5514 C CA . GLY A 1 705 ? -35.149 21.733 -51.089 1.00 24.45 705 GLY A CA 1
ATOM 5515 C C . GLY A 1 705 ? -34.871 22.426 -49.734 1.00 24.45 705 GLY A C 1
ATOM 5516 O O . GLY A 1 705 ? -34.706 21.727 -48.750 1.00 24.45 705 GLY A O 1
ATOM 5517 N N . ALA A 1 706 ? -34.855 23.769 -49.689 1.00 26.12 706 ALA A N 1
ATOM 5518 C CA . ALA A 1 706 ? -35.139 24.685 -48.549 1.00 26.12 706 ALA A CA 1
ATOM 5519 C C . ALA A 1 706 ? -34.805 24.339 -47.059 1.00 26.12 706 ALA A C 1
ATOM 5521 O O . ALA A 1 706 ? -35.313 23.377 -46.495 1.00 26.12 706 ALA A O 1
ATOM 5522 N N . GLY A 1 707 ? -34.156 25.283 -46.343 1.00 24.67 707 GLY A N 1
ATOM 5523 C CA . GLY A 1 707 ? -34.217 25.377 -44.865 1.00 24.67 707 GLY A CA 1
ATOM 5524 C C . GLY A 1 707 ? -33.068 26.148 -44.183 1.00 24.67 707 GLY A C 1
ATOM 5525 O O . GLY A 1 707 ? -32.012 25.578 -43.939 1.00 24.67 707 GLY A O 1
ATOM 5526 N N . LEU A 1 708 ? -33.265 27.432 -43.840 1.00 25.31 708 LEU A N 1
ATOM 5527 C CA . LEU A 1 708 ? -32.287 28.267 -43.108 1.00 25.31 708 LEU A CA 1
ATOM 5528 C C . LEU A 1 708 ? -32.009 27.758 -41.681 1.00 25.31 708 LEU A C 1
ATOM 5530 O O . LEU A 1 708 ? -32.970 27.589 -40.943 1.00 25.31 708 LEU A O 1
ATOM 5534 N N . TRP A 1 709 ? -30.740 27.760 -41.247 1.00 24.86 709 TRP A N 1
ATOM 5535 C CA . TRP A 1 709 ? -30.292 28.297 -39.940 1.00 24.86 709 TRP A CA 1
ATOM 5536 C C . TRP A 1 709 ? -28.866 28.865 -40.101 1.00 24.86 709 TRP A C 1
ATOM 5538 O O . TRP A 1 709 ? -27.984 28.199 -40.637 1.00 24.86 709 TRP A O 1
ATOM 5548 N N . SER A 1 710 ? -28.637 30.114 -39.684 1.00 25.53 710 SER A N 1
ATOM 5549 C CA . SER A 1 710 ? -27.416 30.882 -39.985 1.00 25.53 710 SER A CA 1
ATOM 5550 C C . SER A 1 710 ? -26.464 31.007 -38.790 1.00 25.53 710 SER A C 1
ATOM 5552 O O . SER A 1 710 ? -26.883 31.470 -37.730 1.00 25.53 710 SER A O 1
ATOM 5554 N N . GLY A 1 711 ? -25.171 30.713 -38.977 1.00 23.47 711 GLY A N 1
ATOM 5555 C CA . GLY A 1 711 ? -24.155 30.951 -37.943 1.00 23.47 711 GLY A CA 1
ATOM 5556 C C . GLY A 1 711 ? -22.731 30.520 -38.310 1.00 23.47 711 GLY A C 1
ATOM 5557 O O . GLY A 1 711 ? -22.272 29.484 -37.845 1.00 23.47 711 GLY A O 1
ATOM 5558 N N . GLY A 1 712 ? -22.008 31.338 -39.087 1.00 27.53 712 GLY A N 1
ATOM 5559 C CA . GLY A 1 712 ? -20.554 31.189 -39.277 1.00 27.53 712 GLY A CA 1
ATOM 5560 C C . GLY A 1 712 ? -20.119 30.089 -40.253 1.00 27.53 712 GLY A C 1
ATOM 5561 O O . GLY A 1 712 ? -19.269 29.268 -39.917 1.00 27.53 712 GLY A O 1
ATOM 5562 N N . GLN A 1 713 ? -20.686 30.074 -41.460 1.00 28.22 713 GLN A N 1
ATOM 5563 C CA . GLN A 1 713 ? -20.309 29.138 -42.520 1.00 28.22 713 GLN A CA 1
ATOM 5564 C C . GLN A 1 713 ? -19.183 29.736 -43.382 1.00 28.22 713 GLN A C 1
ATOM 5566 O O . GLN A 1 713 ? -19.354 30.810 -43.958 1.00 28.22 713 GLN A O 1
ATOM 5571 N N . LEU A 1 714 ? -18.039 29.048 -43.470 1.00 35.19 714 LEU A N 1
ATOM 5572 C CA . LEU A 1 714 ? -17.043 29.310 -44.515 1.00 35.19 714 LEU A CA 1
ATOM 5573 C C . LEU A 1 714 ? -17.646 28.932 -45.876 1.00 35.19 714 LEU A C 1
ATOM 5575 O O . LEU A 1 714 ? -18.340 27.922 -45.992 1.00 35.19 714 LEU A O 1
ATOM 5579 N N . ASP A 1 715 ? -17.406 29.775 -46.876 1.00 36.47 715 ASP A N 1
ATOM 5580 C CA . ASP A 1 715 ? -18.046 29.718 -48.193 1.00 36.47 715 ASP A CA 1
ATOM 5581 C C . ASP A 1 715 ? -17.829 28.351 -48.892 1.00 36.47 715 ASP A C 1
ATOM 5583 O O . ASP A 1 715 ? -16.682 27.887 -48.972 1.00 36.47 715 ASP A O 1
ATOM 5587 N N . PRO A 1 716 ? -18.887 27.693 -49.424 1.00 36.81 716 PRO A N 1
ATOM 5588 C CA . PRO A 1 716 ? -18.772 26.460 -50.211 1.00 36.81 716 PRO A CA 1
ATOM 5589 C C . PRO A 1 716 ? -17.785 26.515 -51.391 1.00 36.81 716 PRO A C 1
ATOM 5591 O O . PRO A 1 716 ? -17.340 25.463 -51.853 1.00 36.81 716 PRO A O 1
ATOM 5594 N N . SER A 1 717 ? -17.389 27.711 -51.844 1.00 43.03 717 SER A N 1
ATOM 5595 C CA . SER A 1 717 ? -16.320 27.926 -52.835 1.00 43.03 717 SER A CA 1
ATOM 5596 C C . SER A 1 717 ? -14.924 27.422 -52.412 1.00 43.03 717 SER A C 1
ATOM 5598 O O . SER A 1 717 ? -14.020 27.343 -53.242 1.00 43.03 717 SER A O 1
ATOM 5600 N N . THR A 1 718 ? -14.727 27.057 -51.139 1.00 49.81 718 THR A N 1
ATOM 5601 C CA . THR A 1 718 ? -13.427 26.614 -50.592 1.00 49.81 718 THR A CA 1
ATOM 5602 C C . THR A 1 718 ? -13.088 25.135 -50.830 1.00 49.81 718 THR A C 1
ATOM 5604 O O . THR A 1 718 ? -11.929 24.741 -50.665 1.00 49.81 718 THR A O 1
ATOM 5607 N N . CYS A 1 719 ? -14.045 24.303 -51.257 1.00 52.75 719 CYS A N 1
ATOM 5608 C CA . CYS A 1 719 ? -13.752 22.915 -51.631 1.00 52.75 719 CYS A CA 1
ATOM 5609 C C . CYS A 1 719 ? -12.900 22.847 -52.908 1.00 52.75 719 CYS A C 1
ATOM 5611 O O . CYS A 1 719 ? -13.238 23.435 -53.932 1.00 52.75 719 CYS A O 1
ATOM 5613 N N . ASN A 1 720 ? -11.832 22.049 -52.859 1.00 57.03 720 ASN A N 1
ATOM 5614 C CA . ASN A 1 720 ? -10.768 21.923 -53.861 1.00 57.03 720 ASN A CA 1
ATOM 5615 C C . ASN A 1 720 ? -9.721 23.058 -53.902 1.00 57.03 720 ASN A C 1
ATOM 5617 O O . ASN A 1 720 ? -8.966 23.142 -54.873 1.00 57.03 720 ASN A O 1
ATOM 5621 N N . GLN A 1 721 ? -9.590 23.889 -52.858 1.00 65.00 721 GLN A N 1
ATOM 5622 C CA . GLN A 1 721 ? -8.416 24.767 -52.747 1.00 65.00 721 GLN A CA 1
ATOM 5623 C C . GLN A 1 721 ? -7.117 23.949 -52.649 1.00 65.00 721 GLN A C 1
ATOM 5625 O O . GLN A 1 721 ? -7.015 22.999 -51.868 1.00 65.00 721 GLN A O 1
ATOM 5630 N N . THR A 1 722 ? -6.110 24.349 -53.432 1.00 69.75 722 THR A N 1
ATOM 5631 C CA . THR A 1 722 ? -4.736 23.856 -53.281 1.00 69.75 722 THR A CA 1
ATOM 5632 C C . THR A 1 722 ? -4.106 24.521 -52.064 1.00 69.75 722 THR A C 1
ATOM 5634 O O . THR A 1 722 ? -4.062 25.747 -51.970 1.00 69.75 722 THR A O 1
ATOM 5637 N N . VAL A 1 723 ? -3.582 23.706 -51.156 1.00 72.56 723 VAL A N 1
ATOM 5638 C CA . VAL A 1 723 ? -2.865 24.149 -49.960 1.00 72.56 723 VAL A CA 1
ATOM 5639 C C . VAL A 1 723 ? -1.485 23.498 -49.926 1.00 72.56 723 VAL A C 1
ATOM 5641 O O . VAL A 1 723 ? -1.302 22.384 -50.424 1.00 72.56 723 VAL A O 1
ATOM 5644 N N . PHE A 1 724 ? -0.506 24.167 -49.324 1.00 72.12 724 PHE A N 1
ATOM 5645 C CA . PHE A 1 724 ? 0.805 23.573 -49.067 1.00 72.12 724 PHE A CA 1
ATOM 5646 C C . PHE A 1 724 ? 0.950 23.221 -47.590 1.00 72.12 724 PHE A C 1
ATOM 5648 O O . PHE A 1 724 ? 0.733 24.061 -46.715 1.00 72.12 724 PHE A O 1
ATOM 5655 N N . LEU A 1 725 ? 1.348 21.977 -47.318 1.00 71.62 725 LEU A N 1
ATOM 5656 C CA . LEU A 1 725 ? 1.855 21.573 -46.011 1.00 71.62 725 LEU A CA 1
ATOM 5657 C C . LEU A 1 725 ? 3.365 21.797 -46.005 1.00 71.62 725 LEU A C 1
ATOM 5659 O O . LEU A 1 725 ? 4.106 21.072 -46.670 1.00 71.62 725 LEU A O 1
ATOM 5663 N N . CYS A 1 726 ? 3.803 22.800 -45.260 1.00 71.25 726 CYS A N 1
ATOM 5664 C CA . CYS A 1 726 ? 5.199 23.170 -45.122 1.00 71.25 726 CYS A CA 1
ATOM 5665 C C . CYS A 1 726 ? 5.758 22.612 -43.805 1.00 71.25 726 CYS A C 1
ATOM 5667 O O . CYS A 1 726 ? 5.169 22.827 -42.745 1.00 71.25 726 CYS A O 1
ATOM 5669 N N . VAL A 1 727 ? 6.878 21.893 -43.875 1.00 64.12 727 VAL A N 1
ATOM 5670 C CA . VAL A 1 727 ? 7.482 21.133 -42.772 1.00 64.12 727 VAL A CA 1
ATOM 5671 C C . VAL A 1 727 ? 8.948 21.532 -42.609 1.00 64.12 727 VAL A C 1
ATOM 5673 O O . VAL A 1 727 ? 9.741 21.293 -43.516 1.00 64.12 727 VAL A O 1
ATOM 5676 N N . SER A 1 728 ? 9.316 22.073 -41.446 1.00 66.44 728 SER A N 1
ATOM 5677 C CA . SER A 1 728 ? 10.709 22.262 -41.015 1.00 66.44 728 SER A CA 1
ATOM 5678 C C . SER A 1 728 ? 11.046 21.365 -39.811 1.00 66.44 728 SER A C 1
ATOM 5680 O O . SER A 1 728 ? 10.210 20.594 -39.326 1.00 66.44 728 SER A O 1
ATOM 5682 N N . ALA A 1 729 ? 12.281 21.454 -39.309 1.00 58.75 729 ALA A N 1
ATOM 5683 C CA . ALA A 1 729 ? 12.708 20.758 -38.094 1.00 58.75 729 ALA A CA 1
ATOM 5684 C C . ALA A 1 729 ? 11.986 21.252 -36.822 1.00 58.75 729 ALA A C 1
ATOM 5686 O O . ALA A 1 729 ? 11.836 20.487 -35.867 1.00 58.75 729 ALA A O 1
ATOM 5687 N N . LEU A 1 730 ? 11.512 22.503 -36.804 1.00 55.38 730 LEU A N 1
ATOM 5688 C CA . LEU A 1 730 ? 10.870 23.119 -35.638 1.00 55.38 730 LEU A CA 1
ATOM 5689 C C . LEU A 1 730 ? 9.343 23.207 -35.755 1.00 55.38 730 LEU A C 1
ATOM 5691 O O . LEU A 1 730 ? 8.654 23.169 -34.730 1.00 55.38 730 LEU A O 1
ATOM 5695 N N . LEU A 1 731 ? 8.806 23.302 -36.976 1.00 63.94 731 LEU A N 1
ATOM 5696 C CA . LEU A 1 731 ? 7.420 23.708 -37.205 1.00 63.94 731 LEU A CA 1
ATOM 5697 C C . LEU A 1 731 ? 6.771 23.010 -38.402 1.00 63.94 731 LEU A C 1
ATOM 5699 O O . LEU A 1 731 ? 7.429 22.712 -39.395 1.00 63.94 731 LEU A O 1
ATOM 5703 N N . VAL A 1 732 ? 5.455 22.798 -38.333 1.00 66.06 732 VAL A N 1
ATOM 5704 C CA . VAL A 1 732 ? 4.636 22.402 -39.484 1.00 66.06 732 VAL A CA 1
ATOM 5705 C C . VAL A 1 732 ? 3.417 23.304 -39.603 1.00 66.06 732 VAL A C 1
ATOM 5707 O O . VAL A 1 732 ? 2.624 23.412 -38.667 1.00 66.06 732 VAL A O 1
ATOM 5710 N N . ARG A 1 733 ? 3.252 23.915 -40.777 1.00 69.69 733 ARG A N 1
ATOM 5711 C CA . ARG A 1 733 ? 2.176 24.861 -41.102 1.00 69.69 733 ARG A CA 1
ATOM 5712 C C . ARG A 1 733 ? 1.450 24.446 -42.376 1.00 69.69 733 ARG A C 1
ATOM 5714 O O . ARG A 1 733 ? 2.077 23.967 -43.318 1.00 69.69 733 ARG A O 1
ATOM 5721 N N . CYS A 1 734 ? 0.136 24.644 -42.415 1.00 67.19 734 CYS A N 1
ATOM 5722 C CA . CYS A 1 734 ? -0.675 24.445 -43.615 1.00 67.19 734 CYS A CA 1
ATOM 5723 C C . CYS A 1 734 ? -1.180 25.800 -44.120 1.00 67.19 734 CYS A C 1
ATOM 5725 O O . CYS A 1 734 ? -1.825 26.531 -43.368 1.00 67.19 734 CYS A O 1
ATOM 5727 N N . VAL A 1 735 ? -0.893 26.135 -45.379 1.00 67.81 735 VAL A N 1
ATOM 5728 C CA . VAL A 1 735 ? -1.176 27.456 -45.971 1.00 67.81 735 VAL A CA 1
ATOM 5729 C C . VAL A 1 735 ? -2.007 27.333 -47.247 1.00 67.81 735 VAL A C 1
ATOM 5731 O O . VAL A 1 735 ? -1.702 26.494 -48.094 1.00 67.81 735 VAL A O 1
ATOM 5734 N N . SER A 1 736 ? -3.052 28.155 -47.394 1.00 65.88 736 SER A N 1
ATOM 5735 C CA . SER A 1 736 ? -3.849 28.207 -48.633 1.00 65.88 736 SER A CA 1
ATOM 5736 C C . SER A 1 736 ? -3.236 29.159 -49.666 1.00 65.88 736 SER A C 1
ATOM 5738 O O . SER A 1 736 ? -2.593 30.141 -49.292 1.00 65.88 736 SER A O 1
ATOM 5740 N N . VAL A 1 737 ? -3.418 28.860 -50.957 1.00 61.94 737 VAL A N 1
ATOM 5741 C CA . VAL A 1 737 ? -2.846 29.617 -52.086 1.00 61.94 737 VAL A CA 1
ATOM 5742 C C . VAL A 1 737 ? -3.943 30.358 -52.851 1.00 61.94 737 VAL A C 1
ATOM 5744 O O . VAL A 1 737 ? -4.915 29.755 -53.305 1.00 61.94 737 VA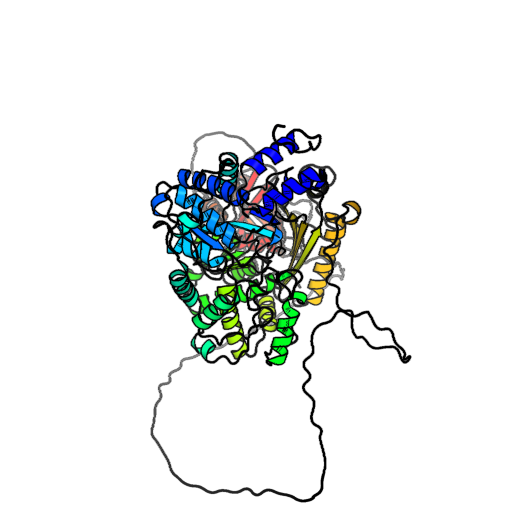L A O 1
ATOM 5747 N N . LEU A 1 738 ? -3.752 31.663 -53.056 1.00 55.03 738 LEU A N 1
ATOM 5748 C CA . LEU A 1 738 ? -4.649 32.524 -53.831 1.00 55.03 738 LEU A CA 1
ATOM 5749 C C . LEU A 1 738 ? -4.126 32.737 -55.264 1.00 55.03 738 LEU A C 1
ATOM 5751 O O . LEU A 1 738 ? -3.504 33.753 -55.554 1.00 55.03 738 LEU A O 1
ATOM 5755 N N . GLY A 1 739 ? -4.433 31.793 -56.161 1.00 50.03 739 GLY A N 1
ATOM 5756 C CA . GLY A 1 739 ? -4.260 31.935 -57.617 1.00 50.03 739 GLY A CA 1
ATOM 5757 C C . GLY A 1 739 ? -2.820 31.823 -58.147 1.00 50.03 739 GLY A C 1
ATOM 5758 O O . GLY A 1 739 ? -1.851 32.225 -57.508 1.00 50.03 739 GLY A O 1
ATOM 5759 N N . GLU A 1 740 ? -2.663 31.269 -59.352 1.00 38.94 740 GLU A N 1
ATOM 5760 C CA . GLU A 1 740 ? -1.356 31.179 -60.015 1.00 38.94 740 GLU A CA 1
ATOM 5761 C C . GLU A 1 740 ? -0.956 32.539 -60.617 1.00 38.94 740 GLU A C 1
ATOM 5763 O O . GLU A 1 740 ? -1.681 33.096 -61.439 1.00 38.94 740 GLU A O 1
ATOM 5768 N N . GLY A 1 741 ? 0.207 33.070 -60.213 1.00 47.31 741 GLY A N 1
ATOM 5769 C CA . GLY A 1 741 ? 0.774 34.310 -60.768 1.00 47.31 741 GLY A CA 1
ATOM 5770 C C . GLY A 1 741 ? 1.490 35.239 -59.777 1.00 47.31 741 GLY A C 1
ATOM 5771 O O . GLY A 1 741 ? 2.094 36.218 -60.208 1.00 47.31 741 GLY A O 1
ATOM 5772 N N . VAL A 1 742 ? 1.447 34.961 -58.469 1.00 39.03 742 VAL A N 1
ATOM 5773 C CA . VAL A 1 742 ? 1.995 35.855 -57.428 1.00 39.03 742 VAL A CA 1
ATOM 5774 C C . VAL A 1 742 ? 3.390 35.412 -56.963 1.00 39.03 742 VAL A C 1
ATOM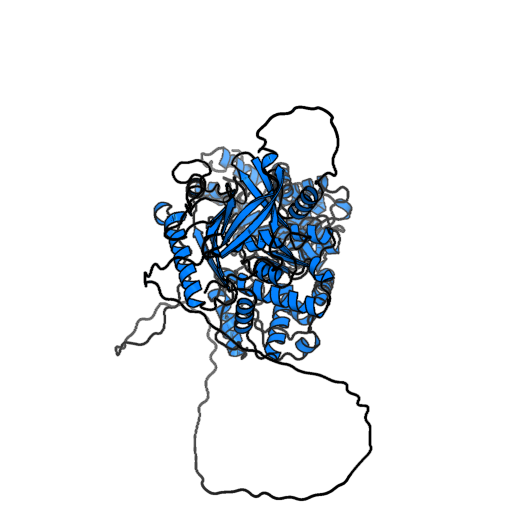 5776 O O . VAL A 1 742 ? 3.636 34.232 -56.712 1.00 39.03 742 VAL A O 1
ATOM 5779 N N . VAL A 1 743 ? 4.312 36.373 -56.845 1.00 35.44 743 VAL A N 1
ATOM 5780 C CA . VAL A 1 743 ? 5.681 36.168 -56.336 1.00 35.44 743 VAL A CA 1
ATOM 5781 C C . VAL A 1 743 ? 5.657 35.892 -54.825 1.00 35.44 743 VAL A C 1
ATOM 5783 O O . VAL A 1 743 ? 4.811 36.411 -54.104 1.00 35.44 743 VAL A O 1
ATOM 5786 N N . TRP A 1 744 ? 6.587 35.059 -54.351 1.00 35.84 744 TRP A N 1
ATOM 5787 C CA . TRP A 1 744 ? 6.685 34.567 -52.971 1.00 35.84 744 TRP A CA 1
ATOM 5788 C C . TRP A 1 744 ? 6.700 35.700 -51.925 1.00 35.84 744 TRP A C 1
ATOM 5790 O O . TRP A 1 744 ? 7.711 36.377 -51.756 1.00 35.84 744 TRP A O 1
ATOM 5800 N N . ASP A 1 745 ? 5.597 35.855 -51.187 1.00 40.28 745 ASP A N 1
ATOM 5801 C CA . ASP A 1 745 ? 5.510 36.663 -49.964 1.00 40.28 745 ASP A CA 1
ATOM 5802 C C . ASP A 1 745 ? 4.959 35.787 -48.814 1.00 40.28 745 ASP A C 1
ATOM 5804 O O . ASP A 1 745 ? 3.814 35.319 -48.894 1.00 40.28 745 ASP A O 1
ATOM 5808 N N . PRO A 1 746 ? 5.737 35.544 -47.739 1.00 38.56 746 PRO A N 1
ATOM 5809 C CA . PRO A 1 746 ? 5.297 34.781 -46.571 1.00 38.56 746 PRO A CA 1
ATOM 5810 C C . PRO A 1 746 ? 4.082 35.353 -45.823 1.00 38.56 746 PRO A C 1
ATOM 5812 O O . PRO A 1 746 ? 3.479 34.620 -45.041 1.00 38.56 746 PRO A O 1
ATOM 5815 N N . LEU A 1 747 ? 3.735 36.631 -46.021 1.00 35.53 747 LEU A N 1
ATOM 5816 C CA . LEU A 1 747 ? 2.679 37.338 -45.284 1.00 35.53 747 LEU A CA 1
ATOM 5817 C C . LEU A 1 747 ? 1.309 37.322 -45.985 1.00 35.53 747 LEU A C 1
ATOM 5819 O O . LEU A 1 747 ? 0.302 37.644 -45.358 1.00 35.53 747 LEU A O 1
ATOM 5823 N N . THR A 1 748 ? 1.244 36.940 -47.264 1.00 44.06 748 THR A N 1
ATOM 5824 C CA . THR A 1 748 ? 0.004 36.987 -48.072 1.00 44.06 748 THR A CA 1
ATOM 5825 C C . THR A 1 748 ? -0.853 35.721 -47.992 1.00 44.06 748 THR A C 1
ATOM 5827 O O . THR A 1 748 ? -1.978 35.704 -48.489 1.00 44.06 748 THR A O 1
ATOM 5830 N N . HIS A 1 749 ? -0.348 34.656 -47.367 1.00 54.28 749 HIS A N 1
ATOM 5831 C CA . HIS A 1 749 ? -1.028 33.366 -47.290 1.00 54.28 749 HIS A CA 1
ATOM 5832 C C . HIS A 1 749 ? -1.823 33.228 -45.986 1.00 54.28 749 HIS A C 1
ATOM 5834 O O . HIS A 1 749 ? -1.284 33.412 -44.894 1.00 54.28 749 HIS A O 1
ATOM 5840 N N . THR A 1 750 ? -3.087 32.807 -46.069 1.00 56.72 750 THR A N 1
ATOM 5841 C CA . THR A 1 750 ? -3.857 32.442 -44.872 1.00 56.72 750 THR A CA 1
ATOM 5842 C C . THR A 1 750 ? -3.341 31.115 -44.309 1.00 56.72 750 THR A C 1
ATOM 5844 O O . THR A 1 750 ? -3.492 30.059 -44.931 1.00 56.72 750 THR A O 1
ATOM 5847 N N . VAL A 1 751 ? -2.734 31.166 -43.119 1.00 57.41 751 VAL A N 1
ATOM 5848 C CA . VAL A 1 751 ? -2.367 29.974 -42.340 1.00 57.41 751 VAL A CA 1
ATOM 5849 C C . VAL A 1 751 ? -3.648 29.329 -41.813 1.00 57.41 751 VAL A C 1
ATOM 5851 O O . VAL A 1 751 ? -4.396 29.952 -41.064 1.00 57.41 751 VAL A O 1
ATOM 5854 N N . LEU A 1 752 ? -3.904 28.081 -42.204 1.00 56.22 752 LEU A N 1
ATOM 5855 C CA . LEU A 1 752 ? -5.079 27.319 -41.770 1.00 56.22 752 LEU A CA 1
ATOM 5856 C C . LEU A 1 752 ? -4.862 26.682 -40.392 1.00 56.22 752 LEU A C 1
ATOM 5858 O O . LEU A 1 752 ? -5.780 26.637 -39.577 1.00 56.22 752 LEU A O 1
ATOM 5862 N N . PHE A 1 753 ? -3.650 26.182 -40.136 1.00 60.38 753 PHE A N 1
ATOM 5863 C CA . PHE A 1 753 ? -3.200 25.713 -38.825 1.00 60.38 753 PHE A CA 1
ATOM 5864 C C . PHE A 1 753 ? -1.670 25.585 -38.770 1.00 60.38 753 PHE A C 1
ATOM 5866 O O . PHE A 1 753 ? -0.995 25.476 -39.798 1.00 60.38 753 PHE A O 1
ATOM 5873 N N . GLU A 1 754 ? -1.143 25.543 -37.547 1.00 59.38 754 GLU A N 1
ATOM 5874 C CA . GLU A 1 754 ? 0.278 25.410 -37.226 1.00 59.38 754 GLU A CA 1
ATOM 5875 C C . GLU A 1 754 ? 0.455 24.451 -36.032 1.00 59.38 754 GLU A C 1
ATOM 5877 O O . GLU A 1 754 ? -0.335 24.471 -35.087 1.00 59.38 754 GLU A O 1
ATOM 5882 N N . CYS A 1 755 ? 1.455 23.566 -36.078 1.00 59.31 755 CYS A N 1
ATOM 5883 C CA . CYS A 1 755 ? 1.721 22.575 -35.028 1.00 59.31 755 CYS A CA 1
ATOM 5884 C C . CYS A 1 755 ? 3.191 22.112 -35.010 1.00 59.31 755 CYS A C 1
ATOM 5886 O O . CYS A 1 755 ? 3.966 22.392 -35.925 1.00 59.31 755 CYS A O 1
ATOM 5888 N N . ARG A 1 756 ? 3.603 21.385 -33.961 1.00 56.12 756 ARG A N 1
ATOM 5889 C CA . ARG A 1 756 ? 4.984 20.869 -33.850 1.00 56.12 756 ARG A CA 1
ATOM 5890 C C . ARG A 1 756 ? 5.167 19.566 -34.654 1.00 56.12 756 ARG A C 1
ATOM 5892 O O . ARG A 1 756 ? 4.267 18.725 -34.610 1.00 56.12 756 ARG A O 1
ATOM 5899 N N . PRO A 1 757 ? 6.335 19.296 -35.277 1.00 52.28 757 PRO A N 1
ATOM 5900 C CA . PRO A 1 757 ? 6.545 18.127 -36.149 1.00 52.28 757 PRO A CA 1
ATOM 5901 C C . PRO A 1 757 ? 6.156 16.764 -35.546 1.00 52.28 757 PRO A C 1
ATOM 5903 O O . PRO A 1 757 ? 5.539 15.941 -36.217 1.00 52.28 757 PRO A O 1
ATOM 5906 N N . HIS A 1 758 ? 6.408 16.530 -34.254 1.00 52.47 758 HIS A N 1
ATOM 5907 C CA . HIS A 1 758 ? 6.040 15.272 -33.578 1.00 52.47 758 HIS A CA 1
ATOM 5908 C C . HIS A 1 758 ? 4.520 15.079 -33.367 1.00 52.47 758 HIS A C 1
ATOM 5910 O O . HIS A 1 758 ? 4.072 13.997 -32.983 1.00 52.47 758 HIS A O 1
ATOM 5916 N N . GLN A 1 759 ? 3.708 16.120 -33.575 1.00 50.75 759 GLN A N 1
ATOM 5917 C CA . GLN A 1 759 ? 2.243 16.035 -33.560 1.00 50.75 759 GLN A CA 1
ATOM 5918 C C . GLN A 1 759 ? 1.698 15.635 -34.941 1.00 50.75 759 GLN A C 1
ATOM 5920 O O . GLN A 1 759 ? 0.641 15.012 -35.025 1.00 50.75 759 GLN A O 1
ATOM 5925 N N . VAL A 1 760 ? 2.454 15.885 -36.014 1.00 49.50 760 VAL A N 1
ATOM 5926 C CA . VAL A 1 760 ? 2.077 15.564 -37.401 1.00 49.50 760 VAL A CA 1
ATOM 5927 C C . VAL A 1 760 ? 2.038 14.062 -37.656 1.00 49.50 760 VAL A C 1
ATOM 5929 O O . VAL A 1 760 ? 1.141 13.576 -38.342 1.00 49.50 760 VAL A O 1
ATOM 5932 N N . THR A 1 761 ? 2.902 13.286 -36.998 1.00 45.28 761 THR A N 1
ATOM 5933 C CA . THR A 1 761 ? 2.841 11.816 -37.042 1.00 45.28 761 THR A CA 1
ATOM 5934 C C . THR A 1 761 ? 1.499 11.272 -36.530 1.00 45.28 761 THR A C 1
ATOM 5936 O O . THR A 1 761 ? 1.063 10.219 -36.982 1.00 45.28 761 THR A O 1
ATOM 5939 N N . LYS A 1 762 ? 0.802 11.995 -35.635 1.00 46.75 762 LYS A N 1
ATOM 5940 C CA . LYS A 1 762 ? -0.551 11.644 -35.152 1.00 46.75 762 LYS A CA 1
ATOM 5941 C C . LYS A 1 762 ? -1.680 12.142 -36.062 1.00 46.75 762 LYS A C 1
ATOM 5943 O O . LYS A 1 762 ? -2.784 11.617 -35.969 1.00 46.75 762 LYS A O 1
ATOM 5948 N N . LEU A 1 763 ? -1.416 13.134 -36.915 1.00 47.88 763 LEU A N 1
ATOM 5949 C CA . LEU A 1 763 ? -2.365 13.644 -37.912 1.00 47.88 763 LEU A CA 1
ATOM 5950 C C . LEU A 1 763 ? -2.414 12.742 -39.156 1.00 47.88 763 LEU A C 1
ATOM 5952 O O . LEU A 1 763 ? -3.491 12.469 -39.674 1.00 47.88 763 LEU A O 1
ATOM 5956 N N . ILE A 1 764 ? -1.261 12.232 -39.603 1.00 50.94 764 ILE A N 1
ATOM 5957 C CA . ILE A 1 764 ? -1.149 11.461 -40.855 1.00 50.94 764 ILE A CA 1
ATOM 5958 C C . ILE A 1 764 ? -1.556 9.982 -40.685 1.00 50.94 764 ILE A C 1
ATOM 5960 O O . ILE A 1 764 ? -2.098 9.383 -41.609 1.00 50.94 764 ILE A O 1
ATOM 5964 N N . HIS A 1 765 ? -1.338 9.372 -39.514 1.00 48.53 765 HIS A N 1
ATOM 5965 C CA . HIS A 1 765 ? -1.501 7.917 -39.337 1.00 48.53 765 HIS A CA 1
ATOM 5966 C C . HIS A 1 765 ? -2.935 7.400 -39.102 1.00 48.53 765 HIS A C 1
ATOM 5968 O O . HIS A 1 765 ? -3.120 6.185 -39.046 1.00 48.53 765 HIS A O 1
ATOM 5974 N N . ASN A 1 766 ? -3.941 8.272 -38.967 1.00 46.41 766 ASN A N 1
ATOM 5975 C CA . ASN A 1 766 ? -5.302 7.877 -38.564 1.00 46.41 766 ASN A CA 1
ATOM 5976 C C . ASN A 1 766 ? -6.319 7.754 -39.717 1.00 46.41 766 ASN A C 1
ATOM 5978 O O . ASN A 1 766 ? -7.507 7.566 -39.459 1.00 46.41 766 ASN A O 1
ATOM 5982 N N . SER A 1 767 ? -5.891 7.835 -40.978 1.00 44.41 767 SER A N 1
ATOM 5983 C CA . SER A 1 767 ? -6.781 7.579 -42.115 1.00 44.41 767 SER A CA 1
ATOM 5984 C C . SER A 1 767 ? -6.801 6.104 -42.513 1.00 44.41 767 SER A C 1
ATOM 5986 O O . SER A 1 767 ? -5.754 5.459 -42.570 1.00 44.41 767 SER A O 1
ATOM 5988 N N . GLN A 1 768 ? -7.987 5.578 -42.836 1.00 45.62 768 GLN A N 1
ATOM 5989 C CA . GLN A 1 768 ? -8.121 4.266 -43.484 1.00 45.62 768 GLN A CA 1
ATOM 5990 C C . GLN A 1 768 ? -8.014 4.329 -45.018 1.00 45.62 768 GLN A C 1
ATOM 5992 O O . GLN A 1 768 ? -7.949 3.281 -45.655 1.00 45.62 768 GLN A O 1
ATOM 5997 N N . GLU A 1 769 ? -7.912 5.525 -45.611 1.00 50.88 769 GLU A N 1
ATOM 5998 C CA . GLU A 1 769 ? -7.554 5.702 -47.023 1.00 50.88 769 GLU A CA 1
ATOM 5999 C C . GLU A 1 769 ? -6.147 6.309 -47.155 1.00 50.88 769 GLU A C 1
ATOM 6001 O O . GLU A 1 769 ? -5.882 7.371 -46.587 1.00 50.88 769 GLU A O 1
ATOM 6006 N N . PRO A 1 770 ? -5.231 5.698 -47.930 1.00 50.38 770 PRO A N 1
ATOM 6007 C CA . PRO A 1 770 ? -3.817 6.084 -47.944 1.00 50.38 770 PRO A CA 1
ATOM 6008 C C . PRO A 1 770 ? -3.510 7.447 -48.593 1.00 50.38 770 PRO A C 1
ATOM 6010 O O . PRO A 1 770 ? -2.357 7.873 -48.551 1.00 50.38 770 PRO A O 1
ATOM 6013 N N . SER A 1 771 ? -4.496 8.117 -49.200 1.00 58.56 771 SER A N 1
ATOM 6014 C CA . SER A 1 771 ? -4.341 9.408 -49.894 1.00 58.56 771 SER A CA 1
ATOM 6015 C C . SER A 1 771 ? -4.910 10.617 -49.144 1.00 58.56 771 SER A C 1
ATOM 6017 O O . SER A 1 771 ? -4.635 11.745 -49.546 1.00 58.56 771 SER A O 1
ATOM 6019 N N . SER A 1 772 ? -5.712 10.405 -48.098 1.00 63.97 772 SER A N 1
ATOM 6020 C CA . SER A 1 772 ? -6.527 11.449 -47.454 1.00 63.97 772 SER A CA 1
ATOM 6021 C C . SER A 1 772 ? -6.252 11.492 -45.948 1.00 63.97 772 SER A C 1
ATOM 6023 O O . SER A 1 772 ? -6.008 10.441 -45.365 1.00 63.97 772 SER A O 1
ATOM 6025 N N . PHE A 1 773 ? -6.305 12.652 -45.287 1.00 68.19 773 PHE A N 1
ATOM 6026 C CA . PHE A 1 773 ? -6.186 12.753 -43.821 1.00 68.19 773 PHE A CA 1
ATOM 6027 C C . PHE A 1 773 ? -6.990 13.924 -43.238 1.00 68.19 773 PHE A C 1
ATOM 6029 O O . PHE A 1 773 ? -7.219 14.926 -43.912 1.00 68.19 773 PHE A O 1
ATOM 6036 N N . GLY A 1 774 ? -7.410 13.798 -41.974 1.00 65.31 774 GLY A N 1
ATOM 6037 C CA . GLY A 1 774 ? -8.205 14.802 -41.259 1.00 65.31 774 GLY A CA 1
ATOM 6038 C C . GLY A 1 774 ? -7.443 15.496 -40.130 1.00 65.31 774 GLY A C 1
ATOM 6039 O O . GLY A 1 774 ? -6.736 14.850 -39.359 1.00 65.31 774 GLY A O 1
ATOM 6040 N N . CYS A 1 775 ? -7.637 16.806 -39.993 1.00 66.81 775 CYS A N 1
ATOM 6041 C CA . CYS A 1 775 ? -7.111 17.630 -38.908 1.00 66.81 775 CYS A CA 1
ATOM 6042 C C . CYS A 1 775 ? -8.264 18.236 -38.095 1.00 66.81 775 CYS A C 1
ATOM 6044 O O . CYS A 1 775 ? -9.203 18.775 -38.676 1.00 66.81 775 CYS A O 1
ATOM 6046 N N . LEU A 1 776 ? -8.196 18.165 -36.762 1.00 61.34 776 LEU A N 1
ATOM 6047 C CA . LEU A 1 776 ? -9.099 18.897 -35.868 1.00 61.34 776 LEU A CA 1
ATOM 6048 C C . LEU A 1 776 ? -8.504 20.272 -35.566 1.00 61.34 776 LEU A C 1
ATOM 6050 O O . LEU A 1 776 ? -7.481 20.366 -34.887 1.00 61.34 776 LEU A O 1
ATOM 6054 N N . VAL A 1 777 ? -9.175 21.326 -36.018 1.00 62.22 777 VAL A N 1
ATOM 6055 C CA . VAL A 1 777 ? -8.839 22.712 -35.684 1.00 62.22 777 VAL A CA 1
ATOM 6056 C C . VAL A 1 777 ? -9.855 23.215 -34.663 1.00 62.22 777 VAL A C 1
ATOM 6058 O O . VAL A 1 777 ? -11.065 23.034 -34.820 1.00 62.22 777 VAL A O 1
ATOM 6061 N N . ARG A 1 778 ? -9.364 23.828 -33.585 1.00 52.25 778 ARG A N 1
ATOM 6062 C CA . ARG A 1 778 ? -10.190 24.469 -32.560 1.00 52.25 778 ARG A CA 1
ATOM 6063 C C . ARG A 1 778 ? -9.892 25.958 -32.557 1.00 52.25 778 ARG A C 1
ATOM 6065 O O . ARG A 1 778 ? -8.836 26.364 -32.084 1.00 52.25 778 ARG A O 1
ATOM 6072 N N . ASP A 1 779 ? -10.849 26.743 -33.028 1.00 51.91 779 ASP A N 1
ATOM 6073 C CA . ASP A 1 779 ? -10.906 28.162 -32.699 1.00 51.91 779 ASP A CA 1
ATOM 6074 C C . ASP A 1 779 ? -11.591 28.315 -31.326 1.00 51.91 779 ASP A C 1
ATOM 6076 O O . ASP A 1 779 ? -12.289 27.426 -30.831 1.00 51.91 779 ASP A O 1
ATOM 6080 N N . THR A 1 780 ? -11.374 29.454 -30.687 1.00 47.72 780 THR A N 1
ATOM 6081 C CA . THR A 1 780 ? -11.789 29.857 -29.340 1.00 47.72 780 THR A CA 1
ATOM 6082 C C . THR A 1 780 ? -13.247 29.562 -28.963 1.00 47.72 780 THR A C 1
ATOM 6084 O O . THR A 1 780 ? -13.537 29.460 -27.769 1.00 47.72 780 THR A O 1
ATOM 6087 N N . LYS A 1 781 ? -14.159 29.376 -29.931 1.00 49.03 781 LYS A N 1
ATOM 6088 C CA . LYS A 1 781 ? -15.564 28.984 -29.690 1.00 49.03 781 LYS A CA 1
ATOM 6089 C C . LYS A 1 781 ? -16.043 27.725 -30.429 1.00 49.03 781 LYS A C 1
ATOM 6091 O O . LYS A 1 781 ? -16.957 27.079 -29.927 1.00 49.03 781 LYS A O 1
ATOM 6096 N N . ASN A 1 782 ? -15.421 27.336 -31.546 1.00 57.59 782 ASN A N 1
ATOM 6097 C CA . ASN A 1 782 ? -15.883 26.247 -32.420 1.00 57.59 782 ASN A CA 1
ATOM 6098 C C . ASN A 1 782 ? -14.752 25.251 -32.733 1.00 57.59 782 ASN A C 1
ATOM 6100 O O . ASN A 1 782 ? -13.589 25.634 -32.848 1.00 57.59 782 ASN A O 1
ATOM 6104 N N . CYS A 1 783 ? -15.092 23.975 -32.931 1.00 71.06 783 CYS A N 1
ATOM 6105 C CA . CYS A 1 783 ? -14.165 22.975 -33.461 1.00 71.06 783 CYS A CA 1
ATOM 6106 C C . CYS A 1 783 ? -14.651 22.490 -34.831 1.00 71.06 783 CYS A C 1
ATOM 6108 O O . CYS A 1 783 ? -15.853 22.354 -35.056 1.00 71.06 783 CYS A O 1
ATOM 6110 N N . ALA A 1 784 ? -13.725 22.249 -35.754 1.00 73.50 784 ALA A N 1
ATOM 6111 C CA . ALA A 1 784 ? -14.017 21.724 -37.080 1.00 73.50 784 ALA A CA 1
ATOM 6112 C C . ALA A 1 784 ? -12.949 20.709 -37.495 1.00 73.50 784 ALA A C 1
ATOM 6114 O O . ALA A 1 784 ? -11.764 20.872 -37.196 1.00 73.50 784 ALA A O 1
ATOM 6115 N N . CYS A 1 785 ? -13.374 19.661 -38.191 1.00 75.12 785 CYS A N 1
ATOM 6116 C CA . CYS A 1 785 ? -12.485 18.739 -38.875 1.00 75.12 785 CYS A CA 1
ATOM 6117 C C . CYS A 1 785 ? -12.308 19.197 -40.326 1.00 75.12 785 CYS A C 1
ATOM 6119 O O . CYS A 1 785 ? -13.298 19.363 -41.030 1.00 75.12 785 CYS A O 1
ATOM 6121 N N . TYR A 1 786 ? -11.069 19.388 -40.771 1.00 74.38 786 TYR A N 1
ATOM 6122 C CA . TYR A 1 786 ? -10.712 19.671 -42.165 1.00 74.38 786 TYR A CA 1
ATOM 6123 C C . TYR A 1 786 ? -10.034 18.443 -42.763 1.00 74.38 786 TYR A C 1
ATOM 6125 O O . TYR A 1 786 ? -9.151 17.872 -42.121 1.00 74.38 786 TYR A O 1
ATOM 6133 N N . VAL A 1 787 ? -10.420 18.042 -43.975 1.00 76.88 787 VAL A N 1
ATOM 6134 C CA . VAL A 1 787 ? -9.887 16.848 -44.643 1.00 76.88 787 VAL A CA 1
ATOM 6135 C C . VAL A 1 787 ? -9.156 17.237 -45.916 1.00 76.88 787 VAL A C 1
ATOM 6137 O O . VAL A 1 787 ? -9.685 17.952 -46.767 1.00 76.88 787 VAL A O 1
ATOM 6140 N N . PHE A 1 788 ? -7.933 16.736 -46.048 1.00 77.00 788 PHE A N 1
ATOM 6141 C CA . PHE A 1 788 ? -7.025 17.029 -47.148 1.00 77.00 788 PHE A CA 1
ATOM 6142 C C . PHE A 1 788 ? -6.668 15.749 -47.901 1.00 77.00 788 PHE A C 1
ATOM 6144 O O . PHE A 1 788 ? -6.529 14.690 -47.289 1.00 77.00 788 PHE A O 1
ATOM 6151 N N . GLN A 1 789 ? -6.474 15.854 -49.213 1.00 76.75 789 GLN A N 1
ATOM 6152 C CA . GLN A 1 789 ? -6.011 14.774 -50.081 1.00 76.75 789 GLN A CA 1
ATOM 6153 C C . GLN A 1 789 ? -4.658 15.139 -50.704 1.00 76.75 789 GLN A C 1
ATOM 6155 O O . GLN A 1 789 ? -4.469 16.254 -51.190 1.00 76.75 789 GLN A O 1
ATOM 6160 N N . CYS A 1 790 ? -3.705 14.211 -50.675 1.00 69.75 790 CYS A N 1
ATOM 6161 C CA . CYS A 1 790 ? -2.381 14.383 -51.271 1.00 69.75 790 CYS A CA 1
ATOM 6162 C C . CYS A 1 790 ? -2.440 14.138 -52.785 1.00 69.75 790 CYS A C 1
ATOM 6164 O O . CYS A 1 790 ? -2.996 13.125 -53.210 1.00 69.75 790 CYS A O 1
ATOM 6166 N N . GLN A 1 791 ? -1.870 15.039 -53.596 1.00 63.00 791 GLN A N 1
ATOM 6167 C CA . GLN A 1 791 ? -1.768 14.812 -55.047 1.00 63.00 791 GLN A CA 1
ATOM 6168 C C . GLN A 1 791 ? -0.588 13.907 -55.421 1.00 63.00 791 GLN A C 1
ATOM 6170 O O . GLN A 1 791 ? -0.679 13.151 -56.388 1.00 63.00 791 GLN A O 1
ATOM 6175 N N . ASP A 1 792 ? 0.500 13.949 -54.651 1.00 55.94 792 ASP A N 1
ATOM 6176 C CA . ASP A 1 792 ? 1.666 13.108 -54.898 1.00 55.94 792 ASP A CA 1
ATOM 6177 C C . ASP A 1 792 ? 1.426 11.688 -54.367 1.00 55.94 792 ASP A C 1
ATOM 6179 O O . ASP A 1 792 ? 1.152 11.479 -53.184 1.00 55.94 792 ASP A O 1
ATOM 6183 N N . SER A 1 793 ? 1.550 10.690 -55.247 1.00 46.66 793 SER A N 1
ATOM 6184 C CA . SER A 1 793 ? 1.358 9.265 -54.910 1.00 46.66 793 SER A CA 1
ATOM 6185 C C . SER A 1 793 ? 2.464 8.683 -54.015 1.00 46.66 793 SER A C 1
ATOM 6187 O O . SER A 1 793 ? 2.336 7.580 -53.476 1.00 46.66 793 SER A O 1
ATOM 6189 N N . THR A 1 794 ? 3.548 9.430 -53.805 1.00 44.75 794 THR A N 1
ATOM 6190 C CA . THR A 1 794 ? 4.553 9.149 -52.781 1.00 44.75 794 THR A CA 1
ATOM 6191 C C . THR A 1 794 ? 4.020 9.536 -51.405 1.00 44.75 794 THR A C 1
ATOM 6193 O O . THR A 1 794 ? 3.846 10.719 -51.120 1.00 44.75 794 THR A O 1
ATOM 6196 N N . LYS A 1 795 ? 3.814 8.538 -50.532 1.00 48.12 795 LYS A N 1
ATOM 6197 C CA . LYS A 1 795 ? 3.464 8.726 -49.111 1.00 48.12 795 LYS A CA 1
ATOM 6198 C C . LYS A 1 795 ? 4.260 9.883 -48.494 1.00 48.12 795 LYS A C 1
ATOM 6200 O O . LYS A 1 795 ? 5.491 9.852 -48.547 1.00 48.12 795 LYS A O 1
ATOM 6205 N N . VAL A 1 796 ? 3.564 10.832 -47.857 1.00 44.81 796 VAL A N 1
ATOM 6206 C CA . VAL A 1 796 ? 4.179 11.920 -47.074 1.00 44.81 796 VAL A CA 1
ATOM 6207 C C . VAL A 1 796 ? 5.237 11.317 -46.149 1.00 44.81 796 VAL A C 1
ATOM 6209 O O . VAL A 1 796 ? 4.962 10.364 -45.414 1.00 44.81 796 VAL A O 1
ATOM 6212 N N . CYS A 1 797 ? 6.477 11.795 -46.261 1.00 38.91 797 CYS A N 1
ATOM 6213 C CA . CYS A 1 797 ? 7.623 11.019 -45.808 1.00 38.91 797 CYS A CA 1
ATOM 6214 C C . CYS A 1 797 ? 7.662 10.932 -44.274 1.00 38.91 797 CYS A C 1
ATOM 6216 O O . CYS A 1 797 ? 7.735 11.946 -43.584 1.00 38.91 797 CYS A O 1
ATOM 6218 N N . VAL A 1 798 ? 7.672 9.710 -43.726 1.00 41.88 798 VAL A N 1
ATOM 6219 C CA . VAL A 1 798 ? 7.599 9.424 -42.271 1.00 41.88 798 VAL A CA 1
ATOM 6220 C C . VAL A 1 798 ? 8.899 9.803 -41.524 1.00 41.88 798 VAL A C 1
ATOM 6222 O O . VAL A 1 798 ? 9.091 9.465 -40.360 1.00 41.88 798 VAL A O 1
ATOM 6225 N N . CYS A 1 799 ? 9.837 10.491 -42.178 1.00 37.22 799 CYS A N 1
ATOM 6226 C CA . CYS A 1 799 ? 11.150 10.820 -41.635 1.00 37.22 799 CYS A CA 1
ATOM 6227 C C . CYS A 1 799 ? 11.622 12.213 -42.068 1.00 37.22 799 CYS A C 1
ATOM 6229 O O . CYS A 1 799 ? 12.394 12.340 -43.015 1.00 37.22 799 CYS A O 1
ATOM 6231 N N . VAL A 1 800 ? 11.312 13.229 -41.259 1.00 36.12 800 VAL A N 1
ATOM 6232 C CA . VAL A 1 800 ? 12.360 14.201 -40.921 1.00 36.12 800 VAL A CA 1
ATOM 6233 C C . VAL A 1 800 ? 13.175 13.558 -39.800 1.00 36.12 800 VAL A C 1
ATOM 6235 O O . VAL A 1 800 ? 12.807 13.621 -38.628 1.00 36.12 800 VAL A O 1
ATOM 6238 N N . LYS A 1 801 ? 14.265 12.869 -40.161 1.00 34.22 801 LYS A N 1
ATOM 6239 C CA . LYS A 1 801 ? 15.308 12.516 -39.189 1.00 34.22 801 LYS A CA 1
ATOM 6240 C C . LYS A 1 801 ? 16.051 13.804 -38.842 1.00 34.22 801 LYS A C 1
ATOM 6242 O O . LYS A 1 801 ? 17.041 14.132 -39.491 1.00 34.22 801 LYS A O 1
ATOM 6247 N N . ILE A 1 802 ? 15.538 14.529 -37.852 1.00 30.86 802 ILE A N 1
ATOM 6248 C CA . ILE A 1 802 ? 16.256 15.646 -37.236 1.00 30.86 802 ILE A CA 1
ATOM 6249 C C . ILE A 1 802 ? 17.550 15.062 -36.645 1.00 30.86 802 ILE A C 1
ATOM 6251 O O . ILE A 1 802 ? 17.504 14.029 -35.971 1.00 30.86 802 ILE A O 1
ATOM 6255 N N . ARG A 1 803 ? 18.687 15.661 -37.008 1.00 29.16 803 ARG A N 1
ATOM 6256 C CA . ARG A 1 803 ? 20.017 15.319 -36.486 1.00 29.16 803 ARG A CA 1
ATOM 6257 C C . ARG A 1 803 ? 20.250 15.944 -35.119 1.00 29.16 803 ARG A C 1
ATOM 6259 O O . ARG A 1 803 ? 19.714 17.050 -34.906 1.00 29.16 803 ARG A O 1
#